Protein AF-A0A178ZDE7-F1 (afdb_monomer)

Foldseek 3Di:
DDDDDDDPDPDADQDFVVCCVLQVHDRVFKHKDFDQADPFWTWIWIDGPQWIKIKTWGQDPCLVQAQVQQQQLQCQLCVQFVQAAWHWRDKAWTPPPTTIMTITFDWAQPLDDDPVLVVVPPDDDDDDVPDAPLRSLLSQLPDFDDPDPPDPAAWWFAPGWYDQVNRTFQRDTDRFQLCCCLPRQLVVLLVLLCVQPNDDPVLVVLSNCCSVPVSCQLRNQPAWQHPVGFGFGKDQLHDELVQWDWTAGINDPCSNDIGTYGHSGRIIRHNSLLNLLNCVVHPPADPVSVVSNCVSPPQIPVNVCSVLVSLSSVLSVLSNCCSVPNADSSVVNVVSSVVSVPPDPPPDDDDDDDDDDDDDDDDDDDDPPVVVVVVVVVVVVVVVQPPDDDDDPPPLVVLSPDHCVPDDLLSLLVNLCLQFAQEALEEAVLVLCCVPVVLCCVDPVNVCCQAVHDRPFFDHPVLCVLLSGQAYAHELDDDQFPPLPDLALVSLVVLLVSSVVSLVSLQVVCVVPVLAADQLLDALVCSSVCCNVSVHHYYHYEYEEPSNQRLDVVSVVVVVNSRHQEYEHHAQGDHPFFAFQWHQAQDPDPDHRDIFGDDGPCQATDLSNLLSLVLCLLSLHAYEHQRGAVSNLCCQLQNDVVSPHRHHPAAHENSEAFDCVQPVFSRHDDLVSLQSNLVRLHAYAYEFAQNRQAFDQDPDPRGGTDRDLPLLALLSSLVRLVVSCVSRHLLRYAHHHHIVVHSAGRHQPRHSSRNSVSLSSNVVVPDGSVSSSSHSCVSVSVRSVRSNVSSVVCVVVVPDRDDDPD

Solvent-accessible surface area (backbone atoms only — not comparable to full-atom values): 42655 Å² total; per-residue (Å²): 136,89,79,86,79,81,78,81,76,77,76,75,70,73,79,46,67,42,57,35,63,67,68,69,52,56,78,90,64,49,44,56,42,85,65,58,65,59,102,69,31,48,26,30,36,38,38,48,98,74,39,38,35,30,32,41,36,26,70,50,90,64,35,61,50,42,32,52,13,34,38,54,24,28,37,58,48,16,75,66,32,64,71,36,29,50,49,46,76,43,62,47,66,42,73,72,88,59,36,23,33,32,33,27,48,21,68,46,65,83,85,69,78,51,79,73,56,68,73,66,70,86,78,74,88,80,77,61,90,85,58,53,58,34,56,47,49,36,47,29,45,68,39,72,40,72,57,51,92,96,51,96,52,59,39,26,24,38,102,54,48,18,26,56,77,93,44,76,41,61,25,71,73,30,90,40,64,26,56,35,48,30,48,43,37,47,47,46,36,47,52,50,21,27,72,66,70,49,82,49,72,67,60,50,53,50,50,54,45,38,43,71,64,42,32,52,68,66,41,19,72,89,43,25,33,43,95,79,32,76,64,32,9,49,40,47,55,44,47,32,53,87,31,46,52,63,28,16,46,45,61,49,99,61,48,81,40,72,32,52,30,40,53,81,36,20,33,34,22,32,61,58,61,49,38,47,5,45,28,62,75,66,33,84,74,56,72,66,46,56,51,54,24,41,74,74,46,63,74,58,35,58,59,94,46,44,71,58,50,33,47,56,38,26,35,46,50,25,36,44,46,20,32,77,70,38,65,73,29,48,57,54,25,51,51,49,50,52,50,60,72,59,65,73,85,76,77,93,69,84,87,78,81,87,83,85,86,85,89,83,88,81,87,85,86,73,75,70,65,63,58,50,53,57,48,48,53,53,48,51,54,50,62,54,70,72,67,69,70,89,90,82,76,82,61,59,69,66,57,71,69,53,55,65,89,80,41,55,59,69,53,44,43,50,52,40,43,69,76,34,44,26,36,33,45,27,28,22,54,58,46,44,40,41,73,77,50,71,66,46,69,84,40,67,70,48,42,47,16,37,58,72,38,76,37,92,64,33,67,26,53,44,35,38,60,66,18,46,55,22,26,36,23,39,31,42,64,64,75,76,49,93,57,59,83,56,66,48,53,78,59,20,50,62,35,34,55,48,43,54,53,44,49,49,50,50,51,51,54,34,61,78,38,50,84,46,32,34,64,33,68,65,50,65,92,48,45,64,52,40,33,72,75,63,65,19,28,44,38,38,30,25,33,47,22,43,56,43,33,39,85,33,56,63,47,51,54,51,43,41,72,68,9,37,45,32,38,19,55,17,35,53,29,49,49,70,31,30,16,12,16,27,31,54,47,83,52,95,55,101,59,54,58,46,68,31,65,41,78,65,81,56,69,7,49,25,82,60,21,58,54,47,52,54,40,33,31,41,71,25,31,34,48,23,51,24,34,27,18,70,48,26,49,41,31,44,57,67,21,34,78,95,74,76,36,80,33,55,91,37,36,39,38,19,34,44,24,30,41,15,88,72,8,71,28,62,60,24,52,46,76,86,51,44,60,42,35,48,76,48,61,15,36,41,9,38,31,42,44,32,62,51,53,12,27,42,82,44,97,51,86,86,50,59,43,41,66,35,75,88,52,29,26,44,69,45,49,48,47,37,53,50,53,52,22,71,74,59,36,42,69,32,27,35,36,0,40,40,43,40,68,52,99,58,53,16,51,75,39,75,33,51,43,28,52,52,58,50,53,34,49,45,46,72,74,65,48,51,72,69,46,50,32,18,27,36,19,46,28,55,53,50,37,53,38,48,15,40,48,42,5,53,51,35,49,73,73,61,60,74,81,70,82,67,94,127

pLDDT: mean 87.46, std 18.22, range [24.2, 98.94]

Sequence (806 aa):
MAFSGDVAVTKMPTIDPAIVRALHLDADTAHISAHGGSGFASTFRITTATTSIFVKQSRSPGADVMFQGEHASLNAIHDAVPSLCPQSYAWGPLESGGGYFLATEFLDFSGRLSSAAAARTRSSSGSGSGMSLAQKLARLHTTPAPVPEGYDSPQFGFPVTTCCGDTPQDNTFTSSWAEFFGEHRLLAILEQAEENNGRDSELRRVVERTVHEVVPKLLGSDHLGGKDGIKPVVVHGDLWSGNKSQGSFVGRRDETTREDVVFDPSSCYAHNEYDFGIMRMFGGFHTSFWKEYHELVPKTEPVGEYEDRVSLYEIYHHLNHYAIFGGGYKSGAIGILKKLAMVRIKDGRKPKARSSPDESYDRYQWPRWRTMLLFLIAALCVEEAFKDGFYYRPHLYLASLIPSSFLSLDQRVSRIMAATPLMDGHDDLAWSIRANFHNHLYDQDFRTKFEDGGMPDHLDLARLKQGRQGGLFWSCWVECPADIFDFSNENYASTIVLALSQMDLIHRVQAAHADIFSPATLDSSTALTAFRRHGKLLSPIGLEGLHMIGRNASMLRLYHQLGAKYVTLTWNCHNAFADAAQLTIEDDSPNPGAARPAAPHWGGLSPLGTRLIREMNRLGMMVDLSHTHPATMHDVLAGNQTKLFSGSRAPVIFSHSSAHALCPHPRNVPDYILPLVKQTDSIVMVTFVPEFISCVNSSTPNTLPTFYPANSTLEWVADHIMYIGTKIGFEHVGIGSDFDGTPTTPRGLEDVSKFPDLLKELLRRGLSDRQVEGITGGNLLRVWKRVEEVGKEMQREGVAPMEDDI

Nearest PDB structures (foldseek):
  5lx4-assembly1_A-2  TM=9.642E-01  e=1.367E-35  Aspergillus fumigatus
  5lwz-assembly1_A  TM=9.540E-01  e=8.214E-36  Aspergillus fumigatus Af293
  5lx7-assembly1_A-2  TM=9.556E-01  e=1.060E-35  Aspergillus fumigatus
  5lx1-assembly1_A-2  TM=9.559E-01  e=5.409E-35  Aspergillus fumigatus
  6vgo-assembly1_A  TM=9.234E-01  e=2.229E-28  Homo sapiens

InterPro domains:
  IPR008257 Peptidase M19 [PF01244] (417-785)
  IPR008257 Peptidase M19 [PS51365] (407-806)
  IPR008257 Peptidase M19 [PTHR10443] (366-806)
  IPR008257 Peptidase M19 [cd01301] (421-783)
  IPR011009 Protein kinase-like domain superfamily [SSF56112] (29-337)
  IPR016477 Fructosamine/Ketosamine-3-kinase [PF03881] (32-340)
  IPR032466 Metal-dependent hydrolase [SSF51556] (411-796)

Radius of gyration: 30.4 Å; Cα contacts (8 Å, |Δi|>4): 1567; chains: 1; bounding box: 85×82×85 Å

Organism: NCBI:txid1367422

Mean predicted aligned error: 17.31 Å

Secondary structure (DSSP, 8-state):
----------PPPPPPHHHHHHTT--TTT-EEEEEEE-SS-EEEEEE-SS-EEEEEEE-STTHHHHHHHHHHHHHHHHHH-TTTSPPEEEEEE-SSSS-EEEEEEPEE-S-PPPTTTTTTTTS----S----HHHHHHHHTTSBPPPPTT-SS--BB-SS--EETTEE-----BS-HHHHHIIIIIIHHHHHHHHHH---HHHHHHHHHHHHHTHHHHH-TTTTTGGG----EEE-SS--GGGEEEEEETTSTTTT--EEEE-S---EEE-GGGHHHHHHHH----HHHHHHHHHHSPPPSSGGGHHHHHHHHHHHHHHHHHHHH-TTHHHHHHHHHHHHHHTT--SS-PPPP-----------PPPHHHHHHHHHHHHHHHHHHTTS-SS--TTHHHHTTS-GGGS-HHHHHHHHHHHS--EEEEE-HHHHHHHHHTT-TTSHHHHHHHHHS--SSS--HHHHHHHT--EEEEEE--PPPSSTT---HHHHHHHHHHHHHHHHHHHHHHHHTTTTBPPTT--HHHHHHHHHHH-PBB--EEEE-GGGGTT-HHHHHHHHHTTEEEEES-SSS--SSB-BSEEE--SSSSSTT-EEEPPPSSSSB-HHHHHHHHHHHHHTPEEE-TTB-HHHHHHHHH-BGGGTB---SS--EESS--BTTTS--TTSBPTTTHHHHHHTT-EEEE---HHHHSEE--SSTTSPPEE-GGG-BHHHHHHHHHHHHHHH-GGGEEE---BTTSS---BT-SSGGGHHHHHHHHHHTT--HHHHHIIIIIHHHHHHHHHHHHHHHHHHTT-PPPPP--

Structure (mmCIF, N/CA/C/O backbone):
data_AF-A0A178ZDE7-F1
#
_entry.id   AF-A0A178ZDE7-F1
#
loop_
_atom_site.group_PDB
_atom_site.id
_atom_site.type_symbol
_atom_site.label_atom_id
_atom_site.label_alt_id
_atom_site.label_comp_id
_atom_site.label_asym_id
_atom_site.label_entity_id
_atom_site.label_seq_id
_atom_site.pdbx_PDB_ins_code
_atom_site.Cartn_x
_atom_site.Cartn_y
_atom_site.Cartn_z
_atom_site.occupancy
_atom_site.B_iso_or_equiv
_atom_site.auth_seq_id
_atom_site.auth_comp_id
_atom_site.auth_asym_id
_atom_site.auth_atom_id
_atom_site.pdbx_PDB_model_num
ATOM 1 N N . MET A 1 1 ? -45.689 27.123 -24.228 1.00 34.84 1 MET A N 1
ATOM 2 C CA . MET A 1 1 ? -46.187 26.394 -23.043 1.00 34.84 1 MET A CA 1
ATOM 3 C C . MET A 1 1 ? -45.009 26.177 -22.120 1.00 34.84 1 MET A C 1
ATOM 5 O O . MET A 1 1 ? -44.084 25.475 -22.501 1.00 34.84 1 MET A O 1
ATOM 9 N N . ALA A 1 2 ? -44.999 26.868 -20.984 1.00 27.67 2 ALA A N 1
ATOM 10 C CA . ALA A 1 2 ? -44.021 26.659 -19.928 1.00 27.67 2 ALA A CA 1
ATOM 11 C C . ALA A 1 2 ? -44.467 25.450 -19.096 1.00 27.67 2 ALA A C 1
ATOM 13 O O . ALA A 1 2 ? -45.609 25.426 -18.646 1.00 27.67 2 ALA A O 1
ATOM 14 N N . PHE A 1 3 ? -43.587 24.469 -18.909 1.00 29.34 3 PHE A N 1
ATOM 15 C CA . PHE A 1 3 ? -43.744 23.443 -17.882 1.00 29.34 3 PHE A CA 1
ATOM 16 C C . PHE A 1 3 ? -42.609 23.613 -16.878 1.00 29.34 3 PHE A C 1
ATOM 18 O O . PHE A 1 3 ? -41.445 23.350 -17.171 1.00 29.34 3 PHE A O 1
ATOM 25 N N . SER A 1 4 ? -42.983 24.123 -15.709 1.00 29.44 4 SER A N 1
ATOM 26 C CA . SER A 1 4 ? -42.231 24.066 -14.465 1.00 29.44 4 SER A CA 1
ATOM 27 C C . SER A 1 4 ? -42.134 22.607 -14.016 1.00 29.44 4 SER A C 1
ATOM 29 O O . SER A 1 4 ? -43.154 21.989 -13.718 1.00 29.44 4 SER A O 1
ATOM 31 N N . GLY A 1 5 ? -40.924 22.052 -13.996 1.00 29.36 5 GLY A N 1
ATOM 32 C CA . GLY A 1 5 ? -40.645 20.797 -13.306 1.00 29.36 5 GLY A CA 1
ATOM 33 C C . GLY A 1 5 ? -40.407 21.083 -11.828 1.00 29.36 5 GLY A C 1
ATOM 34 O O . GLY A 1 5 ? -39.477 21.815 -11.491 1.00 29.36 5 GLY A O 1
ATOM 35 N N . ASP A 1 6 ? -41.268 20.535 -10.975 1.00 30.48 6 ASP A N 1
ATOM 36 C CA . ASP A 1 6 ? -41.149 20.580 -9.523 1.00 30.48 6 ASP A CA 1
ATOM 37 C C . ASP A 1 6 ? -39.790 20.038 -9.063 1.00 30.48 6 ASP A C 1
ATOM 39 O O . ASP A 1 6 ? -39.414 18.895 -9.332 1.00 30.48 6 ASP A O 1
ATOM 43 N N . VAL A 1 7 ? -39.055 20.870 -8.327 1.00 33.59 7 VAL A N 1
ATOM 44 C CA . VAL A 1 7 ? -37.908 20.437 -7.532 1.00 33.59 7 VAL A CA 1
ATOM 45 C C . VAL A 1 7 ? -38.466 19.621 -6.370 1.00 33.59 7 VAL A C 1
ATOM 47 O O . VAL A 1 7 ? -39.171 20.153 -5.514 1.00 33.59 7 VAL A O 1
ATOM 50 N N . ALA A 1 8 ? -38.166 18.323 -6.339 1.00 32.25 8 ALA A N 1
ATOM 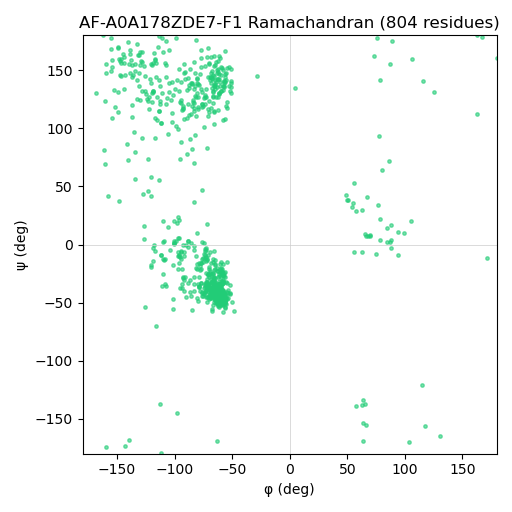51 C CA . ALA A 1 8 ? -38.482 17.466 -5.206 1.00 32.25 8 ALA A CA 1
ATOM 52 C C . ALA A 1 8 ? -37.821 18.033 -3.938 1.00 32.25 8 ALA A C 1
ATOM 54 O O . ALA A 1 8 ? -36.606 17.958 -3.763 1.00 32.25 8 ALA A O 1
ATOM 55 N N . VAL A 1 9 ? -38.630 18.615 -3.052 1.00 34.25 9 VAL A N 1
ATOM 56 C CA . VAL A 1 9 ? -38.209 18.993 -1.703 1.00 34.25 9 VAL A CA 1
ATOM 57 C C . VAL A 1 9 ? -37.903 17.696 -0.956 1.00 34.25 9 VAL A C 1
ATOM 59 O O . VAL A 1 9 ? -38.811 16.970 -0.553 1.00 34.25 9 VAL A O 1
ATOM 62 N N . THR A 1 10 ? -36.621 17.372 -0.787 1.00 34.78 10 THR A N 1
ATOM 63 C CA . THR A 1 10 ? -36.173 16.324 0.136 1.00 34.78 10 THR A CA 1
ATOM 64 C C . THR A 1 10 ? -36.702 16.654 1.526 1.00 34.78 10 THR A C 1
ATOM 66 O O . THR A 1 10 ? -36.259 17.611 2.162 1.00 34.78 10 THR A O 1
ATOM 69 N N . LYS A 1 11 ? -37.695 15.883 1.976 1.00 46.31 11 LYS A N 1
ATOM 70 C CA . LYS A 1 11 ? -38.289 15.979 3.310 1.00 46.31 11 LYS A CA 1
ATOM 71 C C . LYS A 1 11 ? -37.160 15.834 4.336 1.00 46.31 11 LYS A C 1
ATOM 73 O O . LYS A 1 11 ? -36.459 14.823 4.320 1.00 46.31 11 LYS A O 1
ATOM 78 N N . MET A 1 12 ? -36.945 16.848 5.177 1.00 52.97 12 MET A N 1
ATOM 79 C CA . MET A 1 12 ? -35.949 16.760 6.248 1.00 52.97 12 MET A CA 1
ATOM 80 C C . MET A 1 12 ? -36.261 15.546 7.140 1.00 52.97 12 MET A C 1
ATOM 82 O O . MET A 1 12 ? -37.442 15.289 7.400 1.00 52.97 12 MET A O 1
ATOM 86 N N . PRO A 1 13 ? -35.245 14.783 7.584 1.00 65.50 13 PRO A N 1
ATOM 87 C CA . PRO A 1 13 ? -35.470 13.655 8.477 1.00 65.50 13 PRO A CA 1
ATOM 88 C C . PRO A 1 13 ? -36.125 14.149 9.773 1.00 65.50 13 PRO A C 1
ATOM 90 O O . PRO A 1 13 ? -35.697 15.140 10.358 1.00 65.50 13 PRO A O 1
ATOM 93 N N . THR A 1 14 ? -37.185 13.472 10.206 1.00 82.88 14 THR A N 1
ATOM 94 C CA . THR A 1 14 ? -37.859 13.710 11.489 1.00 82.88 14 THR A CA 1
ATOM 95 C C . THR A 1 14 ? -37.367 12.694 12.515 1.00 82.88 14 THR A C 1
ATOM 97 O O . THR A 1 14 ? -37.154 11.533 12.163 1.00 82.88 14 THR A O 1
ATOM 100 N N . ILE A 1 15 ? -37.189 13.108 13.773 1.00 90.00 15 ILE A N 1
ATOM 101 C CA . ILE A 1 15 ? -36.799 12.193 14.858 1.00 90.00 15 ILE A CA 1
ATOM 102 C C . ILE A 1 15 ? -37.951 11.215 15.109 1.00 90.00 15 ILE A C 1
ATOM 104 O O . ILE A 1 15 ? -39.102 11.635 15.225 1.00 90.00 15 ILE A O 1
ATOM 108 N N . ASP A 1 16 ? -37.649 9.918 15.187 1.00 92.88 16 ASP A N 1
ATOM 109 C CA . ASP A 1 16 ? -38.660 8.904 15.489 1.00 92.88 16 ASP A CA 1
ATOM 110 C C . ASP A 1 16 ? -39.215 9.090 16.917 1.00 92.88 16 ASP A C 1
ATOM 112 O O . ASP A 1 16 ? -38.421 9.291 17.846 1.00 92.88 16 ASP A O 1
ATOM 116 N N . PRO A 1 17 ? -40.539 9.001 17.146 1.00 92.75 17 PRO A N 1
ATOM 117 C CA . PRO A 1 17 ? -41.102 9.202 18.479 1.00 92.75 17 PRO A CA 1
ATOM 118 C C . PRO A 1 17 ? -40.600 8.195 19.528 1.00 92.75 17 PRO A C 1
ATOM 120 O O . PRO A 1 17 ? -40.550 8.544 20.711 1.00 92.75 17 PRO A O 1
ATOM 123 N N . ALA A 1 18 ? -40.168 6.988 19.130 1.00 94.06 18 ALA A N 1
ATOM 124 C CA . ALA A 1 18 ? -39.507 6.050 20.040 1.00 94.06 18 ALA A CA 1
ATOM 125 C C . ALA A 1 18 ? -38.233 6.657 20.633 1.00 94.06 18 ALA A C 1
ATOM 127 O O . ALA A 1 18 ? -38.024 6.596 21.844 1.00 94.06 18 ALA A O 1
ATOM 128 N N . ILE A 1 19 ? -37.417 7.296 19.789 1.00 94.19 19 ILE A N 1
ATOM 129 C CA . ILE A 1 19 ? -36.156 7.928 20.186 1.00 94.19 19 ILE A CA 1
ATOM 130 C C . ILE A 1 19 ? -36.434 9.134 21.085 1.00 94.19 19 ILE A C 1
ATOM 132 O O . ILE A 1 19 ? -35.775 9.292 22.110 1.00 94.19 19 ILE A O 1
ATOM 136 N N . VAL A 1 20 ? -37.439 9.953 20.748 1.00 92.75 20 VAL A N 1
ATOM 137 C CA . VAL A 1 20 ? -37.850 11.104 21.573 1.00 92.75 20 VAL A CA 1
ATOM 138 C C . VAL A 1 20 ? -38.226 10.658 22.982 1.00 92.75 20 VAL A C 1
ATOM 140 O O . VAL A 1 20 ? -37.742 11.233 23.955 1.00 92.75 20 VAL A O 1
ATOM 143 N N . ARG A 1 21 ? -39.053 9.613 23.111 1.00 94.12 21 ARG A N 1
ATOM 144 C CA . ARG A 1 21 ? -39.467 9.107 24.426 1.00 94.12 21 ARG A CA 1
ATOM 145 C C . ARG A 1 21 ? -38.324 8.445 25.185 1.00 94.12 21 ARG A C 1
ATOM 147 O O . ARG A 1 21 ? -38.201 8.692 26.378 1.00 94.12 21 ARG A O 1
ATOM 154 N N . ALA A 1 22 ? -37.502 7.640 24.511 1.00 93.88 22 ALA A N 1
ATOM 155 C CA . ALA A 1 22 ? -36.391 6.924 25.137 1.00 93.88 22 ALA A CA 1
ATOM 156 C C . ALA A 1 22 ? -35.291 7.860 25.660 1.00 93.88 22 ALA A C 1
ATOM 158 O O . ALA A 1 22 ? -34.687 7.584 26.690 1.00 93.88 22 ALA A O 1
ATOM 159 N N . LEU A 1 23 ? -35.046 8.973 24.965 1.00 93.38 23 LEU A N 1
ATOM 160 C CA . LEU A 1 23 ? -34.031 9.963 25.335 1.00 93.38 23 LEU A CA 1
ATOM 161 C C . LEU A 1 23 ? -34.613 11.181 26.073 1.00 93.38 23 LEU A C 1
ATOM 163 O O . LEU A 1 23 ? -33.876 12.122 26.359 1.00 93.38 23 LEU A O 1
ATOM 167 N N . HIS A 1 24 ? -35.922 11.186 26.355 1.00 92.62 24 HIS A N 1
ATOM 168 C CA . HIS A 1 24 ? -36.653 12.317 26.941 1.00 92.62 24 HIS A CA 1
ATOM 169 C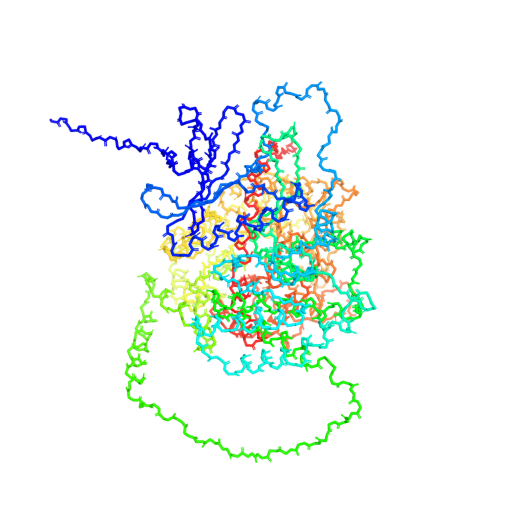 C . HIS A 1 24 ? -36.372 13.657 26.231 1.00 92.62 24 HIS A C 1
ATOM 171 O O . HIS A 1 24 ? -36.163 14.687 26.875 1.00 92.62 24 HIS A O 1
ATOM 177 N N . LEU A 1 25 ? -36.337 13.639 24.895 1.00 89.69 25 LEU A N 1
ATOM 178 C CA . LEU A 1 25 ? -36.044 14.823 24.086 1.00 89.69 25 LEU A CA 1
ATOM 179 C C . LEU A 1 25 ? -37.260 15.742 23.987 1.00 89.69 25 LEU A C 1
ATOM 181 O O . LEU A 1 25 ? -38.399 15.290 23.884 1.00 89.69 25 LEU A O 1
ATOM 185 N N . ASP A 1 26 ? -36.995 17.040 23.926 1.00 87.56 26 ASP A N 1
ATOM 186 C CA . ASP A 1 26 ? -37.978 18.021 23.488 1.00 87.56 26 ASP A CA 1
ATOM 187 C C . ASP A 1 26 ? -38.016 18.042 21.951 1.00 87.56 26 ASP A C 1
ATOM 189 O O . ASP A 1 26 ? -37.058 18.451 21.289 1.00 87.56 26 ASP A O 1
ATOM 193 N N . ALA A 1 27 ? -39.118 17.550 21.383 1.00 80.12 27 ALA A N 1
ATOM 194 C CA . ALA A 1 27 ? -39.293 17.424 19.939 1.00 80.12 27 ALA A CA 1
ATOM 195 C C . ALA A 1 27 ? -39.329 18.780 19.212 1.00 80.12 27 ALA A C 1
ATOM 197 O O . ALA A 1 27 ? -39.048 18.816 18.014 1.00 80.12 27 ALA A O 1
ATOM 198 N N . ASP A 1 28 ? -39.627 19.878 19.918 1.00 81.69 28 ASP A N 1
ATOM 199 C CA . ASP A 1 28 ? -39.694 21.218 19.327 1.00 81.69 28 ASP A CA 1
ATOM 200 C C . ASP A 1 28 ? -38.301 21.850 19.162 1.00 81.69 28 ASP A C 1
ATOM 202 O O . ASP A 1 28 ? -38.117 22.752 18.340 1.00 81.69 28 ASP A O 1
ATOM 206 N N . THR A 1 29 ? -37.303 21.377 19.919 1.00 84.56 29 THR A N 1
ATOM 207 C CA . THR A 1 29 ? -35.948 21.960 19.954 1.00 84.56 29 THR A CA 1
ATOM 208 C C . THR A 1 29 ? -34.837 21.008 19.508 1.00 84.56 29 THR A C 1
ATOM 210 O O . THR A 1 29 ? -33.720 21.454 19.235 1.00 84.56 29 THR A O 1
ATOM 213 N N . ALA A 1 30 ? -35.110 19.705 19.403 1.00 88.75 30 ALA A N 1
ATOM 214 C CA . ALA A 1 30 ? -34.149 18.723 18.917 1.00 88.75 30 ALA A CA 1
ATOM 215 C C . ALA A 1 30 ? -34.121 18.655 17.380 1.00 88.75 30 ALA A C 1
ATOM 217 O O . ALA A 1 30 ? -35.149 18.536 16.715 1.00 88.75 30 ALA A O 1
ATOM 218 N N . HIS A 1 31 ? -32.918 18.654 16.802 1.00 89.69 31 HIS A N 1
ATOM 219 C CA . HIS A 1 31 ? -32.719 18.567 15.354 1.00 89.69 31 HIS A CA 1
ATOM 220 C C . HIS A 1 31 ? -31.926 17.321 14.981 1.00 89.69 31 HIS A C 1
ATOM 222 O O . HIS A 1 31 ? -30.863 17.078 15.547 1.00 89.69 31 HIS A O 1
ATOM 228 N N . ILE A 1 32 ? -32.397 16.563 13.989 1.00 90.88 32 ILE A N 1
ATOM 229 C CA . ILE A 1 32 ? -31.686 15.399 13.451 1.00 90.88 32 ILE A CA 1
ATOM 230 C C . ILE A 1 32 ? -31.069 15.706 12.092 1.00 90.88 32 ILE A C 1
ATOM 232 O O . ILE A 1 32 ? -31.670 16.349 11.235 1.00 90.88 32 ILE A O 1
ATOM 236 N N . SER A 1 33 ? -29.849 15.223 11.895 1.00 90.56 33 SER A N 1
ATOM 237 C CA . SER A 1 33 ? -29.112 15.327 10.639 1.00 90.56 33 SER A CA 1
ATOM 238 C C . SER A 1 33 ? -28.453 13.994 10.313 1.00 90.56 33 SER A C 1
ATOM 240 O O . SER A 1 33 ? -28.052 13.257 11.215 1.00 90.56 33 SER A O 1
ATOM 242 N N . ALA A 1 34 ? -28.356 13.664 9.025 1.00 87.00 34 ALA A N 1
ATOM 243 C CA . ALA A 1 34 ? -27.618 12.485 8.586 1.00 87.00 34 ALA A CA 1
ATOM 244 C C . ALA A 1 34 ? -26.134 12.632 8.957 1.00 87.00 34 ALA A C 1
ATOM 246 O O . ALA A 1 34 ? -25.545 13.699 8.774 1.00 87.00 34 ALA A O 1
ATOM 247 N N . HIS A 1 35 ? -25.541 11.562 9.482 1.00 82.12 35 HIS A N 1
ATOM 248 C CA . HIS A 1 35 ? -24.165 11.545 9.980 1.00 82.12 35 HIS A CA 1
ATOM 249 C C . HIS A 1 35 ? -23.319 10.417 9.364 1.00 82.12 35 HIS A C 1
ATOM 251 O O . HIS A 1 35 ? -22.233 10.110 9.848 1.00 82.12 35 HIS A O 1
ATOM 257 N N . GLY A 1 36 ? -23.807 9.830 8.266 1.00 74.88 36 GLY A N 1
ATOM 258 C CA . GLY A 1 36 ? -23.158 8.751 7.528 1.00 74.88 36 GLY A CA 1
ATOM 259 C C . GLY A 1 36 ? -23.983 7.464 7.527 1.00 74.88 36 GLY A C 1
ATOM 260 O O . GLY A 1 36 ? -25.207 7.478 7.672 1.00 74.88 36 GLY A O 1
ATOM 261 N N . GLY A 1 37 ? -23.300 6.343 7.325 1.00 67.69 37 GLY A N 1
ATOM 262 C CA . GLY A 1 37 ? -23.888 5.012 7.369 1.00 67.69 37 GLY A CA 1
ATOM 263 C C . GLY A 1 37 ? -22.847 3.932 7.096 1.00 67.69 37 GLY A C 1
ATOM 264 O O . GLY A 1 37 ? -21.786 4.208 6.535 1.00 67.69 37 GLY A O 1
ATOM 265 N N . SER A 1 38 ? -23.164 2.706 7.494 1.00 66.81 38 SER A N 1
ATOM 266 C CA . SER A 1 38 ? -22.460 1.482 7.112 1.00 66.81 38 SER A CA 1
ATOM 267 C C . SER A 1 38 ? -23.354 0.640 6.193 1.00 66.81 38 SER A C 1
ATOM 269 O O . SER A 1 38 ? -24.505 0.995 5.934 1.00 66.81 38 SER A O 1
ATOM 271 N N . GLY A 1 39 ? -22.855 -0.502 5.708 1.00 53.06 39 GLY A N 1
ATOM 272 C CA . GLY A 1 39 ? -23.682 -1.462 4.963 1.00 53.06 39 GLY A CA 1
ATOM 273 C C . GLY A 1 39 ? -24.870 -2.021 5.766 1.00 53.06 39 GLY A C 1
ATOM 274 O O . GLY A 1 39 ? -25.805 -2.540 5.164 1.00 53.06 39 GLY A O 1
ATOM 275 N N . PHE A 1 40 ? -24.852 -1.882 7.098 1.00 74.69 40 PHE A N 1
ATOM 276 C CA . PHE A 1 40 ? -25.857 -2.427 8.015 1.00 74.69 40 PHE A CA 1
ATOM 277 C C . PHE A 1 40 ? -26.783 -1.367 8.636 1.00 74.69 40 PHE A C 1
ATOM 279 O O . PHE A 1 40 ? -27.963 -1.644 8.854 1.00 74.69 40 PHE A O 1
ATOM 286 N N . ALA A 1 41 ? -26.281 -0.161 8.933 1.00 83.19 41 ALA A N 1
ATOM 287 C CA . ALA A 1 41 ? -27.034 0.870 9.650 1.00 83.19 41 ALA A CA 1
ATOM 288 C C . ALA A 1 41 ? -26.856 2.268 9.043 1.00 83.19 41 ALA A C 1
ATOM 290 O O . ALA A 1 41 ? -25.770 2.653 8.614 1.00 83.19 41 ALA A O 1
ATOM 291 N N . SER A 1 42 ? -27.924 3.062 9.070 1.00 89.06 42 SER A N 1
ATOM 292 C CA . SER A 1 42 ? -27.865 4.507 8.820 1.00 89.06 42 SER A CA 1
ATOM 293 C C . SER A 1 42 ? -27.538 5.234 10.117 1.00 89.06 42 SER A C 1
ATOM 295 O O . SER A 1 42 ? -28.076 4.878 11.168 1.00 89.06 42 SER A O 1
ATOM 297 N N . THR A 1 43 ? -26.676 6.248 10.061 1.00 91.62 43 THR A N 1
ATOM 298 C CA . THR A 1 43 ? -26.253 6.981 11.257 1.00 91.62 43 THR A CA 1
ATOM 299 C C . THR A 1 43 ? -26.696 8.434 11.209 1.00 91.62 43 THR A C 1
ATOM 301 O O . THR A 1 43 ? -26.733 9.083 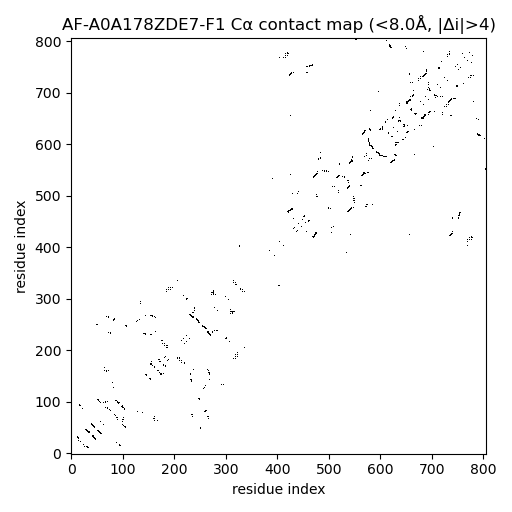10.160 1.00 91.62 43 THR A O 1
ATOM 304 N N . PHE A 1 44 ? -27.053 8.958 12.373 1.00 92.94 44 PHE A N 1
ATOM 305 C CA . PHE A 1 44 ? -27.615 10.286 12.539 1.00 92.94 44 PHE A CA 1
ATOM 306 C C . PHE A 1 44 ? -26.991 10.985 13.740 1.00 92.94 44 PHE A C 1
ATOM 308 O O . PHE A 1 44 ? -26.546 10.352 14.697 1.00 92.94 44 PHE A O 1
ATOM 315 N N . ARG A 1 45 ? -27.000 12.314 13.696 1.00 93.81 45 ARG A N 1
ATOM 316 C CA . ARG A 1 45 ? -26.688 13.179 14.829 1.00 93.81 45 ARG A CA 1
ATOM 317 C C . ARG A 1 45 ? -27.953 13.916 15.224 1.00 93.81 45 ARG A C 1
ATOM 319 O O . ARG A 1 45 ? -28.499 14.661 14.407 1.00 93.81 45 ARG A O 1
ATOM 326 N N . ILE A 1 46 ? -28.381 13.728 16.467 1.00 93.44 46 ILE A N 1
ATOM 327 C CA . ILE A 1 46 ? -29.399 14.557 17.107 1.00 93.44 46 ILE A CA 1
ATOM 328 C C . ILE A 1 46 ? -28.681 15.643 17.904 1.00 93.44 46 ILE A C 1
ATOM 330 O O . ILE A 1 46 ? -27.844 15.339 18.748 1.00 93.44 46 ILE A O 1
ATOM 334 N N . THR A 1 47 ? -28.999 16.903 17.640 1.00 91.31 47 THR A N 1
ATOM 335 C CA . THR A 1 47 ? -28.451 18.063 18.347 1.00 91.31 47 THR A CA 1
ATOM 336 C C . THR A 1 47 ? -29.554 18.703 19.180 1.00 91.31 47 THR A C 1
ATOM 338 O O . THR A 1 47 ? -30.637 18.975 18.660 1.00 91.31 47 THR A O 1
ATOM 341 N N . THR A 1 48 ? -29.272 18.957 20.456 1.00 87.00 48 THR A N 1
ATOM 342 C CA . THR A 1 48 ? -30.125 19.738 21.363 1.00 87.00 48 THR A CA 1
ATOM 343 C C . THR A 1 48 ? -29.414 21.037 21.752 1.00 87.00 48 THR A C 1
ATOM 345 O O . THR A 1 48 ? -28.274 21.278 21.349 1.00 87.00 48 THR A O 1
ATOM 348 N N . ALA A 1 49 ? -30.055 21.880 22.566 1.00 80.50 49 ALA A N 1
ATOM 349 C CA . ALA A 1 49 ? -29.433 23.103 23.078 1.00 80.50 49 ALA A CA 1
ATOM 350 C C . ALA A 1 49 ? -28.162 22.851 23.917 1.00 80.50 49 ALA A C 1
ATOM 352 O O . ALA A 1 49 ? -27.335 23.752 24.059 1.00 80.50 49 ALA A O 1
ATOM 353 N N . THR A 1 50 ? -28.009 21.654 24.492 1.00 77.69 50 THR A N 1
ATOM 354 C CA . THR A 1 50 ? -26.953 21.351 25.469 1.00 77.69 50 THR A CA 1
ATOM 355 C C . THR A 1 50 ? -26.008 20.232 25.051 1.00 77.69 50 THR A C 1
ATOM 357 O O . THR A 1 50 ? -24.921 20.155 25.615 1.00 77.69 50 THR A O 1
ATOM 360 N N . THR A 1 51 ? -26.377 19.366 24.101 1.00 85.69 51 THR A N 1
ATOM 361 C CA . THR A 1 51 ? -25.537 18.221 23.721 1.00 85.69 51 THR A CA 1
ATOM 362 C C . THR A 1 51 ? -25.792 17.728 22.291 1.00 85.69 51 THR A C 1
ATOM 364 O O . THR A 1 51 ? -26.636 18.243 21.553 1.00 85.69 51 THR A O 1
ATOM 367 N N . SER A 1 52 ? -25.024 16.725 21.871 1.00 91.81 52 SER A N 1
ATOM 368 C CA . SER A 1 52 ? -25.260 15.937 20.667 1.00 91.81 52 SER A CA 1
ATOM 369 C C . SER A 1 52 ? -25.307 14.452 21.007 1.00 91.81 52 SER A C 1
ATOM 371 O O . SER A 1 52 ? -24.579 13.979 21.873 1.00 91.81 52 SER A O 1
ATOM 373 N N . ILE A 1 53 ? -26.163 13.722 20.300 1.00 94.69 53 ILE A N 1
ATOM 374 C CA . ILE A 1 53 ? -26.400 12.290 20.472 1.00 94.69 53 ILE A CA 1
ATOM 375 C C . ILE A 1 53 ? -26.180 11.623 19.120 1.00 94.69 53 ILE A C 1
ATOM 377 O O . ILE A 1 53 ? -26.700 12.080 18.096 1.00 94.69 53 ILE A O 1
ATOM 381 N N . PHE A 1 54 ? -25.377 10.567 19.109 1.00 95.44 54 PHE A N 1
ATOM 382 C CA . PHE A 1 54 ? -25.186 9.731 17.936 1.00 95.44 54 PHE A CA 1
ATOM 383 C C . PHE A 1 54 ? -26.259 8.646 17.919 1.00 95.44 54 PHE A C 1
ATOM 385 O O . PHE A 1 54 ? -26.542 8.038 18.947 1.00 95.44 54 PHE A O 1
ATOM 392 N N . VAL A 1 55 ? -26.878 8.417 16.764 1.00 95.62 55 VAL A N 1
ATOM 393 C CA . VAL A 1 55 ? -27.948 7.429 16.617 1.00 95.62 55 VAL A CA 1
ATOM 394 C C . VAL A 1 55 ? -27.662 6.525 15.429 1.00 95.62 55 VAL A C 1
ATOM 396 O O . VAL A 1 55 ? -27.535 7.010 14.306 1.00 95.62 55 VAL A O 1
ATOM 399 N N . LYS A 1 56 ? -27.627 5.211 15.657 1.00 94.88 56 LYS A N 1
ATOM 400 C CA . LYS A 1 56 ? -27.675 4.184 14.609 1.00 94.88 56 LYS A CA 1
ATOM 401 C C . LYS A 1 56 ? -29.120 3.730 14.423 1.00 94.88 56 LYS A C 1
ATOM 403 O O . LYS A 1 56 ? -29.840 3.562 15.403 1.00 94.88 56 LYS A O 1
ATOM 408 N N . GLN A 1 57 ? -29.540 3.512 13.182 1.00 94.12 57 GLN A N 1
ATOM 409 C CA . GLN A 1 57 ? -30.820 2.889 12.847 1.00 94.12 57 GLN A CA 1
ATOM 410 C C . GLN A 1 57 ? -30.605 1.783 11.818 1.00 94.12 57 GLN A C 1
ATOM 412 O O . GLN A 1 57 ? -29.886 1.980 10.837 1.00 94.12 57 GLN A O 1
ATOM 417 N N . SER A 1 58 ? -31.258 0.639 12.006 1.00 92.25 58 SER A N 1
ATOM 418 C CA . SER A 1 58 ? -31.231 -0.459 11.039 1.00 92.25 58 SER A CA 1
ATOM 419 C C . SER A 1 58 ? -32.578 -1.163 10.954 1.00 92.25 58 SER A C 1
ATOM 421 O O . SER A 1 58 ? -33.306 -1.289 11.937 1.00 92.25 58 SER A O 1
ATOM 423 N N . ARG A 1 59 ? -32.900 -1.620 9.743 1.00 91.00 59 ARG A N 1
ATOM 424 C CA . ARG A 1 59 ? -34.066 -2.462 9.437 1.00 91.00 59 ARG A CA 1
ATOM 425 C C . ARG A 1 59 ? -33.669 -3.887 9.069 1.00 91.00 59 ARG A C 1
ATOM 427 O O . ARG A 1 59 ? -34.532 -4.676 8.695 1.00 91.00 59 ARG A O 1
ATOM 434 N N . SER A 1 60 ? -32.377 -4.191 9.117 1.00 87.06 60 SER A N 1
ATOM 435 C CA . SER A 1 60 ? -31.862 -5.513 8.797 1.00 87.06 60 SER A CA 1
ATOM 436 C C . SER A 1 60 ? -32.334 -6.532 9.840 1.00 87.06 60 SER A C 1
ATOM 438 O O . SER A 1 60 ? -32.457 -6.186 11.020 1.00 87.06 60 SER A O 1
ATOM 440 N N . PRO A 1 61 ? -32.595 -7.788 9.441 1.00 86.75 61 PRO A N 1
ATOM 441 C CA . PRO A 1 61 ? -32.801 -8.876 10.393 1.00 86.75 61 PRO A CA 1
ATOM 442 C C . PRO A 1 61 ? -31.638 -8.953 11.399 1.00 86.75 61 PRO A C 1
ATOM 444 O O . PRO A 1 61 ? -30.484 -8.814 11.000 1.00 86.75 61 PRO A O 1
ATOM 447 N N . GLY A 1 62 ? -31.939 -9.141 12.688 1.00 89.31 62 GLY A N 1
ATOM 448 C CA . GLY A 1 62 ? -30.940 -9.212 13.768 1.00 89.31 62 GLY A CA 1
ATOM 449 C C . GLY A 1 62 ? -30.479 -7.864 14.344 1.00 89.31 62 GLY A C 1
ATOM 450 O O . GLY A 1 62 ? -29.630 -7.840 15.234 1.00 89.31 62 GLY A O 1
ATOM 451 N N . ALA A 1 63 ? -31.026 -6.733 13.876 1.00 92.38 63 ALA A N 1
ATOM 452 C CA . ALA A 1 63 ? -30.699 -5.406 14.412 1.00 92.38 63 ALA A CA 1
ATOM 453 C C . ALA A 1 63 ? -31.075 -5.215 15.889 1.00 92.38 63 ALA A C 1
ATOM 455 O O . ALA A 1 63 ? -30.428 -4.438 16.586 1.00 92.38 63 ALA A O 1
ATOM 456 N N . ASP A 1 64 ? -32.089 -5.927 16.372 1.00 95.12 64 ASP A N 1
ATOM 457 C CA . ASP A 1 64 ? -32.457 -5.981 17.784 1.00 95.12 64 ASP A CA 1
ATOM 458 C C . ASP A 1 64 ? -31.342 -6.579 18.639 1.00 95.12 64 ASP A C 1
ATOM 460 O O . ASP A 1 64 ? -30.890 -5.939 19.586 1.00 95.12 64 ASP A O 1
ATOM 464 N N . VAL A 1 65 ? -30.848 -7.759 18.254 1.00 95.81 65 VAL A N 1
ATOM 465 C CA . VAL A 1 65 ? -29.769 -8.457 18.962 1.00 95.81 65 VAL A CA 1
ATOM 466 C C . VAL A 1 65 ? -28.487 -7.628 18.932 1.00 95.81 65 VAL A C 1
ATOM 468 O O . VAL A 1 65 ? -27.855 -7.427 19.968 1.00 95.81 65 VAL A O 1
ATOM 471 N N . MET A 1 66 ? -28.130 -7.083 17.765 1.00 95.06 66 MET A N 1
ATOM 472 C CA . MET A 1 66 ? -26.916 -6.283 17.612 1.00 95.06 66 MET A CA 1
ATOM 473 C C . MET A 1 66 ? -26.953 -5.008 18.464 1.00 95.06 66 MET A C 1
ATOM 475 O O . MET A 1 66 ? -26.006 -4.743 19.202 1.00 95.06 66 MET A O 1
ATOM 479 N N . PHE A 1 67 ? -28.040 -4.228 18.414 1.00 96.94 67 PHE A N 1
ATOM 480 C CA . PHE A 1 67 ? -28.126 -2.987 19.190 1.00 96.94 67 PHE A CA 1
ATOM 481 C C . PHE A 1 67 ? -28.302 -3.229 20.690 1.00 96.94 67 PHE A C 1
ATOM 483 O O . PHE A 1 67 ? -27.756 -2.456 21.477 1.00 96.94 67 PHE A O 1
ATOM 490 N N . GLN A 1 68 ? -28.979 -4.304 21.104 1.00 97.94 68 GLN A N 1
ATOM 491 C CA . GLN A 1 68 ? -29.014 -4.713 22.510 1.00 97.94 68 GLN A CA 1
ATOM 492 C C . GLN A 1 68 ? -27.616 -5.070 23.026 1.00 97.94 68 GLN A C 1
ATOM 494 O O . GLN A 1 68 ? -27.212 -4.610 24.098 1.00 97.94 68 GLN A O 1
ATOM 499 N N . GLY A 1 69 ? -26.878 -5.871 22.255 1.00 97.94 69 GLY A N 1
ATOM 500 C CA . GLY A 1 69 ? -25.527 -6.301 22.586 1.00 97.94 69 GLY A CA 1
ATOM 501 C C . GLY A 1 69 ? -24.542 -5.136 22.646 1.00 97.94 69 GLY A C 1
ATOM 502 O O . GLY A 1 69 ? -23.794 -5.014 23.618 1.00 97.94 69 GLY A O 1
ATOM 503 N N . GLU A 1 70 ? -24.575 -4.243 21.654 1.00 97.62 70 GLU A N 1
ATOM 504 C CA . GLU A 1 70 ? -23.726 -3.049 21.617 1.00 97.62 70 GLU A CA 1
ATOM 505 C C . GLU A 1 70 ? -24.066 -2.088 22.771 1.00 97.62 70 GLU A C 1
ATOM 507 O O . GLU A 1 70 ? -23.162 -1.585 23.437 1.00 97.62 70 GLU A O 1
ATOM 512 N N . HIS A 1 71 ? -25.355 -1.889 23.081 1.00 98.44 71 HIS A N 1
ATOM 513 C CA . HIS A 1 71 ? -25.793 -1.084 24.225 1.00 98.44 71 HIS A CA 1
ATOM 514 C C . HIS A 1 71 ? -25.233 -1.609 25.553 1.00 98.44 71 HIS A C 1
ATOM 516 O O . HIS A 1 71 ? -24.640 -0.849 26.322 1.00 98.44 71 HIS A O 1
ATOM 522 N N . ALA A 1 72 ? -25.393 -2.909 25.813 1.00 98.44 72 ALA A N 1
ATOM 523 C CA . ALA A 1 72 ? -24.898 -3.535 27.035 1.00 98.44 72 ALA A CA 1
ATOM 524 C C . ALA A 1 72 ? -23.362 -3.516 27.114 1.00 98.44 72 ALA A C 1
ATOM 526 O O . ALA A 1 72 ? -22.801 -3.262 28.179 1.00 98.44 72 ALA A O 1
ATOM 527 N N . SER A 1 73 ? -22.681 -3.736 25.986 1.00 98.56 73 SER A N 1
ATOM 528 C CA . SER A 1 73 ? -21.217 -3.731 25.895 1.00 98.56 73 SER A CA 1
ATOM 529 C C . SER A 1 73 ? -20.626 -2.349 26.172 1.00 98.56 73 SER A C 1
ATOM 531 O O . SER A 1 73 ? -19.739 -2.213 27.014 1.00 98.56 73 SER A O 1
ATOM 533 N N . LEU A 1 74 ? -21.154 -1.306 25.520 1.00 98.50 74 LEU A N 1
ATOM 534 C CA . LEU A 1 74 ? -20.720 0.075 25.737 1.00 98.50 74 LEU A CA 1
ATOM 535 C C . LEU A 1 74 ? -20.912 0.499 27.194 1.00 98.50 74 LEU A C 1
ATOM 537 O O . LEU A 1 74 ? -20.003 1.076 27.781 1.00 98.50 74 LEU A O 1
ATOM 541 N N . ASN A 1 75 ? -22.048 0.167 27.808 1.00 98.50 75 ASN A N 1
ATOM 542 C CA . ASN A 1 75 ? -22.281 0.520 29.207 1.00 98.50 75 ASN A CA 1
ATOM 543 C C . ASN A 1 75 ? -21.380 -0.270 30.168 1.00 98.50 75 ASN A C 1
ATOM 545 O O . ASN A 1 75 ? -20.830 0.327 31.084 1.00 98.50 75 ASN A O 1
ATOM 549 N N . ALA A 1 76 ? -21.104 -1.553 29.912 1.00 98.19 76 ALA A N 1
ATOM 550 C CA . ALA A 1 76 ? -20.149 -2.315 30.722 1.00 98.19 76 ALA A CA 1
ATOM 551 C C . ALA A 1 76 ? -18.717 -1.742 30.653 1.00 98.19 76 ALA A C 1
ATOM 553 O O . ALA A 1 76 ? -18.024 -1.671 31.671 1.00 98.19 76 ALA A O 1
ATOM 554 N N . ILE A 1 77 ? -18.268 -1.309 29.468 1.00 98.50 77 ILE A N 1
ATOM 555 C CA . ILE A 1 77 ? -16.961 -0.654 29.302 1.00 98.50 77 ILE A CA 1
ATOM 556 C C . ILE A 1 77 ? -16.969 0.737 29.951 1.00 98.50 77 ILE A C 1
ATOM 558 O O . ILE A 1 77 ? -16.005 1.098 30.628 1.00 98.50 77 ILE A O 1
ATOM 562 N N . HIS A 1 78 ? -18.038 1.517 29.762 1.00 97.56 78 HIS A N 1
ATOM 563 C CA . HIS A 1 78 ? -18.186 2.861 30.326 1.00 97.56 78 HIS A CA 1
ATOM 564 C C . HIS A 1 78 ? -18.213 2.839 31.856 1.00 97.56 78 HIS A C 1
ATOM 566 O O . HIS A 1 78 ? -17.498 3.623 32.473 1.00 97.56 78 HIS A O 1
ATOM 572 N N . ASP A 1 79 ? -18.927 1.898 32.470 1.00 97.25 79 ASP A N 1
ATOM 573 C CA . ASP A 1 79 ? -18.993 1.751 33.927 1.00 97.25 79 ASP A CA 1
ATOM 574 C C . ASP A 1 79 ? -17.609 1.460 34.537 1.00 97.25 79 ASP A C 1
ATOM 576 O O . ASP A 1 79 ? -17.260 1.990 35.596 1.00 97.25 79 ASP A O 1
ATOM 580 N N . ALA A 1 80 ? -16.778 0.666 33.850 1.00 96.50 80 ALA A N 1
ATOM 581 C CA . ALA A 1 80 ? -15.409 0.380 34.278 1.00 96.50 80 ALA A CA 1
ATOM 582 C C . ALA A 1 80 ? -14.447 1.555 34.008 1.00 96.50 80 ALA A C 1
ATOM 584 O O . ALA A 1 80 ? -13.616 1.918 34.856 1.00 96.50 80 ALA A O 1
ATOM 585 N N . VAL A 1 81 ? -14.540 2.151 32.814 1.00 97.06 81 VAL A N 1
ATOM 586 C CA . VAL A 1 81 ? -13.664 3.227 32.336 1.00 97.06 81 VAL A CA 1
ATOM 587 C C . VAL A 1 81 ? -14.476 4.268 31.544 1.00 97.06 81 VAL A C 1
ATOM 589 O O . VAL A 1 81 ? -14.504 4.235 30.310 1.00 97.06 81 VAL A O 1
ATOM 592 N N . PRO A 1 82 ? -15.069 5.276 32.217 1.00 94.62 82 PRO A N 1
ATOM 593 C CA . PRO A 1 82 ? -15.984 6.228 31.571 1.00 94.62 82 PRO A CA 1
ATOM 594 C C . PRO A 1 82 ? -15.376 7.046 30.424 1.00 94.62 82 PRO A C 1
ATOM 596 O O . PRO A 1 82 ? -16.094 7.608 29.598 1.00 94.62 82 PRO A O 1
ATOM 599 N N . SER A 1 83 ? -14.047 7.177 30.376 1.00 93.56 83 SER A N 1
ATOM 600 C CA . SER A 1 83 ? -13.316 7.905 29.329 1.00 93.56 83 SER A CA 1
ATOM 601 C C . SER A 1 83 ? -12.865 7.034 28.152 1.00 93.56 83 SER A C 1
ATOM 603 O O . SER A 1 83 ? -12.203 7.558 27.256 1.00 93.56 83 SER A O 1
ATOM 605 N N . LEU A 1 84 ? -13.151 5.727 28.157 1.00 96.19 84 LEU A N 1
ATOM 606 C CA . LEU A 1 84 ? -12.681 4.790 27.133 1.00 96.19 84 LEU A CA 1
ATOM 607 C C . LEU A 1 84 ? -13.675 4.622 25.980 1.00 96.19 84 LEU A C 1
ATOM 609 O O . LEU A 1 84 ? -13.240 4.409 24.860 1.00 96.19 84 LEU A O 1
ATOM 613 N N . CYS A 1 85 ? -14.982 4.744 26.203 1.00 96.62 85 CYS A N 1
ATOM 614 C CA . CYS A 1 85 ? -15.992 4.555 25.157 1.00 96.62 85 CYS A CA 1
ATOM 615 C C . CYS A 1 85 ? -17.183 5.517 25.350 1.00 96.62 85 CYS A C 1
ATOM 617 O O . CYS A 1 85 ? -17.308 6.111 26.430 1.00 96.62 85 CYS A O 1
ATOM 619 N N . PRO A 1 86 ? -18.036 5.729 24.326 1.00 95.31 86 PRO A N 1
ATOM 620 C CA . PRO A 1 86 ? -19.255 6.517 24.483 1.00 95.31 86 PRO A CA 1
ATOM 621 C C . PRO A 1 86 ? -20.255 5.793 25.380 1.00 95.31 86 PRO A C 1
ATOM 623 O O . PRO A 1 86 ? -20.461 4.588 25.249 1.00 95.31 86 PRO A O 1
ATOM 626 N N . GLN A 1 87 ? -20.920 6.539 26.263 1.00 96.25 87 GLN A N 1
ATOM 627 C CA . GLN A 1 87 ? -22.031 5.981 27.028 1.00 96.25 87 GLN A CA 1
ATOM 628 C C . GLN A 1 87 ? -23.192 5.643 26.087 1.00 96.25 87 GLN A C 1
ATOM 630 O O . GLN A 1 87 ? -23.547 6.454 25.227 1.00 96.25 87 GLN A O 1
ATOM 635 N N . SER A 1 88 ? -23.817 4.479 26.257 1.00 97.75 88 SER A N 1
ATOM 636 C CA . SER A 1 88 ? -25.027 4.138 25.516 1.00 97.75 88 SER A CA 1
ATOM 637 C C . SER A 1 88 ? -26.266 4.528 26.314 1.00 97.75 88 SER A C 1
ATOM 639 O O . SER A 1 88 ? -26.494 4.036 27.418 1.00 97.75 88 SER A O 1
ATOM 641 N N . TYR A 1 89 ? -27.087 5.420 25.763 1.00 97.06 89 TYR A N 1
ATOM 642 C CA . TYR A 1 89 ? -28.252 5.960 26.463 1.00 97.06 89 TYR A CA 1
ATOM 643 C C . TYR A 1 89 ? -29.483 5.077 26.309 1.00 97.06 89 TYR A C 1
ATOM 645 O O . TYR A 1 89 ? -30.195 4.842 27.280 1.00 97.06 89 TYR A O 1
ATOM 653 N N . ALA A 1 90 ? -29.751 4.605 25.092 1.00 97.50 90 ALA A N 1
ATOM 654 C CA . ALA A 1 90 ? -30.955 3.840 24.804 1.00 97.50 90 ALA A CA 1
ATOM 655 C C . ALA A 1 90 ? -30.812 3.011 23.531 1.00 97.50 90 ALA A C 1
ATOM 657 O O . ALA A 1 90 ? -30.080 3.375 22.612 1.00 97.50 90 ALA A O 1
ATOM 658 N N . TRP A 1 91 ? -31.591 1.941 23.447 1.00 97.62 91 TRP A N 1
ATOM 659 C CA . TRP A 1 91 ? -31.841 1.197 22.220 1.00 97.62 91 TRP A CA 1
ATOM 660 C C . TRP A 1 91 ? -33.299 0.717 22.222 1.00 97.62 91 TRP A C 1
ATOM 662 O O . TRP A 1 91 ? -33.945 0.697 23.273 1.00 97.62 91 TRP A O 1
ATOM 672 N N . GLY A 1 92 ? -33.841 0.349 21.064 1.00 97.12 92 GLY A N 1
ATOM 673 C CA . GLY A 1 92 ? -35.191 -0.212 20.994 1.00 97.12 92 GLY A CA 1
ATOM 674 C C . GLY A 1 92 ? -35.807 -0.193 19.598 1.00 97.12 92 GLY A C 1
ATOM 675 O O . GLY A 1 92 ? -35.164 0.253 18.645 1.00 97.12 92 GLY A O 1
ATOM 676 N N . PRO A 1 93 ? -37.046 -0.694 19.450 1.00 97.00 93 PRO A N 1
ATOM 677 C CA . PRO A 1 93 ? -37.760 -0.663 18.180 1.00 97.00 93 PRO A CA 1
ATOM 678 C C . PRO A 1 93 ? -38.144 0.772 17.792 1.00 97.00 93 PRO A C 1
ATOM 680 O O . PRO A 1 93 ? -38.496 1.589 18.644 1.00 97.00 93 PRO A O 1
ATOM 683 N N . LEU A 1 94 ? -38.104 1.064 16.493 1.00 94.44 94 LEU A N 1
ATOM 684 C CA . LEU A 1 94 ? -38.609 2.312 15.914 1.00 94.44 94 LEU A CA 1
ATOM 685 C C . LEU A 1 94 ? -40.132 2.245 15.744 1.00 94.44 94 LEU A C 1
ATOM 687 O O . LEU A 1 94 ? -40.662 1.211 15.332 1.00 94.44 94 LEU A O 1
ATOM 691 N N . GLU A 1 95 ? -40.843 3.352 15.985 1.00 92.31 95 GLU A N 1
ATOM 692 C CA . GLU A 1 95 ? -42.291 3.413 15.719 1.00 92.31 95 GLU A CA 1
ATOM 693 C C . GLU A 1 95 ? -42.603 3.639 14.239 1.00 92.31 95 GLU A C 1
ATOM 695 O O . GLU A 1 95 ? -43.592 3.124 13.713 1.00 92.31 95 GLU A O 1
ATOM 700 N N . SER A 1 96 ? -41.758 4.397 13.544 1.00 82.56 96 SER A N 1
ATOM 701 C CA . SER A 1 96 ? -42.003 4.835 12.173 1.00 82.56 96 SER A CA 1
ATOM 702 C C . SER A 1 96 ? -41.199 3.992 11.185 1.00 82.56 96 SER A C 1
ATOM 704 O O . SER A 1 96 ? -39.997 4.169 10.987 1.00 82.56 96 SER A O 1
ATOM 706 N N . GLY A 1 97 ? -41.885 3.091 10.482 1.00 69.56 97 GLY A N 1
ATOM 707 C CA . GLY A 1 97 ? -41.319 2.383 9.328 1.00 69.56 97 GLY A CA 1
ATOM 708 C C . GLY A 1 97 ? -40.497 1.130 9.646 1.00 69.56 97 GLY A C 1
ATOM 709 O O . GLY A 1 97 ? -39.818 0.638 8.746 1.00 69.56 97 GLY A O 1
ATOM 710 N N . GLY A 1 98 ? -40.587 0.601 10.870 1.00 84.19 98 GLY A N 1
ATOM 711 C CA . GLY A 1 98 ? -39.942 -0.649 11.285 1.00 84.19 98 GLY A CA 1
ATOM 712 C C . GLY A 1 98 ? -38.423 -0.539 11.463 1.00 84.19 98 GLY A C 1
ATOM 713 O O . GLY A 1 98 ? -37.788 0.392 10.959 1.00 84.19 98 GLY A O 1
ATOM 714 N N . GLY A 1 99 ? -37.848 -1.507 12.182 1.00 93.12 99 GLY A N 1
ATOM 715 C CA . GLY A 1 99 ? -36.427 -1.559 12.545 1.00 93.12 99 GLY A CA 1
ATOM 716 C C . GLY A 1 99 ? -36.155 -1.179 14.001 1.00 93.12 99 GLY A C 1
ATOM 717 O O . GLY A 1 99 ? -37.078 -1.044 14.803 1.00 93.12 99 GLY A O 1
ATOM 718 N N . TYR A 1 100 ? -34.876 -1.004 14.321 1.00 96.69 100 TYR A N 1
ATOM 719 C CA . TYR A 1 100 ? -34.375 -0.703 15.662 1.00 96.69 100 TYR A CA 1
ATOM 720 C C . TYR A 1 100 ? -33.407 0.480 15.627 1.00 96.69 100 TYR A C 1
ATOM 722 O O . TYR A 1 100 ? -32.888 0.845 14.565 1.00 96.69 100 TYR A O 1
ATOM 730 N N . PHE A 1 101 ? -33.160 1.077 16.790 1.00 96.50 101 PHE A N 1
ATOM 731 C CA . PHE A 1 101 ? -32.154 2.115 16.976 1.00 96.50 101 PHE A CA 1
ATOM 732 C C . PHE A 1 101 ? -31.229 1.820 18.154 1.00 96.50 101 PHE A C 1
ATOM 734 O O . PHE A 1 101 ? -31.609 1.119 19.090 1.00 96.50 101 PHE A O 1
ATOM 741 N N . LEU A 1 102 ? -30.051 2.439 18.114 1.00 97.56 102 LEU A N 1
ATOM 742 C CA . LEU A 1 102 ? -29.118 2.598 19.226 1.00 97.56 102 LEU A CA 1
ATOM 743 C C . LEU A 1 102 ? -28.749 4.078 19.324 1.00 97.56 102 LEU A C 1
ATOM 745 O O . LEU A 1 102 ? -28.414 4.687 18.311 1.00 97.56 102 LEU A O 1
ATOM 749 N N . ALA A 1 103 ? -28.798 4.652 20.519 1.00 97.19 103 ALA A N 1
ATOM 750 C CA . ALA A 1 103 ? -28.457 6.040 20.788 1.00 97.19 103 ALA A CA 1
ATOM 751 C C . ALA A 1 103 ? -27.349 6.128 21.841 1.00 97.19 103 ALA A C 1
ATOM 753 O O . ALA A 1 103 ? -27.503 5.633 22.959 1.00 97.19 103 ALA A O 1
ATOM 754 N N . THR A 1 104 ? -26.249 6.788 21.492 1.00 97.06 104 THR A N 1
ATOM 755 C CA . THR A 1 104 ? -25.054 6.912 22.331 1.00 97.06 104 THR A CA 1
ATOM 756 C C . THR A 1 104 ? -24.620 8.364 22.465 1.00 97.06 104 THR A C 1
ATOM 758 O O . THR A 1 104 ? -25.008 9.242 21.690 1.00 97.06 104 THR A O 1
ATOM 761 N N . GLU A 1 105 ? -23.746 8.613 23.430 1.00 94.12 105 GLU A N 1
ATOM 762 C CA . GLU A 1 105 ? -22.973 9.843 23.500 1.00 94.12 105 GLU A CA 1
ATOM 763 C C . GLU A 1 105 ? -22.278 10.115 22.159 1.00 94.12 105 GLU A C 1
ATOM 765 O O . GLU A 1 105 ? -21.783 9.197 21.493 1.00 94.12 105 GLU A O 1
ATOM 770 N N . PHE A 1 106 ? -22.281 11.378 21.734 1.00 92.81 106 PHE A N 1
ATOM 771 C CA . PHE A 1 106 ? -21.661 11.768 20.477 1.00 92.81 106 PHE A CA 1
ATOM 772 C C . PHE A 1 106 ? -20.162 12.012 20.669 1.00 92.81 106 PHE A C 1
ATOM 774 O O . PHE A 1 106 ? -19.747 12.877 21.447 1.00 92.81 106 PHE A O 1
ATOM 781 N N . LEU A 1 107 ? -19.359 11.276 19.904 1.00 89.81 107 LEU A N 1
ATOM 782 C CA . LEU A 1 107 ? -17.917 11.465 19.797 1.00 89.81 107 LEU A CA 1
ATOM 783 C C . LEU A 1 107 ? -17.585 12.355 18.599 1.00 89.81 107 LEU A C 1
ATOM 785 O O . LEU A 1 107 ? -17.907 12.024 17.459 1.00 89.81 107 LEU A O 1
ATOM 789 N N . ASP A 1 108 ? -16.906 13.473 18.849 1.00 86.75 108 ASP A N 1
ATOM 790 C CA . ASP A 1 108 ? -16.383 14.334 17.792 1.00 86.75 108 ASP A CA 1
ATOM 791 C C . ASP A 1 108 ? -14.929 13.974 17.461 1.00 86.75 108 ASP A C 1
ATOM 793 O O . ASP A 1 108 ? -14.018 14.137 18.277 1.00 86.75 108 ASP A O 1
ATOM 797 N N . PHE A 1 109 ? -14.708 13.502 16.233 1.00 84.94 109 PHE A N 1
ATOM 798 C CA . PHE A 1 109 ? -13.384 13.164 15.703 1.00 84.94 109 PHE A CA 1
ATOM 799 C C . PHE A 1 109 ? -12.748 14.300 14.877 1.00 84.94 109 PHE A C 1
ATOM 801 O O . PHE A 1 109 ? -11.573 14.217 14.511 1.00 84.94 109 PHE A O 1
ATOM 808 N N . SER A 1 110 ? -13.493 15.370 14.572 1.00 71.19 110 SER A N 1
ATOM 809 C CA . SER A 1 110 ? -13.132 16.390 13.572 1.00 71.19 110 SER A CA 1
ATOM 810 C C . SER A 1 110 ? -12.055 17.385 14.021 1.00 71.19 110 SER A C 1
ATOM 812 O O . SER A 1 110 ? -11.527 18.134 13.197 1.00 71.19 110 SER A O 1
ATOM 814 N N . GLY A 1 111 ? -11.730 17.420 15.318 1.00 56.41 111 GLY A N 1
ATOM 815 C CA . GLY A 1 111 ? -10.759 18.357 15.895 1.00 56.41 111 GLY A CA 1
ATOM 816 C C . GLY A 1 111 ? -11.184 19.833 15.849 1.00 56.41 111 GLY A C 1
ATOM 817 O O . GLY A 1 111 ? -10.374 20.701 16.171 1.00 56.41 111 GLY A O 1
ATOM 818 N N . ARG A 1 112 ? -12.426 20.148 15.449 1.00 49.81 112 ARG A N 1
ATOM 819 C CA . ARG A 1 112 ? -12.980 21.510 15.447 1.00 49.81 112 ARG A CA 1
ATOM 820 C C . ARG A 1 112 ? -13.777 21.740 16.731 1.00 49.81 112 ARG A C 1
ATOM 822 O O . ARG A 1 112 ? -14.732 21.026 16.997 1.00 49.81 112 ARG A O 1
ATOM 829 N N . LEU A 1 113 ? -13.409 22.757 17.512 1.00 51.62 113 LEU A N 1
ATOM 830 C CA . LEU A 1 113 ? -14.180 23.164 18.693 1.00 51.62 113 LEU A CA 1
ATOM 831 C C . LEU A 1 113 ? -15.596 23.592 18.280 1.00 51.62 113 LEU A C 1
ATOM 833 O O . LEU A 1 113 ? -15.761 24.356 17.324 1.00 51.62 113 LEU A O 1
ATOM 837 N N . SER A 1 114 ? -16.614 23.165 19.030 1.00 53.44 114 SER A N 1
ATOM 838 C CA . SER A 1 114 ? -17.946 23.761 18.910 1.00 53.44 114 SER A CA 1
ATOM 839 C C . SER A 1 114 ? -17.874 25.253 19.283 1.00 53.44 114 SER A C 1
ATOM 841 O O . SER A 1 114 ? -17.092 25.662 20.148 1.00 53.44 114 SER A O 1
ATOM 843 N N . SER A 1 115 ? -18.693 26.096 18.650 1.00 49.78 115 SER A N 1
ATOM 844 C CA . SER A 1 115 ? -18.750 27.539 18.944 1.00 49.78 115 SER A CA 1
ATOM 845 C C . SER A 1 115 ? -19.097 27.837 20.412 1.00 49.78 115 SER A C 1
ATOM 847 O O . SER A 1 115 ? -18.666 28.855 20.951 1.00 49.78 115 SER A O 1
ATOM 849 N N . ALA A 1 116 ? -19.808 26.925 21.085 1.00 49.41 116 ALA A N 1
ATOM 850 C CA . ALA A 1 116 ? -20.109 26.991 22.515 1.00 49.41 116 ALA A CA 1
ATOM 851 C C . ALA A 1 116 ? -18.916 26.588 23.410 1.00 49.41 116 ALA A C 1
ATOM 853 O O . ALA A 1 116 ? -18.742 27.144 24.497 1.00 49.41 116 ALA A O 1
ATOM 854 N N . ALA A 1 117 ? -18.066 25.655 22.968 1.00 48.34 117 ALA A N 1
ATOM 855 C CA . ALA A 1 117 ? -16.845 25.268 23.678 1.00 48.34 117 ALA A CA 1
ATOM 856 C C . ALA A 1 117 ? -15.773 26.371 23.615 1.00 48.34 117 ALA A C 1
ATOM 858 O O . ALA A 1 117 ? -15.136 26.669 24.623 1.00 48.34 117 ALA A O 1
ATOM 859 N N . ALA A 1 118 ? -15.649 27.065 22.477 1.00 48.72 118 ALA A N 1
ATOM 860 C CA . ALA A 1 118 ? -14.692 28.161 22.286 1.00 48.72 118 ALA A CA 1
ATOM 861 C C . ALA A 1 118 ? -14.924 29.379 23.208 1.00 48.72 118 ALA A C 1
ATOM 863 O O . ALA A 1 118 ? -13.997 30.143 23.469 1.00 48.72 118 ALA A O 1
ATOM 864 N N . ALA A 1 119 ? -16.143 29.571 23.723 1.00 49.50 119 ALA A N 1
ATOM 865 C CA . ALA A 1 119 ? -16.462 30.661 24.647 1.00 49.50 119 ALA A CA 1
ATOM 866 C C . ALA A 1 119 ? -16.065 30.367 26.110 1.00 49.50 119 ALA A C 1
ATOM 868 O O . ALA A 1 119 ? -15.909 31.298 26.900 1.00 49.50 119 ALA A O 1
ATOM 869 N N . ARG A 1 120 ? -15.887 29.088 26.478 1.00 51.34 120 ARG A N 1
ATOM 870 C CA . ARG A 1 120 ? -15.650 28.627 27.862 1.00 51.34 120 ARG A CA 1
ATOM 871 C C . ARG A 1 120 ? -14.163 28.462 28.222 1.00 51.34 120 ARG A C 1
ATOM 873 O O . ARG A 1 120 ? -13.833 28.274 29.386 1.00 51.34 120 ARG A O 1
ATOM 880 N N . THR A 1 121 ? -13.252 28.604 27.260 1.00 47.31 121 THR A N 1
ATOM 881 C CA . THR A 1 121 ? -11.814 28.271 27.368 1.00 47.31 121 THR A CA 1
ATOM 882 C C . THR A 1 121 ? -10.922 29.311 28.065 1.00 47.31 121 THR A C 1
ATOM 884 O O . THR A 1 121 ? -9.702 29.169 28.048 1.00 47.31 121 THR A O 1
ATOM 887 N N . ARG A 1 122 ? -11.464 30.356 28.711 1.00 41.38 122 ARG A N 1
ATOM 888 C CA . ARG A 1 122 ? -10.628 31.402 29.347 1.00 41.38 122 ARG A CA 1
ATOM 889 C C . ARG A 1 122 ? -10.209 31.146 30.801 1.00 41.38 122 ARG A C 1
ATOM 891 O O . ARG A 1 122 ? -9.557 32.023 31.362 1.00 41.38 122 ARG A O 1
ATOM 898 N N . SER A 1 123 ? -10.526 30.008 31.435 1.00 41.31 123 SER A N 1
ATOM 899 C CA . SER A 1 123 ? -10.154 29.842 32.856 1.00 41.31 123 SER A CA 1
ATOM 900 C C . SER A 1 123 ? -10.042 28.419 33.437 1.00 41.31 123 SER A C 1
ATOM 902 O O . SER A 1 123 ? -10.442 28.223 34.585 1.00 41.31 123 SER A O 1
ATOM 904 N N . SER A 1 124 ? -9.472 27.424 32.751 1.00 37.53 124 SER A N 1
ATOM 905 C CA . SER A 1 124 ? -9.086 26.186 33.461 1.00 37.53 124 SER A CA 1
ATOM 906 C C . SER A 1 124 ? -7.912 25.444 32.828 1.00 37.53 124 SER A C 1
ATOM 908 O O . SER A 1 124 ? -7.987 24.962 31.703 1.00 37.53 124 SER A O 1
ATOM 910 N N . SER A 1 125 ? -6.833 25.329 33.597 1.00 41.12 125 SER A N 1
ATOM 911 C CA . SER A 1 125 ? -5.721 24.402 33.399 1.00 41.12 125 SER A CA 1
ATOM 912 C C . SER A 1 125 ? -6.098 22.997 33.906 1.00 41.12 125 SER A C 1
ATOM 914 O O . SER A 1 125 ? -6.320 22.849 35.107 1.00 41.12 125 SER A O 1
ATOM 916 N N . GLY A 1 126 ? -6.116 21.990 33.018 1.00 42.00 126 GLY A N 1
ATOM 917 C CA . GLY A 1 126 ? -6.358 20.558 33.313 1.00 42.00 126 GLY A CA 1
ATOM 918 C C . GLY A 1 126 ? -7.844 20.214 33.532 1.00 42.00 126 GLY A C 1
ATOM 919 O O . GLY A 1 126 ? -8.562 20.999 34.133 1.00 42.00 126 GLY A O 1
ATOM 920 N N . SER A 1 127 ? -8.401 19.083 33.097 1.00 47.78 127 SER A N 1
ATOM 921 C CA . SER A 1 127 ? -7.809 17.792 32.742 1.00 47.78 127 SER A CA 1
ATOM 922 C C . SER A 1 127 ? -8.852 16.917 32.017 1.00 47.78 127 SER A C 1
ATOM 924 O O . SER A 1 127 ? -9.925 16.676 32.578 1.00 47.78 127 SER A O 1
ATOM 926 N N . GLY A 1 128 ? -8.512 16.326 30.866 1.00 61.81 128 GLY A N 1
ATOM 927 C CA . GLY A 1 128 ? -9.125 15.045 30.487 1.00 61.81 128 GLY A CA 1
ATOM 928 C C . GLY A 1 128 ? -8.761 13.949 31.486 1.00 61.81 128 GLY A C 1
ATOM 929 O O . GLY A 1 128 ? -8.160 14.213 32.529 1.00 61.81 128 GLY A O 1
ATOM 930 N N . SER A 1 129 ? -9.056 12.694 31.166 1.00 77.00 129 SER A N 1
ATOM 931 C CA . SER A 1 129 ? -8.708 11.564 32.032 1.00 77.00 129 SER A CA 1
ATOM 932 C C . SER A 1 129 ? -7.209 11.491 32.341 1.00 77.00 129 SER A C 1
ATOM 934 O O . SER A 1 129 ? -6.825 10.940 33.369 1.00 77.00 129 SER A O 1
ATOM 936 N N . GLY A 1 130 ? -6.367 12.054 31.463 1.00 82.12 130 GLY A N 1
ATOM 937 C CA . GLY A 1 130 ? -4.910 12.019 31.586 1.00 82.12 130 GLY A CA 1
ATOM 938 C C . GLY A 1 130 ? -4.331 10.615 31.405 1.00 82.12 130 GLY A C 1
ATOM 939 O O . GLY A 1 130 ? -3.141 10.424 31.635 1.00 82.12 130 GLY A O 1
ATOM 940 N N . MET A 1 131 ? -5.168 9.649 31.011 1.00 90.81 131 MET A N 1
ATOM 941 C CA . MET A 1 131 ? -4.799 8.253 30.833 1.00 90.81 131 MET A CA 1
ATOM 942 C C . MET A 1 131 ? -4.544 7.947 29.357 1.00 90.81 131 MET A C 1
ATOM 944 O O . MET A 1 131 ? -5.367 8.283 28.503 1.00 90.81 131 MET A O 1
ATOM 948 N N . SER A 1 132 ? -3.448 7.252 29.066 1.00 94.38 132 SER A N 1
ATOM 949 C CA . SER A 1 132 ? -3.194 6.655 27.751 1.00 94.38 132 SER A CA 1
ATOM 950 C C . SER A 1 132 ? -4.197 5.536 27.443 1.00 94.38 132 SER A C 1
ATOM 952 O O . SER A 1 132 ? -4.808 4.960 28.353 1.00 94.38 132 SER A O 1
ATOM 954 N N . LEU A 1 133 ? -4.330 5.145 26.171 1.00 95.31 133 LEU A N 1
ATOM 955 C CA . LEU A 1 133 ? -5.094 3.945 25.810 1.00 95.31 133 LEU A CA 1
ATOM 956 C C . LEU A 1 133 ? -4.630 2.689 26.572 1.00 95.31 133 LEU A C 1
ATOM 958 O O . LEU A 1 133 ? -5.468 1.895 26.995 1.00 95.31 133 LEU A O 1
ATOM 962 N N . ALA A 1 134 ? -3.319 2.514 26.778 1.00 96.81 134 ALA A N 1
ATOM 963 C CA . ALA A 1 134 ? -2.773 1.371 27.512 1.00 96.81 134 ALA A CA 1
ATOM 964 C C . ALA A 1 134 ? -3.230 1.372 28.976 1.00 96.81 134 ALA A C 1
ATOM 966 O O . ALA A 1 134 ? -3.668 0.340 29.478 1.00 96.81 134 ALA A O 1
ATOM 967 N N . GLN A 1 135 ?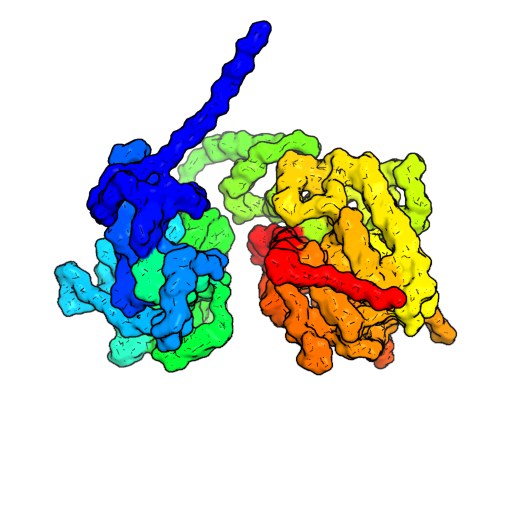 -3.213 2.533 29.637 1.00 97.75 135 GLN A N 1
ATOM 968 C CA . GLN A 1 135 ? -3.703 2.695 31.009 1.00 97.75 135 GLN A CA 1
ATOM 969 C C . GLN A 1 135 ? -5.209 2.461 31.123 1.00 97.75 135 GLN A C 1
ATOM 971 O O . GLN A 1 135 ? -5.669 1.828 32.076 1.00 97.75 135 GLN A O 1
ATOM 976 N N . LYS A 1 136 ? -5.993 2.956 30.159 1.00 97.81 136 LYS A N 1
ATOM 977 C CA . LYS A 1 136 ? -7.443 2.734 30.127 1.00 97.81 136 LYS A CA 1
ATOM 978 C C . LYS A 1 136 ? -7.773 1.259 29.929 1.00 97.81 136 LYS A C 1
ATOM 980 O O . LYS A 1 136 ? -8.591 0.725 30.672 1.00 97.81 136 LYS A O 1
ATOM 985 N N . LEU A 1 137 ? -7.108 0.593 28.984 1.00 98.06 137 LEU A N 1
ATOM 986 C CA . LEU A 1 137 ? -7.326 -0.830 28.742 1.00 98.06 137 LEU A CA 1
ATOM 987 C C . LEU A 1 137 ? -6.834 -1.680 29.920 1.00 98.06 137 LEU A C 1
ATOM 989 O O . LEU A 1 137 ? -7.532 -2.595 30.331 1.00 98.06 137 LEU A O 1
ATOM 993 N N . ALA A 1 138 ? -5.694 -1.340 30.528 1.00 98.31 138 ALA A N 1
ATOM 994 C CA . ALA A 1 138 ? -5.212 -1.981 31.751 1.00 98.31 138 ALA A CA 1
ATOM 995 C C . ALA A 1 138 ? -6.241 -1.885 32.887 1.00 98.31 138 ALA A C 1
ATOM 997 O O . ALA A 1 138 ? -6.510 -2.873 33.567 1.00 98.31 138 ALA A O 1
ATOM 998 N N . ARG A 1 139 ? -6.864 -0.713 33.067 1.00 98.12 139 ARG A N 1
ATOM 999 C CA . ARG A 1 139 ? -7.938 -0.520 34.048 1.00 98.12 139 ARG A CA 1
ATOM 1000 C C . ARG A 1 139 ? -9.171 -1.363 33.724 1.00 98.12 139 ARG A C 1
ATOM 1002 O O . ARG A 1 139 ? -9.704 -1.997 34.629 1.00 98.12 139 ARG A O 1
ATOM 1009 N N . LEU A 1 140 ? -9.600 -1.408 32.462 1.00 98.25 140 LEU A N 1
ATOM 1010 C CA . LEU A 1 140 ? -10.698 -2.278 32.026 1.00 98.25 140 LEU A CA 1
ATOM 1011 C C . LEU A 1 140 ? -10.386 -3.749 32.363 1.00 98.25 140 LEU A C 1
ATOM 1013 O O . LEU A 1 140 ? -11.149 -4.408 33.060 1.00 98.25 140 LEU A O 1
ATOM 1017 N N . HIS A 1 141 ? -9.194 -4.207 31.982 1.00 98.06 141 HIS A N 1
ATOM 1018 C CA . HIS A 1 141 ? -8.703 -5.577 32.143 1.00 98.06 141 HIS A CA 1
ATOM 1019 C C . HIS A 1 141 ? -8.332 -5.981 33.575 1.00 98.06 141 HIS A C 1
ATOM 1021 O O . HIS A 1 141 ? -7.981 -7.135 33.814 1.00 98.06 141 HIS A O 1
ATOM 1027 N N . THR A 1 142 ? -8.392 -5.056 34.531 1.00 96.81 142 THR A N 1
ATOM 1028 C CA . THR A 1 142 ? -8.161 -5.331 35.959 1.00 96.81 142 THR A CA 1
ATOM 1029 C C . THR A 1 142 ? -9.390 -5.058 36.817 1.00 96.81 142 THR A C 1
ATOM 1031 O O . THR A 1 142 ? -9.377 -5.371 38.007 1.00 96.81 142 THR A O 1
ATOM 1034 N N . THR A 1 143 ? -10.462 -4.519 36.230 1.00 96.50 143 THR A N 1
ATOM 1035 C CA . THR A 1 143 ? -11.737 -4.303 36.914 1.00 96.50 143 THR A CA 1
ATOM 1036 C C . THR A 1 143 ? -12.539 -5.608 36.895 1.00 96.50 143 THR A C 1
ATOM 1038 O O . THR A 1 143 ? -12.919 -6.061 35.813 1.00 96.50 143 THR A O 1
ATOM 1041 N N . PRO A 1 144 ? -12.801 -6.242 38.056 1.00 94.81 144 PRO A N 1
ATOM 1042 C CA . PRO A 1 144 ? -13.560 -7.488 38.104 1.00 94.81 144 PRO A CA 1
ATOM 1043 C C . PRO A 1 144 ? -14.974 -7.313 37.546 1.00 94.81 144 PRO A C 1
ATOM 1045 O O . PRO A 1 144 ? -15.634 -6.312 37.828 1.00 94.81 144 PRO A O 1
ATOM 1048 N N . ALA A 1 145 ? -15.447 -8.308 36.798 1.00 95.44 145 ALA A N 1
ATOM 1049 C CA . ALA A 1 145 ? -16.822 -8.349 36.326 1.00 95.44 145 ALA A CA 1
ATOM 1050 C C . ALA A 1 145 ? -17.817 -8.414 37.504 1.00 95.44 145 ALA A C 1
ATOM 1052 O O . ALA A 1 145 ? -17.503 -9.000 38.550 1.00 95.44 145 ALA A O 1
ATOM 1053 N N . PRO A 1 146 ? -19.024 -7.840 37.351 1.00 95.38 146 PRO A N 1
ATOM 1054 C CA . PRO A 1 146 ? -20.075 -7.972 38.350 1.00 95.38 146 PRO A CA 1
ATOM 1055 C C . PRO A 1 146 ? -20.524 -9.433 38.496 1.00 95.38 146 PRO A C 1
ATOM 1057 O O . PRO A 1 146 ? -20.371 -10.250 37.587 1.00 95.38 146 PRO A O 1
ATOM 1060 N N . VAL A 1 147 ? -21.109 -9.753 39.651 1.00 96.44 147 VAL A N 1
ATOM 1061 C CA . VAL A 1 147 ? -21.760 -11.048 39.887 1.00 96.44 147 VAL A CA 1
ATOM 1062 C C . VAL A 1 147 ? -23.109 -11.048 39.157 1.00 96.44 147 VAL A C 1
ATOM 1064 O O . VAL A 1 147 ? -23.938 -10.189 39.471 1.00 96.44 147 VAL A O 1
ATOM 1067 N N . PRO A 1 148 ? -23.346 -11.952 38.187 1.00 94.00 148 PRO A N 1
ATOM 1068 C CA . PRO A 1 148 ? -24.632 -12.025 37.502 1.00 94.00 148 PRO A CA 1
ATOM 1069 C C . PRO A 1 148 ? -25.760 -12.443 38.452 1.00 94.00 148 PRO A C 1
ATOM 1071 O O . PRO A 1 148 ? -25.533 -13.136 39.444 1.00 94.00 148 PRO A O 1
ATOM 1074 N N . GLU A 1 149 ? -26.993 -12.052 38.131 1.00 91.62 149 GLU A N 1
ATOM 1075 C CA . GLU A 1 149 ? -28.168 -12.458 38.905 1.00 91.62 149 GLU A CA 1
ATOM 1076 C C . GLU A 1 149 ? -28.290 -13.991 38.952 1.00 91.62 149 GLU A C 1
ATOM 1078 O O . GLU A 1 149 ? -28.160 -14.668 37.934 1.00 91.62 149 GLU A O 1
ATOM 1083 N N . GLY A 1 150 ? -28.526 -14.540 40.146 1.00 92.56 150 GLY A N 1
ATOM 1084 C CA . GLY A 1 150 ? -28.631 -15.987 40.362 1.00 92.56 150 GLY A CA 1
ATOM 1085 C C . GLY A 1 150 ? -27.308 -16.710 40.640 1.00 92.56 150 GLY A C 1
ATOM 1086 O O . GLY A 1 150 ? -27.331 -17.925 40.826 1.00 92.56 150 GLY A O 1
ATOM 1087 N N . TYR A 1 151 ? -26.182 -15.992 40.717 1.00 94.38 151 TYR A N 1
ATOM 1088 C CA . TYR A 1 151 ? -24.869 -16.548 41.055 1.00 94.38 151 TYR A CA 1
ATOM 1089 C C . TYR A 1 151 ? -24.292 -15.906 42.323 1.00 94.38 151 TYR A C 1
ATOM 1091 O O . TYR A 1 151 ? -24.593 -14.761 42.649 1.00 94.38 151 TYR A O 1
ATOM 1099 N N . ASP A 1 152 ? -23.414 -16.637 43.015 1.00 94.25 152 ASP A N 1
ATOM 1100 C CA . ASP A 1 152 ? -22.739 -16.167 44.238 1.00 94.25 152 ASP A CA 1
ATOM 1101 C C . ASP A 1 152 ? -21.329 -15.599 43.972 1.00 94.25 152 ASP A C 1
ATOM 1103 O O . ASP A 1 152 ? -20.669 -15.078 44.874 1.00 94.25 152 ASP A O 1
ATOM 1107 N N . SER A 1 153 ? -20.837 -15.706 42.734 1.00 93.69 153 SER A N 1
ATOM 1108 C CA . SER A 1 153 ? -19.508 -15.248 42.317 1.00 93.69 153 SER A CA 1
ATOM 1109 C C . SER A 1 153 ? -19.493 -14.779 40.854 1.00 93.69 153 SER A C 1
ATOM 1111 O O . SER A 1 153 ? -20.376 -15.170 40.083 1.00 93.69 153 SER A O 1
ATOM 1113 N N . PRO A 1 154 ? -18.507 -13.954 40.438 1.00 95.62 154 PRO A N 1
ATOM 1114 C CA . PRO A 1 154 ? -18.368 -13.546 39.041 1.00 95.62 154 PRO A CA 1
ATOM 1115 C C . PRO A 1 154 ? -18.227 -14.755 38.111 1.00 95.62 154 PRO A C 1
ATOM 1117 O O . PRO A 1 154 ? -17.503 -15.698 38.431 1.00 95.62 154 PRO A O 1
ATOM 1120 N N . GLN A 1 155 ? -18.894 -14.700 36.960 1.00 97.75 155 GLN A N 1
ATOM 1121 C CA . GLN A 1 155 ? -18.899 -15.760 35.946 1.00 97.75 155 GLN A CA 1
ATOM 1122 C C . GLN A 1 155 ? -18.271 -15.263 34.639 1.00 97.75 155 GLN A C 1
ATOM 1124 O O . GLN A 1 155 ? -18.279 -14.061 34.360 1.00 97.75 155 GLN A O 1
ATOM 1129 N N . PHE A 1 156 ? -17.762 -16.185 33.822 1.00 98.44 156 PHE A N 1
ATOM 1130 C CA . PHE A 1 156 ? -17.422 -15.919 32.424 1.00 98.44 156 PHE A CA 1
ATOM 1131 C C . PHE A 1 156 ? -18.693 -15.986 31.579 1.00 98.44 156 PHE A C 1
ATOM 1133 O O . PHE A 1 156 ? -19.531 -16.841 31.832 1.00 98.44 156 PHE A O 1
ATOM 1140 N N . GLY A 1 157 ? -18.862 -15.080 30.617 1.00 97.94 157 GLY A N 1
ATOM 1141 C CA . GLY A 1 157 ? -20.116 -14.922 29.866 1.00 97.94 157 GLY A CA 1
ATOM 1142 C C . GLY A 1 157 ? -20.586 -13.484 29.801 1.00 97.94 157 GLY A C 1
ATOM 1143 O O . GLY A 1 157 ? -19.812 -12.564 30.045 1.00 97.94 157 GLY A O 1
ATOM 1144 N N . PHE A 1 158 ? -21.835 -13.250 29.422 1.00 98.31 158 PHE A N 1
ATOM 1145 C CA . PHE A 1 158 ? -22.384 -11.898 29.376 1.00 98.31 158 PHE A CA 1
ATOM 1146 C C . PHE A 1 158 ? -23.911 -11.918 29.525 1.00 98.31 158 PHE A C 1
ATOM 1148 O O . PHE A 1 158 ? -24.543 -12.870 29.075 1.00 98.31 158 PHE A O 1
ATOM 1155 N N . PRO A 1 159 ? -24.535 -10.875 30.106 1.00 96.88 159 PRO A N 1
ATOM 1156 C CA . PRO A 1 159 ? -25.981 -10.874 30.360 1.00 96.88 159 PRO A CA 1
ATOM 1157 C C . PRO A 1 159 ? -26.863 -10.943 29.105 1.00 96.88 159 PRO A C 1
ATOM 1159 O O . PRO A 1 159 ? -28.044 -11.265 29.203 1.00 96.88 159 PRO A O 1
ATOM 1162 N N . VAL A 1 160 ? -26.316 -10.594 27.938 1.00 97.31 160 VAL A N 1
ATOM 1163 C CA . VAL A 1 160 ? -27.018 -10.587 26.649 1.00 97.31 160 VAL A CA 1
ATOM 1164 C C . VAL A 1 160 ? -26.124 -11.156 25.551 1.00 97.31 160 VAL A C 1
ATOM 1166 O O . VAL A 1 160 ? -24.895 -11.141 25.663 1.00 97.31 160 VAL A O 1
ATOM 1169 N N . THR A 1 161 ? -26.727 -11.611 24.456 1.00 97.81 161 THR A N 1
ATOM 1170 C CA . THR A 1 161 ? -26.003 -11.904 23.215 1.00 97.81 161 THR A CA 1
ATOM 1171 C C . THR A 1 161 ? -25.356 -10.625 22.683 1.00 97.81 161 THR A C 1
ATOM 1173 O O . THR A 1 161 ? -26.007 -9.588 22.566 1.00 97.81 161 THR A O 1
ATOM 1176 N N . THR A 1 162 ? -24.066 -10.702 22.370 1.00 97.75 162 THR A N 1
ATOM 1177 C CA . THR A 1 162 ? -23.312 -9.650 21.673 1.00 97.75 162 THR A CA 1
ATOM 1178 C C . THR A 1 162 ? -22.973 -10.118 20.261 1.00 97.75 162 THR A C 1
ATOM 1180 O O . THR A 1 162 ? -23.129 -11.301 19.966 1.00 97.75 162 THR A O 1
ATOM 1183 N N . CYS A 1 163 ? -22.556 -9.217 19.369 1.00 95.50 163 CYS A N 1
ATOM 1184 C CA . CYS A 1 163 ? -22.194 -9.576 17.997 1.00 95.50 163 CYS A CA 1
ATOM 1185 C C . CYS A 1 163 ? -20.763 -9.131 17.680 1.00 95.50 163 CYS A C 1
ATOM 1187 O O . CYS A 1 163 ? -20.453 -7.950 17.812 1.00 95.50 163 CYS A O 1
ATOM 1189 N N . CYS A 1 164 ? -19.915 -10.059 17.226 1.00 94.12 164 CYS A N 1
ATOM 1190 C CA . CYS A 1 164 ? -18.579 -9.754 16.702 1.00 94.12 164 CYS A CA 1
ATOM 1191 C C . CYS A 1 164 ? -18.675 -9.731 15.175 1.00 94.12 164 CYS A C 1
ATOM 1193 O O . CYS A 1 164 ? -18.770 -10.785 14.536 1.00 94.12 164 CYS A O 1
ATOM 1195 N N . GLY A 1 165 ? -18.726 -8.529 14.595 1.00 88.25 165 GLY A N 1
ATOM 1196 C CA . GLY A 1 165 ? -19.256 -8.339 13.245 1.00 88.25 165 GLY A CA 1
ATOM 1197 C C . GLY A 1 165 ? -20.741 -8.716 13.190 1.00 88.25 165 GLY A C 1
ATOM 1198 O O . GLY A 1 165 ? -21.505 -8.368 14.087 1.00 88.25 165 GLY A O 1
ATOM 1199 N N . ASP A 1 166 ? -21.139 -9.476 12.170 1.00 85.50 166 ASP A N 1
ATOM 1200 C CA . ASP A 1 166 ? -22.525 -9.939 12.009 1.00 85.50 166 ASP A CA 1
ATOM 1201 C C . ASP A 1 166 ? -22.825 -11.246 12.770 1.00 85.50 166 ASP A C 1
ATOM 1203 O O . ASP A 1 166 ? -23.945 -11.748 12.700 1.00 85.50 166 ASP A O 1
ATOM 1207 N N . THR A 1 167 ? -21.853 -11.813 13.498 1.00 93.00 167 THR A N 1
ATOM 1208 C CA . THR A 1 167 ? -22.022 -13.100 14.189 1.00 93.00 167 THR A CA 1
ATOM 1209 C C . THR A 1 167 ? -22.493 -12.917 15.631 1.00 93.00 167 THR A C 1
ATOM 1211 O O . THR A 1 167 ? -21.723 -12.387 16.445 1.00 93.00 167 THR A O 1
ATOM 1214 N N . PRO A 1 168 ? -23.685 -13.419 15.999 1.00 95.06 168 PRO A N 1
ATOM 1215 C CA . PRO A 1 168 ? -24.125 -13.483 17.387 1.00 95.06 168 PRO A CA 1
ATOM 1216 C C . PRO A 1 168 ? -23.224 -14.401 18.221 1.00 95.06 168 PRO A C 1
ATOM 1218 O O . PRO A 1 168 ? -22.769 -15.442 17.751 1.00 95.06 168 PRO A O 1
ATOM 1221 N N . GLN A 1 169 ? -22.966 -14.012 19.465 1.00 96.94 169 GLN A N 1
ATOM 1222 C CA . GLN A 1 169 ? -22.100 -14.728 20.397 1.00 96.94 169 GLN A CA 1
ATOM 1223 C C . GLN A 1 169 ? -22.918 -15.459 21.455 1.00 96.94 169 GLN A C 1
ATOM 1225 O O . GLN A 1 169 ? -23.770 -14.859 22.117 1.00 96.94 169 GLN A O 1
ATOM 1230 N N . ASP A 1 170 ? -22.617 -16.739 21.667 1.00 96.50 170 ASP A N 1
ATOM 1231 C CA . ASP A 1 170 ? -23.135 -17.472 22.818 1.00 96.50 170 ASP A CA 1
ATOM 1232 C C . ASP A 1 170 ? -22.445 -16.959 24.087 1.00 96.50 170 ASP A C 1
ATOM 1234 O O . ASP A 1 170 ? -21.245 -17.121 24.279 1.00 96.50 170 ASP A O 1
ATOM 1238 N N . ASN A 1 171 ? -23.190 -16.270 24.941 1.00 97.62 171 ASN A N 1
ATOM 1239 C CA . ASN A 1 171 ? -22.665 -15.639 26.149 1.00 97.62 171 ASN A CA 1
ATOM 1240 C C . ASN A 1 171 ? -23.138 -16.336 27.428 1.00 97.62 171 ASN A C 1
ATOM 1242 O O . ASN A 1 171 ? -23.084 -15.737 28.504 1.00 97.62 171 ASN A O 1
ATOM 1246 N N . THR A 1 172 ? -23.581 -17.590 27.312 1.00 97.19 172 THR A N 1
ATOM 1247 C CA . THR A 1 172 ? -24.026 -18.405 28.444 1.00 97.19 172 THR A CA 1
ATOM 1248 C C . THR A 1 172 ? -22.978 -18.418 29.557 1.00 97.19 172 THR A C 1
ATOM 1250 O O . THR A 1 172 ? -21.785 -18.596 29.309 1.00 97.19 172 THR A O 1
ATOM 1253 N N . PHE A 1 173 ? -23.425 -18.178 30.793 1.00 98.19 173 PHE A N 1
ATOM 1254 C CA . PHE A 1 173 ? -22.519 -18.053 31.928 1.00 98.19 173 PHE A CA 1
ATOM 1255 C C . PHE A 1 173 ? -21.921 -19.395 32.343 1.00 98.19 173 PHE A C 1
ATOM 1257 O O . PHE A 1 173 ? -22.652 -20.360 32.571 1.00 98.19 173 PHE A O 1
ATOM 1264 N N . THR A 1 174 ? -20.606 -19.413 32.559 1.00 97.19 174 THR A N 1
ATOM 1265 C CA . THR A 1 174 ? -19.891 -20.545 33.152 1.00 97.19 174 THR A CA 1
ATOM 1266 C C . THR A 1 174 ? -18.908 -20.081 34.226 1.00 97.19 174 THR A C 1
ATOM 1268 O O . THR A 1 174 ? -18.401 -18.954 34.225 1.00 97.19 174 THR A O 1
ATOM 1271 N N . SER A 1 175 ? -18.599 -20.987 35.151 1.00 95.19 175 SER A N 1
ATOM 1272 C CA . SER A 1 175 ? -17.606 -20.742 36.203 1.00 95.19 175 SER A CA 1
ATOM 1273 C C . SER A 1 175 ? -16.159 -20.941 35.732 1.00 95.19 175 SER A C 1
ATOM 1275 O O . SER A 1 175 ? -15.226 -20.481 36.391 1.00 95.19 175 SER A O 1
ATOM 1277 N N . SER A 1 176 ? -15.955 -21.615 34.594 1.00 96.62 176 SER A N 1
ATOM 1278 C CA . SER A 1 176 ? -14.638 -21.952 34.053 1.00 96.62 176 SER A CA 1
ATOM 1279 C C . SER A 1 176 ? -14.381 -21.247 32.728 1.00 96.62 176 SER A C 1
ATOM 1281 O O . SER A 1 176 ? -15.127 -21.402 31.764 1.00 96.62 176 SER A O 1
ATOM 1283 N N . TRP A 1 177 ? -13.257 -20.534 32.638 1.00 98.19 177 TRP A N 1
ATOM 1284 C CA . TRP A 1 177 ? -12.847 -19.900 31.386 1.00 98.19 177 TRP A CA 1
ATOM 1285 C C . TRP A 1 177 ? -12.545 -20.916 30.281 1.00 98.19 177 TRP A C 1
ATOM 1287 O O . TRP A 1 177 ? -12.853 -20.670 29.118 1.00 98.19 177 TRP A O 1
ATOM 1297 N N . ALA A 1 178 ? -11.967 -22.067 30.635 1.00 98.00 178 ALA A N 1
ATOM 1298 C CA . ALA A 1 178 ? -11.707 -23.142 29.682 1.00 98.00 178 ALA A CA 1
ATOM 1299 C C . ALA A 1 178 ? -13.010 -23.686 29.079 1.00 98.00 178 ALA A C 1
ATOM 1301 O O . ALA A 1 178 ? -13.084 -23.876 27.869 1.00 98.00 178 ALA A O 1
ATOM 1302 N N . GLU A 1 179 ? -14.032 -23.893 29.912 1.00 97.94 179 GLU A N 1
ATOM 1303 C CA . GLU A 1 179 ? -15.373 -24.301 29.477 1.00 97.94 179 GLU A CA 1
ATOM 1304 C C . GLU A 1 179 ? -16.002 -23.221 28.595 1.00 97.94 179 GLU A C 1
ATOM 1306 O O . GLU A 1 179 ? -16.373 -23.502 27.460 1.00 97.94 179 GLU A O 1
ATOM 1311 N N . PHE A 1 180 ? -16.001 -21.963 29.053 1.00 98.50 180 PHE A N 1
ATOM 1312 C CA . PHE A 1 180 ? -16.564 -20.848 28.292 1.00 98.50 180 PHE A CA 1
ATOM 1313 C C . PHE A 1 180 ? -15.938 -20.714 26.902 1.00 98.50 180 PHE A C 1
ATOM 1315 O O . PHE A 1 180 ? -16.626 -20.630 25.888 1.00 98.50 180 PHE A O 1
ATOM 1322 N N . PHE A 1 181 ? -14.607 -20.697 26.846 1.00 98.56 181 PHE A N 1
ATOM 1323 C CA . PHE A 1 181 ? -13.885 -20.526 25.595 1.00 98.56 181 PHE A CA 1
ATOM 1324 C C . PHE A 1 181 ? -13.970 -21.776 24.702 1.00 98.56 181 PHE A C 1
ATOM 1326 O O . PHE A 1 181 ? -14.011 -21.674 23.475 1.00 98.56 181 PHE A O 1
ATOM 1333 N N . GLY A 1 182 ? -14.008 -22.971 25.291 1.00 98.00 182 GLY A N 1
ATOM 1334 C CA . GLY A 1 182 ? -14.170 -24.216 24.550 1.00 98.00 182 GLY A CA 1
ATOM 1335 C C . GLY A 1 182 ? -15.551 -24.332 23.906 1.00 98.00 182 GLY A C 1
ATOM 1336 O O . GLY A 1 182 ? -15.650 -24.497 22.690 1.00 98.00 182 GLY A O 1
ATOM 1337 N N . GLU A 1 183 ? -16.603 -24.214 24.711 1.00 97.81 183 GLU A N 1
ATOM 1338 C CA . GLU A 1 183 ? -17.985 -24.485 24.309 1.00 97.81 183 GLU A CA 1
ATOM 1339 C C . GLU A 1 183 ? -18.630 -23.266 23.641 1.00 97.81 183 GLU A C 1
ATOM 1341 O O . GLU A 1 183 ? -19.007 -23.322 22.471 1.00 97.81 183 GLU A O 1
ATOM 1346 N N . HIS A 1 184 ? -18.651 -22.128 24.334 1.00 97.88 184 HIS A N 1
ATOM 1347 C CA . HIS A 1 184 ? -19.386 -20.928 23.915 1.00 97.88 184 HIS A CA 1
ATOM 1348 C C . HIS A 1 184 ? -18.582 -19.989 23.000 1.00 97.88 184 HIS A C 1
ATOM 1350 O O . HIS A 1 184 ? -19.081 -18.958 22.541 1.00 97.88 184 HIS A O 1
ATOM 1356 N N . ARG A 1 185 ? -17.317 -20.317 22.708 1.00 97.69 185 ARG A N 1
ATOM 1357 C CA . ARG A 1 185 ? -16.530 -19.640 21.664 1.00 97.69 185 ARG A CA 1
ATOM 1358 C C . ARG A 1 185 ? -16.166 -20.589 20.543 1.00 97.69 185 ARG A C 1
ATOM 1360 O O . ARG A 1 185 ? -16.693 -20.419 19.453 1.00 97.69 185 ARG A O 1
ATOM 1367 N N . LEU A 1 186 ? -15.279 -21.559 20.771 1.00 97.94 186 LEU A N 1
ATOM 1368 C CA . LEU A 1 186 ? -14.736 -22.384 19.684 1.00 97.94 186 LEU A CA 1
ATOM 1369 C C . LEU A 1 186 ? -15.760 -23.344 19.064 1.00 97.94 186 LEU A C 1
ATOM 1371 O O . LEU A 1 186 ? -15.820 -23.426 17.837 1.00 97.94 186 LEU A O 1
ATOM 1375 N N . LEU A 1 187 ? -16.547 -24.067 19.868 1.00 97.94 187 LEU A N 1
ATOM 1376 C CA . LEU A 1 187 ? -17.575 -24.967 19.331 1.00 97.94 187 LEU A CA 1
ATOM 1377 C C . LEU A 1 187 ? -18.767 -24.188 18.768 1.00 97.94 187 LEU A C 1
ATOM 1379 O O . LEU A 1 187 ? -19.160 -24.455 17.636 1.00 97.94 187 LEU A O 1
ATOM 1383 N N . ALA A 1 188 ? -19.261 -23.174 19.483 1.00 97.50 188 ALA A N 1
ATOM 1384 C CA . ALA A 1 188 ? -20.341 -22.315 18.996 1.00 97.50 188 ALA A CA 1
ATOM 1385 C C . ALA A 1 188 ? -20.001 -21.651 17.646 1.00 97.50 188 ALA A C 1
ATOM 1387 O O . ALA A 1 188 ? -20.790 -21.710 16.702 1.00 97.50 188 ALA A O 1
ATOM 1388 N N . ILE A 1 189 ? -18.797 -21.078 17.496 1.00 97.12 189 ILE A N 1
ATOM 1389 C CA . ILE A 1 189 ? -18.417 -20.451 16.222 1.00 97.12 189 ILE A CA 1
ATOM 1390 C C . ILE A 1 189 ? -18.159 -21.474 15.116 1.00 97.12 189 ILE A C 1
ATOM 1392 O O . ILE A 1 189 ? -18.370 -21.176 13.943 1.00 97.12 189 ILE A O 1
ATOM 1396 N N . LEU A 1 190 ? -17.709 -22.683 15.469 1.00 96.25 190 LEU A N 1
ATOM 1397 C CA . LEU A 1 190 ? -17.593 -23.779 14.517 1.00 96.25 190 LEU A CA 1
ATOM 1398 C C . LEU A 1 190 ? -18.974 -24.170 13.989 1.00 96.25 190 LEU A C 1
ATOM 1400 O O . LEU A 1 190 ? -19.116 -24.329 12.783 1.00 96.25 190 LEU A O 1
ATOM 1404 N N . GLU A 1 191 ? -19.975 -24.308 14.856 1.00 96.44 191 GLU A N 1
ATOM 1405 C CA . GLU A 1 191 ? -21.349 -24.620 14.450 1.00 96.44 191 GLU A CA 1
ATOM 1406 C C . GLU A 1 191 ? -21.901 -23.544 13.521 1.00 96.44 191 GLU A C 1
ATOM 1408 O O . GLU A 1 191 ? -22.326 -23.871 12.413 1.00 96.44 191 GLU A O 1
ATOM 1413 N N . GLN A 1 192 ? -21.759 -22.264 13.878 1.00 93.50 192 GLN A N 1
ATOM 1414 C CA . GLN A 1 192 ? -22.177 -21.172 12.998 1.00 93.50 192 GLN A CA 1
ATOM 1415 C C . GLN A 1 192 ? -21.421 -21.179 11.662 1.00 93.50 192 GLN A C 1
ATOM 1417 O O . GLN A 1 192 ? -21.997 -20.945 10.598 1.00 93.50 192 GLN A O 1
ATOM 1422 N N . ALA A 1 193 ? -20.119 -21.471 11.689 1.00 91.69 193 ALA A N 1
ATOM 1423 C CA . ALA A 1 193 ? -19.324 -21.582 10.477 1.00 91.69 193 ALA A CA 1
ATOM 1424 C C . ALA A 1 193 ? -19.773 -22.755 9.596 1.00 91.69 193 ALA A C 1
ATOM 1426 O O . ALA A 1 193 ? -19.740 -22.627 8.373 1.00 91.69 193 ALA A O 1
ATOM 1427 N N . GLU A 1 194 ? -20.187 -23.878 10.185 1.00 93.56 194 GLU A N 1
ATOM 1428 C CA . GLU A 1 194 ? -20.715 -25.038 9.465 1.00 93.56 194 GLU A CA 1
ATOM 1429 C C . GLU A 1 194 ? -22.125 -24.799 8.920 1.00 93.56 194 GLU A C 1
ATOM 1431 O O . GLU A 1 194 ? -22.431 -25.275 7.827 1.00 93.56 194 GLU A O 1
ATOM 1436 N N . GLU A 1 195 ? -22.962 -24.044 9.630 1.00 92.06 195 GLU A N 1
ATOM 1437 C CA . GLU A 1 195 ? -24.257 -23.583 9.124 1.00 92.06 195 GLU A CA 1
ATOM 1438 C C . GLU A 1 195 ? -24.078 -22.684 7.897 1.00 92.06 195 GLU A C 1
ATOM 1440 O O . GLU A 1 195 ? -24.736 -22.887 6.875 1.00 92.06 195 GLU A O 1
ATOM 1445 N N . ASN A 1 196 ? -23.137 -21.738 7.967 1.00 87.12 196 ASN A N 1
ATOM 1446 C CA . ASN A 1 196 ? -22.927 -20.746 6.913 1.00 87.12 196 ASN A CA 1
ATOM 1447 C C . ASN A 1 196 ? -22.151 -21.303 5.708 1.00 87.12 196 ASN A C 1
ATOM 1449 O O . ASN A 1 196 ? -22.419 -20.923 4.569 1.00 87.12 196 ASN A O 1
ATOM 1453 N N . ASN A 1 197 ? -21.179 -22.193 5.939 1.00 88.06 197 ASN A N 1
ATOM 1454 C CA . ASN A 1 197 ? -20.228 -22.643 4.913 1.00 88.06 197 ASN A CA 1
ATOM 1455 C C . ASN A 1 197 ? -20.285 -24.152 4.612 1.00 88.06 197 ASN A C 1
ATOM 1457 O O . ASN A 1 197 ? -19.573 -24.629 3.725 1.00 88.06 197 ASN A O 1
ATOM 1461 N N . GLY A 1 198 ? -21.112 -24.913 5.329 1.00 89.00 198 GLY A N 1
ATOM 1462 C CA . GLY A 1 198 ? -21.162 -26.370 5.263 1.00 89.00 198 GLY A CA 1
ATOM 1463 C C . GLY A 1 198 ? -20.171 -27.060 6.208 1.00 89.00 198 GLY A C 1
ATOM 1464 O O . GLY A 1 198 ? -19.127 -26.521 6.583 1.00 89.00 198 GLY A O 1
ATOM 1465 N N . ARG A 1 199 ? -20.503 -28.302 6.585 1.00 90.38 199 ARG A N 1
ATOM 1466 C CA . ARG A 1 199 ? -19.719 -29.109 7.529 1.00 90.38 199 ARG A CA 1
ATOM 1467 C C . ARG A 1 199 ? -18.351 -29.494 6.960 1.00 90.38 199 ARG A C 1
ATOM 1469 O O . ARG A 1 199 ? -18.271 -30.116 5.902 1.00 90.38 199 ARG A O 1
ATOM 1476 N N . ASP A 1 200 ? -17.286 -29.209 7.709 1.00 90.31 200 ASP A N 1
ATOM 1477 C CA . ASP A 1 200 ? -15.910 -29.585 7.368 1.00 90.31 200 ASP A CA 1
ATOM 1478 C C . ASP A 1 200 ? -15.354 -30.544 8.427 1.00 90.31 200 ASP A C 1
ATOM 1480 O O . ASP A 1 200 ? -15.070 -30.168 9.564 1.00 90.31 200 ASP A O 1
ATOM 1484 N N . SER A 1 201 ? -15.193 -31.813 8.048 1.00 90.94 201 SER A N 1
ATOM 1485 C CA . SER A 1 201 ? -14.749 -32.863 8.967 1.00 90.94 201 SER A CA 1
ATOM 1486 C C . SER A 1 201 ? -13.318 -32.674 9.471 1.00 90.94 201 SER A C 1
ATOM 1488 O O . SER A 1 201 ? -13.011 -33.115 10.578 1.00 90.94 201 SER A O 1
ATOM 1490 N N . GLU A 1 202 ? -12.422 -32.068 8.679 1.00 89.75 202 GLU A N 1
ATOM 1491 C CA . GLU A 1 202 ? -11.057 -31.813 9.147 1.00 89.75 202 GLU A CA 1
ATOM 1492 C C . GLU A 1 202 ? -11.075 -30.700 10.185 1.00 89.75 202 GLU A C 1
ATOM 1494 O O . GLU A 1 202 ? -10.518 -30.898 11.267 1.00 89.75 202 GLU A O 1
ATOM 1499 N N . LEU A 1 203 ? -11.736 -29.581 9.866 1.00 90.50 203 LEU A N 1
ATOM 1500 C CA . LEU A 1 203 ? -11.866 -28.422 10.743 1.00 90.50 203 LEU A CA 1
ATOM 1501 C C . LEU A 1 203 ? -12.521 -28.813 12.063 1.00 90.50 203 LEU A C 1
ATOM 1503 O O . LEU A 1 203 ? -11.939 -28.574 13.118 1.00 90.50 203 LEU A O 1
ATOM 1507 N N . ARG A 1 204 ? -13.675 -29.484 12.008 1.00 95.12 204 ARG A N 1
ATOM 1508 C CA . ARG A 1 204 ? -14.376 -29.947 13.204 1.00 95.12 204 ARG A CA 1
ATOM 1509 C C . ARG A 1 204 ? -13.492 -30.834 14.062 1.00 95.12 204 ARG A C 1
ATOM 1511 O O . ARG A 1 204 ? -13.329 -30.559 15.242 1.00 95.12 204 ARG A O 1
ATOM 1518 N N . ARG A 1 205 ? -12.833 -31.828 13.461 1.00 93.56 205 ARG A N 1
ATOM 1519 C CA . ARG A 1 205 ? -11.925 -32.718 14.192 1.00 93.56 205 ARG A CA 1
ATOM 1520 C C . ARG A 1 205 ? -10.795 -31.950 14.879 1.00 93.56 205 ARG A C 1
ATOM 1522 O O . ARG A 1 205 ? -10.450 -32.289 16.006 1.00 93.56 205 ARG A O 1
ATOM 1529 N N . VAL A 1 206 ? -10.168 -30.971 14.216 1.00 92.50 206 VAL A N 1
ATOM 1530 C CA . VAL A 1 206 ? -9.070 -30.215 14.847 1.00 92.50 206 VAL A CA 1
ATOM 1531 C C . VAL A 1 206 ? -9.572 -29.242 15.910 1.00 92.50 206 VAL A C 1
ATOM 1533 O O . VAL A 1 206 ? -8.910 -29.118 16.932 1.00 92.50 206 VAL A O 1
ATOM 1536 N N . VAL A 1 207 ? -10.733 -28.613 15.718 1.00 95.81 207 VAL A N 1
ATOM 1537 C CA . VAL A 1 207 ? -11.351 -27.738 16.725 1.00 95.81 207 VAL A CA 1
ATOM 1538 C C . VAL A 1 207 ? -11.777 -28.548 17.947 1.00 95.81 207 VAL A C 1
ATOM 1540 O O . VAL A 1 207 ? -11.333 -28.229 19.043 1.00 95.81 207 VAL A O 1
ATOM 1543 N N . GLU A 1 208 ? -12.532 -29.638 17.774 1.00 95.75 208 GLU A N 1
ATOM 1544 C CA . GLU A 1 208 ? -12.933 -30.544 18.863 1.00 95.75 208 GLU A CA 1
ATOM 1545 C C . GLU A 1 208 ? -11.703 -31.067 19.612 1.00 95.75 208 GLU A C 1
ATOM 1547 O O . GLU A 1 208 ? -11.641 -31.033 20.839 1.00 95.75 208 GLU A O 1
ATOM 1552 N N . ARG A 1 209 ? -10.655 -31.469 18.883 1.00 93.31 209 ARG A N 1
ATOM 1553 C CA . ARG A 1 209 ? -9.396 -31.886 19.502 1.00 93.31 209 ARG A CA 1
ATOM 1554 C C . ARG A 1 209 ? -8.740 -30.764 20.304 1.00 93.31 209 ARG A C 1
ATOM 1556 O O . ARG A 1 209 ? -8.264 -31.015 21.405 1.00 93.31 209 ARG A O 1
ATOM 1563 N N . THR A 1 210 ? -8.689 -29.542 19.783 1.00 95.19 210 THR A N 1
ATOM 1564 C CA . THR A 1 210 ? -8.145 -28.390 20.514 1.00 95.19 210 THR A CA 1
ATOM 1565 C C . THR A 1 210 ? -8.968 -28.092 21.764 1.00 95.19 210 THR A C 1
ATOM 1567 O O . THR A 1 210 ? -8.380 -27.880 22.824 1.00 95.19 210 THR A O 1
ATOM 1570 N N . VAL A 1 211 ? -10.296 -28.148 21.679 1.00 96.62 211 VAL A N 1
ATOM 1571 C CA . VAL A 1 211 ? -11.205 -27.953 22.817 1.00 96.62 211 VAL A CA 1
ATOM 1572 C C . VAL A 1 211 ? -11.002 -29.028 23.887 1.00 96.62 211 VAL A C 1
ATOM 1574 O O . VAL A 1 211 ? -10.985 -28.707 25.067 1.00 96.62 211 VAL A O 1
ATOM 1577 N N . HIS A 1 212 ? -10.766 -30.286 23.510 1.00 94.56 212 HIS A N 1
ATOM 1578 C CA . HIS A 1 212 ? -10.586 -31.370 24.482 1.00 94.56 212 HIS A CA 1
ATOM 1579 C C . HIS A 1 212 ? -9.147 -31.537 24.999 1.00 94.56 212 HIS A C 1
ATOM 1581 O O . HIS A 1 212 ? -8.953 -31.975 26.131 1.00 94.56 212 HIS A O 1
ATOM 1587 N N . GLU A 1 213 ? -8.122 -31.221 24.200 1.00 93.62 213 GLU A N 1
ATOM 1588 C CA . GLU A 1 213 ? -6.719 -31.489 24.555 1.00 93.62 213 GLU A CA 1
ATOM 1589 C C . GLU A 1 213 ? -5.903 -30.240 24.896 1.00 93.62 213 GLU A C 1
ATOM 1591 O O . GLU A 1 213 ? -4.976 -30.337 25.700 1.00 93.62 213 GLU A O 1
ATOM 1596 N N . VAL A 1 214 ? -6.171 -29.101 24.250 1.00 94.81 214 VAL A N 1
ATOM 1597 C CA . VAL A 1 214 ? -5.329 -27.893 24.337 1.00 94.81 214 VAL A CA 1
ATOM 1598 C C . VAL A 1 214 ? -5.945 -26.870 25.283 1.00 94.81 214 VAL A C 1
ATOM 1600 O O . VAL A 1 214 ? -5.245 -26.361 26.156 1.00 94.81 214 VAL A O 1
ATOM 1603 N N . VAL A 1 215 ? -7.247 -26.605 25.154 1.00 96.88 215 VAL A N 1
ATOM 1604 C CA . VAL A 1 215 ? -7.968 -25.641 25.997 1.00 96.88 215 VAL A CA 1
ATOM 1605 C C . VAL A 1 215 ? -7.826 -25.972 27.491 1.00 96.88 215 VAL A C 1
ATOM 1607 O O . VAL A 1 215 ? -7.389 -25.087 28.222 1.00 96.88 215 VAL A O 1
ATOM 1610 N N . PRO A 1 216 ? -8.037 -27.215 27.975 1.00 95.44 216 PRO A N 1
ATOM 1611 C CA . PRO A 1 216 ? -7.888 -27.518 29.400 1.00 95.44 216 PRO A CA 1
ATOM 1612 C C . PRO A 1 216 ? -6.446 -27.371 29.896 1.00 95.44 216 PRO A C 1
ATOM 1614 O O . PRO A 1 216 ? -6.227 -27.068 31.063 1.00 95.44 216 PRO A O 1
ATOM 1617 N N . LYS A 1 217 ? -5.452 -27.563 29.017 1.00 93.75 217 LYS A N 1
ATOM 1618 C CA . LYS A 1 217 ? -4.032 -27.435 29.373 1.00 93.75 217 LYS A CA 1
ATOM 1619 C C . LYS A 1 217 ? -3.579 -25.986 29.462 1.00 93.75 217 LYS A C 1
ATOM 1621 O O . LYS A 1 217 ? -2.794 -25.674 30.341 1.00 93.75 217 LYS A O 1
ATOM 1626 N N . LEU A 1 218 ? -4.031 -25.128 28.548 1.00 95.31 218 LEU A N 1
ATOM 1627 C CA . LEU A 1 218 ? -3.618 -23.723 28.512 1.00 95.31 218 LEU A CA 1
ATOM 1628 C C . LEU A 1 218 ? -4.501 -22.825 29.380 1.00 95.31 218 LEU A C 1
ATOM 1630 O O . LEU A 1 218 ? -4.017 -21.827 29.909 1.00 95.31 218 LEU A O 1
ATOM 1634 N N . LEU A 1 219 ? -5.792 -23.151 29.487 1.00 97.38 219 LEU A N 1
ATOM 1635 C CA . LEU A 1 219 ? -6.819 -22.292 30.083 1.00 97.38 219 LEU A CA 1
ATOM 1636 C C . LEU A 1 219 ? -7.480 -22.895 31.331 1.00 97.38 219 LEU A C 1
ATOM 1638 O O . LEU A 1 219 ? -8.374 -22.269 31.896 1.00 97.38 219 LEU A O 1
ATOM 1642 N N . GLY A 1 220 ? -7.086 -24.103 31.746 1.00 95.94 220 GLY A N 1
ATOM 1643 C CA . GLY A 1 220 ? -7.680 -24.789 32.893 1.00 95.94 220 GLY A CA 1
ATOM 1644 C C . GLY A 1 220 ? -7.508 -24.012 34.198 1.00 95.94 220 GLY A C 1
ATOM 1645 O O . GLY A 1 220 ? -6.454 -23.421 34.441 1.00 95.94 220 GLY A O 1
ATOM 1646 N N . SER A 1 221 ? -8.533 -24.047 35.052 1.00 92.12 221 SER A N 1
ATOM 1647 C CA . SER A 1 221 ? -8.591 -23.270 36.299 1.00 92.12 221 SER A CA 1
ATOM 1648 C C . SER A 1 221 ? -7.474 -23.603 37.296 1.00 92.12 221 SER A C 1
ATOM 1650 O O . SER A 1 221 ? -7.069 -22.735 38.059 1.00 92.12 221 SER A O 1
ATOM 1652 N N . ASP A 1 222 ? -6.944 -24.829 37.262 1.00 89.75 222 ASP A N 1
ATOM 1653 C CA . ASP A 1 222 ? -5.837 -25.268 38.127 1.00 89.75 222 ASP A CA 1
ATOM 1654 C C . ASP A 1 222 ? -4.447 -24.866 37.589 1.00 89.75 222 ASP A C 1
ATOM 1656 O O . ASP A 1 222 ? -3.423 -25.183 38.198 1.00 89.75 222 ASP A O 1
ATOM 1660 N N . HIS A 1 223 ? -4.394 -24.210 36.424 1.00 93.62 223 HIS A N 1
ATOM 1661 C CA . HIS A 1 223 ? -3.160 -23.900 35.697 1.00 93.62 223 HIS A CA 1
ATOM 1662 C C . HIS A 1 223 ? -3.022 -22.409 35.373 1.00 93.62 223 HIS A C 1
ATOM 1664 O O . HIS A 1 223 ? -2.013 -21.787 35.716 1.00 93.62 223 HIS A O 1
ATOM 1670 N N . LEU A 1 224 ? -4.030 -21.822 34.722 1.00 96.25 224 LEU A N 1
ATOM 1671 C CA . LEU A 1 224 ? -3.994 -20.434 34.269 1.00 96.25 224 LEU A CA 1
ATOM 1672 C C . LEU A 1 224 ? -4.172 -19.459 35.444 1.00 96.25 224 LEU A C 1
ATOM 1674 O O . LEU A 1 224 ? -5.156 -19.522 36.175 1.00 96.25 224 LEU A O 1
ATOM 1678 N N . GLY A 1 225 ? -3.239 -18.517 35.587 1.00 93.69 225 GLY A N 1
ATOM 1679 C CA . GLY A 1 225 ? -3.198 -17.556 36.695 1.00 93.69 225 GLY A CA 1
ATOM 1680 C C . GLY A 1 225 ? -2.437 -18.058 37.927 1.00 93.69 225 GLY A C 1
ATOM 1681 O O . GLY A 1 225 ? -2.363 -17.362 38.939 1.00 93.69 225 GLY A O 1
ATOM 1682 N N . GLY A 1 226 ? -1.825 -19.246 37.858 1.00 89.81 226 GLY A N 1
ATOM 1683 C CA . GLY A 1 226 ? -1.076 -19.819 38.973 1.00 89.81 226 GLY A CA 1
ATOM 1684 C C . GLY A 1 226 ? -1.970 -20.096 40.185 1.00 89.81 226 GLY A C 1
ATOM 1685 O O . GLY A 1 226 ? -3.083 -20.589 40.048 1.00 89.81 226 GLY A O 1
ATOM 1686 N N . LYS A 1 227 ? -1.486 -19.792 41.396 1.00 85.56 227 LYS A N 1
ATOM 1687 C CA . LYS A 1 227 ? -2.228 -20.079 42.641 1.00 85.56 227 LYS A CA 1
ATOM 1688 C C . LYS A 1 227 ? -3.477 -19.219 42.830 1.00 85.56 227 LYS A C 1
ATOM 1690 O O . LYS A 1 227 ? -4.382 -19.639 43.543 1.00 85.56 227 LYS A O 1
ATOM 1695 N N . ASP A 1 228 ? -3.490 -18.032 42.235 1.00 86.19 228 ASP A N 1
ATOM 1696 C CA . ASP A 1 228 ? -4.557 -17.047 42.422 1.00 86.19 228 ASP A CA 1
ATOM 1697 C C . ASP A 1 228 ? -5.670 -17.189 41.369 1.00 86.19 228 ASP A C 1
ATOM 1699 O O . ASP A 1 228 ? -6.736 -16.586 41.513 1.00 86.19 228 ASP A O 1
ATOM 1703 N N . GLY A 1 229 ? -5.435 -18.006 40.333 1.00 91.88 229 GLY A N 1
ATOM 1704 C CA . GLY A 1 229 ? -6.329 -18.172 39.193 1.00 91.88 229 GLY A CA 1
ATOM 1705 C C . GLY A 1 229 ? -6.503 -16.884 38.382 1.00 91.88 229 GLY A C 1
ATOM 1706 O O . GLY A 1 229 ? -5.794 -15.892 38.563 1.00 91.88 229 GLY A O 1
ATOM 1707 N N . ILE A 1 230 ? -7.474 -16.892 37.471 1.00 95.88 230 ILE A N 1
ATOM 1708 C CA . ILE A 1 230 ? -7.923 -15.692 36.753 1.00 95.88 230 ILE A CA 1
ATOM 1709 C C . ILE A 1 230 ? -9.305 -15.265 37.234 1.00 95.88 230 ILE A C 1
ATOM 1711 O O . ILE A 1 230 ? -10.090 -16.075 37.727 1.00 95.88 230 ILE A O 1
ATOM 1715 N N . LYS A 1 231 ? -9.618 -13.982 37.061 1.00 93.94 231 LYS A N 1
ATOM 1716 C CA . LYS A 1 231 ? -10.943 -13.426 37.348 1.00 93.94 231 LYS A CA 1
ATOM 1717 C C . LYS A 1 231 ? -11.597 -12.973 36.044 1.00 93.94 231 LYS A C 1
ATOM 1719 O O . LYS A 1 231 ? -10.884 -12.420 35.205 1.00 93.94 231 LYS A O 1
ATOM 1724 N N . PRO A 1 232 ? -12.915 -13.165 35.871 1.00 97.81 232 PRO A N 1
ATOM 1725 C CA . PRO A 1 232 ? -13.627 -12.577 34.747 1.00 97.81 232 PRO A CA 1
ATOM 1726 C C . PRO A 1 232 ? -13.528 -11.051 34.815 1.00 97.81 232 PRO A C 1
ATOM 1728 O O . PRO A 1 232 ? -13.794 -10.449 35.859 1.00 97.81 232 PRO A O 1
ATOM 1731 N N . VAL A 1 233 ? -13.145 -10.434 33.703 1.00 98.38 233 VAL A N 1
ATOM 1732 C CA . VAL A 1 233 ? -13.117 -8.979 33.515 1.00 98.38 233 VAL A CA 1
ATOM 1733 C C . VAL A 1 233 ? -13.861 -8.626 32.240 1.00 98.38 233 VAL A C 1
ATOM 1735 O O . VAL A 1 233 ? -13.995 -9.458 31.344 1.00 98.38 233 VAL A O 1
ATOM 1738 N N . VAL A 1 234 ? -14.349 -7.394 32.144 1.00 98.12 234 VAL A N 1
ATOM 1739 C CA . VAL A 1 234 ? -14.935 -6.910 30.891 1.00 98.12 234 VAL A CA 1
ATOM 1740 C C . VAL A 1 234 ? -13.828 -6.810 29.843 1.00 98.12 234 VAL A C 1
ATOM 1742 O O . VAL A 1 234 ? -12.778 -6.227 30.105 1.00 98.12 234 VAL A O 1
ATOM 1745 N N . VAL A 1 235 ? -14.071 -7.362 28.658 1.00 98.38 235 VAL A N 1
ATOM 1746 C CA . VAL A 1 235 ? -13.224 -7.165 27.472 1.00 98.38 235 VAL A CA 1
ATOM 1747 C C . VAL A 1 235 ? -14.016 -6.454 26.379 1.00 98.38 235 VAL A C 1
ATOM 1749 O O . VAL A 1 235 ? -15.252 -6.465 26.384 1.00 98.38 235 VAL A O 1
ATOM 1752 N N . HIS A 1 236 ? -13.328 -5.836 25.424 1.00 98.44 236 HIS A N 1
ATOM 1753 C CA . HIS A 1 236 ? -13.991 -5.249 24.260 1.00 98.44 236 HIS A CA 1
ATOM 1754 C C . HIS A 1 236 ? -14.558 -6.329 23.331 1.00 98.44 236 HIS A C 1
ATOM 1756 O O . HIS A 1 236 ? -15.612 -6.145 22.731 1.00 98.44 236 HIS A O 1
ATOM 1762 N N . GLY A 1 237 ? -13.843 -7.445 23.184 1.00 96.25 237 GLY A N 1
ATOM 1763 C CA . GLY A 1 237 ? -14.213 -8.619 22.393 1.00 96.25 237 GLY A CA 1
ATOM 1764 C C . GLY A 1 237 ? -14.087 -8.466 20.873 1.00 96.25 237 GLY A C 1
ATOM 1765 O O . GLY A 1 237 ? -14.190 -9.456 20.157 1.00 96.25 237 GLY A O 1
ATOM 1766 N N . ASP A 1 238 ? -13.823 -7.250 20.389 1.00 96.31 238 ASP A N 1
ATOM 1767 C CA . ASP A 1 238 ? -13.619 -6.913 18.967 1.00 96.31 238 ASP A CA 1
ATOM 1768 C C . ASP A 1 238 ? -12.623 -5.742 18.797 1.00 96.31 238 ASP A C 1
ATOM 1770 O O . ASP A 1 238 ? -12.822 -4.824 18.007 1.00 96.31 238 ASP A O 1
ATOM 1774 N N . LEU A 1 239 ? -11.574 -5.682 19.624 1.00 95.56 239 LEU A N 1
ATOM 1775 C CA . LEU A 1 239 ? -10.656 -4.536 19.657 1.00 95.56 239 LEU A CA 1
ATOM 1776 C C . LEU A 1 239 ? -9.552 -4.646 18.600 1.00 95.56 239 LEU A C 1
ATOM 1778 O O . LEU A 1 239 ? -8.422 -5.035 18.887 1.00 95.56 239 LEU A O 1
ATOM 1782 N N . TRP A 1 240 ? -9.854 -4.263 17.367 1.00 90.44 240 TRP A N 1
ATOM 1783 C CA . TRP A 1 240 ? -8.853 -4.110 16.308 1.00 90.44 240 TRP A CA 1
ATOM 1784 C C . TRP A 1 240 ? -8.603 -2.635 15.980 1.00 90.44 240 TRP A C 1
ATOM 1786 O O . TRP A 1 240 ? -9.238 -1.731 16.524 1.00 90.44 240 TRP A O 1
ATOM 1796 N N . SER A 1 241 ? -7.642 -2.365 15.096 1.00 83.94 241 SER A N 1
ATOM 1797 C CA . SER A 1 241 ? -7.222 -0.999 14.761 1.00 83.94 241 SER A CA 1
ATOM 1798 C C . SER A 1 241 ? -8.338 -0.106 14.205 1.00 83.94 241 SER A C 1
ATOM 1800 O O . SER A 1 241 ? -8.237 1.110 14.353 1.00 83.94 241 SER A O 1
ATOM 1802 N N . GLY A 1 242 ? -9.392 -0.690 13.622 1.00 82.12 242 GLY A N 1
ATOM 1803 C CA . GLY A 1 242 ? -10.579 0.020 13.141 1.00 82.12 242 GLY A CA 1
ATOM 1804 C C . GLY A 1 242 ? -11.566 0.453 14.231 1.00 82.12 242 GLY A C 1
ATOM 1805 O O . GLY A 1 242 ? -12.302 1.408 14.010 1.00 82.12 242 GLY A O 1
ATOM 1806 N N . ASN A 1 243 ? -11.529 -0.171 15.414 1.00 93.56 243 ASN A N 1
ATOM 1807 C CA . ASN A 1 243 ? -12.464 0.071 16.525 1.00 93.56 243 ASN A CA 1
ATOM 1808 C C . ASN A 1 243 ? -11.871 0.983 17.618 1.00 93.56 243 ASN A C 1
ATOM 1810 O O . ASN A 1 243 ? -12.318 0.990 18.765 1.00 93.56 243 ASN A O 1
ATOM 1814 N N . LYS A 1 244 ? -10.833 1.761 17.277 1.00 93.19 244 LYS A N 1
ATOM 1815 C CA . LYS A 1 244 ? -10.223 2.766 18.160 1.00 93.19 244 LYS A CA 1
ATOM 1816 C C . LYS A 1 244 ? -9.882 4.054 17.420 1.00 93.19 244 LYS A C 1
ATOM 1818 O O . LYS A 1 244 ? -9.497 4.028 16.254 1.00 93.19 244 LYS A O 1
ATOM 1823 N N . SER A 1 245 ? -9.969 5.190 18.108 1.00 91.31 245 SER A N 1
ATOM 1824 C CA . SER A 1 245 ? -9.611 6.508 17.562 1.00 91.31 245 SER A CA 1
ATOM 1825 C C . SER A 1 245 ? -9.332 7.527 18.678 1.00 91.31 245 SER A C 1
ATOM 1827 O O . SER A 1 245 ? -9.318 7.180 19.856 1.00 91.31 245 SER A O 1
ATOM 1829 N N . GLN A 1 246 ? -9.121 8.793 18.304 1.00 89.38 246 GLN A N 1
ATOM 1830 C CA . GLN A 1 246 ? -9.042 9.935 19.216 1.00 89.38 246 GLN A CA 1
ATOM 1831 C C . GLN A 1 246 ? -10.210 10.897 19.003 1.00 89.38 246 GLN A C 1
ATOM 1833 O O . GLN A 1 246 ? -10.314 11.558 17.961 1.00 89.38 246 GLN A O 1
ATOM 1838 N N . GLY A 1 247 ? -11.061 11.029 20.017 1.00 88.31 247 GLY A N 1
ATOM 1839 C CA . GLY A 1 247 ? -12.281 11.833 19.956 1.00 88.31 247 GLY A CA 1
ATOM 1840 C C . GLY A 1 247 ? -12.536 12.628 21.231 1.00 88.31 247 GLY A C 1
ATOM 1841 O O . GLY A 1 247 ? -11.940 12.361 22.271 1.00 88.31 247 GLY A O 1
ATOM 1842 N N . SER A 1 248 ? -13.422 13.614 21.140 1.00 88.69 248 SER A N 1
ATOM 1843 C CA . SER A 1 248 ? -13.911 14.380 22.289 1.00 88.69 248 SER A CA 1
ATOM 1844 C C . SER A 1 248 ? -15.389 14.089 22.519 1.00 88.69 248 SER A C 1
ATOM 1846 O O . SER A 1 248 ? -16.174 14.044 21.572 1.00 88.69 248 SER A O 1
ATOM 1848 N N . PHE A 1 249 ? -15.775 13.898 23.778 1.00 88.62 249 PHE A N 1
ATOM 1849 C CA . PHE A 1 249 ? -17.167 13.664 24.155 1.00 88.62 249 PHE A CA 1
ATOM 1850 C C . PHE A 1 249 ? -17.936 14.987 24.196 1.00 88.62 249 PHE A C 1
ATOM 1852 O O . PHE A 1 249 ? -17.639 15.866 25.010 1.00 88.62 249 PHE A O 1
ATOM 1859 N N . VAL A 1 250 ? -18.935 15.135 23.329 1.00 85.31 250 VAL A N 1
ATOM 1860 C CA . VAL A 1 250 ? -19.788 16.331 23.302 1.00 85.31 250 VAL A CA 1
ATOM 1861 C C . VAL A 1 250 ? -20.805 16.258 24.444 1.00 85.31 250 VAL A C 1
ATOM 1863 O O . VAL A 1 250 ? -21.433 15.225 24.646 1.00 85.31 250 VAL A O 1
ATOM 1866 N N . GLY A 1 251 ? -20.982 17.348 25.193 1.00 78.00 251 GLY A N 1
ATOM 1867 C CA . GLY A 1 251 ? -21.875 17.418 26.353 1.00 78.00 251 GLY A CA 1
ATOM 1868 C C . GLY A 1 251 ? -21.206 17.135 27.704 1.00 78.00 251 GLY A C 1
ATOM 1869 O O . GLY A 1 251 ? -21.824 17.374 28.745 1.00 78.00 251 GLY A O 1
ATOM 1870 N N . ARG A 1 252 ? -19.945 16.674 27.737 1.00 82.81 252 ARG A N 1
ATOM 1871 C CA . ARG A 1 252 ? -19.180 16.550 28.993 1.00 82.81 252 ARG A CA 1
ATOM 1872 C C . ARG A 1 252 ? -18.661 17.914 29.456 1.00 82.81 252 ARG A C 1
ATOM 1874 O O . ARG A 1 252 ? -18.550 18.852 28.680 1.00 82.81 252 ARG A O 1
ATOM 1881 N N . ARG A 1 253 ? -18.306 18.047 30.742 1.00 67.69 253 ARG A N 1
ATOM 1882 C CA . ARG A 1 253 ? -17.776 19.319 31.292 1.00 67.69 253 ARG A CA 1
ATOM 1883 C C . ARG A 1 253 ? -16.527 19.829 30.559 1.00 67.69 253 ARG A C 1
ATOM 1885 O O . ARG A 1 253 ? -16.313 21.036 30.537 1.00 67.69 253 ARG A O 1
ATOM 1892 N N . ASP A 1 254 ? -15.749 18.926 29.967 1.00 67.19 254 ASP A N 1
ATOM 1893 C CA . ASP A 1 254 ? -14.570 19.231 29.158 1.00 67.19 254 ASP A CA 1
ATOM 1894 C C . ASP A 1 254 ? -14.709 18.625 27.752 1.00 67.19 254 ASP A C 1
ATOM 1896 O O . ASP A 1 254 ? -14.081 17.627 27.408 1.00 67.19 254 ASP A O 1
ATOM 1900 N N . GLU A 1 255 ? -15.561 19.239 26.930 1.00 66.38 255 GLU A N 1
ATOM 1901 C CA . GLU A 1 255 ? -15.744 18.876 25.512 1.00 66.38 255 GLU A CA 1
ATOM 1902 C C . GLU A 1 255 ? -14.493 19.152 24.655 1.00 66.38 255 GLU A C 1
ATOM 1904 O O . GLU A 1 255 ? -14.490 18.861 23.460 1.00 66.38 255 GLU A O 1
ATOM 1909 N N . THR A 1 256 ? -13.453 19.775 25.226 1.00 64.44 256 THR A N 1
ATOM 1910 C CA . THR A 1 256 ? -12.259 20.223 24.495 1.00 64.44 256 THR A CA 1
ATOM 1911 C C . THR A 1 256 ? -11.104 19.240 24.573 1.00 64.44 256 THR A C 1
ATOM 1913 O O . THR A 1 256 ? -10.230 19.255 23.703 1.00 64.44 256 THR A O 1
ATOM 1916 N N . THR A 1 257 ? -11.104 18.359 25.574 1.00 75.19 257 THR A N 1
ATOM 1917 C CA . THR A 1 257 ? -10.066 17.344 25.699 1.00 75.19 257 THR A CA 1
ATOM 1918 C C . THR A 1 257 ? -10.348 16.162 24.777 1.00 75.19 257 THR A C 1
ATOM 1920 O O . THR A 1 257 ? -11.457 15.624 24.725 1.00 75.19 257 THR A O 1
ATOM 1923 N N . ARG A 1 258 ? -9.329 15.770 24.006 1.00 84.38 258 ARG A N 1
ATOM 1924 C CA . ARG A 1 258 ? -9.347 14.545 23.202 1.00 84.38 258 ARG A CA 1
ATOM 1925 C C . ARG A 1 258 ? -8.912 13.368 24.056 1.00 84.38 258 ARG A C 1
ATOM 1927 O O . ARG A 1 258 ? -7.953 13.459 24.817 1.00 84.38 258 ARG A O 1
ATOM 1934 N N . GLU A 1 259 ? -9.605 12.262 23.879 1.00 89.69 259 GLU A N 1
ATOM 1935 C CA . GLU A 1 259 ? -9.395 11.011 24.585 1.00 89.69 259 GLU A CA 1
ATOM 1936 C C . GLU A 1 259 ? -9.101 9.913 23.561 1.00 89.69 259 GLU A C 1
ATOM 1938 O O . GLU A 1 259 ? -9.725 9.875 22.497 1.00 89.69 259 GLU A O 1
ATOM 1943 N N . ASP A 1 260 ? -8.188 8.994 23.886 1.00 92.19 260 ASP A N 1
ATOM 1944 C CA . ASP A 1 260 ? -8.149 7.704 23.194 1.00 92.19 260 ASP A CA 1
ATOM 1945 C C . ASP A 1 260 ? -9.429 6.941 23.547 1.00 92.19 260 ASP A C 1
ATOM 1947 O O . ASP A 1 260 ? -9.702 6.712 24.732 1.00 92.19 260 ASP A O 1
ATOM 1951 N N . VAL A 1 261 ? -10.211 6.583 22.533 1.00 95.00 261 VAL A N 1
ATOM 1952 C CA . VAL A 1 261 ? -11.525 5.955 22.685 1.00 95.00 261 VAL A CA 1
ATOM 1953 C C . VAL A 1 261 ? -11.651 4.707 21.820 1.00 95.00 261 VAL A C 1
ATOM 1955 O O . VAL A 1 261 ? -10.998 4.587 20.781 1.00 95.00 261 VAL A O 1
ATOM 1958 N N . VAL A 1 262 ? -12.521 3.801 22.249 1.00 96.50 262 VAL A N 1
ATOM 1959 C CA . VAL A 1 262 ? -12.932 2.585 21.544 1.00 96.50 262 VAL A CA 1
ATOM 1960 C C . VAL A 1 262 ? -14.441 2.606 21.309 1.00 96.50 262 VAL A C 1
ATOM 1962 O O . VAL A 1 262 ? -15.183 3.296 22.018 1.00 96.50 262 VAL A O 1
ATOM 1965 N N . PHE A 1 263 ? -14.889 1.890 20.287 1.00 94.69 263 PHE A N 1
ATOM 1966 C CA . PHE A 1 263 ? -16.286 1.830 19.858 1.00 94.69 263 PHE A CA 1
ATOM 1967 C C . PHE A 1 263 ? -16.553 0.517 19.117 1.00 94.69 263 PHE A C 1
ATOM 1969 O O . PHE A 1 263 ? -15.621 -0.203 18.777 1.00 94.69 263 PHE A O 1
ATOM 1976 N N . ASP A 1 264 ? -17.830 0.217 18.884 1.00 93.56 264 ASP A N 1
ATOM 1977 C CA . ASP A 1 264 ? -18.302 -1.033 18.276 1.00 93.56 264 ASP A CA 1
ATOM 1978 C C . ASP A 1 264 ? -17.835 -2.318 19.017 1.00 93.56 264 ASP A C 1
ATOM 1980 O O . ASP A 1 264 ? -17.249 -3.215 18.411 1.00 93.56 264 ASP A O 1
ATOM 1984 N N . PRO A 1 265 ? -18.059 -2.434 20.346 1.00 97.62 265 PRO A N 1
ATOM 1985 C CA . PRO A 1 265 ? -17.653 -3.610 21.117 1.00 97.62 265 PRO A CA 1
ATOM 1986 C C . PRO A 1 265 ? -18.568 -4.831 20.941 1.00 97.62 265 PRO A C 1
ATOM 1988 O O . PRO A 1 265 ? -19.781 -4.716 20.770 1.00 97.62 265 PRO A O 1
ATOM 1991 N N . SER A 1 266 ? -17.971 -6.010 21.131 1.00 97.12 266 SER A N 1
ATOM 1992 C CA . SER A 1 266 ? -18.631 -7.315 21.260 1.00 97.12 266 SER A CA 1
ATOM 1993 C C . SER A 1 266 ? -18.287 -7.931 22.620 1.00 97.12 266 SER A C 1
ATOM 1995 O O . SER A 1 266 ? -17.680 -9.004 22.705 1.00 97.12 266 SER A O 1
ATOM 1997 N N . SER A 1 267 ? -18.616 -7.226 23.702 1.00 98.25 267 SER A N 1
ATOM 1998 C CA . SER A 1 267 ? -18.093 -7.547 25.029 1.00 98.25 267 SER A CA 1
ATOM 1999 C C . SER A 1 267 ? -18.564 -8.896 25.566 1.00 98.25 267 SER A C 1
ATOM 2001 O O . SER A 1 267 ? -19.637 -9.407 25.243 1.00 98.25 267 SER A O 1
ATOM 2003 N N . CYS A 1 268 ? -17.732 -9.452 26.441 1.00 98.19 268 CYS A N 1
ATOM 2004 C CA . CYS A 1 268 ? -18.083 -10.505 27.383 1.00 98.19 268 CYS A CA 1
ATOM 2005 C C . CYS A 1 268 ? -17.223 -10.353 28.647 1.00 98.19 268 CYS A C 1
ATOM 2007 O O . CYS A 1 268 ? -16.282 -9.555 28.680 1.00 98.19 268 CYS A O 1
ATOM 2009 N N . TYR A 1 269 ? -17.555 -11.090 29.700 1.00 98.50 269 TYR A N 1
ATOM 2010 C CA . TYR A 1 269 ? -16.702 -11.283 30.863 1.00 98.50 269 TYR A CA 1
ATOM 2011 C C . TYR A 1 269 ? -15.757 -12.442 30.567 1.00 98.50 269 TYR A C 1
ATOM 2013 O O . TYR A 1 269 ? -16.185 -13.585 30.399 1.00 98.50 269 TYR A O 1
ATOM 2021 N N . ALA A 1 270 ? -14.474 -12.127 30.449 1.00 98.25 270 ALA A N 1
ATOM 2022 C CA . ALA A 1 270 ? -13.461 -13.008 29.893 1.00 98.25 270 ALA A CA 1
ATOM 2023 C C . ALA A 1 270 ? -12.150 -12.922 30.675 1.00 98.25 270 ALA A C 1
ATOM 2025 O O . ALA A 1 270 ? -11.980 -12.095 31.571 1.00 98.25 270 ALA A O 1
ATOM 2026 N N . HIS A 1 271 ? -11.197 -13.774 30.309 1.00 98.31 271 HIS A N 1
ATOM 2027 C CA . HIS A 1 271 ? -9.796 -13.522 30.617 1.00 98.31 271 HIS A CA 1
ATOM 2028 C C . HIS A 1 271 ? -9.302 -12.289 29.848 1.00 98.31 271 HIS A C 1
ATOM 2030 O O . HIS A 1 271 ? -9.554 -12.163 28.651 1.00 98.31 271 HIS A O 1
ATOM 2036 N N . ASN A 1 272 ? -8.539 -11.412 30.502 1.00 97.56 272 ASN A N 1
ATOM 2037 C CA . ASN A 1 272 ? -8.070 -10.156 29.912 1.00 97.56 272 ASN A CA 1
ATOM 2038 C C . ASN A 1 272 ? -7.247 -10.325 28.622 1.00 97.56 272 ASN A C 1
ATOM 2040 O O . ASN A 1 272 ? -7.273 -9.452 27.762 1.00 97.56 272 ASN A O 1
ATOM 2044 N N . GLU A 1 273 ? -6.500 -11.425 28.469 1.00 98.00 273 GLU A N 1
ATOM 2045 C CA . GLU A 1 273 ? -5.692 -11.655 27.261 1.00 98.00 273 GLU A CA 1
ATOM 2046 C C . GLU A 1 273 ? -6.542 -12.041 26.032 1.00 98.00 273 GLU A C 1
ATOM 2048 O O . GLU A 1 273 ? -5.996 -12.139 24.934 1.00 98.00 273 GLU A O 1
ATOM 2053 N N . TYR A 1 274 ? -7.859 -12.247 26.181 1.00 98.31 274 TYR A N 1
ATOM 2054 C CA . TYR A 1 274 ? -8.766 -12.575 25.074 1.00 98.31 274 TYR A CA 1
ATOM 2055 C C . TYR A 1 274 ? -8.750 -11.504 23.972 1.00 98.31 274 TYR A C 1
ATOM 2057 O O . TYR A 1 274 ? -8.599 -11.843 22.798 1.00 98.31 274 TYR A O 1
ATOM 2065 N N . ASP A 1 275 ? -8.780 -10.218 24.346 1.00 97.56 275 ASP A N 1
ATOM 2066 C CA . ASP A 1 275 ? -8.702 -9.099 23.391 1.00 97.56 275 ASP A CA 1
ATOM 2067 C C . ASP A 1 275 ? -7.412 -9.134 22.557 1.00 97.56 275 ASP A C 1
ATOM 2069 O O . ASP A 1 275 ? -7.384 -8.685 21.409 1.00 97.56 275 ASP A O 1
ATOM 2073 N N . PHE A 1 276 ? -6.334 -9.730 23.078 1.00 98.00 276 PHE A N 1
ATOM 2074 C CA . PHE A 1 276 ? -5.057 -9.773 22.368 1.00 98.00 276 PHE A CA 1
ATOM 2075 C C . PHE A 1 276 ? -5.108 -10.669 21.133 1.00 98.00 276 PHE A C 1
ATOM 2077 O O . PHE A 1 276 ? -4.310 -10.463 20.221 1.00 98.00 276 PHE A O 1
ATOM 2084 N N . GLY A 1 277 ? -6.044 -11.625 21.074 1.00 96.38 277 GLY A N 1
ATOM 2085 C CA . GLY A 1 277 ? -6.252 -12.468 19.900 1.00 96.38 277 GLY A CA 1
ATOM 2086 C C . GLY A 1 277 ? -6.552 -11.624 18.662 1.00 96.38 277 GLY A C 1
ATOM 2087 O O . GLY A 1 277 ? -5.800 -11.658 17.686 1.00 96.38 277 GLY A O 1
ATOM 2088 N N . ILE A 1 278 ? -7.603 -10.801 18.717 1.00 94.75 278 ILE A N 1
ATOM 2089 C CA . ILE A 1 278 ? -7.976 -9.938 17.590 1.00 94.75 278 ILE A CA 1
ATOM 2090 C C . ILE A 1 278 ? -6.996 -8.780 17.372 1.00 94.75 278 ILE A C 1
ATOM 2092 O O . ILE A 1 278 ? -6.667 -8.463 16.225 1.00 94.75 278 ILE A O 1
ATOM 2096 N N . MET A 1 279 ? -6.448 -8.202 18.449 1.00 94.81 279 MET A N 1
ATOM 2097 C CA . MET A 1 279 ? -5.413 -7.166 18.344 1.00 94.81 279 MET A CA 1
ATOM 2098 C C . MET A 1 279 ? -4.170 -7.684 17.609 1.00 94.81 279 MET A C 1
ATOM 2100 O O . MET A 1 279 ? -3.540 -6.935 16.863 1.00 94.81 279 MET A O 1
ATOM 2104 N N . ARG A 1 280 ? -3.810 -8.962 17.792 1.00 91.50 280 ARG A N 1
ATOM 2105 C CA . ARG A 1 280 ? -2.693 -9.597 17.084 1.00 91.50 280 ARG A CA 1
ATOM 2106 C C . ARG A 1 280 ? -3.047 -9.944 15.643 1.00 91.50 280 ARG A C 1
ATOM 2108 O O . ARG A 1 280 ? -2.223 -9.703 14.765 1.00 91.50 280 ARG A O 1
ATOM 2115 N N . MET A 1 281 ? -4.258 -10.450 15.400 1.00 86.44 281 MET A N 1
ATOM 2116 C CA . MET A 1 281 ? -4.743 -10.798 14.058 1.00 86.44 281 MET A CA 1
ATOM 2117 C C . MET A 1 281 ? -4.690 -9.605 13.089 1.00 86.44 281 MET A C 1
ATOM 2119 O O . MET A 1 281 ? -4.316 -9.778 11.930 1.00 86.44 281 MET A O 1
ATOM 2123 N N . PHE A 1 282 ? -5.045 -8.401 13.556 1.00 81.25 282 PHE A N 1
ATOM 2124 C CA . PHE A 1 282 ? -5.124 -7.194 12.717 1.00 81.25 282 PHE A CA 1
ATOM 2125 C C . PHE A 1 282 ? -4.035 -6.144 12.977 1.00 81.25 282 PHE A C 1
ATOM 2127 O O . PHE A 1 282 ? -3.865 -5.228 12.171 1.00 81.25 282 PHE A O 1
ATOM 2134 N N . GLY A 1 283 ? -3.286 -6.251 14.074 1.00 80.81 283 GLY A N 1
ATOM 2135 C CA . GLY A 1 283 ? -2.239 -5.297 14.433 1.00 80.81 283 GLY A CA 1
ATOM 2136 C C . GLY A 1 283 ? -2.762 -3.894 14.780 1.00 80.81 283 GLY A C 1
ATOM 2137 O O . GLY A 1 283 ? -3.896 -3.702 15.214 1.00 80.81 283 GLY A O 1
ATOM 2138 N N . GLY A 1 284 ? -1.900 -2.882 14.614 1.00 72.94 284 GLY A N 1
ATOM 2139 C CA . GLY A 1 284 ? -2.230 -1.467 14.868 1.00 72.94 284 GLY A CA 1
ATOM 2140 C C . GLY A 1 284 ? -2.019 -0.973 16.307 1.00 72.94 284 GLY A C 1
ATOM 2141 O O . GLY A 1 284 ? -2.528 0.093 16.675 1.00 72.94 284 GLY A O 1
ATOM 2142 N N . PHE A 1 285 ? -1.246 -1.722 17.102 1.00 87.88 285 PHE A N 1
ATOM 2143 C CA . PHE A 1 285 ? -0.811 -1.367 18.456 1.00 87.88 285 PHE A CA 1
ATOM 2144 C C . PHE A 1 285 ? 0.722 -1.362 18.522 1.00 87.88 285 PHE A C 1
ATOM 2146 O O . PHE A 1 285 ? 1.364 -2.386 18.289 1.00 87.88 285 PHE A O 1
ATOM 2153 N N . HIS A 1 286 ? 1.311 -0.197 18.799 1.00 80.75 286 HIS A N 1
ATOM 2154 C CA . HIS A 1 286 ? 2.764 -0.002 18.797 1.00 80.75 286 HIS A CA 1
ATOM 2155 C C . HIS A 1 286 ? 3.450 -0.678 19.994 1.00 80.75 286 HIS A C 1
ATOM 2157 O O . HIS A 1 286 ? 2.837 -0.928 21.029 1.00 80.75 286 HIS A O 1
ATOM 2163 N N . THR A 1 287 ? 4.763 -0.901 19.896 1.00 81.69 287 THR A N 1
ATOM 2164 C CA . THR A 1 287 ? 5.575 -1.470 20.987 1.00 81.69 287 THR A CA 1
ATOM 2165 C C . THR A 1 287 ? 5.468 -0.671 22.291 1.00 81.69 287 THR A C 1
ATOM 2167 O O . THR A 1 287 ? 5.511 -1.259 23.368 1.00 81.69 287 THR A O 1
ATOM 2170 N N . SER A 1 288 ? 5.294 0.655 22.213 1.00 83.50 288 SER A N 1
ATOM 2171 C CA . SER A 1 288 ? 5.088 1.518 23.385 1.00 83.50 288 SER A CA 1
ATOM 2172 C C . SER A 1 288 ? 3.815 1.167 24.154 1.00 83.50 288 SER A C 1
ATOM 2174 O O . SER A 1 288 ? 3.873 1.058 25.374 1.00 83.50 288 SER A O 1
ATOM 2176 N N . PHE A 1 289 ? 2.708 0.909 23.449 1.00 93.25 289 PHE A N 1
ATOM 2177 C CA . PHE A 1 289 ? 1.449 0.474 24.053 1.00 93.25 289 PHE A CA 1
ATOM 2178 C C . PHE A 1 289 ? 1.631 -0.844 24.812 1.00 93.25 289 PHE A C 1
ATOM 2180 O O . PHE A 1 289 ? 1.247 -0.936 25.971 1.00 93.25 289 PHE A O 1
ATOM 2187 N N . TRP A 1 290 ? 2.255 -1.850 24.189 1.00 94.00 290 TRP A N 1
ATOM 2188 C CA . TRP A 1 290 ? 2.443 -3.162 24.822 1.00 94.00 290 TRP A CA 1
ATOM 2189 C C . TRP A 1 290 ? 3.383 -3.107 26.019 1.00 94.00 290 TRP A C 1
ATOM 2191 O O . TRP A 1 290 ? 3.155 -3.798 27.011 1.00 94.00 290 TRP A O 1
ATOM 2201 N N . LYS A 1 291 ? 4.431 -2.283 25.933 1.00 93.00 291 LYS A N 1
ATOM 2202 C CA . LYS A 1 291 ? 5.347 -2.049 27.046 1.00 93.00 291 LYS A CA 1
ATOM 2203 C C . LYS A 1 291 ? 4.602 -1.435 28.231 1.00 93.00 291 LYS A C 1
ATOM 2205 O O . LYS A 1 291 ? 4.644 -1.999 29.315 1.00 93.00 291 LYS A O 1
ATOM 2210 N N . GLU A 1 292 ? 3.891 -0.333 28.003 1.00 97.31 292 GLU A N 1
ATOM 2211 C CA . GLU A 1 292 ? 3.131 0.362 29.045 1.00 97.31 292 GLU A CA 1
ATOM 2212 C C . GLU A 1 292 ? 2.018 -0.523 29.625 1.00 97.31 292 GLU A C 1
ATOM 2214 O O . GLU A 1 292 ? 1.873 -0.624 30.840 1.00 97.31 292 GLU A O 1
ATOM 2219 N N . TYR A 1 293 ? 1.269 -1.231 28.775 1.00 98.12 293 TYR A N 1
ATOM 2220 C CA . TYR A 1 293 ? 0.222 -2.145 29.221 1.00 98.12 293 TYR A CA 1
ATOM 2221 C C . TYR A 1 293 ? 0.794 -3.247 30.119 1.00 98.12 293 TYR A C 1
ATOM 2223 O O . TYR A 1 293 ? 0.252 -3.486 31.192 1.00 98.12 293 TYR A O 1
ATOM 2231 N N . HIS A 1 294 ? 1.897 -3.901 29.732 1.00 97.88 294 HIS A N 1
ATOM 2232 C CA . HIS A 1 294 ? 2.470 -4.993 30.527 1.00 97.88 294 HIS A CA 1
ATOM 2233 C C . HIS A 1 294 ? 3.253 -4.542 31.765 1.00 97.88 294 HIS A C 1
ATOM 2235 O O . HIS A 1 294 ? 3.482 -5.358 32.658 1.00 97.88 294 HIS A O 1
ATOM 2241 N N . GLU A 1 295 ? 3.631 -3.265 31.852 1.00 97.50 295 GLU A N 1
ATOM 2242 C CA . GLU A 1 295 ? 4.089 -2.655 33.107 1.00 97.50 295 GLU A CA 1
ATOM 2243 C C . GLU A 1 295 ? 2.941 -2.546 34.129 1.00 97.50 295 GLU A C 1
ATOM 2245 O O . GLU A 1 295 ? 3.181 -2.663 35.330 1.00 97.50 295 GLU A O 1
ATOM 2250 N N . LEU A 1 296 ? 1.699 -2.368 33.662 1.00 97.88 296 LEU A N 1
ATOM 2251 C CA . LEU A 1 296 ? 0.500 -2.240 34.501 1.00 97.88 296 LEU A CA 1
ATOM 2252 C C . LEU A 1 296 ? -0.203 -3.581 34.754 1.00 97.88 296 LEU A C 1
ATOM 2254 O O . LEU A 1 296 ? -0.681 -3.834 35.858 1.00 97.88 296 LEU A O 1
ATOM 2258 N N . VAL A 1 297 ? -0.270 -4.433 33.732 1.00 97.31 297 VAL A N 1
ATOM 2259 C CA . VAL A 1 297 ? -0.904 -5.755 33.750 1.00 97.31 297 VAL A CA 1
ATOM 2260 C C . VAL A 1 297 ? 0.102 -6.782 33.227 1.00 97.31 297 VAL A C 1
ATOM 2262 O O . VAL A 1 297 ? 0.194 -7.017 32.011 1.00 97.31 297 VAL A O 1
ATOM 2265 N N . PRO A 1 298 ? 0.886 -7.396 34.130 1.00 96.44 298 PRO A N 1
ATOM 2266 C CA . PRO A 1 298 ? 1.821 -8.448 33.764 1.00 96.44 298 PRO A CA 1
ATOM 2267 C C . PRO A 1 298 ? 1.125 -9.585 33.012 1.00 96.44 298 PRO A C 1
ATOM 2269 O O . PRO A 1 298 ? -0.061 -9.851 33.204 1.00 96.44 298 PRO A O 1
ATOM 2272 N N . LYS A 1 299 ? 1.880 -10.270 32.152 1.00 97.31 299 LYS A N 1
ATOM 2273 C CA . LYS A 1 299 ? 1.395 -11.458 31.436 1.00 97.31 299 LYS A CA 1
ATOM 2274 C C . LYS A 1 299 ? 0.927 -12.511 32.439 1.00 97.31 299 LYS A C 1
ATOM 2276 O O . LYS A 1 299 ? 1.627 -12.764 33.419 1.00 97.31 299 LYS A O 1
ATOM 2281 N N . THR A 1 300 ? -0.212 -13.143 32.174 1.00 96.94 300 THR A N 1
ATOM 2282 C CA . THR A 1 300 ? -0.789 -14.134 33.086 1.00 96.94 300 THR A CA 1
ATOM 2283 C C . THR A 1 300 ? 0.144 -15.344 33.207 1.00 96.94 300 THR A C 1
ATOM 2285 O O . THR A 1 300 ? 0.731 -15.796 32.217 1.00 96.94 300 THR A O 1
ATOM 2288 N N . GLU A 1 301 ? 0.305 -15.894 34.408 1.00 95.88 301 GLU A N 1
ATOM 2289 C CA . GLU A 1 301 ? 1.103 -17.108 34.597 1.00 95.88 301 GLU A CA 1
ATOM 2290 C C . GLU A 1 301 ? 0.388 -18.352 34.021 1.00 95.88 301 GLU A C 1
ATOM 2292 O O . GLU A 1 301 ? -0.836 -18.439 34.122 1.00 95.88 301 GLU A O 1
ATOM 2297 N N . PRO A 1 302 ? 1.111 -19.330 33.438 1.00 96.06 302 PRO A N 1
ATOM 2298 C CA . PRO A 1 302 ? 2.555 -19.322 33.197 1.00 96.06 302 PRO A CA 1
ATOM 2299 C C . PRO A 1 302 ? 2.964 -18.362 32.070 1.00 96.06 302 PRO A C 1
ATOM 2301 O O . PRO A 1 302 ? 2.474 -18.475 30.942 1.00 96.06 302 PRO A O 1
ATOM 2304 N N . VAL A 1 303 ? 3.912 -17.454 32.323 1.00 94.69 303 VAL A N 1
ATOM 2305 C CA . VAL A 1 303 ? 4.342 -16.456 31.315 1.00 94.69 303 VAL A CA 1
ATOM 2306 C C . VAL A 1 303 ? 4.930 -17.118 30.062 1.00 94.69 303 VAL A C 1
ATOM 2308 O O . VAL A 1 303 ? 4.771 -16.610 28.952 1.00 94.69 303 VAL A O 1
ATOM 2311 N N . GLY A 1 304 ? 5.567 -18.285 30.213 1.00 91.88 304 GLY A N 1
ATOM 2312 C CA . GLY A 1 304 ? 6.149 -19.048 29.102 1.00 91.88 304 GLY A CA 1
ATOM 2313 C C . GLY A 1 304 ? 5.136 -19.580 28.080 1.00 91.88 304 GLY A C 1
ATOM 2314 O O . GLY A 1 304 ? 5.547 -20.000 27.003 1.00 91.88 304 GLY A O 1
ATOM 2315 N N . GLU A 1 305 ? 3.841 -19.551 28.399 1.00 95.12 305 GLU A N 1
ATOM 2316 C CA . GLU A 1 305 ? 2.747 -20.022 27.535 1.00 95.12 305 GLU A CA 1
ATOM 2317 C C . GLU A 1 305 ? 1.895 -18.871 26.987 1.00 95.12 305 GLU A C 1
ATOM 2319 O O . GLU A 1 305 ? 0.926 -19.096 26.265 1.00 95.12 305 GLU A O 1
ATOM 2324 N N . TYR A 1 306 ? 2.274 -17.626 27.290 1.00 95.19 306 TYR A N 1
ATOM 2325 C CA . TYR A 1 306 ? 1.584 -16.417 26.844 1.00 95.19 306 TYR A CA 1
ATOM 2326 C C . TYR A 1 306 ? 1.309 -16.411 25.333 1.00 95.19 306 TYR A C 1
ATOM 2328 O O . TYR A 1 306 ? 0.178 -16.206 24.902 1.00 95.19 306 TYR A O 1
ATOM 2336 N N . GLU A 1 307 ? 2.323 -16.706 24.516 1.00 95.44 307 GLU A N 1
ATOM 2337 C CA . GLU A 1 307 ? 2.179 -16.696 23.054 1.00 95.44 307 GLU A CA 1
ATOM 2338 C C . GLU A 1 307 ? 1.234 -17.787 22.536 1.00 95.44 307 GLU A C 1
ATOM 2340 O O . GLU A 1 307 ? 0.538 -17.586 21.534 1.00 95.44 307 GLU A O 1
ATOM 2345 N N . ASP A 1 308 ? 1.180 -18.932 23.217 1.00 95.00 308 ASP A N 1
ATOM 2346 C CA . ASP A 1 308 ? 0.279 -20.027 22.869 1.00 95.00 308 ASP A CA 1
ATOM 2347 C C . ASP A 1 308 ? -1.166 -19.672 23.244 1.00 95.00 308 ASP A C 1
ATOM 2349 O O . ASP A 1 308 ? -2.073 -19.914 22.448 1.00 95.00 308 ASP A O 1
ATOM 2353 N N . ARG A 1 309 ? -1.388 -19.004 24.387 1.00 96.94 309 ARG A N 1
ATOM 2354 C CA . ARG A 1 309 ? -2.716 -18.502 24.787 1.00 96.94 309 ARG A CA 1
ATOM 2355 C C . ARG A 1 309 ? -3.243 -17.425 23.852 1.00 96.94 309 ARG A C 1
ATOM 2357 O O . ARG A 1 309 ? -4.373 -17.533 23.391 1.00 96.94 309 ARG A O 1
ATOM 2364 N N . VAL A 1 310 ? -2.426 -16.427 23.513 1.00 97.44 310 VAL A N 1
ATOM 2365 C CA . VAL A 1 310 ? -2.832 -15.389 22.550 1.00 97.44 310 VAL A CA 1
ATOM 2366 C C . VAL A 1 310 ? -3.127 -16.015 21.182 1.00 97.44 310 VAL A C 1
ATOM 2368 O O . VAL A 1 310 ? -4.084 -15.625 20.519 1.00 97.44 310 VAL A O 1
ATOM 2371 N N . SER A 1 311 ? -2.382 -17.056 20.788 1.00 96.06 311 SER A N 1
ATOM 2372 C CA . SER A 1 311 ? -2.701 -17.843 19.586 1.00 96.06 311 SER A CA 1
ATOM 2373 C C . SER A 1 311 ? -4.008 -18.602 19.685 1.00 96.06 311 SER A C 1
ATOM 2375 O O . SER A 1 311 ? -4.743 -18.672 18.704 1.00 96.06 311 SER A O 1
ATOM 2377 N N . LEU A 1 312 ? -4.310 -19.149 20.855 1.00 97.12 312 LEU A N 1
ATOM 2378 C CA . LEU A 1 312 ? -5.569 -19.822 21.100 1.00 97.12 312 LEU A CA 1
ATOM 2379 C C . LEU A 1 312 ? -6.753 -18.852 20.970 1.00 97.12 312 LEU A C 1
ATOM 2381 O O . LEU A 1 312 ? -7.706 -19.177 20.268 1.00 97.12 312 LEU A O 1
ATOM 2385 N N . TYR A 1 313 ? -6.659 -17.645 21.537 1.00 98.25 313 TYR A N 1
ATOM 2386 C CA . TYR A 1 313 ? -7.686 -16.605 21.378 1.00 98.25 313 TYR A CA 1
ATOM 2387 C C . TYR A 1 313 ? -7.815 -16.115 19.932 1.00 98.25 313 TYR A C 1
ATOM 2389 O O . TYR A 1 313 ? -8.926 -15.920 19.445 1.00 98.25 313 TYR A O 1
ATOM 2397 N N . GLU A 1 314 ? -6.703 -15.999 19.201 1.00 96.19 314 GLU A N 1
ATOM 2398 C CA . GLU A 1 314 ? -6.720 -15.632 17.780 1.00 96.19 314 GLU A CA 1
ATOM 2399 C C . GLU A 1 314 ? -7.538 -16.617 16.922 1.00 96.19 314 GLU A C 1
ATOM 2401 O O . GLU A 1 314 ? -8.200 -16.195 15.973 1.00 96.19 314 GLU A O 1
ATOM 2406 N N . ILE A 1 315 ? -7.554 -17.919 17.260 1.00 95.75 315 ILE A N 1
ATOM 2407 C CA . ILE A 1 315 ? -8.322 -18.931 16.509 1.00 95.75 315 ILE A CA 1
ATOM 2408 C C . ILE A 1 315 ? -9.801 -18.569 16.442 1.00 95.75 315 ILE A C 1
ATOM 2410 O O . ILE A 1 315 ? -10.386 -18.675 15.365 1.00 95.75 315 ILE A O 1
ATOM 2414 N N . TYR A 1 316 ? -10.402 -18.148 17.558 1.00 96.56 316 TYR A N 1
ATOM 2415 C CA . TYR A 1 316 ? -11.816 -17.782 17.580 1.00 96.56 316 TYR A CA 1
ATOM 2416 C C . TYR A 1 316 ? -12.107 -16.680 16.550 1.00 96.56 316 TYR A C 1
ATOM 2418 O O . TYR A 1 316 ? -13.054 -16.805 15.778 1.00 96.56 316 TYR A O 1
ATOM 2426 N N . HIS A 1 317 ? -11.249 -15.661 16.441 1.00 95.31 317 HIS A N 1
ATOM 2427 C CA . HIS A 1 317 ? -11.454 -14.574 15.484 1.00 95.31 317 HIS A CA 1
ATOM 2428 C C . HIS A 1 317 ? -11.242 -15.015 14.029 1.00 95.31 317 HIS A C 1
ATOM 2430 O O . HIS A 1 317 ? -11.989 -14.567 13.157 1.00 95.31 317 HIS A O 1
ATOM 2436 N N . HIS A 1 318 ? -10.312 -15.939 13.750 1.00 93.38 318 HIS A N 1
ATOM 2437 C CA . HIS A 1 318 ? -10.211 -16.566 12.420 1.00 93.38 318 HIS A CA 1
ATOM 2438 C C . HIS A 1 318 ? -11.450 -17.395 12.082 1.00 93.38 318 HIS A C 1
ATOM 2440 O O . HIS A 1 318 ? -11.946 -17.312 10.960 1.00 93.38 318 HIS A O 1
ATOM 2446 N N . LEU A 1 319 ? -11.971 -18.180 13.028 1.00 95.31 319 LEU A N 1
ATOM 2447 C CA . LEU A 1 319 ? -13.200 -18.947 12.819 1.00 95.31 319 LEU A CA 1
ATOM 2448 C C . LEU A 1 319 ? -14.412 -18.026 12.647 1.00 95.31 319 LEU A C 1
ATOM 2450 O O . LEU A 1 319 ? -15.239 -18.295 11.784 1.00 95.31 319 LEU A O 1
ATOM 2454 N N . ASN A 1 320 ? -14.478 -16.915 13.383 1.00 94.56 320 ASN A N 1
ATOM 2455 C CA . ASN A 1 320 ? -15.531 -15.917 13.225 1.00 94.56 320 ASN A CA 1
ATOM 2456 C C . ASN A 1 320 ? -15.492 -15.270 11.838 1.00 94.56 320 ASN A C 1
ATOM 2458 O O . ASN A 1 320 ? -16.496 -15.221 11.135 1.00 94.56 320 ASN A O 1
ATOM 2462 N N . HIS A 1 321 ? -14.309 -14.863 11.377 1.00 90.62 321 HIS A N 1
ATOM 2463 C CA . HIS A 1 321 ? -14.153 -14.332 10.024 1.00 90.62 321 HIS A CA 1
ATOM 2464 C C . HIS A 1 321 ? -14.440 -15.386 8.951 1.00 90.62 321 HIS A C 1
ATOM 2466 O O . HIS A 1 321 ? -14.973 -15.053 7.896 1.00 90.62 321 HIS A O 1
ATOM 2472 N N . TYR A 1 322 ? -14.142 -16.660 9.211 1.00 90.31 322 TYR A N 1
ATOM 2473 C CA . TYR A 1 322 ? -14.569 -17.755 8.344 1.00 90.31 322 TYR A CA 1
ATOM 2474 C C . TYR A 1 322 ? -16.097 -17.930 8.348 1.00 90.31 322 TYR A C 1
ATOM 2476 O O . TYR A 1 322 ? -16.677 -18.142 7.288 1.00 90.31 322 TYR A O 1
ATOM 2484 N N . ALA A 1 323 ? -16.770 -17.787 9.490 1.00 89.31 323 ALA A N 1
ATOM 2485 C CA . ALA A 1 323 ? -18.227 -17.858 9.574 1.00 89.31 323 ALA A CA 1
ATOM 2486 C C . ALA A 1 323 ? -18.915 -16.731 8.784 1.00 89.31 323 ALA A C 1
ATOM 2488 O O . ALA A 1 323 ? -19.892 -17.003 8.089 1.00 89.31 323 ALA A O 1
ATOM 2489 N N . ILE A 1 324 ? -18.393 -15.499 8.849 1.00 82.50 324 ILE A N 1
ATOM 2490 C CA . ILE A 1 324 ? -18.975 -14.320 8.177 1.00 82.50 324 ILE A CA 1
ATOM 2491 C C . ILE A 1 324 ? -18.601 -14.269 6.688 1.00 82.50 324 ILE A C 1
ATOM 2493 O O . ILE A 1 324 ? -19.447 -14.017 5.835 1.00 82.50 324 ILE A O 1
ATOM 2497 N N . PHE A 1 325 ? -17.323 -14.485 6.362 1.00 80.12 325 PHE A N 1
ATOM 2498 C CA . PHE A 1 325 ? -16.770 -14.204 5.030 1.00 80.12 325 PHE A CA 1
ATOM 2499 C C . PHE A 1 325 ? -16.369 -15.460 4.240 1.00 80.12 325 PHE A C 1
ATOM 2501 O O . PHE A 1 325 ? -16.025 -15.359 3.060 1.00 80.12 325 PHE A O 1
ATOM 2508 N N . GLY A 1 326 ? -16.371 -16.640 4.866 1.00 75.00 326 GLY A N 1
ATOM 2509 C CA . GLY A 1 326 ? -15.882 -17.883 4.272 1.00 75.00 326 GLY A CA 1
ATOM 2510 C C . GLY A 1 326 ? -14.377 -17.860 3.957 1.00 75.00 326 GLY A C 1
ATOM 2511 O O . GLY A 1 326 ? -13.573 -17.159 4.576 1.00 75.00 326 GLY A O 1
ATOM 2512 N N . GLY A 1 327 ? -13.963 -18.660 2.971 1.00 65.69 327 GLY A N 1
ATOM 2513 C CA . GLY A 1 327 ? -12.656 -18.516 2.313 1.00 65.69 327 GLY A CA 1
ATOM 2514 C C . GLY A 1 327 ? -11.402 -18.775 3.175 1.00 65.69 327 GLY A C 1
ATOM 2515 O O . GLY A 1 327 ? -11.307 -19.766 3.900 1.00 65.69 327 GLY A O 1
ATOM 2516 N N . GLY A 1 328 ? -10.382 -17.915 3.013 1.00 60.25 328 GLY A N 1
ATOM 2517 C CA . GLY A 1 328 ? -8.997 -18.104 3.490 1.00 60.25 328 GLY A CA 1
ATOM 2518 C C . GLY A 1 328 ? -8.770 -18.003 5.007 1.00 60.25 328 GLY A C 1
ATOM 2519 O O . GLY A 1 328 ? -7.694 -18.361 5.492 1.00 60.25 328 GLY A O 1
ATOM 2520 N N . TYR A 1 329 ? -9.775 -17.584 5.777 1.00 73.12 329 TYR A N 1
ATOM 2521 C CA . TYR A 1 329 ? -9.693 -17.534 7.242 1.00 73.12 329 TYR A CA 1
ATOM 2522 C C . TYR A 1 329 ? -9.689 -18.936 7.876 1.00 73.12 329 TYR A C 1
ATOM 2524 O O . TYR A 1 329 ? -9.034 -19.155 8.896 1.00 73.12 329 TYR A O 1
ATOM 2532 N N . LYS A 1 330 ? -10.277 -19.937 7.197 1.00 83.81 330 LYS A N 1
ATOM 2533 C CA . LYS A 1 330 ? -10.177 -21.350 7.600 1.00 83.81 330 LYS A CA 1
ATOM 2534 C C . LYS A 1 330 ? -8.728 -21.838 7.642 1.00 83.81 330 LYS A C 1
ATOM 2536 O O . LYS A 1 330 ? -8.340 -22.529 8.580 1.00 83.81 330 LYS A O 1
ATOM 2541 N N . SER A 1 331 ? -7.911 -21.492 6.642 1.00 78.69 331 SER A N 1
ATOM 2542 C CA . SER A 1 331 ? -6.496 -21.897 6.613 1.00 78.69 331 SER A CA 1
ATOM 2543 C C . SER A 1 331 ? -5.680 -21.255 7.733 1.00 78.69 331 SER A C 1
ATOM 2545 O O . SER A 1 331 ? -4.818 -21.931 8.295 1.00 78.69 331 SER A O 1
ATOM 2547 N N . GLY A 1 332 ? -5.983 -20.002 8.095 1.00 77.81 332 GLY A N 1
ATOM 2548 C CA . GLY A 1 332 ? -5.390 -19.333 9.256 1.00 77.81 332 GLY A CA 1
ATOM 2549 C C . GLY A 1 332 ? -5.710 -20.076 10.554 1.00 77.81 332 GLY A C 1
ATOM 2550 O O . GLY A 1 332 ? -4.792 -20.503 11.257 1.00 77.81 332 GLY A O 1
ATOM 2551 N N . ALA A 1 333 ? -6.999 -20.353 10.798 1.00 86.69 333 ALA A N 1
ATOM 2552 C CA . ALA A 1 333 ? -7.450 -21.138 11.948 1.00 86.69 333 ALA A CA 1
ATOM 2553 C C . ALA A 1 333 ? -6.778 -22.522 12.001 1.00 86.69 333 ALA A C 1
ATOM 2555 O O . ALA A 1 333 ? -6.186 -22.885 13.016 1.00 86.69 333 ALA A O 1
ATOM 2556 N N . ILE A 1 334 ? -6.792 -23.279 10.897 1.00 86.81 334 ILE A N 1
ATOM 2557 C CA . ILE A 1 334 ? -6.175 -24.614 10.818 1.00 86.81 334 ILE A CA 1
ATOM 2558 C C . ILE A 1 334 ? -4.663 -24.556 11.069 1.00 86.81 334 ILE A C 1
ATOM 2560 O O . ILE A 1 334 ? -4.127 -25.445 11.732 1.00 86.81 334 ILE A O 1
ATOM 2564 N N . GLY A 1 335 ? -3.963 -23.542 10.556 1.00 86.12 335 GLY A N 1
ATOM 2565 C CA . GLY A 1 335 ? -2.526 -23.370 10.767 1.00 86.12 335 GLY A CA 1
ATOM 2566 C C . GLY A 1 335 ? -2.178 -23.208 12.246 1.00 86.12 335 GLY A C 1
ATOM 2567 O O . GLY A 1 335 ? -1.301 -23.911 12.758 1.00 86.12 335 GLY A O 1
ATOM 2568 N N . ILE A 1 336 ? -2.915 -22.346 12.950 1.00 87.75 336 ILE A N 1
ATOM 2569 C CA . ILE A 1 336 ? -2.726 -22.124 14.387 1.00 87.75 336 ILE A CA 1
ATOM 2570 C C . ILE A 1 336 ? -3.137 -23.368 15.187 1.00 87.75 336 ILE A C 1
ATOM 2572 O O . ILE A 1 336 ? -2.363 -23.829 16.026 1.00 87.75 336 ILE A O 1
ATOM 2576 N N . LEU A 1 337 ? -4.292 -23.972 14.878 1.00 89.38 337 LEU A N 1
ATOM 2577 C CA . LEU A 1 337 ? -4.781 -25.205 15.513 1.00 89.38 337 LEU A CA 1
ATOM 2578 C C . LEU A 1 337 ? -3.756 -26.343 15.402 1.00 89.38 337 LEU A C 1
ATOM 2580 O O . LEU A 1 337 ? -3.436 -26.997 16.394 1.00 89.38 337 LEU A O 1
ATOM 2584 N N . LYS A 1 338 ? -3.176 -26.550 14.212 1.00 84.94 338 LYS A N 1
ATOM 2585 C CA . LYS A 1 338 ? -2.129 -27.559 13.986 1.00 84.94 338 LYS A CA 1
ATOM 2586 C C . LYS A 1 338 ? -0.856 -27.237 14.764 1.00 84.94 338 LYS A C 1
ATOM 2588 O O . LYS A 1 338 ? -0.276 -28.148 15.350 1.00 84.94 338 LYS A O 1
ATOM 2593 N N . LYS A 1 339 ? -0.431 -25.970 14.806 1.00 86.62 339 LYS A N 1
ATOM 2594 C CA . LYS A 1 339 ? 0.745 -25.546 15.579 1.00 86.62 339 LYS A CA 1
ATOM 2595 C C . LYS A 1 339 ? 0.550 -25.822 17.071 1.00 86.62 339 LYS A C 1
ATOM 2597 O O . LYS A 1 339 ? 1.403 -26.469 17.671 1.00 86.62 339 LYS A O 1
ATOM 2602 N N . LEU A 1 340 ? -0.581 -25.413 17.644 1.00 86.06 340 LEU A N 1
ATOM 2603 C CA . LEU A 1 340 ? -0.896 -25.649 19.056 1.00 86.06 340 LEU A CA 1
ATOM 2604 C C . LEU A 1 340 ? -1.026 -27.144 19.377 1.00 86.06 340 LEU A C 1
ATOM 2606 O O . LEU A 1 340 ? -0.564 -27.588 20.421 1.00 86.06 340 LEU A O 1
ATOM 2610 N N . ALA A 1 341 ? -1.554 -27.948 18.451 1.00 75.12 341 ALA A N 1
ATOM 2611 C CA . ALA A 1 341 ? -1.600 -29.403 18.602 1.00 75.12 341 ALA A CA 1
ATOM 2612 C C . ALA A 1 341 ? -0.215 -30.086 18.499 1.00 75.12 341 ALA A C 1
ATOM 2614 O O . ALA A 1 341 ? -0.062 -31.228 18.940 1.00 75.12 341 ALA A O 1
ATOM 2615 N N . MET A 1 342 ? 0.793 -29.426 17.909 1.00 66.00 342 MET A N 1
ATOM 2616 C CA . MET A 1 342 ? 2.175 -29.923 17.803 1.00 66.00 342 MET A CA 1
ATOM 2617 C C . MET A 1 342 ? 3.077 -29.458 18.957 1.00 66.00 342 MET A C 1
ATOM 2619 O O . MET A 1 342 ? 4.037 -30.152 19.310 1.00 66.00 342 MET A O 1
ATOM 2623 N N . VAL A 1 343 ? 2.797 -28.298 19.555 1.00 50.03 343 VAL A N 1
ATOM 2624 C CA . VAL A 1 343 ? 3.574 -27.754 20.674 1.00 50.03 343 VAL A CA 1
ATOM 2625 C C . VAL A 1 343 ? 3.234 -28.543 21.949 1.00 50.03 343 VAL A C 1
ATOM 2627 O O . VAL A 1 343 ? 2.216 -28.339 22.591 1.00 50.03 343 VAL A O 1
ATOM 2630 N N . ARG A 1 344 ? 4.144 -29.466 22.301 1.00 46.22 344 ARG A N 1
ATOM 2631 C CA . ARG A 1 344 ? 4.213 -30.284 23.536 1.00 46.22 344 ARG A CA 1
ATOM 2632 C C . ARG A 1 344 ? 3.313 -31.531 23.618 1.00 46.22 344 ARG A C 1
ATOM 2634 O O . ARG A 1 344 ? 2.608 -31.756 24.594 1.00 46.22 344 ARG A O 1
ATOM 2641 N N . ILE A 1 345 ? 3.578 -32.486 22.721 1.00 40.72 345 ILE A N 1
ATOM 2642 C CA . ILE A 1 345 ? 3.848 -33.874 23.153 1.00 40.72 345 ILE A CA 1
ATOM 2643 C C . ILE A 1 345 ? 5.363 -33.977 23.385 1.00 40.72 345 ILE A C 1
ATOM 2645 O O . ILE A 1 345 ? 6.128 -34.430 22.538 1.00 40.72 345 ILE A O 1
ATOM 2649 N N . LYS A 1 346 ? 5.821 -33.462 24.527 1.00 33.66 346 LYS A N 1
ATOM 2650 C CA . LYS A 1 346 ? 7.171 -33.696 25.058 1.00 33.66 346 LYS A CA 1
ATOM 2651 C C . LYS A 1 346 ? 7.075 -34.290 26.464 1.00 33.66 346 LYS A C 1
ATOM 2653 O O . LYS A 1 346 ? 7.827 -33.910 27.343 1.00 33.66 346 LYS A O 1
ATOM 2658 N N . ASP A 1 347 ? 6.202 -35.281 26.626 1.00 36.34 347 ASP A N 1
ATOM 2659 C CA . ASP A 1 347 ? 6.367 -36.301 27.658 1.00 36.34 347 ASP A CA 1
ATOM 2660 C C . ASP A 1 347 ? 6.824 -37.610 27.001 1.00 36.34 347 ASP A C 1
ATOM 2662 O O . ASP A 1 347 ? 6.061 -38.402 26.453 1.00 36.34 347 ASP A O 1
ATOM 2666 N N . GLY A 1 348 ? 8.142 -37.805 27.010 1.00 35.56 348 GLY A N 1
ATOM 2667 C CA . GLY A 1 348 ? 8.739 -39.089 27.369 1.00 35.56 348 GLY A CA 1
ATOM 2668 C C . GLY A 1 348 ? 8.612 -40.324 26.468 1.00 35.56 348 GLY A C 1
ATOM 2669 O O . GLY A 1 348 ? 9.075 -41.372 26.917 1.00 35.56 348 GLY A O 1
ATOM 2670 N N . ARG A 1 349 ? 8.075 -40.302 25.237 1.00 29.73 349 ARG A N 1
ATOM 2671 C CA . ARG A 1 349 ? 8.139 -41.496 24.353 1.00 29.73 349 ARG A CA 1
ATOM 2672 C C . ARG A 1 349 ? 8.488 -41.184 22.894 1.00 29.73 349 ARG A C 1
ATOM 2674 O O . ARG A 1 349 ? 7.781 -40.465 22.200 1.00 29.73 349 ARG A O 1
ATOM 2681 N N . LYS A 1 350 ? 9.602 -41.775 22.434 1.00 25.44 350 LYS A N 1
ATOM 2682 C CA . LYS A 1 350 ? 10.083 -41.762 21.038 1.00 25.44 350 LYS A CA 1
ATOM 2683 C C . LYS A 1 350 ? 9.019 -42.335 20.083 1.00 25.44 350 LYS A C 1
ATOM 2685 O O . LYS A 1 350 ? 8.440 -43.372 20.415 1.00 25.44 350 LYS A O 1
ATOM 2690 N N . PRO A 1 351 ? 8.827 -41.772 18.876 1.00 27.78 351 PRO A N 1
ATOM 2691 C CA . PRO A 1 351 ? 7.975 -42.389 17.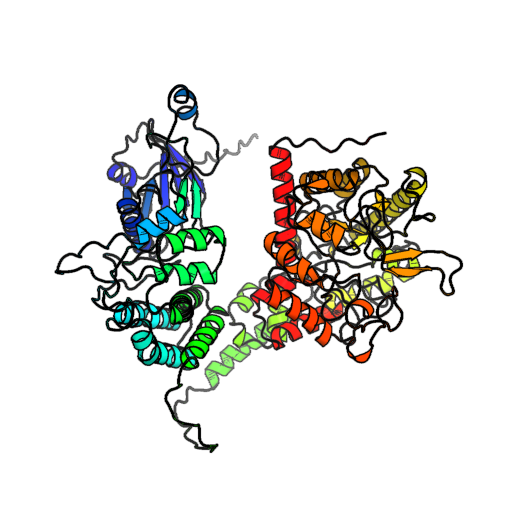870 1.00 27.78 351 PRO A CA 1
ATOM 2692 C C . PRO A 1 351 ? 8.685 -43.609 17.263 1.00 27.78 351 PRO A C 1
ATOM 2694 O O . PRO A 1 351 ? 9.828 -43.523 16.809 1.00 27.78 351 PRO A O 1
ATOM 2697 N N . LYS A 1 352 ? 8.009 -44.763 17.278 1.00 28.61 352 LYS A N 1
ATOM 2698 C CA . LYS A 1 352 ? 8.403 -45.949 16.505 1.00 28.61 352 LYS A CA 1
ATOM 2699 C C . LYS A 1 352 ? 7.891 -45.826 15.068 1.00 28.61 352 LYS A C 1
ATOM 2701 O O . LYS A 1 352 ? 6.853 -45.226 14.811 1.00 28.61 352 LYS A O 1
ATOM 2706 N N . ALA A 1 353 ? 8.674 -46.394 14.157 1.00 28.66 353 ALA A N 1
ATOM 2707 C CA . ALA A 1 353 ? 8.528 -46.322 12.712 1.00 28.66 353 ALA A CA 1
ATOM 2708 C C . ALA A 1 353 ? 7.221 -46.926 12.154 1.00 28.66 353 ALA A C 1
ATOM 2710 O O . ALA A 1 353 ? 6.680 -47.877 12.710 1.00 28.66 353 ALA A O 1
ATOM 2711 N N . ARG A 1 354 ? 6.805 -46.342 11.017 1.00 33.34 354 ARG A N 1
ATOM 2712 C CA . ARG A 1 354 ? 5.877 -46.778 9.949 1.00 33.34 354 ARG A CA 1
ATOM 2713 C C . ARG A 1 354 ? 5.122 -48.108 10.108 1.00 33.34 354 ARG A C 1
ATOM 2715 O O . ARG A 1 354 ? 5.734 -49.165 10.197 1.00 33.34 354 ARG A O 1
ATOM 2722 N N . SER A 1 355 ? 3.822 -48.052 9.812 1.00 24.48 355 SER A N 1
ATOM 2723 C CA . SER A 1 355 ? 3.175 -48.977 8.864 1.00 24.48 355 SER A CA 1
ATOM 2724 C C . SER A 1 355 ? 1.954 -48.304 8.212 1.00 24.48 355 SER A C 1
ATOM 2726 O O . SER A 1 355 ? 1.174 -47.638 8.884 1.00 24.48 355 SER A O 1
ATOM 2728 N N . SER A 1 356 ? 1.843 -48.417 6.890 1.00 25.66 356 SER A N 1
ATOM 2729 C CA . SER A 1 356 ? 0.566 -48.416 6.161 1.00 25.66 356 SER A CA 1
ATOM 2730 C C . SER A 1 356 ? 0.206 -49.883 5.878 1.00 25.66 356 SER A C 1
ATOM 2732 O O . SER A 1 356 ? 1.082 -50.734 6.067 1.00 25.66 356 SER A O 1
ATOM 2734 N N . PRO A 1 357 ? -0.941 -50.203 5.260 1.00 40.31 357 PRO A N 1
ATOM 2735 C CA . PRO A 1 357 ? -2.188 -49.451 5.079 1.00 40.31 357 PRO A CA 1
ATOM 2736 C C . PRO A 1 357 ? -3.362 -50.187 5.765 1.00 40.31 357 PRO A C 1
ATOM 2738 O O . PRO A 1 357 ? -3.239 -51.373 6.051 1.00 40.31 357 PRO A O 1
ATOM 2741 N N . ASP A 1 358 ? -4.510 -49.539 5.986 1.00 25.36 358 ASP A N 1
ATOM 2742 C CA . ASP A 1 358 ? -5.745 -50.326 6.088 1.00 25.36 358 ASP A CA 1
ATOM 2743 C C . ASP A 1 358 ? -6.955 -49.614 5.486 1.00 25.36 358 ASP A C 1
ATOM 2745 O O . ASP A 1 358 ? -7.186 -48.414 5.664 1.00 25.36 358 ASP A O 1
ATOM 2749 N N . GLU A 1 359 ? -7.665 -50.416 4.711 1.00 33.00 359 GLU A N 1
ATOM 2750 C CA . GLU A 1 359 ? -8.846 -50.145 3.925 1.00 33.00 359 GLU A CA 1
ATOM 2751 C C . GLU A 1 359 ? -10.073 -50.151 4.842 1.00 33.00 359 GLU A C 1
ATOM 2753 O O . GLU A 1 359 ? -10.355 -51.127 5.527 1.00 33.00 359 GLU A O 1
ATOM 2758 N N . SER A 1 360 ? -10.873 -49.087 4.818 1.00 24.20 360 SER A N 1
ATOM 2759 C CA . SER A 1 360 ? -12.320 -49.201 5.060 1.00 24.20 360 SER A CA 1
ATOM 2760 C C . SER A 1 360 ? -13.043 -47.972 4.514 1.00 24.20 360 SER A C 1
ATOM 2762 O O . SER A 1 360 ? -13.567 -47.127 5.233 1.00 24.20 360 SER A O 1
ATOM 2764 N N . TYR A 1 361 ? -13.061 -47.866 3.188 1.00 25.72 361 TYR A N 1
ATOM 2765 C CA . TYR A 1 361 ? -14.061 -47.067 2.490 1.00 25.72 361 TYR A CA 1
ATOM 2766 C C . TYR A 1 361 ? -15.256 -47.969 2.198 1.00 25.72 361 TYR A C 1
ATOM 2768 O O . TYR A 1 361 ? -15.161 -48.811 1.311 1.00 25.72 361 TYR A O 1
ATOM 2776 N N . ASP A 1 362 ? -16.383 -47.774 2.890 1.00 27.11 362 ASP A N 1
ATOM 2777 C CA . ASP A 1 362 ? -17.667 -47.934 2.209 1.00 27.11 362 ASP A CA 1
ATOM 2778 C C . ASP A 1 362 ? -18.859 -47.236 2.882 1.00 27.11 362 ASP A C 1
ATOM 2780 O O . ASP A 1 362 ? -18.996 -47.214 4.103 1.00 27.11 362 ASP A O 1
ATOM 2784 N N . ARG A 1 363 ? -19.773 -46.799 2.003 1.00 29.12 363 ARG A N 1
ATOM 2785 C CA . ARG A 1 363 ? -21.154 -46.310 2.200 1.00 29.12 363 ARG A CA 1
ATOM 2786 C C . ARG A 1 363 ? -21.387 -44.887 2.726 1.00 29.12 363 ARG A C 1
ATOM 2788 O O . ARG A 1 363 ? -21.652 -44.679 3.900 1.00 29.12 363 ARG A O 1
ATOM 2795 N N . TYR A 1 364 ? -21.554 -43.957 1.779 1.00 29.45 364 TYR A N 1
ATOM 2796 C CA . TYR A 1 364 ? -22.857 -43.307 1.531 1.00 29.45 364 TYR A CA 1
ATOM 2797 C C . TYR A 1 364 ? -22.917 -42.818 0.068 1.00 29.45 364 TYR A C 1
ATOM 2799 O O . TYR A 1 364 ? -22.204 -41.899 -0.326 1.00 29.45 364 TYR A O 1
ATOM 2807 N N . GLN A 1 365 ? -23.730 -43.471 -0.770 1.00 29.34 365 GLN A N 1
ATOM 2808 C CA . GLN A 1 365 ? -23.931 -43.092 -2.174 1.00 29.34 365 GLN A CA 1
ATOM 2809 C C . GLN A 1 365 ? -25.130 -42.144 -2.298 1.00 29.34 365 GLN A C 1
ATOM 2811 O O . GLN A 1 365 ? -26.264 -42.541 -2.044 1.00 29.34 365 GLN A O 1
ATOM 2816 N N . TRP A 1 366 ? -24.887 -40.910 -2.742 1.00 30.20 366 TRP A N 1
ATOM 2817 C CA . TRP A 1 366 ? -25.911 -40.057 -3.356 1.00 30.20 366 TRP A CA 1
ATOM 2818 C C . TRP A 1 366 ? -25.911 -40.256 -4.887 1.00 30.20 366 TRP A C 1
ATOM 2820 O O . TRP A 1 366 ? -24.849 -40.517 -5.464 1.00 30.20 366 TRP A O 1
ATOM 2830 N N . PRO A 1 367 ? -27.059 -40.151 -5.590 1.00 36.78 367 PRO A N 1
ATOM 2831 C CA . PRO A 1 367 ? -27.146 -40.517 -7.004 1.00 36.78 367 PRO A CA 1
ATOM 2832 C C . PRO A 1 367 ? -26.400 -39.520 -7.904 1.00 36.78 367 PRO A C 1
ATOM 2834 O O . PRO A 1 367 ? -26.789 -38.359 -8.034 1.00 36.78 367 PRO A O 1
ATOM 2837 N N . ARG A 1 368 ? -25.360 -40.014 -8.585 1.00 42.38 368 ARG A N 1
ATOM 2838 C CA . ARG A 1 368 ? -24.401 -39.273 -9.432 1.00 42.38 368 ARG A CA 1
ATOM 2839 C C . ARG A 1 368 ? -24.999 -38.402 -10.553 1.00 42.38 368 ARG A C 1
ATOM 2841 O O . ARG A 1 368 ? -24.300 -37.545 -11.082 1.00 42.38 368 ARG A O 1
ATOM 2848 N N . TRP A 1 369 ? -26.268 -38.572 -10.919 1.00 42.53 369 TRP A N 1
ATOM 2849 C CA . TRP A 1 369 ? -26.844 -37.911 -12.096 1.00 42.53 369 TRP A CA 1
ATOM 2850 C C . TRP A 1 369 ? -27.328 -36.470 -11.848 1.00 42.53 369 TRP A C 1
ATOM 2852 O O . TRP A 1 369 ? -27.279 -35.657 -12.767 1.00 42.53 369 TRP A O 1
ATOM 2862 N N . ARG A 1 370 ? -27.738 -36.106 -10.621 1.00 39.97 370 ARG A N 1
ATOM 2863 C CA . ARG A 1 370 ? -28.194 -34.731 -10.307 1.00 39.97 370 ARG A CA 1
ATOM 2864 C C . ARG A 1 370 ? -27.038 -33.753 -10.112 1.00 39.97 370 ARG A C 1
ATOM 2866 O O . ARG A 1 370 ? -27.118 -32.613 -10.559 1.00 39.97 370 ARG A O 1
ATOM 2873 N N . THR A 1 371 ? -25.950 -34.229 -9.514 1.00 48.59 371 THR A N 1
ATOM 2874 C CA . THR A 1 371 ? -24.693 -33.491 -9.381 1.00 48.59 371 THR A CA 1
ATOM 2875 C C . THR A 1 371 ? -24.075 -33.281 -10.761 1.00 48.59 371 THR A C 1
ATOM 2877 O O . THR A 1 371 ? -23.772 -32.156 -11.115 1.00 48.59 371 THR A O 1
ATOM 2880 N N . MET A 1 372 ? -24.016 -34.302 -11.623 1.00 42.81 372 MET A N 1
ATOM 2881 C CA . MET A 1 372 ? -23.496 -34.113 -12.984 1.00 42.81 372 MET A CA 1
ATOM 2882 C C . MET A 1 372 ? -24.299 -33.112 -13.825 1.00 42.81 372 MET A C 1
ATOM 2884 O O . MET A 1 372 ? -23.690 -32.395 -14.606 1.00 42.81 372 MET A O 1
ATOM 2888 N N . LEU A 1 373 ? -25.624 -33.006 -13.659 1.00 40.00 373 LEU A N 1
ATOM 2889 C CA . LEU A 1 373 ? -26.450 -32.087 -14.454 1.00 40.00 373 LEU A CA 1
ATOM 2890 C C . LEU A 1 373 ? -26.275 -30.614 -14.040 1.00 40.00 373 LEU A C 1
ATOM 2892 O O . LEU A 1 373 ? -26.126 -29.752 -14.901 1.00 40.00 373 LEU A O 1
ATOM 2896 N N . LEU A 1 374 ? -26.229 -30.325 -12.735 1.00 46.91 374 LEU A N 1
ATOM 2897 C CA . LEU A 1 374 ? -25.929 -28.979 -12.222 1.00 46.91 374 LEU A CA 1
ATOM 2898 C C . LEU A 1 374 ? -24.473 -28.576 -12.496 1.00 46.91 374 LEU A C 1
ATOM 2900 O O . LEU A 1 374 ? -24.205 -27.416 -12.800 1.00 46.91 374 LEU A O 1
ATOM 2904 N N . PHE A 1 375 ? -23.547 -29.538 -12.460 1.00 48.91 375 PHE A N 1
ATOM 2905 C CA . PHE A 1 375 ? -22.145 -29.321 -12.817 1.00 48.91 375 PHE A CA 1
ATOM 2906 C C . PHE A 1 375 ? -21.946 -29.117 -14.321 1.00 48.91 375 PHE A C 1
ATOM 2908 O O . PHE A 1 375 ? -21.128 -28.286 -14.688 1.00 48.91 375 PHE A O 1
ATOM 2915 N N . LEU A 1 376 ? -22.698 -29.803 -15.190 1.00 44.66 376 LEU A N 1
ATOM 2916 C CA . LEU A 1 376 ? -22.663 -29.550 -16.634 1.00 44.66 376 LEU A CA 1
ATOM 2917 C C . LEU A 1 376 ? -23.174 -28.147 -16.958 1.00 44.66 376 LEU A C 1
ATOM 2919 O O . LEU A 1 376 ? -22.563 -27.465 -17.767 1.00 44.66 376 LEU A O 1
ATOM 2923 N N . ILE A 1 377 ? -24.240 -27.689 -16.297 1.00 48.41 377 ILE A N 1
ATOM 2924 C CA . ILE A 1 377 ? -24.790 -26.344 -16.513 1.00 48.41 377 ILE A CA 1
ATOM 2925 C C . ILE A 1 377 ? -23.827 -25.269 -15.985 1.00 48.41 377 ILE A C 1
ATOM 2927 O O . ILE A 1 377 ? -23.540 -24.315 -16.698 1.00 48.41 377 ILE A O 1
ATOM 2931 N N . ALA A 1 378 ? -23.253 -25.442 -14.788 1.00 47.03 378 ALA A N 1
ATOM 2932 C CA . ALA A 1 378 ? -22.269 -24.503 -14.244 1.00 47.03 378 ALA A CA 1
ATOM 2933 C C . ALA A 1 378 ? -20.950 -24.498 -15.040 1.00 47.03 378 ALA A C 1
ATOM 2935 O O . ALA A 1 378 ? -20.395 -23.431 -15.286 1.00 47.03 378 ALA A O 1
ATOM 2936 N N . ALA A 1 379 ? -20.469 -25.661 -15.491 1.00 45.41 379 ALA A N 1
ATOM 2937 C CA . ALA A 1 379 ? -19.273 -25.770 -16.324 1.00 45.41 379 ALA A CA 1
ATOM 2938 C C . ALA A 1 379 ? -19.493 -25.186 -17.728 1.00 45.41 379 ALA A C 1
ATOM 2940 O O . ALA A 1 379 ? -18.618 -24.481 -18.215 1.00 45.41 379 ALA A O 1
ATOM 2941 N N . LEU A 1 380 ? -20.669 -25.391 -18.338 1.00 42.44 380 LEU A N 1
ATOM 2942 C CA . LEU A 1 380 ? -21.034 -24.778 -19.622 1.00 42.44 380 LEU A CA 1
ATOM 2943 C C . LEU A 1 380 ? -21.180 -23.254 -19.506 1.00 42.44 380 LEU A C 1
ATOM 2945 O O . LEU A 1 380 ? -20.715 -22.536 -20.385 1.00 42.44 380 LEU A O 1
ATOM 2949 N N . CYS A 1 381 ? -21.743 -22.740 -18.405 1.00 46.38 381 CYS A N 1
ATOM 2950 C CA . CYS A 1 381 ? -21.802 -21.297 -18.146 1.00 46.38 381 CYS A CA 1
ATOM 2951 C C . CYS A 1 381 ? -20.417 -20.683 -17.888 1.00 46.38 381 CYS A C 1
ATOM 2953 O O . CYS A 1 381 ? -20.183 -19.533 -18.248 1.00 46.38 381 CYS A O 1
ATOM 2955 N N . VAL A 1 382 ? -19.495 -21.436 -17.283 1.00 46.62 382 VAL A N 1
ATOM 2956 C CA . VAL A 1 382 ? -18.101 -21.023 -17.071 1.00 46.62 382 VAL A CA 1
ATOM 2957 C C . VAL A 1 382 ? -17.328 -21.023 -18.392 1.00 46.62 382 VAL A C 1
ATOM 2959 O O . VAL A 1 382 ? -16.639 -20.056 -18.691 1.00 46.62 382 VAL A O 1
ATOM 2962 N N . GLU A 1 383 ? -17.472 -22.059 -19.215 1.00 43.88 383 GLU A N 1
ATOM 2963 C CA . GLU A 1 383 ? -16.746 -22.188 -20.482 1.00 43.88 383 GLU A CA 1
ATOM 2964 C C . GLU A 1 383 ? -17.219 -21.185 -21.552 1.00 43.88 383 GLU A C 1
ATOM 2966 O O . GLU A 1 383 ? -16.422 -20.770 -22.387 1.00 43.88 383 GLU A O 1
ATOM 2971 N N . GLU A 1 384 ? -18.484 -20.751 -21.509 1.00 44.12 384 GLU A N 1
ATOM 2972 C CA . GLU A 1 384 ? -19.012 -19.625 -22.302 1.00 44.12 384 GLU A CA 1
ATOM 2973 C C . GLU A 1 384 ? -18.557 -18.258 -21.761 1.00 44.12 384 GLU A C 1
ATOM 2975 O O . GLU A 1 384 ? -18.124 -17.406 -22.532 1.00 44.12 384 GLU A O 1
ATOM 2980 N N . ALA A 1 385 ? -18.556 -18.052 -20.436 1.00 45.44 385 ALA A N 1
ATOM 2981 C CA . ALA A 1 385 ? -18.172 -16.772 -19.826 1.00 45.44 385 ALA A CA 1
ATOM 2982 C C . ALA A 1 385 ? -16.694 -16.384 -20.037 1.00 45.44 385 ALA A C 1
ATOM 2984 O O . ALA A 1 385 ? -16.337 -15.223 -19.849 1.00 45.44 385 ALA A O 1
ATOM 2985 N N . PHE A 1 386 ? -15.839 -17.337 -20.420 1.00 47.94 386 PHE A N 1
ATOM 2986 C CA . PHE A 1 386 ? -14.416 -17.117 -20.696 1.00 47.94 386 PHE A CA 1
ATOM 2987 C C . PHE A 1 386 ? -14.072 -17.002 -22.195 1.00 47.94 386 PHE A C 1
ATOM 2989 O O . PHE A 1 386 ? -12.893 -16.848 -22.517 1.00 47.94 386 PHE A O 1
ATOM 2996 N N . LYS A 1 387 ? -15.057 -17.077 -23.106 1.00 42.38 387 LYS A N 1
ATOM 2997 C CA . LYS A 1 387 ? -14.819 -17.076 -24.564 1.00 42.38 387 LYS A CA 1
ATOM 2998 C C . LYS A 1 387 ? -14.877 -15.704 -25.227 1.00 42.38 387 LYS A C 1
ATOM 3000 O O . LYS A 1 387 ? -14.166 -15.509 -26.211 1.00 42.38 387 LYS A O 1
ATOM 3005 N N . ASP A 1 388 ? -15.636 -14.753 -24.689 1.00 37.12 388 ASP A N 1
ATOM 3006 C CA . ASP A 1 388 ? -15.823 -13.472 -25.368 1.00 37.12 388 ASP A CA 1
ATOM 3007 C C . ASP A 1 388 ? -14.875 -12.380 -24.879 1.00 37.12 388 ASP A C 1
ATOM 3009 O O . ASP A 1 388 ? -14.646 -12.159 -23.687 1.00 37.12 388 ASP A O 1
ATOM 3013 N N . GLY A 1 389 ? -14.285 -11.724 -25.879 1.00 43.16 389 GLY A N 1
ATOM 3014 C CA . GLY A 1 389 ? -13.376 -10.609 -25.736 1.00 43.16 389 GLY A CA 1
ATOM 3015 C C . GLY A 1 389 ? -13.988 -9.458 -24.951 1.00 43.16 389 GLY A C 1
ATOM 3016 O O . GLY A 1 389 ? -15.180 -9.398 -24.675 1.00 43.16 389 GLY A O 1
ATOM 3017 N N . PHE A 1 390 ? -13.090 -8.560 -24.569 1.00 47.03 390 PHE A N 1
ATOM 3018 C CA . PHE A 1 390 ? -13.327 -7.331 -23.833 1.00 47.03 390 PHE A CA 1
ATOM 3019 C C . PHE A 1 390 ? -14.715 -6.700 -24.053 1.00 47.03 390 PHE A C 1
ATOM 3021 O O . PHE A 1 390 ? -15.222 -6.685 -25.168 1.00 47.03 390 PHE A O 1
ATOM 3028 N N . TYR A 1 391 ? -15.248 -6.102 -22.980 1.00 43.28 391 TYR A N 1
ATOM 3029 C CA . TYR A 1 391 ? -16.542 -5.408 -22.880 1.00 43.28 391 TYR A CA 1
ATOM 3030 C C . TYR A 1 391 ? -17.749 -6.304 -22.557 1.00 43.28 391 TYR A C 1
ATOM 3032 O O . TYR A 1 391 ? -18.599 -6.525 -23.401 1.00 43.28 391 TYR A O 1
ATOM 3040 N N . TYR A 1 392 ? -17.830 -6.782 -21.307 1.00 33.97 392 TYR A N 1
ATOM 3041 C CA . TYR A 1 392 ? -19.025 -6.865 -20.431 1.00 33.97 392 TYR A CA 1
ATOM 3042 C C . TYR A 1 392 ? -18.715 -7.870 -19.307 1.00 33.97 392 TYR A C 1
ATOM 3044 O O . TYR A 1 392 ? -18.590 -9.053 -19.585 1.00 33.97 392 TYR A O 1
ATOM 3052 N N . ARG A 1 393 ? -18.590 -7.442 -18.035 1.00 56.84 393 ARG A N 1
ATOM 3053 C CA . ARG A 1 393 ? -18.230 -8.333 -16.899 1.00 56.84 393 ARG A CA 1
ATOM 3054 C C . ARG A 1 393 ? -19.336 -8.547 -15.840 1.00 56.84 393 ARG A C 1
ATOM 3056 O O . ARG A 1 393 ? -19.079 -8.332 -14.655 1.00 56.84 393 ARG A O 1
ATOM 3063 N N . PRO A 1 394 ? -20.560 -8.997 -16.188 1.00 37.56 394 PRO A N 1
ATOM 3064 C CA . PRO A 1 394 ? -21.561 -9.387 -15.186 1.00 37.56 394 PRO A CA 1
ATOM 3065 C C . PRO A 1 394 ? -21.227 -10.716 -14.466 1.00 37.56 394 PRO A C 1
ATOM 3067 O O . PRO A 1 394 ? -21.804 -11.019 -13.427 1.00 37.56 394 PRO A O 1
ATOM 3070 N N . HIS A 1 395 ? -20.263 -11.495 -14.969 1.00 42.62 395 HIS A N 1
ATOM 3071 C CA . HIS A 1 395 ? -19.873 -12.824 -14.464 1.00 42.62 395 HIS A CA 1
ATOM 3072 C C . HIS A 1 395 ? -18.930 -12.818 -13.240 1.00 42.62 395 HIS A C 1
ATOM 3074 O O . HIS A 1 395 ? -18.735 -13.860 -12.612 1.00 42.62 395 HIS A O 1
ATOM 3080 N N . LEU A 1 396 ? -18.385 -11.657 -12.848 1.00 45.28 396 LEU A N 1
ATOM 3081 C CA . LEU A 1 396 ? -17.490 -11.520 -11.685 1.00 45.28 396 LEU A CA 1
ATOM 3082 C C . LEU A 1 396 ? -18.152 -11.930 -10.356 1.00 45.28 396 LEU A C 1
ATOM 3084 O O . LEU A 1 396 ? -17.490 -12.518 -9.504 1.00 45.28 396 LEU A O 1
ATOM 3088 N N . TYR A 1 397 ? -19.458 -11.688 -10.212 1.00 43.72 397 TYR A N 1
ATOM 3089 C CA . TYR A 1 397 ? -20.218 -12.003 -8.996 1.00 43.72 397 TYR A CA 1
ATOM 3090 C C . TYR A 1 397 ? -20.479 -13.502 -8.803 1.00 43.72 397 TYR A C 1
ATOM 3092 O O . TYR A 1 397 ? -20.515 -13.976 -7.674 1.00 43.72 397 TYR A O 1
ATOM 3100 N N . LEU A 1 398 ? -20.645 -14.268 -9.886 1.00 40.88 398 LEU A N 1
ATOM 3101 C CA . LEU A 1 398 ? -20.872 -15.716 -9.798 1.00 40.88 398 LEU A CA 1
ATOM 3102 C C . LEU A 1 398 ? -19.564 -16.467 -9.536 1.00 40.88 398 LEU A C 1
ATOM 3104 O O . LEU A 1 398 ? -19.539 -17.420 -8.761 1.00 40.88 398 LEU A O 1
ATOM 3108 N N . ALA A 1 399 ? -18.461 -15.998 -10.127 1.00 44.72 399 ALA A N 1
ATOM 3109 C CA . ALA A 1 399 ? -17.147 -16.563 -9.866 1.00 44.72 399 ALA A CA 1
ATOM 3110 C C . ALA A 1 399 ? -16.703 -16.309 -8.420 1.00 44.72 399 ALA A C 1
ATOM 3112 O O . ALA A 1 399 ? -16.136 -17.220 -7.834 1.00 44.72 399 ALA A O 1
ATOM 3113 N N . SER A 1 400 ? -16.975 -15.147 -7.811 1.00 47.62 400 SER A N 1
ATOM 3114 C CA . SER A 1 400 ? -16.591 -14.863 -6.414 1.00 47.62 400 SER A CA 1
ATOM 3115 C C . SER A 1 400 ? -17.280 -15.750 -5.367 1.00 47.62 400 SER A C 1
ATOM 3117 O O . SER A 1 400 ? -16.777 -15.856 -4.255 1.00 47.62 400 SER A O 1
ATOM 3119 N N . LEU A 1 401 ? -18.389 -16.414 -5.714 1.00 49.62 401 LEU A N 1
ATOM 3120 C CA . LEU A 1 401 ? -19.121 -17.321 -4.816 1.00 49.62 401 LEU A CA 1
ATOM 3121 C C . LEU A 1 401 ? -18.474 -18.709 -4.688 1.00 49.62 401 LEU A C 1
ATOM 3123 O O . LEU A 1 401 ? -18.806 -19.456 -3.773 1.00 49.62 401 LEU A O 1
ATOM 3127 N N . ILE A 1 402 ? -17.564 -19.080 -5.595 1.00 53.50 402 ILE A N 1
ATOM 3128 C CA . ILE A 1 402 ? -16.881 -20.379 -5.550 1.00 53.50 402 ILE A CA 1
ATOM 3129 C C . ILE A 1 402 ? -15.667 -20.252 -4.615 1.00 53.50 402 ILE A C 1
ATOM 3131 O O . ILE A 1 402 ? -14.766 -19.466 -4.914 1.00 53.50 402 ILE A O 1
ATOM 3135 N N . PRO A 1 403 ? -15.551 -21.005 -3.511 1.00 65.75 403 PRO A N 1
ATOM 3136 C CA . PRO A 1 403 ? -14.376 -20.906 -2.647 1.00 65.75 403 PRO A CA 1
ATOM 3137 C C . PRO A 1 403 ? -13.088 -21.214 -3.422 1.00 65.75 403 PRO A C 1
ATOM 3139 O O . PRO A 1 403 ? -13.040 -22.166 -4.201 1.00 65.75 403 PRO A O 1
ATOM 3142 N N . SER A 1 404 ? -12.029 -20.425 -3.210 1.00 65.81 404 SER A N 1
ATOM 3143 C CA . SER A 1 404 ? -10.766 -20.552 -3.960 1.00 65.81 404 SER A CA 1
ATOM 3144 C C . SER A 1 404 ? -10.109 -21.931 -3.841 1.00 65.81 404 SER A C 1
ATOM 3146 O O . SER A 1 404 ? -9.348 -22.318 -4.718 1.00 65.81 404 SER A O 1
ATOM 3148 N N . SER A 1 405 ? -10.434 -22.709 -2.802 1.00 68.38 405 SER A N 1
ATOM 3149 C CA . SER A 1 405 ? -9.985 -24.099 -2.637 1.00 68.38 405 SER A CA 1
ATOM 3150 C C . SER A 1 405 ? -10.533 -25.064 -3.693 1.00 68.38 405 SER A C 1
ATOM 3152 O O . SER A 1 405 ? -9.951 -26.125 -3.894 1.00 68.38 405 SER A O 1
ATOM 3154 N N . PHE A 1 406 ? -11.649 -24.726 -4.345 1.00 67.81 406 PHE A N 1
ATOM 3155 C CA . PHE A 1 406 ? -12.240 -25.521 -5.429 1.00 67.81 406 PHE A CA 1
ATOM 3156 C C . PHE A 1 406 ? -11.789 -25.065 -6.814 1.00 67.81 406 PHE A C 1
ATOM 3158 O O . PHE A 1 406 ? -12.137 -25.692 -7.812 1.00 67.81 406 PHE A O 1
ATOM 3165 N N . LEU A 1 407 ? -11.032 -23.973 -6.876 1.00 76.69 407 LEU A N 1
ATOM 3166 C CA . LEU A 1 407 ? -10.488 -23.460 -8.112 1.00 76.69 407 LEU A CA 1
ATOM 3167 C C . LEU A 1 407 ? -9.101 -24.043 -8.378 1.00 76.69 407 LEU A C 1
ATOM 3169 O O . LEU A 1 407 ? -8.270 -24.159 -7.475 1.00 76.69 407 LEU A O 1
ATOM 3173 N N . SER A 1 408 ? -8.816 -24.324 -9.648 1.00 86.00 408 SER A N 1
ATOM 3174 C CA . SER A 1 408 ? -7.432 -24.501 -10.087 1.00 86.00 408 SER A CA 1
ATOM 3175 C C . SER A 1 408 ? -6.630 -23.213 -9.859 1.00 86.00 408 SER A C 1
ATOM 3177 O O . SER A 1 408 ? -7.194 -22.123 -9.719 1.00 86.00 408 SER A O 1
ATOM 3179 N N . LEU A 1 409 ? -5.297 -23.307 -9.858 1.00 89.19 409 LEU A N 1
ATOM 3180 C CA . LEU A 1 409 ? -4.456 -22.111 -9.750 1.00 89.19 409 LEU A CA 1
ATOM 3181 C C . LEU A 1 409 ? -4.753 -21.113 -10.880 1.00 89.19 409 LEU A C 1
ATOM 3183 O O . LEU A 1 409 ? -4.875 -19.925 -10.609 1.00 89.19 409 LEU A O 1
ATOM 3187 N N . ASP A 1 410 ? -4.967 -21.587 -12.111 1.00 87.88 410 ASP A N 1
ATOM 3188 C CA . ASP A 1 410 ? -5.345 -20.733 -13.245 1.00 87.88 410 ASP A CA 1
ATOM 3189 C C . ASP A 1 410 ? -6.660 -19.988 -13.005 1.00 87.88 410 ASP A C 1
ATOM 3191 O O . ASP A 1 410 ? -6.771 -18.800 -13.304 1.00 87.88 410 ASP A O 1
ATOM 3195 N N . GLN A 1 411 ? -7.663 -20.655 -12.432 1.00 86.06 411 GLN A N 1
ATOM 3196 C CA . GLN A 1 411 ? -8.939 -20.023 -12.105 1.00 86.06 411 GLN A CA 1
ATOM 3197 C C . GLN A 1 411 ? -8.792 -18.995 -10.975 1.00 86.06 411 GLN A C 1
ATOM 3199 O O . GLN A 1 411 ? -9.415 -17.935 -11.040 1.00 86.06 411 GLN A O 1
ATOM 3204 N N . ARG A 1 412 ? -7.950 -19.267 -9.966 1.00 90.31 412 ARG A N 1
ATOM 3205 C CA . ARG A 1 412 ? -7.640 -18.308 -8.888 1.00 90.31 412 ARG A CA 1
ATOM 3206 C C . ARG A 1 412 ? -6.954 -17.068 -9.450 1.00 90.31 412 ARG A C 1
ATOM 3208 O O . ARG A 1 412 ? -7.445 -15.967 -9.233 1.00 90.31 412 ARG A O 1
ATOM 3215 N N . VAL A 1 413 ? -5.901 -17.241 -10.252 1.00 92.75 413 VAL A N 1
ATOM 3216 C CA . VAL A 1 413 ? -5.221 -16.135 -10.951 1.00 92.75 413 VAL A CA 1
ATOM 3217 C C . VAL A 1 413 ? -6.211 -15.346 -11.807 1.00 92.75 413 VAL A C 1
ATOM 3219 O O . VAL A 1 413 ? -6.277 -14.124 -11.712 1.00 92.75 413 VAL A O 1
ATOM 3222 N N . SER A 1 414 ? -7.053 -16.038 -12.580 1.00 89.25 414 SER A N 1
ATOM 3223 C CA . SER A 1 414 ? -8.089 -15.405 -13.404 1.00 89.25 414 SER A CA 1
ATOM 3224 C C . SER A 1 414 ? -9.031 -14.530 -12.582 1.00 89.25 414 SER A C 1
ATOM 3226 O O . SER A 1 414 ? -9.328 -13.409 -12.985 1.00 89.25 414 SER A O 1
ATOM 3228 N N . ARG A 1 415 ? -9.490 -15.026 -11.428 1.00 87.56 415 ARG A N 1
ATOM 3229 C CA . ARG A 1 415 ? -10.362 -14.279 -10.518 1.00 87.56 415 ARG A CA 1
ATOM 3230 C C . ARG A 1 415 ? -9.660 -13.046 -9.956 1.00 87.56 415 ARG A C 1
ATOM 3232 O O . ARG A 1 415 ? -10.233 -11.960 -10.011 1.00 87.56 415 ARG A O 1
ATOM 3239 N N . ILE A 1 416 ? -8.439 -13.219 -9.453 1.00 92.19 416 ILE A N 1
ATOM 3240 C CA . ILE A 1 416 ? -7.628 -12.150 -8.859 1.00 92.19 416 ILE A CA 1
ATOM 3241 C C . ILE A 1 416 ? -7.447 -11.014 -9.866 1.00 92.19 416 ILE A C 1
ATOM 3243 O O . ILE A 1 416 ? -7.836 -9.883 -9.589 1.00 92.19 416 ILE A O 1
ATOM 3247 N N . MET A 1 417 ? -6.959 -11.326 -11.068 1.00 93.62 417 MET A N 1
ATOM 3248 C CA . MET A 1 417 ? -6.678 -10.328 -12.107 1.00 93.62 417 MET A CA 1
ATOM 3249 C C . MET A 1 417 ? -7.948 -9.702 -12.697 1.00 93.62 417 MET A C 1
ATOM 3251 O O . MET A 1 417 ? -7.910 -8.616 -13.268 1.00 93.62 417 MET A O 1
ATOM 3255 N N . ALA A 1 418 ? -9.101 -10.363 -12.571 1.00 87.19 418 ALA A N 1
ATOM 3256 C CA . ALA A 1 418 ? -10.369 -9.792 -13.008 1.00 87.19 418 ALA A CA 1
ATOM 3257 C C . ALA A 1 418 ? -10.937 -8.778 -11.995 1.00 87.19 418 ALA A C 1
ATOM 3259 O O . ALA A 1 418 ? -11.645 -7.849 -12.401 1.00 87.19 418 ALA A O 1
ATOM 3260 N N . ALA A 1 419 ? -10.624 -8.936 -10.703 1.00 84.94 419 ALA A N 1
ATOM 3261 C CA . ALA A 1 419 ? -11.075 -8.062 -9.621 1.00 84.94 419 ALA A CA 1
ATOM 3262 C C . ALA A 1 419 ? -10.073 -6.945 -9.286 1.00 84.94 419 ALA A C 1
ATOM 3264 O O . ALA A 1 419 ? -10.485 -5.814 -9.000 1.00 84.94 419 ALA A O 1
ATOM 3265 N N . THR A 1 420 ? -8.780 -7.242 -9.338 1.00 92.06 420 THR A N 1
ATOM 3266 C CA . THR A 1 420 ? -7.687 -6.332 -8.994 1.00 92.06 420 THR A CA 1
ATOM 3267 C C . THR A 1 420 ? -6.807 -6.141 -10.222 1.00 92.06 420 THR A C 1
ATOM 3269 O O . THR A 1 420 ? -6.315 -7.135 -10.758 1.00 92.06 420 THR A O 1
ATOM 3272 N N . PRO A 1 421 ? -6.616 -4.897 -10.699 1.00 95.00 421 PRO A N 1
ATOM 3273 C CA . PRO A 1 421 ? -5.750 -4.664 -11.842 1.00 95.00 421 PRO A CA 1
ATOM 3274 C C . PRO A 1 421 ? -4.332 -5.105 -11.494 1.00 95.00 421 PRO A C 1
ATOM 3276 O O . PRO A 1 421 ? -3.812 -4.703 -10.451 1.00 95.00 421 PRO A O 1
ATOM 3279 N N . LEU A 1 422 ? -3.711 -5.902 -12.370 1.00 97.25 422 LEU A N 1
ATOM 3280 C CA . LEU A 1 422 ? -2.267 -6.067 -12.305 1.00 97.25 422 LEU A CA 1
ATOM 3281 C C . LEU A 1 422 ? -1.623 -4.733 -12.650 1.00 97.25 422 LEU A C 1
ATOM 3283 O O . LEU A 1 422 ? -1.797 -4.269 -13.775 1.00 97.25 422 LEU A O 1
ATOM 3287 N N . MET A 1 423 ? -0.955 -4.129 -11.675 1.00 96.88 423 MET A N 1
ATOM 3288 C CA . MET A 1 423 ? -0.296 -2.839 -11.794 1.00 96.88 423 MET A CA 1
ATOM 3289 C C . MET A 1 423 ? 1.206 -3.035 -11.718 1.00 96.88 423 MET A C 1
ATOM 3291 O O . MET A 1 423 ? 1.747 -3.234 -10.631 1.00 96.88 423 MET A O 1
ATOM 3295 N N . ASP A 1 424 ? 1.849 -2.941 -12.875 1.00 98.44 424 ASP A N 1
ATOM 3296 C CA . ASP A 1 424 ? 3.300 -2.874 -12.951 1.00 98.44 424 ASP A CA 1
ATOM 3297 C C . ASP A 1 424 ? 3.793 -1.475 -12.552 1.00 98.44 424 ASP A C 1
ATOM 3299 O O . ASP A 1 424 ? 3.251 -0.461 -13.004 1.00 98.44 424 ASP A O 1
ATOM 3303 N N . GLY A 1 425 ? 4.777 -1.413 -11.661 1.00 98.19 425 GLY A N 1
ATOM 3304 C CA . GLY A 1 425 ? 5.342 -0.165 -11.148 1.00 98.19 425 GLY A CA 1
ATOM 3305 C C . GLY A 1 425 ? 6.303 0.539 -12.078 1.00 98.19 425 GLY A C 1
ATOM 3306 O O . GLY A 1 425 ? 6.554 1.719 -11.843 1.00 98.19 425 GLY A O 1
ATOM 3307 N N . HIS A 1 426 ? 6.846 -0.162 -13.074 1.00 98.69 426 HIS A N 1
ATOM 3308 C CA . HIS A 1 426 ? 7.863 0.397 -13.953 1.00 98.69 426 HIS A CA 1
ATOM 3309 C C . HIS A 1 426 ? 7.977 -0.389 -15.260 1.00 98.69 426 HIS A C 1
ATOM 3311 O O . HIS A 1 426 ? 8.216 -1.596 -15.228 1.00 98.69 426 HIS A O 1
ATOM 3317 N N . ASP A 1 427 ? 7.819 0.308 -16.382 1.00 98.31 427 ASP A N 1
ATOM 3318 C CA . ASP A 1 427 ? 7.982 -0.234 -17.730 1.00 98.31 427 ASP A CA 1
ATOM 3319 C C . ASP A 1 427 ? 8.487 0.869 -18.680 1.00 98.31 427 ASP A C 1
ATOM 3321 O O . ASP A 1 427 ? 7.943 1.983 -18.707 1.00 98.31 427 ASP A O 1
ATOM 3325 N N . ASP A 1 428 ? 9.533 0.558 -19.441 1.00 98.19 428 ASP A N 1
ATOM 3326 C CA . ASP A 1 428 ? 10.293 1.480 -20.291 1.00 98.19 428 ASP A CA 1
ATOM 3327 C C . ASP A 1 428 ? 9.854 1.483 -21.760 1.00 98.19 428 ASP A C 1
ATOM 3329 O O . ASP A 1 428 ? 10.583 1.945 -22.645 1.00 98.19 428 ASP A O 1
ATOM 3333 N N . LEU A 1 429 ? 8.629 1.046 -22.064 1.00 96.31 429 LEU A N 1
ATOM 3334 C CA . LEU A 1 429 ? 8.113 1.053 -23.432 1.00 96.31 429 LEU A CA 1
ATOM 3335 C C . LEU A 1 429 ? 8.254 2.423 -24.118 1.00 96.31 429 LEU A C 1
ATOM 3337 O O . LEU A 1 429 ? 8.513 2.503 -25.319 1.00 96.31 429 LEU A O 1
ATOM 3341 N N . ALA A 1 430 ? 8.120 3.529 -23.380 1.00 97.12 430 ALA A N 1
ATOM 3342 C CA . ALA A 1 430 ? 8.312 4.867 -23.941 1.00 97.12 430 ALA A CA 1
ATOM 3343 C C . ALA A 1 430 ? 9.741 5.085 -24.474 1.00 97.12 430 ALA A C 1
ATOM 3345 O O . ALA A 1 430 ? 9.914 5.710 -25.529 1.00 97.12 430 ALA A O 1
ATOM 3346 N N . TRP A 1 431 ? 10.749 4.551 -23.780 1.00 96.50 431 TRP A N 1
ATOM 3347 C CA . TRP A 1 431 ? 12.127 4.541 -24.254 1.00 96.50 431 TRP A CA 1
ATOM 3348 C C . TRP A 1 431 ? 12.295 3.593 -25.443 1.00 96.50 431 TRP A C 1
ATOM 3350 O O . TRP A 1 431 ? 12.855 4.011 -26.457 1.00 96.50 431 TRP A O 1
ATOM 3360 N N . SER A 1 432 ? 11.746 2.373 -25.384 1.00 95.81 432 SER A N 1
ATOM 3361 C CA . SER A 1 432 ? 11.810 1.425 -26.510 1.00 95.81 432 SER A CA 1
ATOM 3362 C C . SER A 1 432 ? 11.232 2.037 -27.793 1.00 95.81 432 SER A C 1
ATOM 3364 O O . SER A 1 432 ? 11.838 1.958 -28.867 1.00 95.81 432 SER A O 1
ATOM 3366 N N . ILE A 1 433 ? 10.105 2.749 -27.693 1.00 97.12 433 ILE A N 1
ATOM 3367 C CA . ILE A 1 433 ? 9.499 3.455 -28.828 1.00 97.12 433 ILE A CA 1
ATOM 3368 C C . ILE A 1 433 ? 10.417 4.569 -29.347 1.00 97.12 433 ILE A C 1
ATOM 3370 O O . ILE A 1 433 ? 10.567 4.741 -30.562 1.00 97.12 433 ILE A O 1
ATOM 3374 N N . ARG A 1 434 ? 11.058 5.323 -28.448 1.00 96.69 434 ARG A N 1
ATOM 3375 C CA . ARG A 1 434 ? 12.025 6.368 -28.810 1.00 96.69 434 ARG A CA 1
ATOM 3376 C C . ARG A 1 434 ? 13.239 5.790 -29.534 1.00 96.69 434 ARG A C 1
ATOM 3378 O O . ARG A 1 434 ? 13.645 6.334 -30.560 1.00 96.69 434 ARG A O 1
ATOM 3385 N N . ALA A 1 435 ? 13.797 4.700 -29.020 1.00 95.19 435 ALA A N 1
ATOM 3386 C CA . ALA A 1 435 ? 15.000 4.067 -29.541 1.00 95.19 435 ALA A CA 1
ATOM 3387 C C . ALA A 1 435 ? 14.756 3.389 -30.897 1.00 95.19 435 ALA A C 1
ATOM 3389 O O . ALA A 1 435 ? 15.516 3.609 -31.839 1.00 95.19 435 ALA A O 1
ATOM 3390 N N . ASN A 1 436 ? 13.675 2.613 -31.012 1.00 95.62 436 ASN A N 1
ATOM 3391 C CA . ASN A 1 436 ? 13.422 1.752 -32.169 1.00 95.62 436 ASN A CA 1
ATOM 3392 C C . ASN A 1 436 ? 12.600 2.424 -33.277 1.00 95.62 436 ASN A C 1
ATOM 3394 O O . ASN A 1 436 ? 12.734 2.063 -34.445 1.00 95.62 436 ASN A O 1
ATOM 3398 N N . PHE A 1 437 ? 11.748 3.394 -32.930 1.00 96.88 437 PHE A N 1
ATOM 3399 C CA . PHE A 1 437 ? 10.805 4.017 -33.868 1.00 96.88 437 PHE A CA 1
ATOM 3400 C C . PHE A 1 437 ? 10.917 5.544 -33.908 1.00 96.88 437 PHE A C 1
ATOM 3402 O O . PHE A 1 437 ? 10.115 6.202 -34.569 1.00 96.88 437 PHE A O 1
ATOM 3409 N N . HIS A 1 438 ? 11.883 6.132 -33.195 1.00 96.06 438 HIS A N 1
ATOM 3410 C CA . HIS A 1 438 ? 12.140 7.576 -33.174 1.00 96.06 438 HIS A CA 1
ATOM 3411 C C . HIS A 1 438 ? 10.876 8.417 -32.904 1.00 96.06 438 HIS A C 1
ATOM 3413 O O . HIS A 1 438 ? 10.678 9.477 -33.492 1.00 96.06 438 HIS A O 1
ATOM 3419 N N . ASN A 1 439 ? 10.001 7.934 -32.011 1.00 95.44 439 ASN A N 1
ATOM 3420 C CA . ASN A 1 439 ? 8.709 8.541 -31.650 1.00 95.44 439 ASN A CA 1
ATOM 3421 C C . ASN A 1 439 ? 7.640 8.588 -32.770 1.00 95.44 439 ASN A C 1
ATOM 3423 O O . ASN A 1 439 ? 6.577 9.199 -32.567 1.00 95.44 439 ASN A O 1
ATOM 3427 N N . HIS A 1 440 ? 7.868 7.934 -33.917 1.00 96.06 440 HIS A N 1
ATOM 3428 C CA . HIS A 1 440 ? 6.944 7.873 -35.057 1.00 96.06 440 HIS A CA 1
ATOM 3429 C C . HIS A 1 440 ? 5.866 6.788 -34.888 1.00 96.06 440 HIS A C 1
ATOM 3431 O O . HIS A 1 440 ? 5.821 5.791 -35.601 1.00 96.06 440 HIS A O 1
ATOM 3437 N N . LEU A 1 441 ? 4.931 7.009 -33.961 1.00 94.94 441 LEU A N 1
ATOM 3438 C CA . LEU A 1 441 ? 3.870 6.037 -33.644 1.00 94.94 441 LEU A CA 1
ATOM 3439 C C . LEU A 1 441 ? 2.747 5.905 -34.693 1.00 94.94 441 LEU A C 1
ATOM 3441 O O . LEU A 1 441 ? 1.843 5.090 -34.539 1.00 94.94 441 LEU A O 1
ATOM 3445 N N . TYR A 1 442 ? 2.759 6.718 -35.749 1.00 94.56 442 TYR A N 1
ATOM 3446 C CA . TYR A 1 442 ? 1.758 6.637 -36.823 1.00 94.56 442 TYR A CA 1
ATOM 3447 C C . TYR A 1 442 ? 2.241 5.830 -38.026 1.00 94.56 442 TYR A C 1
ATOM 3449 O O . TYR A 1 442 ? 1.437 5.513 -38.905 1.00 94.56 442 TYR A O 1
ATOM 3457 N N . ASP A 1 443 ? 3.529 5.491 -38.056 1.00 96.00 443 ASP A N 1
ATOM 3458 C CA . ASP A 1 443 ? 4.108 4.698 -39.125 1.00 96.00 443 ASP A CA 1
ATOM 3459 C C . ASP A 1 443 ? 3.589 3.264 -39.050 1.00 96.00 443 ASP A C 1
ATOM 3461 O O . ASP A 1 443 ? 3.386 2.697 -37.971 1.00 96.00 443 ASP A O 1
ATOM 3465 N N . GLN A 1 444 ? 3.387 2.658 -40.221 1.00 95.81 444 GLN A N 1
ATOM 3466 C CA . GLN A 1 444 ? 2.804 1.321 -40.318 1.00 95.81 444 GLN A CA 1
ATOM 3467 C C . GLN A 1 444 ? 3.625 0.274 -39.552 1.00 95.81 444 GLN A C 1
ATOM 3469 O O . GLN A 1 444 ? 3.045 -0.661 -39.004 1.00 95.81 444 GLN A O 1
ATOM 3474 N N . ASP A 1 445 ? 4.951 0.434 -39.500 1.00 95.38 445 ASP A N 1
ATOM 3475 C CA . ASP A 1 445 ? 5.847 -0.494 -38.807 1.00 95.38 445 ASP A CA 1
ATOM 3476 C C . ASP A 1 445 ? 5.579 -0.531 -37.295 1.00 95.38 445 ASP A C 1
ATOM 3478 O O . ASP A 1 445 ? 5.336 -1.609 -36.754 1.00 95.38 445 ASP A O 1
ATOM 3482 N N . PHE A 1 446 ? 5.522 0.633 -36.630 1.00 96.50 446 PHE A N 1
ATOM 3483 C CA . PHE A 1 446 ? 5.163 0.704 -35.209 1.00 96.50 446 PHE A CA 1
ATOM 3484 C C . PHE A 1 446 ? 3.744 0.194 -34.978 1.00 96.50 446 PHE A C 1
ATOM 3486 O O . PHE A 1 446 ? 3.538 -0.678 -34.142 1.00 96.50 446 PHE A O 1
ATOM 3493 N N . ARG A 1 447 ? 2.765 0.701 -35.740 1.00 95.38 447 ARG A N 1
ATOM 3494 C CA . ARG A 1 447 ? 1.352 0.360 -35.530 1.00 95.38 447 ARG A CA 1
ATOM 3495 C C . ARG A 1 447 ? 1.103 -1.138 -35.605 1.00 95.38 447 ARG A C 1
ATOM 3497 O O . ARG A 1 447 ? 0.480 -1.690 -34.711 1.00 95.38 447 ARG A O 1
ATOM 3504 N N . THR A 1 448 ? 1.633 -1.789 -36.638 1.00 95.81 448 THR A N 1
ATOM 3505 C CA . THR A 1 448 ? 1.456 -3.235 -36.825 1.00 95.81 448 THR A CA 1
ATOM 3506 C C . THR A 1 448 ? 2.111 -4.006 -35.678 1.00 95.81 448 THR A C 1
ATOM 3508 O O . THR A 1 448 ? 1.481 -4.872 -35.085 1.00 95.81 448 THR A O 1
ATOM 3511 N N . LYS A 1 449 ? 3.350 -3.663 -35.299 1.00 97.31 449 LYS A N 1
ATOM 3512 C CA . LYS A 1 449 ? 4.066 -4.356 -34.214 1.00 97.31 449 LYS A CA 1
ATOM 3513 C C . LYS A 1 449 ? 3.438 -4.132 -32.840 1.00 97.31 449 LYS A C 1
ATOM 3515 O O . LYS A 1 449 ? 3.400 -5.055 -32.031 1.00 97.31 449 LYS A O 1
ATOM 3520 N N . PHE A 1 450 ? 2.952 -2.925 -32.567 1.00 97.25 450 PHE A N 1
ATOM 3521 C CA . PHE A 1 450 ? 2.339 -2.583 -31.290 1.00 97.25 450 PHE A CA 1
ATOM 3522 C C . PHE A 1 450 ? 0.920 -3.151 -31.159 1.00 97.25 450 PHE A C 1
ATOM 3524 O O . PHE A 1 450 ? 0.572 -3.662 -30.096 1.00 97.25 450 PHE A O 1
ATOM 3531 N N . GLU A 1 451 ? 0.108 -3.092 -32.220 1.00 94.56 451 GLU A N 1
ATOM 3532 C CA . GLU A 1 451 ? -1.283 -3.568 -32.208 1.00 94.56 451 GLU A CA 1
ATOM 3533 C C . GLU A 1 451 ? -1.379 -5.097 -32.351 1.00 94.56 451 GLU A C 1
ATOM 3535 O O . GLU A 1 451 ? -2.056 -5.745 -31.547 1.00 94.56 451 GLU A O 1
ATOM 3540 N N . ASP A 1 452 ? -0.672 -5.682 -33.323 1.00 93.44 452 ASP A N 1
ATOM 3541 C CA . ASP A 1 452 ? -0.787 -7.108 -33.670 1.00 93.44 452 ASP A CA 1
ATOM 3542 C C . ASP A 1 452 ? 0.281 -7.987 -32.997 1.00 93.44 452 ASP A C 1
ATOM 3544 O O . ASP A 1 452 ? 0.135 -9.211 -32.923 1.00 93.44 452 ASP A O 1
ATOM 3548 N N . GLY A 1 453 ? 1.338 -7.363 -32.478 1.00 94.88 453 GLY A N 1
ATOM 3549 C CA . GLY A 1 453 ? 2.472 -8.012 -31.833 1.00 94.88 453 GLY A CA 1
ATOM 3550 C C . GLY A 1 453 ? 3.747 -8.009 -32.677 1.00 94.88 453 GLY A C 1
ATOM 3551 O O . GLY A 1 453 ? 3.724 -7.867 -33.901 1.00 94.88 453 GLY A O 1
ATOM 3552 N N . GLY A 1 454 ? 4.887 -8.186 -32.003 1.00 94.56 454 GLY A N 1
ATOM 3553 C CA . GLY A 1 454 ? 6.212 -8.162 -32.638 1.00 94.56 454 GLY A CA 1
ATOM 3554 C C . GLY A 1 454 ? 7.009 -6.885 -32.375 1.00 94.56 454 GLY A C 1
ATOM 3555 O O . GLY A 1 454 ? 7.943 -6.579 -33.123 1.00 94.56 454 GLY A O 1
ATOM 3556 N N . MET A 1 455 ? 6.656 -6.145 -31.320 1.00 96.50 455 MET A N 1
ATOM 3557 C CA . MET A 1 455 ? 7.573 -5.168 -30.734 1.00 96.50 455 MET A CA 1
ATOM 3558 C C . MET A 1 455 ? 8.897 -5.857 -30.360 1.00 96.50 455 MET A C 1
ATOM 3560 O O . MET A 1 455 ? 8.865 -7.010 -29.924 1.00 96.50 455 MET A O 1
ATOM 3564 N N . PRO A 1 456 ? 10.047 -5.187 -30.565 1.00 92.88 456 PRO A N 1
ATOM 3565 C CA . PRO A 1 456 ? 11.366 -5.798 -30.389 1.00 92.88 456 PRO A CA 1
ATOM 3566 C C . PRO A 1 456 ? 11.628 -6.247 -28.950 1.00 92.88 456 PRO A C 1
ATOM 3568 O O . PRO A 1 456 ? 12.279 -7.270 -28.749 1.00 92.88 456 PRO A O 1
ATOM 3571 N N . ASP A 1 457 ? 11.087 -5.504 -27.988 1.00 94.44 457 ASP A N 1
ATOM 3572 C CA . ASP A 1 457 ? 11.265 -5.751 -26.565 1.00 94.44 457 ASP A CA 1
ATOM 3573 C C . ASP A 1 457 ? 10.057 -6.528 -25.996 1.00 94.44 457 ASP A C 1
ATOM 3575 O O . ASP A 1 457 ? 9.486 -7.408 -26.649 1.00 94.44 457 ASP A O 1
ATOM 3579 N N . HIS A 1 458 ? 9.659 -6.256 -24.764 1.00 97.62 458 HIS A N 1
ATOM 3580 C CA . HIS A 1 458 ? 8.806 -7.073 -23.909 1.00 97.62 458 HIS A CA 1
ATOM 3581 C C . HIS A 1 458 ? 7.311 -6.718 -23.951 1.00 97.62 458 HIS A C 1
ATOM 3583 O O . HIS A 1 458 ? 6.500 -7.517 -23.475 1.00 97.62 458 HIS A O 1
ATOM 3589 N N . LEU A 1 459 ? 6.906 -5.581 -24.526 1.00 96.81 459 LEU A N 1
ATOM 3590 C CA . LEU A 1 459 ? 5.504 -5.148 -24.503 1.00 96.81 459 LEU A CA 1
ATOM 3591 C C . LEU A 1 459 ? 4.916 -4.861 -25.895 1.00 96.81 459 LEU A C 1
ATOM 3593 O O . LEU A 1 459 ? 5.458 -4.111 -26.700 1.00 96.81 459 LEU A O 1
ATOM 3597 N N . ASP A 1 460 ? 3.728 -5.417 -26.149 1.00 97.50 460 ASP A N 1
ATOM 3598 C CA . ASP A 1 460 ? 2.776 -4.984 -27.182 1.00 97.50 460 ASP A CA 1
ATOM 3599 C C . ASP A 1 460 ? 1.329 -5.279 -26.736 1.00 97.50 460 ASP A C 1
ATOM 3601 O O . ASP A 1 460 ? 1.100 -5.954 -25.724 1.00 97.50 460 ASP A O 1
ATOM 3605 N N . LEU A 1 461 ? 0.325 -4.772 -27.461 1.00 95.81 461 LEU A N 1
ATOM 3606 C CA . LEU A 1 461 ? -1.086 -4.931 -27.085 1.00 95.81 461 LEU A CA 1
ATOM 3607 C C . LEU A 1 461 ? -1.527 -6.405 -27.063 1.00 95.81 461 LEU A C 1
ATOM 3609 O O . LEU A 1 461 ? -2.341 -6.799 -26.216 1.00 95.81 461 LEU A O 1
ATOM 3613 N N . ALA A 1 462 ? -0.975 -7.238 -27.949 1.00 94.81 462 ALA A N 1
ATOM 3614 C CA . ALA A 1 462 ? -1.272 -8.664 -27.992 1.00 94.81 462 ALA A CA 1
ATOM 3615 C C . ALA A 1 462 ? -0.771 -9.379 -26.725 1.00 94.81 462 ALA A C 1
ATOM 3617 O O . ALA A 1 462 ? -1.525 -10.148 -26.113 1.00 94.81 462 ALA A O 1
ATOM 3618 N N . ARG A 1 463 ? 0.460 -9.096 -26.287 1.00 97.38 463 ARG A N 1
ATOM 3619 C CA . ARG A 1 463 ? 1.038 -9.648 -25.054 1.00 97.38 463 ARG A CA 1
ATOM 3620 C C . ARG A 1 463 ? 0.381 -9.085 -23.797 1.00 97.38 463 ARG A C 1
ATOM 3622 O O . ARG A 1 463 ? 0.091 -9.871 -22.897 1.00 97.38 463 ARG A O 1
ATOM 3629 N N . LEU A 1 464 ? 0.020 -7.798 -23.755 1.00 95.38 464 LEU A N 1
ATOM 3630 C CA . LEU A 1 464 ? -0.755 -7.213 -22.645 1.00 95.38 464 LEU A CA 1
ATOM 3631 C C . LEU A 1 464 ? -2.087 -7.943 -22.432 1.00 95.38 464 LEU A C 1
ATOM 3633 O O . LEU A 1 464 ? -2.483 -8.239 -21.299 1.00 95.38 464 LEU A O 1
ATOM 3637 N N . LYS A 1 465 ? -2.773 -8.284 -23.531 1.00 91.62 465 LYS A N 1
ATOM 3638 C CA . LYS A 1 465 ? -4.021 -9.055 -23.488 1.00 91.62 465 LYS A CA 1
ATOM 3639 C C . LYS A 1 465 ? -3.797 -10.472 -22.956 1.00 91.62 465 LYS A C 1
ATOM 3641 O O . LYS A 1 465 ? -4.588 -10.939 -22.137 1.00 91.62 465 LYS A O 1
ATOM 3646 N N . GLN A 1 466 ? -2.735 -11.147 -23.397 1.00 93.75 466 GLN A N 1
ATOM 3647 C CA . GLN A 1 466 ? -2.379 -12.490 -22.920 1.00 93.75 466 GLN A CA 1
ATOM 3648 C C . GLN A 1 466 ? -2.002 -12.486 -21.432 1.00 93.75 466 GLN A C 1
ATOM 3650 O O . GLN A 1 466 ? -2.470 -13.340 -20.680 1.00 93.75 466 GLN A O 1
ATOM 3655 N N . GLY A 1 467 ? -1.242 -11.475 -21.006 1.00 94.62 467 GLY A N 1
ATOM 3656 C CA . GLY A 1 467 ? -0.825 -11.250 -19.623 1.00 94.62 467 GLY A CA 1
ATOM 3657 C C . GLY A 1 467 ? -1.936 -10.755 -18.707 1.00 94.62 467 GLY A C 1
ATOM 3658 O O . GLY A 1 467 ? -1.766 -10.755 -17.494 1.00 94.62 467 GLY A O 1
ATOM 3659 N N . ARG A 1 468 ? -3.093 -10.369 -19.267 1.00 93.94 468 ARG A N 1
ATOM 3660 C CA . ARG A 1 468 ? -4.268 -9.860 -18.537 1.00 93.94 468 ARG A CA 1
ATOM 3661 C C . ARG A 1 468 ? -3.936 -8.668 -17.642 1.00 93.94 468 ARG A C 1
ATOM 3663 O O . ARG A 1 468 ? -4.488 -8.532 -16.548 1.00 93.94 468 ARG A O 1
ATOM 3670 N N . GLN A 1 469 ? -3.024 -7.827 -18.109 1.00 93.44 469 GLN A N 1
ATOM 3671 C CA . GLN A 1 469 ? -2.551 -6.679 -17.356 1.00 93.44 469 GLN A CA 1
ATOM 3672 C C . GLN A 1 469 ? -3.718 -5.740 -17.026 1.00 93.44 469 GLN A C 1
ATOM 3674 O O . GLN A 1 469 ? -4.685 -5.642 -17.782 1.00 93.44 469 GLN A O 1
ATOM 3679 N N . GLY A 1 470 ? -3.663 -5.094 -15.863 1.00 94.94 470 GLY A N 1
ATOM 3680 C CA . GLY A 1 470 ? -4.644 -4.084 -15.461 1.00 94.94 470 GLY A CA 1
ATOM 3681 C C . GLY A 1 470 ? -4.139 -2.656 -15.634 1.00 94.94 470 GLY A C 1
ATOM 3682 O O . GLY A 1 470 ? -4.942 -1.726 -15.669 1.00 94.94 470 GLY A O 1
ATOM 3683 N N . GLY A 1 471 ? -2.827 -2.490 -15.767 1.00 96.00 471 GLY A N 1
ATOM 3684 C CA . GLY A 1 471 ? -2.153 -1.232 -16.016 1.00 96.00 471 GLY A CA 1
ATOM 3685 C C . GLY A 1 471 ? -0.646 -1.324 -15.792 1.00 96.00 471 GLY A C 1
ATOM 3686 O O . GLY A 1 471 ? -0.113 -2.368 -15.408 1.00 96.00 471 GLY A O 1
ATOM 3687 N N . LEU A 1 472 ? 0.028 -0.210 -16.039 1.00 97.00 472 LEU A N 1
ATOM 3688 C CA . LEU A 1 472 ? 1.446 -0.008 -15.768 1.00 97.00 472 LEU A CA 1
ATOM 3689 C C . LEU A 1 472 ? 1.739 1.477 -15.563 1.00 97.00 472 LEU A C 1
ATOM 3691 O O . LEU A 1 472 ? 1.048 2.337 -16.118 1.00 97.00 472 LEU A O 1
ATOM 3695 N N . PHE A 1 473 ? 2.775 1.770 -14.788 1.00 98.12 473 PHE A N 1
ATOM 3696 C CA . PHE A 1 473 ? 3.404 3.081 -14.799 1.00 98.12 473 PHE A CA 1
ATOM 3697 C C . PHE A 1 473 ? 4.397 3.155 -15.951 1.00 98.12 473 PHE A C 1
ATOM 3699 O O . PHE A 1 473 ? 5.338 2.374 -16.022 1.00 98.12 473 PHE A O 1
ATOM 3706 N N . TRP A 1 474 ? 4.173 4.119 -16.836 1.00 98.19 474 TRP A N 1
ATOM 3707 C CA . TRP A 1 474 ? 5.060 4.398 -17.956 1.00 98.19 474 TRP A CA 1
ATOM 3708 C C . TRP A 1 474 ? 6.280 5.136 -17.431 1.00 98.19 474 TRP A C 1
ATOM 3710 O O . TRP A 1 474 ? 6.131 6.247 -16.905 1.00 98.19 474 TRP A O 1
ATOM 3720 N N . SER A 1 475 ? 7.458 4.541 -17.583 1.00 98.31 475 SER A N 1
ATOM 3721 C CA . SER A 1 475 ? 8.708 5.224 -17.300 1.00 98.31 475 SER A CA 1
ATOM 3722 C C . SER A 1 475 ? 8.921 6.326 -18.332 1.00 98.31 475 SER A C 1
ATOM 3724 O O . SER A 1 475 ? 8.994 6.113 -19.543 1.00 98.31 475 SER A O 1
ATOM 3726 N N . CYS A 1 476 ? 8.961 7.558 -17.846 1.00 98.31 476 CYS A N 1
ATOM 3727 C CA . CYS A 1 476 ? 9.479 8.690 -18.581 1.00 98.31 476 CYS A CA 1
ATOM 3728 C C . CYS A 1 476 ? 10.939 8.843 -18.170 1.00 98.31 476 CYS A C 1
ATOM 3730 O O . CYS A 1 476 ? 11.249 9.572 -17.224 1.00 98.31 476 CYS A O 1
ATOM 3732 N N . TRP A 1 477 ? 11.810 8.141 -18.885 1.00 97.56 477 TRP A N 1
ATOM 3733 C CA . TRP A 1 477 ? 13.246 8.159 -18.663 1.00 97.56 477 TRP A CA 1
ATOM 3734 C C . TRP A 1 477 ? 13.998 8.915 -19.764 1.00 97.56 477 TRP A C 1
ATOM 3736 O O . TRP A 1 477 ? 13.664 8.866 -20.956 1.00 97.56 477 TRP A O 1
ATOM 3746 N N . VAL A 1 478 ? 15.056 9.617 -19.363 1.00 96.44 478 VAL A N 1
ATOM 3747 C CA . VAL A 1 478 ? 16.045 10.223 -20.261 1.00 96.44 478 VAL A CA 1
ATOM 3748 C C . VAL A 1 478 ? 17.434 10.046 -19.667 1.00 96.44 478 VAL A C 1
ATOM 3750 O O . VAL A 1 478 ? 17.599 9.952 -18.448 1.00 96.44 478 VAL A O 1
ATOM 3753 N N . GLU A 1 479 ? 18.435 10.059 -20.535 1.00 93.50 479 GLU A N 1
ATOM 3754 C CA . GLU A 1 479 ? 19.833 9.890 -20.178 1.00 93.50 479 GLU A CA 1
ATOM 3755 C C . GLU A 1 479 ? 20.271 10.924 -19.122 1.00 93.50 479 GLU A C 1
ATOM 3757 O O . GLU A 1 479 ? 19.801 12.069 -19.095 1.00 93.50 479 GLU A O 1
ATOM 3762 N N . CYS A 1 480 ? 21.200 10.532 -18.244 1.00 94.06 480 CYS A N 1
ATOM 3763 C CA . CYS A 1 480 ? 21.883 11.492 -17.377 1.00 94.06 480 CYS A CA 1
ATOM 3764 C C . CYS A 1 480 ? 22.616 12.549 -18.218 1.00 94.06 480 CYS A C 1
ATOM 3766 O O . CYS A 1 480 ? 23.024 12.264 -19.348 1.00 94.06 480 CYS A O 1
ATOM 3768 N N . PRO A 1 481 ? 22.798 13.772 -17.690 1.00 92.25 481 PRO A N 1
ATOM 3769 C CA . PRO A 1 481 ? 23.523 14.806 -18.416 1.00 92.25 481 PRO A CA 1
ATOM 3770 C C . PRO A 1 481 ? 24.975 14.387 -18.679 1.00 92.25 481 PRO A C 1
ATOM 3772 O O . PRO A 1 481 ? 25.531 13.551 -17.968 1.00 92.25 481 PRO A O 1
ATOM 3775 N N . ALA A 1 482 ? 25.593 15.002 -19.691 1.00 85.56 482 ALA A N 1
ATOM 3776 C CA . ALA A 1 482 ? 26.943 14.652 -20.132 1.00 85.56 482 ALA A CA 1
ATOM 3777 C C . ALA A 1 482 ? 27.989 14.802 -19.014 1.00 85.56 482 ALA A C 1
ATOM 3779 O O . ALA A 1 482 ? 28.824 13.919 -18.833 1.00 85.56 482 ALA A O 1
ATOM 3780 N N . ASP A 1 483 ? 27.923 15.893 -18.244 1.00 90.44 483 ASP A N 1
ATOM 3781 C CA . ASP A 1 483 ? 28.691 16.030 -17.008 1.00 90.44 483 ASP A CA 1
ATOM 3782 C C . ASP A 1 483 ? 27.811 15.644 -15.814 1.00 90.44 483 ASP A C 1
ATOM 3784 O O . ASP A 1 483 ? 26.996 16.432 -15.338 1.00 90.44 483 ASP A O 1
ATOM 3788 N N . ILE A 1 484 ? 27.968 14.418 -15.317 1.00 91.38 484 ILE A N 1
ATOM 3789 C CA . ILE A 1 484 ? 27.188 13.899 -14.182 1.00 91.38 484 ILE A CA 1
ATOM 3790 C C . ILE A 1 484 ? 27.580 14.514 -12.826 1.00 91.38 484 ILE A C 1
ATOM 3792 O O . ILE A 1 484 ? 26.978 14.166 -11.807 1.00 91.38 484 ILE A O 1
ATOM 3796 N N . PHE A 1 485 ? 28.596 15.382 -12.786 1.00 92.69 485 PHE A N 1
ATOM 3797 C CA . PHE A 1 485 ? 29.050 16.079 -11.581 1.00 92.69 485 PHE A CA 1
ATOM 3798 C C . PHE A 1 485 ? 28.704 17.574 -11.594 1.00 92.69 485 PHE A C 1
ATOM 3800 O O . PHE A 1 485 ? 28.772 18.216 -10.542 1.00 92.69 485 PHE A O 1
ATOM 3807 N N . ASP A 1 486 ? 28.288 18.126 -12.739 1.00 94.94 486 ASP A N 1
ATOM 3808 C CA . ASP A 1 486 ? 27.726 19.472 -12.822 1.00 94.94 486 ASP A CA 1
ATOM 3809 C C . ASP A 1 486 ? 26.208 19.458 -12.582 1.00 94.94 486 ASP A C 1
ATOM 3811 O O . ASP A 1 486 ? 25.412 18.990 -13.393 1.00 94.94 486 ASP A O 1
ATOM 3815 N N . PHE A 1 487 ? 25.780 20.025 -11.456 1.00 95.44 487 PHE A N 1
ATOM 3816 C CA . PHE A 1 487 ? 24.367 20.129 -11.092 1.00 95.44 487 PHE A CA 1
ATOM 3817 C C . PHE A 1 487 ? 23.741 21.485 -11.452 1.00 95.44 487 PHE A C 1
ATOM 3819 O O . PHE A 1 487 ? 22.785 21.899 -10.786 1.00 95.44 487 PHE A O 1
ATOM 3826 N N . SER A 1 488 ? 24.304 22.212 -12.420 1.00 94.12 488 SER A N 1
ATOM 3827 C CA . SER A 1 488 ? 23.782 23.479 -12.942 1.00 94.12 488 SER A CA 1
ATOM 3828 C C . SER A 1 488 ? 22.492 23.298 -13.756 1.00 94.12 488 SER A C 1
ATOM 3830 O O . SER A 1 488 ? 22.212 22.230 -14.303 1.00 94.12 488 SER A O 1
ATOM 3832 N N . ASN A 1 489 ? 21.677 24.354 -13.844 1.00 92.56 489 ASN A N 1
ATOM 3833 C CA . ASN A 1 489 ? 20.482 24.325 -14.695 1.00 92.56 489 ASN A CA 1
ATOM 3834 C C . ASN A 1 489 ? 20.856 24.290 -16.183 1.00 92.56 489 ASN A C 1
ATOM 3836 O O . ASN A 1 489 ? 20.117 23.720 -16.980 1.00 92.56 489 ASN A O 1
ATOM 3840 N N . GLU A 1 490 ? 22.000 24.865 -16.550 1.00 94.12 490 GLU A N 1
ATOM 3841 C CA . GLU A 1 490 ? 22.552 24.855 -17.901 1.00 94.12 490 GLU A CA 1
ATOM 3842 C C . GLU A 1 490 ? 22.836 23.424 -18.370 1.00 94.12 490 GLU A C 1
ATOM 3844 O O . GLU A 1 490 ? 22.439 23.054 -19.475 1.00 94.12 490 GLU A O 1
ATOM 3849 N N . ASN A 1 491 ? 23.444 22.598 -17.512 1.00 95.12 491 ASN A N 1
ATOM 3850 C CA . ASN A 1 491 ? 23.727 21.195 -17.814 1.00 95.12 491 ASN A CA 1
ATOM 3851 C C . ASN A 1 491 ? 22.449 20.333 -17.873 1.00 95.12 491 ASN A C 1
ATOM 3853 O O . ASN A 1 491 ? 22.343 19.430 -18.700 1.00 95.12 491 ASN A O 1
ATOM 3857 N N . TYR A 1 492 ? 21.435 20.649 -17.059 1.00 95.06 492 TYR A N 1
ATOM 3858 C CA . TYR A 1 492 ? 20.132 19.966 -17.085 1.00 95.06 492 TYR A CA 1
ATOM 3859 C C . TYR A 1 492 ? 19.152 20.493 -18.150 1.00 95.06 492 TYR A C 1
ATOM 3861 O O . TYR A 1 492 ? 18.058 19.956 -18.307 1.00 95.06 492 TYR A O 1
ATOM 3869 N N . ALA A 1 493 ? 19.474 21.549 -18.898 1.00 93.94 493 ALA A N 1
ATOM 3870 C CA . ALA A 1 493 ? 18.499 22.168 -19.799 1.00 93.94 493 ALA A CA 1
ATOM 3871 C C . ALA A 1 493 ? 17.992 21.200 -20.888 1.00 93.94 493 ALA A C 1
ATOM 3873 O O . ALA A 1 493 ? 16.806 21.202 -21.227 1.00 93.94 493 ALA A O 1
ATOM 3874 N N . SER A 1 494 ? 18.870 20.343 -21.417 1.00 95.06 494 SER A N 1
ATOM 3875 C CA . SER A 1 494 ? 18.511 19.356 -22.442 1.00 95.06 494 SER A CA 1
ATOM 3876 C C . SER A 1 494 ? 17.633 18.227 -21.894 1.00 95.06 494 SER A C 1
ATOM 3878 O O . SER A 1 494 ? 16.706 17.798 -22.583 1.00 95.06 494 SER A O 1
ATOM 3880 N N . THR A 1 495 ? 17.859 17.781 -20.654 1.00 95.75 495 THR A N 1
ATOM 3881 C CA . THR A 1 495 ? 17.091 16.687 -20.031 1.00 95.75 495 THR A CA 1
ATOM 3882 C C . THR A 1 495 ? 15.630 17.089 -19.829 1.00 95.75 495 THR A C 1
ATOM 3884 O O . THR A 1 495 ? 14.742 16.264 -20.024 1.00 95.75 495 THR A O 1
ATOM 3887 N N . ILE A 1 496 ? 15.355 18.368 -19.538 1.00 95.75 496 ILE A N 1
ATOM 3888 C CA . ILE A 1 496 ? 13.993 18.922 -19.444 1.00 95.75 496 ILE A CA 1
ATOM 3889 C C . ILE A 1 496 ? 13.254 18.813 -20.788 1.00 95.75 496 ILE A C 1
ATOM 3891 O O . ILE A 1 496 ? 12.100 18.382 -20.842 1.00 95.75 496 ILE A O 1
ATOM 3895 N N . VAL A 1 497 ? 13.913 19.183 -21.892 1.00 96.44 497 VAL A N 1
ATOM 3896 C CA . VAL A 1 497 ? 13.320 19.112 -23.241 1.00 96.44 497 VAL A CA 1
ATOM 3897 C C . VAL A 1 497 ? 13.045 17.662 -23.642 1.00 96.44 497 VAL A C 1
ATOM 3899 O O . VAL A 1 497 ? 11.982 17.358 -24.193 1.00 96.44 497 VAL A O 1
ATOM 3902 N N . LEU A 1 498 ? 13.982 16.760 -23.345 1.00 96.69 498 LEU A N 1
ATOM 3903 C CA . LEU A 1 498 ? 13.826 15.331 -23.610 1.00 96.69 498 LEU A CA 1
ATOM 3904 C C . LEU A 1 498 ? 12.687 14.730 -22.778 1.00 96.69 498 LEU A C 1
ATOM 3906 O O . LEU A 1 498 ? 11.861 14.009 -23.333 1.00 96.69 498 LEU A O 1
ATOM 3910 N N . ALA A 1 499 ? 12.580 15.085 -21.495 1.00 97.25 499 ALA A N 1
ATOM 3911 C CA . ALA A 1 499 ? 11.518 14.607 -20.614 1.00 97.25 499 ALA A CA 1
ATOM 3912 C C . ALA A 1 499 ? 10.136 15.038 -21.120 1.00 97.25 499 ALA A C 1
ATOM 3914 O O . ALA A 1 499 ? 9.246 14.207 -21.268 1.00 97.25 499 ALA A O 1
ATOM 3915 N N . LEU A 1 500 ? 9.967 16.312 -21.494 1.00 97.88 500 LEU A N 1
ATOM 3916 C CA . LEU A 1 500 ? 8.723 16.799 -22.103 1.00 97.88 500 LEU A CA 1
ATOM 3917 C C . LEU A 1 500 ? 8.387 16.064 -23.406 1.00 97.88 500 LEU A C 1
ATOM 3919 O O . LEU A 1 500 ? 7.229 15.717 -23.631 1.00 97.88 500 LEU A O 1
ATOM 3923 N N . SER A 1 501 ? 9.390 15.795 -24.244 1.00 97.44 501 SER A N 1
ATOM 3924 C CA . SER A 1 501 ? 9.207 15.038 -25.489 1.00 97.44 501 SER A CA 1
ATOM 3925 C C . SER A 1 501 ? 8.794 13.586 -25.221 1.00 97.44 501 SER A C 1
ATOM 3927 O O . SER A 1 501 ? 7.986 13.021 -25.959 1.00 97.44 501 SER A O 1
ATOM 3929 N N . GLN A 1 502 ? 9.318 12.980 -24.153 1.00 97.62 502 GLN A N 1
ATOM 3930 C CA . GLN A 1 502 ? 8.975 11.621 -23.754 1.00 97.62 502 GLN A CA 1
ATOM 3931 C C . GLN A 1 502 ? 7.574 11.546 -23.127 1.00 97.62 502 GLN A C 1
ATOM 3933 O O . GLN A 1 502 ? 6.807 10.649 -23.470 1.00 97.62 502 GLN A O 1
ATOM 3938 N N . MET A 1 503 ? 7.193 12.521 -22.294 1.00 97.81 503 MET A N 1
ATOM 3939 C CA . MET A 1 503 ? 5.823 12.648 -21.784 1.00 97.81 503 MET A CA 1
ATOM 3940 C C . MET A 1 503 ? 4.816 12.866 -22.921 1.00 97.81 503 MET A C 1
ATOM 3942 O O . MET A 1 503 ? 3.766 12.227 -22.937 1.00 97.81 503 MET A O 1
ATOM 3946 N N . ASP A 1 504 ? 5.140 13.717 -23.902 1.00 98.19 504 ASP A N 1
ATOM 3947 C CA . ASP A 1 504 ? 4.319 13.906 -25.105 1.00 98.19 504 ASP A CA 1
ATOM 3948 C C . ASP A 1 504 ? 4.129 12.594 -25.878 1.00 98.19 504 ASP A C 1
ATOM 3950 O O . ASP A 1 504 ? 3.007 12.273 -26.273 1.00 98.19 504 ASP A O 1
ATOM 3954 N N . LEU A 1 505 ? 5.193 11.801 -26.052 1.00 98.06 505 LEU A N 1
ATOM 3955 C CA . LEU A 1 505 ? 5.076 10.478 -26.663 1.00 98.06 505 LEU A CA 1
ATOM 3956 C C . LEU A 1 505 ? 4.057 9.609 -25.923 1.00 98.06 505 LEU A C 1
ATOM 3958 O O . LEU A 1 505 ? 3.149 9.077 -26.562 1.00 98.06 505 LEU A O 1
ATOM 3962 N N . ILE A 1 506 ? 4.185 9.492 -24.598 1.00 98.19 506 ILE A N 1
ATOM 3963 C CA . ILE A 1 506 ? 3.276 8.681 -23.779 1.00 98.19 506 ILE A CA 1
ATOM 3964 C C . ILE A 1 506 ? 1.833 9.173 -23.950 1.00 98.19 506 ILE A C 1
ATOM 3966 O O . ILE A 1 506 ? 0.931 8.377 -24.213 1.00 98.19 506 ILE A O 1
ATOM 3970 N N . HIS A 1 507 ? 1.606 10.487 -23.898 1.00 98.31 507 HIS A N 1
ATOM 3971 C CA . HIS A 1 507 ? 0.281 11.062 -24.117 1.00 98.31 507 HIS A CA 1
ATOM 3972 C C . HIS A 1 507 ? -0.281 10.775 -25.509 1.00 98.31 507 HIS A C 1
ATOM 3974 O O . HIS A 1 507 ? -1.471 10.480 -25.631 1.00 98.31 507 HIS A O 1
ATOM 3980 N N . ARG A 1 508 ? 0.537 10.836 -26.566 1.00 97.88 508 ARG A N 1
ATOM 3981 C CA . ARG A 1 508 ? 0.082 10.505 -27.921 1.00 97.88 508 ARG A CA 1
ATOM 3982 C C . ARG A 1 508 ? -0.253 9.025 -28.067 1.00 97.88 508 ARG A C 1
ATOM 3984 O O . ARG A 1 508 ? -1.263 8.723 -28.696 1.00 97.88 508 ARG A O 1
ATOM 3991 N N . VAL A 1 509 ? 0.524 8.122 -27.464 1.00 97.06 509 VAL A N 1
ATOM 3992 C CA . VAL A 1 509 ? 0.196 6.684 -27.426 1.00 97.06 509 VAL A CA 1
ATOM 3993 C C . VAL A 1 509 ? -1.137 6.468 -26.701 1.00 97.06 509 VAL A C 1
ATOM 3995 O O . VAL A 1 509 ? -2.043 5.840 -27.246 1.00 97.06 509 VAL A O 1
ATOM 3998 N N . GLN A 1 510 ? -1.313 7.063 -25.518 1.00 96.81 510 GLN A N 1
ATOM 3999 C CA . GLN A 1 510 ? -2.572 6.995 -24.766 1.00 96.81 510 GLN A CA 1
ATOM 4000 C C . GLN A 1 510 ? -3.760 7.552 -25.559 1.00 96.81 510 GLN A C 1
ATOM 4002 O O . GLN A 1 510 ? -4.843 6.978 -25.521 1.00 96.81 510 GLN A O 1
ATOM 4007 N N . ALA A 1 511 ? -3.574 8.660 -26.280 1.00 96.62 511 ALA A N 1
ATOM 4008 C CA . ALA A 1 511 ? -4.621 9.278 -27.087 1.00 96.62 511 ALA A CA 1
ATOM 4009 C C . ALA A 1 511 ? -4.972 8.446 -28.331 1.00 96.62 511 ALA A C 1
ATOM 4011 O O . ALA A 1 511 ? -6.150 8.317 -28.663 1.00 96.62 511 ALA A O 1
ATOM 4012 N N . ALA A 1 512 ? -3.971 7.863 -28.999 1.00 96.06 512 ALA A N 1
ATOM 4013 C CA . ALA A 1 512 ? -4.164 6.990 -30.156 1.00 96.06 512 ALA A CA 1
ATOM 4014 C C . ALA A 1 512 ? -4.896 5.687 -29.790 1.00 96.06 512 ALA A C 1
ATOM 4016 O O . ALA A 1 512 ? -5.634 5.152 -30.614 1.00 96.06 512 ALA A O 1
ATOM 4017 N N . HIS A 1 513 ? -4.744 5.231 -28.544 1.00 96.25 513 HIS A N 1
ATOM 4018 C CA . HIS A 1 513 ? -5.364 4.020 -28.001 1.00 96.25 513 HIS A CA 1
ATOM 4019 C C . HIS A 1 513 ? -6.255 4.339 -26.790 1.00 96.25 513 HIS A C 1
ATOM 4021 O O . HIS A 1 513 ? -6.253 3.634 -25.775 1.00 96.25 513 HIS A O 1
ATOM 4027 N N . ALA A 1 514 ? -7.018 5.435 -26.878 1.00 95.81 514 ALA A N 1
ATOM 4028 C CA . ALA A 1 514 ? -7.849 5.935 -25.782 1.00 95.81 514 ALA A CA 1
ATOM 4029 C C . ALA A 1 514 ? -9.010 4.998 -25.424 1.00 95.81 514 ALA A C 1
ATOM 4031 O O . ALA A 1 514 ? -9.628 5.154 -24.371 1.00 95.81 514 ALA A O 1
ATOM 4032 N N . ASP A 1 515 ? -9.341 4.029 -26.278 1.00 93.94 515 ASP A N 1
ATOM 4033 C CA . ASP A 1 515 ? -10.262 2.924 -26.015 1.00 93.94 515 ASP A CA 1
ATOM 4034 C C . ASP A 1 515 ? -9.660 1.870 -25.062 1.00 93.94 515 ASP A C 1
ATOM 4036 O O . ASP A 1 515 ? -10.418 1.265 -24.292 1.00 93.94 515 ASP A O 1
ATOM 4040 N N . ILE A 1 516 ? -8.328 1.776 -25.001 1.00 95.31 516 ILE A N 1
ATOM 4041 C CA . ILE A 1 516 ? -7.556 0.818 -24.199 1.00 95.31 516 ILE A CA 1
ATOM 4042 C C . ILE A 1 516 ? -7.007 1.460 -22.919 1.00 95.31 516 ILE A C 1
ATOM 4044 O O . ILE A 1 516 ? -7.295 0.976 -21.823 1.00 95.31 516 ILE A O 1
ATOM 4048 N N . PHE A 1 517 ? -6.249 2.554 -23.025 1.00 97.38 517 PHE A N 1
ATOM 4049 C CA . PHE A 1 517 ? -5.558 3.163 -21.883 1.00 97.38 517 PHE A CA 1
ATOM 4050 C C . PHE A 1 517 ? -6.402 4.229 -21.176 1.00 97.38 517 PHE A C 1
ATOM 4052 O O . PHE A 1 517 ? -7.220 4.926 -21.780 1.00 97.38 517 PHE A O 1
ATOM 4059 N N . SER A 1 518 ? -6.208 4.373 -19.865 1.00 96.69 518 SER A N 1
ATOM 4060 C CA . SER A 1 518 ? -6.692 5.537 -19.124 1.00 96.69 518 SER A CA 1
ATOM 4061 C C . SER A 1 518 ? -5.835 6.772 -19.432 1.00 96.69 518 SER A C 1
ATOM 4063 O O . SER A 1 518 ? -4.642 6.624 -19.684 1.00 96.69 518 SER A O 1
ATOM 4065 N N . PRO A 1 519 ? -6.367 7.998 -19.312 1.00 94.75 519 PRO A N 1
ATOM 4066 C CA . PRO A 1 519 ? -5.527 9.195 -19.361 1.00 94.75 519 PRO A CA 1
ATOM 4067 C C . PRO A 1 519 ? -4.520 9.214 -18.196 1.00 94.75 519 PRO A C 1
ATOM 4069 O O . PRO A 1 519 ? -4.888 8.872 -17.070 1.00 94.75 519 PRO A O 1
ATOM 4072 N N . ALA A 1 520 ? -3.287 9.681 -18.431 1.00 92.94 520 ALA A N 1
ATOM 4073 C CA . ALA A 1 520 ? -2.256 9.806 -17.386 1.00 92.94 520 ALA A CA 1
ATOM 4074 C C . ALA A 1 520 ? -2.665 10.694 -16.195 1.00 92.94 520 ALA A C 1
ATOM 4076 O O . ALA A 1 520 ? -2.185 10.520 -15.076 1.00 92.94 520 ALA A O 1
ATOM 4077 N N . THR A 1 521 ? -3.574 11.649 -16.409 1.00 92.31 521 THR A N 1
ATOM 4078 C CA . THR A 1 521 ? -4.053 12.564 -15.362 1.00 92.31 521 THR A CA 1
ATOM 4079 C C . THR A 1 521 ? -4.997 11.908 -14.353 1.00 92.31 521 THR A C 1
ATOM 4081 O O . THR A 1 521 ? -5.274 12.516 -13.317 1.00 92.31 521 THR A O 1
ATOM 4084 N N . LEU A 1 522 ? -5.444 10.671 -14.606 1.00 92.94 522 LEU A N 1
ATOM 4085 C CA . LEU A 1 522 ? -6.299 9.890 -13.712 1.00 92.94 522 LEU A CA 1
ATOM 4086 C C . LEU A 1 522 ? -5.739 9.841 -12.278 1.00 92.94 522 LEU A C 1
ATOM 4088 O O . LEU A 1 522 ? -4.532 9.739 -12.073 1.00 92.94 522 LEU A O 1
ATOM 4092 N N . ASP A 1 523 ? -6.619 9.927 -11.282 1.00 90.00 523 ASP A N 1
ATOM 4093 C CA . ASP A 1 523 ? -6.263 9.870 -9.862 1.00 90.00 523 ASP A CA 1
ATOM 4094 C C . ASP A 1 523 ? -6.627 8.523 -9.219 1.00 90.00 523 ASP A C 1
ATOM 4096 O O . ASP A 1 523 ? -7.384 7.714 -9.773 1.00 90.00 523 ASP A O 1
ATOM 4100 N N . SER A 1 524 ? -6.109 8.282 -8.012 1.00 88.81 524 SER A N 1
ATOM 4101 C CA . SER A 1 524 ? -6.362 7.026 -7.292 1.00 88.81 524 SER A CA 1
ATOM 4102 C C . SER A 1 524 ? -7.854 6.783 -7.013 1.00 88.81 524 SER A C 1
ATOM 4104 O O . SER A 1 524 ? -8.301 5.635 -6.939 1.00 88.81 524 SER A O 1
ATOM 4106 N N . SER A 1 525 ? -8.653 7.853 -6.898 1.00 87.81 525 SER A N 1
ATOM 4107 C CA . SER A 1 525 ? -10.081 7.781 -6.567 1.00 87.81 525 SER A CA 1
ATOM 4108 C C . SER A 1 525 ? -10.934 7.208 -7.702 1.00 87.81 525 SER A C 1
ATOM 4110 O O . SER A 1 525 ? -11.985 6.609 -7.458 1.00 87.81 525 SER A O 1
ATOM 4112 N N . THR A 1 526 ? -10.461 7.340 -8.942 1.00 91.06 526 THR A N 1
ATOM 4113 C CA . THR A 1 526 ? -11.162 6.898 -10.153 1.00 91.06 526 THR A CA 1
ATOM 4114 C C . THR A 1 526 ? -10.515 5.686 -10.829 1.00 91.06 526 THR A C 1
ATOM 4116 O O . THR A 1 526 ? -11.177 5.030 -11.638 1.00 91.06 526 THR A O 1
ATOM 4119 N N . ALA A 1 527 ? -9.292 5.308 -10.437 1.00 91.62 527 ALA A N 1
ATOM 4120 C CA . ALA A 1 527 ? -8.535 4.167 -10.965 1.00 91.62 527 ALA A CA 1
ATOM 4121 C C . ALA A 1 527 ? -9.344 2.862 -11.042 1.00 91.62 527 ALA A C 1
ATOM 4123 O O . ALA A 1 527 ? -9.542 2.293 -12.117 1.00 91.62 527 ALA A O 1
ATOM 4124 N N . LEU A 1 528 ? -9.894 2.397 -9.917 1.00 90.56 528 LEU A N 1
ATOM 4125 C CA . LEU A 1 528 ? -10.654 1.141 -9.898 1.00 90.56 528 LEU A CA 1
ATOM 4126 C C . LEU A 1 528 ? -11.938 1.210 -10.730 1.00 90.56 528 LEU A C 1
ATOM 4128 O O . LEU A 1 528 ? -12.375 0.190 -11.257 1.00 90.56 528 LEU A O 1
ATOM 4132 N N . THR A 1 529 ? -12.536 2.393 -10.874 1.00 89.94 529 THR A N 1
ATOM 4133 C CA . THR A 1 529 ? -13.710 2.588 -11.733 1.00 89.94 529 THR A CA 1
ATOM 4134 C C . THR A 1 529 ? -13.323 2.485 -13.207 1.00 89.94 529 THR A C 1
ATOM 4136 O O . THR A 1 529 ? -13.990 1.767 -13.953 1.00 89.94 529 THR A O 1
ATOM 4139 N N . ALA A 1 530 ? -12.227 3.132 -13.618 1.00 90.81 530 ALA A N 1
ATOM 4140 C CA . ALA A 1 530 ? -11.686 3.031 -14.973 1.00 90.81 530 ALA A CA 1
ATOM 4141 C C . ALA A 1 530 ? -11.399 1.572 -15.356 1.00 90.81 530 ALA A C 1
ATOM 4143 O O . ALA A 1 530 ? -11.868 1.107 -16.395 1.00 90.81 530 ALA A O 1
ATOM 4144 N N . PHE A 1 531 ? -10.746 0.821 -14.470 1.00 92.62 531 PHE A N 1
ATOM 4145 C CA . PHE A 1 531 ? -10.465 -0.593 -14.696 1.00 92.62 531 PHE A CA 1
ATOM 4146 C C . PHE A 1 531 ? -11.736 -1.461 -14.692 1.00 92.62 531 PHE A C 1
ATOM 4148 O O . PHE A 1 531 ? -12.047 -2.131 -15.675 1.00 92.62 531 PHE A O 1
ATOM 4155 N N . ARG A 1 532 ? -12.520 -1.447 -13.604 1.00 86.75 532 ARG A N 1
ATOM 4156 C CA . ARG A 1 532 ? -13.625 -2.407 -13.413 1.00 86.75 532 ARG A CA 1
ATOM 4157 C C . ARG A 1 532 ? -14.848 -2.115 -14.276 1.00 86.75 532 ARG A C 1
ATOM 4159 O O . ARG A 1 532 ? -15.510 -3.053 -14.708 1.00 86.75 532 ARG A O 1
ATOM 4166 N N . ARG A 1 533 ? -15.189 -0.837 -14.485 1.00 84.81 533 ARG A N 1
ATOM 4167 C CA . ARG A 1 533 ? -16.400 -0.445 -15.231 1.00 84.81 533 ARG A CA 1
ATOM 4168 C C . ARG A 1 533 ? -16.128 -0.153 -16.695 1.00 84.81 533 ARG A C 1
ATOM 4170 O O . ARG A 1 533 ? -16.969 -0.472 -17.527 1.00 84.81 533 ARG A O 1
ATOM 4177 N N . HIS A 1 534 ? -14.988 0.459 -17.000 1.00 86.25 534 HIS A N 1
ATOM 4178 C CA . HIS A 1 534 ? -14.664 0.889 -18.361 1.00 86.25 534 HIS A CA 1
ATOM 4179 C C . HIS A 1 534 ? -13.646 -0.023 -19.055 1.00 86.25 534 HIS A C 1
ATOM 4181 O O . HIS A 1 534 ? -13.375 0.176 -20.236 1.00 86.25 534 HIS A O 1
ATOM 4187 N N . GLY A 1 535 ? -13.103 -1.019 -18.343 1.00 88.19 535 GLY A N 1
ATOM 4188 C CA . GLY A 1 535 ? -12.116 -1.959 -18.869 1.00 88.19 535 GLY A CA 1
ATOM 4189 C C . GLY A 1 535 ? -10.744 -1.337 -19.139 1.00 88.19 535 GLY A C 1
ATOM 4190 O O . GLY A 1 535 ? -9.900 -1.984 -19.736 1.00 88.19 535 GLY A O 1
ATOM 4191 N N . LYS A 1 536 ? -10.486 -0.090 -18.744 1.00 94.38 536 LYS A N 1
ATOM 4192 C CA . LYS A 1 536 ? -9.243 0.589 -19.129 1.00 94.38 536 LYS A CA 1
ATOM 4193 C C . LYS A 1 536 ? -8.021 -0.047 -18.473 1.00 94.38 536 LYS A C 1
ATOM 4195 O O . LYS A 1 536 ? -8.071 -0.380 -17.289 1.00 94.38 536 LYS A O 1
ATOM 4200 N N . LEU A 1 537 ? -6.921 -0.109 -19.219 1.00 96.56 537 LEU A N 1
ATOM 4201 C CA . LEU A 1 537 ? -5.587 -0.291 -18.660 1.00 96.56 537 LEU A CA 1
ATOM 4202 C C . LEU A 1 537 ? -5.154 1.014 -17.996 1.00 96.56 537 LEU A C 1
ATOM 4204 O O . LEU A 1 537 ? -5.116 2.062 -18.643 1.00 96.56 537 LEU A O 1
ATOM 4208 N N . LEU A 1 538 ? -4.855 0.965 -16.702 1.00 97.38 538 LEU A N 1
ATOM 4209 C CA . LEU A 1 538 ? -4.368 2.134 -15.979 1.00 97.38 538 LEU A CA 1
ATOM 4210 C C . LEU A 1 538 ? -2.979 2.508 -16.505 1.00 97.38 538 LEU A C 1
ATOM 4212 O O . LEU A 1 538 ? -2.100 1.661 -16.599 1.00 97.38 538 LEU A O 1
ATOM 4216 N N . SER A 1 539 ? -2.802 3.770 -16.880 1.00 96.88 539 SER A N 1
ATOM 4217 C CA . SER A 1 539 ? -1.617 4.255 -17.601 1.00 96.88 539 SER A CA 1
ATOM 4218 C C . SER A 1 539 ? -1.076 5.566 -16.993 1.00 96.88 539 SER A C 1
ATOM 4220 O O . SER A 1 539 ? -1.024 6.594 -17.665 1.00 96.88 539 SER A O 1
ATOM 4222 N N . PRO A 1 540 ? -0.747 5.610 -15.687 1.00 96.81 540 PRO A N 1
ATOM 4223 C CA . PRO A 1 540 ? -0.054 6.757 -15.094 1.00 96.81 540 PRO A CA 1
ATOM 4224 C C . PRO A 1 540 ? 1.395 6.882 -15.596 1.00 96.81 540 PRO A C 1
ATOM 4226 O O . PRO A 1 540 ? 1.981 5.916 -16.080 1.00 96.81 540 PRO A O 1
ATOM 4229 N N . ILE A 1 541 ? 1.983 8.072 -15.442 1.00 98.50 541 ILE A N 1
ATOM 4230 C CA . ILE A 1 541 ? 3.389 8.342 -15.786 1.00 98.50 541 ILE A CA 1
ATOM 4231 C C . ILE A 1 541 ? 4.239 8.361 -14.513 1.00 98.50 541 ILE A C 1
ATOM 4233 O O . ILE A 1 541 ? 3.829 8.916 -13.487 1.00 98.50 541 ILE A O 1
ATOM 4237 N N . GLY A 1 542 ? 5.437 7.796 -14.592 1.00 98.31 542 GLY A N 1
ATOM 4238 C CA . GLY A 1 542 ? 6.483 7.906 -13.589 1.00 98.31 542 GLY A CA 1
ATOM 4239 C C . GLY A 1 542 ? 7.730 8.562 -14.167 1.00 98.31 542 GLY A C 1
ATOM 4240 O O . GLY A 1 542 ? 8.174 8.187 -15.243 1.00 98.31 542 GLY A O 1
ATOM 4241 N N . LEU A 1 543 ? 8.290 9.557 -13.485 1.00 98.44 543 LEU A N 1
ATOM 4242 C CA . LEU A 1 543 ? 9.538 10.187 -13.923 1.00 98.44 543 LEU A CA 1
ATOM 4243 C C . LEU A 1 543 ? 10.726 9.437 -13.333 1.00 98.44 543 LEU A C 1
ATOM 4245 O O . LEU A 1 543 ? 10.862 9.394 -12.112 1.00 98.44 543 LEU A O 1
ATOM 4249 N N . GLU A 1 544 ? 11.612 8.910 -14.166 1.00 98.50 544 GLU A N 1
ATOM 4250 C CA . GLU A 1 544 ? 12.766 8.149 -13.697 1.00 98.50 544 GLU A CA 1
ATOM 4251 C C . GLU A 1 544 ? 14.032 9.019 -13.584 1.00 98.50 544 GLU A C 1
ATOM 4253 O O . GLU A 1 544 ? 14.951 8.970 -14.401 1.00 98.50 544 GLU A O 1
ATOM 4258 N N . GLY A 1 545 ? 14.062 9.876 -12.560 1.00 98.06 545 GLY A N 1
ATOM 4259 C CA . GLY A 1 545 ? 15.228 10.689 -12.208 1.00 98.06 545 GLY A CA 1
ATOM 4260 C C . GLY A 1 545 ? 14.943 12.189 -12.122 1.00 98.06 545 GLY A C 1
ATOM 4261 O O . GLY A 1 545 ? 14.383 12.813 -13.024 1.00 98.06 545 GLY A O 1
ATOM 4262 N N . LEU A 1 546 ? 15.385 12.820 -11.029 1.00 98.00 546 LEU A N 1
ATOM 4263 C CA . LEU A 1 546 ? 15.194 14.260 -10.814 1.00 98.00 546 LEU A CA 1
ATOM 4264 C C . LEU A 1 546 ? 16.095 15.163 -11.667 1.00 98.00 546 LEU A C 1
ATOM 4266 O O . LEU A 1 546 ? 15.869 16.371 -11.708 1.00 98.00 546 LEU A O 1
ATOM 4270 N N . HIS A 1 547 ? 17.073 14.628 -12.400 1.00 96.69 547 HIS A N 1
ATOM 4271 C CA . HIS A 1 547 ? 17.834 15.423 -13.375 1.00 96.69 547 HIS A CA 1
ATOM 4272 C C . HIS A 1 547 ? 16.929 16.031 -14.459 1.00 96.69 547 HIS A C 1
ATOM 4274 O O . HIS A 1 547 ? 17.294 17.033 -15.064 1.00 96.69 547 HIS A O 1
ATOM 4280 N N . MET A 1 548 ? 15.724 15.489 -14.666 1.00 96.69 548 MET A N 1
ATOM 4281 C CA . MET A 1 548 ? 14.724 15.999 -15.612 1.00 96.69 548 MET A CA 1
ATOM 4282 C C . MET A 1 548 ? 13.981 17.262 -15.161 1.00 96.69 548 MET A C 1
ATOM 4284 O O . MET A 1 548 ? 13.265 17.855 -15.969 1.00 96.69 548 MET A O 1
ATOM 4288 N N . ILE A 1 549 ? 14.096 17.675 -13.892 1.00 95.94 549 ILE A N 1
ATOM 4289 C CA . ILE A 1 549 ? 13.457 18.905 -13.385 1.00 95.94 549 ILE A CA 1
ATOM 4290 C C . ILE A 1 549 ? 14.438 20.086 -13.281 1.00 95.94 549 ILE A C 1
ATOM 4292 O O . ILE A 1 549 ? 14.059 21.175 -12.842 1.00 95.94 549 ILE A O 1
ATOM 4296 N N . GLY A 1 550 ? 15.705 19.886 -13.659 1.00 92.06 550 GLY A N 1
ATOM 4297 C CA . GLY A 1 550 ? 16.781 20.815 -13.319 1.00 92.06 550 GLY A CA 1
ATOM 4298 C C . GLY A 1 550 ? 16.891 20.985 -11.802 1.00 92.06 550 GLY A C 1
ATOM 4299 O O . GLY A 1 550 ? 16.723 20.033 -11.048 1.00 92.06 550 GLY A O 1
ATOM 4300 N N . ARG A 1 551 ? 17.112 22.209 -11.323 1.00 93.19 551 ARG A N 1
ATOM 4301 C CA . ARG A 1 551 ? 17.039 22.565 -9.894 1.00 93.19 551 ARG A CA 1
ATOM 4302 C C . ARG A 1 551 ? 15.694 23.194 -9.507 1.00 93.19 551 ARG A C 1
ATOM 4304 O O . ARG A 1 551 ? 15.620 23.857 -8.477 1.00 93.19 551 ARG A O 1
ATOM 4311 N N . ASN A 1 552 ? 14.653 23.006 -10.326 1.00 90.88 552 ASN A N 1
ATOM 4312 C CA . ASN A 1 552 ? 13.413 23.779 -10.254 1.00 90.88 552 ASN A CA 1
ATOM 4313 C C . ASN A 1 552 ? 12.209 22.914 -9.841 1.00 90.88 552 ASN A C 1
ATOM 4315 O O . ASN A 1 552 ? 11.721 22.077 -10.605 1.00 90.88 552 ASN A O 1
ATOM 4319 N N . ALA A 1 553 ? 11.639 23.188 -8.670 1.00 96.00 553 ALA A N 1
ATOM 4320 C CA . ALA A 1 553 ? 10.364 22.633 -8.224 1.00 96.00 553 ALA A CA 1
ATOM 4321 C C . ALA A 1 553 ? 9.197 23.046 -9.141 1.00 96.00 553 ALA A C 1
ATOM 4323 O O . ALA A 1 553 ? 8.184 22.346 -9.208 1.00 96.00 553 ALA A O 1
ATOM 4324 N N . SER A 1 554 ? 9.322 24.144 -9.896 1.00 95.94 554 SER A N 1
ATOM 4325 C CA . SER A 1 554 ? 8.338 24.509 -10.923 1.00 95.94 554 SER A CA 1
ATOM 4326 C C . SER A 1 554 ? 8.181 23.435 -11.997 1.00 95.94 554 SER A C 1
ATOM 4328 O O . SER A 1 554 ? 7.049 23.128 -12.371 1.00 95.94 554 SER A O 1
ATOM 4330 N N . MET A 1 555 ? 9.275 22.800 -12.431 1.00 96.12 555 MET A N 1
ATOM 4331 C CA . MET A 1 555 ? 9.196 21.709 -13.405 1.00 96.12 555 MET A CA 1
ATOM 4332 C C . MET A 1 555 ? 8.525 20.471 -12.813 1.00 96.12 555 MET A C 1
ATOM 4334 O O . MET A 1 555 ? 7.657 19.887 -13.457 1.00 96.12 555 MET A O 1
ATOM 4338 N N . LEU A 1 556 ? 8.821 20.140 -11.551 1.00 97.38 556 LEU A N 1
ATOM 4339 C CA . LEU A 1 556 ? 8.138 19.064 -10.824 1.00 97.38 556 LEU A CA 1
ATOM 4340 C C . LEU A 1 556 ? 6.610 19.264 -10.816 1.00 97.38 556 LEU A C 1
ATOM 4342 O O . LEU A 1 556 ? 5.850 18.342 -11.115 1.00 97.38 556 LEU A O 1
ATOM 4346 N N . ARG A 1 557 ? 6.149 20.486 -10.513 1.00 98.00 557 ARG A N 1
ATOM 4347 C CA . ARG A 1 557 ? 4.718 20.829 -10.514 1.00 98.00 557 ARG A CA 1
ATOM 4348 C C . ARG A 1 557 ? 4.085 20.720 -11.897 1.00 98.00 557 ARG A C 1
ATOM 4350 O O . ARG A 1 557 ? 2.959 20.237 -11.998 1.00 98.00 557 ARG A O 1
ATOM 4357 N N . LEU A 1 558 ? 4.779 21.173 -12.941 1.00 97.62 558 LEU A N 1
ATOM 4358 C CA . LEU A 1 558 ? 4.291 21.082 -14.318 1.00 97.62 558 LEU A CA 1
ATOM 4359 C C . LEU A 1 558 ? 4.168 19.624 -14.762 1.00 97.62 558 LEU A C 1
ATOM 4361 O O . LEU A 1 558 ? 3.124 19.234 -15.275 1.00 97.62 558 LEU A O 1
ATOM 4365 N N . TYR A 1 559 ? 5.166 18.787 -14.483 1.00 98.12 559 TYR A N 1
ATOM 4366 C CA . TYR A 1 559 ? 5.083 17.365 -14.806 1.00 98.12 559 TYR A CA 1
ATOM 4367 C C . TYR A 1 559 ? 3.978 16.647 -14.025 1.00 98.12 559 TYR A C 1
ATOM 4369 O O . TYR A 1 559 ? 3.269 15.816 -14.589 1.00 98.12 559 TYR A O 1
ATOM 4377 N N . HIS A 1 560 ? 3.751 17.009 -12.757 1.00 97.88 560 HIS A N 1
ATOM 4378 C CA . HIS A 1 560 ? 2.602 16.504 -12.002 1.00 97.88 560 HIS A CA 1
ATOM 4379 C C . HIS A 1 560 ? 1.264 16.872 -12.673 1.00 97.88 560 HIS A C 1
ATOM 4381 O O . HIS A 1 560 ? 0.367 16.035 -12.771 1.00 97.88 560 HIS A O 1
ATOM 4387 N N . GLN A 1 561 ? 1.124 18.102 -13.185 1.00 96.69 561 GLN A N 1
ATOM 4388 C CA . GLN A 1 561 ? -0.067 18.522 -13.943 1.00 96.69 561 GLN A CA 1
ATOM 4389 C C . GLN A 1 561 ? -0.225 17.762 -15.265 1.00 96.69 561 GLN A C 1
ATOM 4391 O O . GLN A 1 561 ? -1.351 17.472 -15.667 1.00 96.69 561 GLN A O 1
ATOM 4396 N N . LEU A 1 562 ? 0.888 17.392 -15.900 1.00 96.75 562 LEU A N 1
ATOM 4397 C CA . LEU A 1 562 ? 0.914 16.515 -17.071 1.00 96.75 562 LEU A CA 1
ATOM 4398 C C . LEU A 1 562 ? 0.655 15.036 -16.715 1.00 96.75 562 LEU A C 1
ATOM 4400 O O . LEU A 1 562 ? 0.601 14.191 -17.594 1.00 96.75 562 LEU A O 1
ATOM 4404 N N . GLY A 1 563 ? 0.416 14.696 -15.447 1.00 96.06 563 GLY A N 1
ATOM 4405 C CA . GLY A 1 563 ? -0.000 13.351 -15.043 1.00 96.06 563 GLY A CA 1
ATOM 4406 C C . GLY A 1 563 ? 1.117 12.461 -14.505 1.00 96.06 563 GLY A C 1
ATOM 4407 O O . GLY A 1 563 ? 0.866 11.281 -14.268 1.00 96.06 563 GLY A O 1
ATOM 4408 N N . ALA A 1 564 ? 2.315 12.998 -14.249 1.00 97.94 564 ALA A N 1
ATOM 4409 C CA . ALA A 1 564 ? 3.325 12.278 -13.479 1.00 97.94 564 ALA A CA 1
ATOM 4410 C C . ALA A 1 564 ? 2.832 12.034 -12.042 1.00 97.94 564 ALA A C 1
ATOM 4412 O O . ALA A 1 564 ? 2.418 12.965 -11.346 1.00 97.94 564 ALA A O 1
ATOM 4413 N N . LYS A 1 565 ? 2.875 10.778 -11.594 1.00 97.94 565 LYS A N 1
ATOM 4414 C CA . LYS A 1 565 ? 2.358 10.331 -10.289 1.00 97.94 565 LYS A CA 1
ATOM 4415 C C . LYS A 1 565 ? 3.453 9.928 -9.310 1.00 97.94 565 LYS A C 1
ATOM 4417 O O . LYS A 1 565 ? 3.235 10.035 -8.104 1.00 97.94 565 LYS A O 1
ATOM 4422 N N . TYR A 1 566 ? 4.621 9.522 -9.802 1.00 98.62 566 TYR A N 1
ATOM 4423 C CA . TYR A 1 566 ? 5.828 9.365 -8.990 1.00 98.62 566 TYR A CA 1
ATOM 4424 C C . TYR A 1 566 ? 7.036 10.023 -9.647 1.00 98.62 566 TYR A C 1
ATOM 4426 O O . TYR A 1 566 ? 7.030 10.277 -10.855 1.00 98.62 566 TYR A O 1
ATOM 4434 N N . VAL A 1 567 ? 8.081 10.245 -8.844 1.00 98.56 567 VAL A N 1
ATOM 4435 C CA . VAL A 1 567 ? 9.429 10.546 -9.343 1.00 98.56 567 VAL A CA 1
ATOM 4436 C C . VAL A 1 567 ? 10.473 9.704 -8.621 1.00 98.56 567 VAL A C 1
ATOM 4438 O O . VAL A 1 567 ? 10.551 9.743 -7.391 1.00 98.56 567 VAL A O 1
ATOM 4441 N N . THR A 1 568 ? 11.281 8.979 -9.389 1.00 98.81 568 THR A N 1
ATOM 4442 C CA . THR A 1 568 ? 12.506 8.316 -8.936 1.00 98.81 568 THR A CA 1
ATOM 4443 C C . THR A 1 568 ? 13.545 9.386 -8.643 1.00 98.81 568 THR A C 1
ATOM 4445 O O . THR A 1 568 ? 13.829 10.237 -9.487 1.00 98.81 568 THR A O 1
ATOM 4448 N N . LEU A 1 569 ? 14.084 9.411 -7.422 1.00 98.81 569 LEU A N 1
ATOM 4449 C CA . LEU A 1 569 ? 14.911 10.547 -6.995 1.00 98.81 569 LEU A CA 1
ATOM 4450 C C . LEU A 1 569 ? 16.212 10.673 -7.791 1.00 98.81 569 LEU A C 1
ATOM 4452 O O . LEU A 1 569 ? 16.695 11.784 -8.005 1.00 98.81 569 LEU A O 1
ATOM 4456 N N . THR A 1 570 ? 16.772 9.557 -8.241 1.00 98.62 570 THR A N 1
ATOM 4457 C CA . THR A 1 570 ? 17.987 9.493 -9.059 1.00 98.62 570 THR A CA 1
ATOM 4458 C C . THR A 1 570 ? 17.818 8.442 -10.150 1.00 98.62 570 THR A C 1
ATOM 4460 O O . THR A 1 570 ? 16.907 7.629 -10.074 1.00 98.62 570 THR A O 1
ATOM 4463 N N . TRP A 1 571 ? 18.718 8.426 -11.129 1.00 97.00 571 TRP A N 1
ATOM 4464 C CA . TRP A 1 571 ? 18.973 7.243 -11.958 1.00 97.00 571 TRP A CA 1
ATOM 4465 C C . TRP A 1 571 ? 20.390 6.739 -11.634 1.00 97.00 571 TRP A C 1
ATOM 4467 O O . TRP A 1 571 ? 20.791 6.760 -10.470 1.00 97.00 571 TRP A O 1
ATOM 4477 N N . ASN A 1 572 ? 21.193 6.348 -12.623 1.00 95.69 572 ASN A N 1
ATOM 4478 C CA . ASN A 1 572 ? 22.615 6.032 -12.465 1.00 95.69 572 ASN A CA 1
ATOM 4479 C C . ASN A 1 572 ? 23.513 7.292 -12.498 1.00 95.69 572 ASN A C 1
ATOM 4481 O O . ASN A 1 572 ? 24.615 7.271 -13.043 1.00 95.69 572 ASN A O 1
ATOM 4485 N N . CYS A 1 573 ? 23.041 8.402 -11.928 1.00 96.12 573 CYS A N 1
ATOM 4486 C CA . CYS A 1 573 ? 23.832 9.597 -11.638 1.00 96.12 573 CYS A CA 1
ATOM 4487 C C . CYS A 1 573 ? 23.309 10.283 -10.372 1.00 96.12 573 CYS A C 1
ATOM 4489 O O . CYS A 1 573 ? 22.103 10.287 -10.101 1.00 96.12 573 CYS A O 1
ATOM 4491 N N . HIS A 1 574 ? 24.222 10.884 -9.602 1.00 97.50 574 HIS A N 1
ATOM 4492 C CA . HIS A 1 574 ? 23.836 11.863 -8.586 1.00 97.50 574 HIS A CA 1
ATOM 4493 C C . HIS A 1 574 ? 23.135 13.051 -9.251 1.00 97.50 574 HIS A C 1
ATOM 4495 O O . HIS A 1 574 ? 23.299 13.308 -10.443 1.00 97.50 574 HIS A O 1
ATOM 4501 N N . ASN A 1 575 ? 22.387 13.814 -8.464 1.00 97.31 575 ASN A N 1
ATOM 4502 C CA . ASN A 1 575 ? 21.878 15.108 -8.901 1.00 97.31 575 ASN A CA 1
ATOM 4503 C C . ASN A 1 575 ? 21.890 16.116 -7.746 1.00 97.31 575 ASN A C 1
ATOM 4505 O O . ASN A 1 575 ? 22.372 15.835 -6.645 1.00 97.31 575 ASN A O 1
ATOM 4509 N N . ALA A 1 576 ? 21.325 17.303 -7.981 1.00 96.62 576 ALA A N 1
ATOM 4510 C CA . ALA A 1 576 ? 21.266 18.377 -6.990 1.00 96.62 576 ALA A CA 1
ATOM 4511 C C . ALA A 1 576 ? 20.508 18.004 -5.697 1.00 96.62 576 ALA A C 1
ATOM 4513 O O . ALA A 1 576 ? 20.602 18.729 -4.704 1.00 96.62 576 ALA A O 1
ATOM 4514 N N . PHE A 1 577 ? 19.734 16.915 -5.700 1.00 98.06 577 PHE A N 1
ATOM 4515 C CA . PHE A 1 577 ? 18.795 16.557 -4.640 1.00 98.06 577 PHE A CA 1
ATOM 4516 C C . PHE A 1 577 ? 19.214 15.317 -3.849 1.00 98.06 577 PHE A C 1
ATOM 4518 O O . PHE A 1 577 ? 18.953 15.267 -2.646 1.00 98.06 577 PHE A O 1
ATOM 4525 N N . ALA A 1 578 ? 19.826 14.319 -4.492 1.00 98.50 578 ALA A N 1
ATOM 4526 C CA . ALA A 1 578 ? 19.994 12.999 -3.894 1.00 98.50 578 ALA A CA 1
ATOM 4527 C C . ALA A 1 578 ? 21.189 12.205 -4.442 1.00 98.50 578 ALA A C 1
ATOM 4529 O O . ALA A 1 578 ? 21.667 12.435 -5.556 1.00 98.50 578 ALA A O 1
ATOM 4530 N N . ASP A 1 579 ? 21.632 11.230 -3.642 1.00 98.62 579 ASP A N 1
ATOM 4531 C CA . ASP A 1 579 ? 22.658 10.264 -4.024 1.00 98.62 579 ASP A CA 1
ATOM 4532 C C . ASP A 1 579 ? 22.088 9.013 -4.701 1.00 98.62 579 ASP A C 1
ATOM 4534 O O . ASP A 1 579 ? 21.153 8.396 -4.176 1.00 98.62 579 ASP A O 1
ATOM 4538 N N . ALA A 1 580 ? 22.704 8.615 -5.819 1.00 98.38 580 ALA A N 1
ATOM 4539 C CA . ALA A 1 580 ? 22.403 7.392 -6.564 1.00 98.38 580 ALA A CA 1
ATOM 4540 C C . ALA A 1 580 ? 23.114 6.160 -5.986 1.00 98.38 580 ALA A C 1
ATOM 4542 O O . ALA A 1 580 ? 24.139 6.277 -5.325 1.00 98.38 580 ALA A O 1
ATOM 4543 N N . ALA A 1 581 ? 22.585 4.967 -6.253 1.00 97.62 581 ALA A N 1
ATOM 4544 C CA . ALA A 1 581 ? 23.164 3.681 -5.863 1.00 97.62 581 ALA A CA 1
ATOM 4545 C C . ALA A 1 581 ? 24.404 3.323 -6.693 1.00 97.62 581 ALA A C 1
ATOM 4547 O O . ALA A 1 581 ? 25.320 2.653 -6.212 1.00 97.62 581 ALA A O 1
ATOM 4548 N N . GLN A 1 582 ? 24.415 3.749 -7.954 1.00 95.75 582 GLN A N 1
ATOM 4549 C CA . GLN A 1 582 ? 25.489 3.504 -8.906 1.00 95.75 582 GLN A CA 1
ATOM 4550 C C . GLN A 1 582 ? 25.629 4.681 -9.873 1.00 95.75 582 GLN A C 1
ATOM 4552 O O . GLN A 1 582 ? 24.685 5.450 -10.048 1.00 95.75 582 GLN A O 1
ATOM 4557 N N . LEU A 1 583 ? 26.806 4.814 -10.480 1.00 93.81 583 LEU A N 1
ATOM 4558 C CA . LEU A 1 583 ? 27.130 5.839 -11.466 1.00 93.81 583 LEU A CA 1
ATOM 4559 C C . LEU A 1 583 ? 27.502 5.202 -12.795 1.00 93.81 583 LEU A C 1
ATOM 4561 O O . LEU A 1 583 ? 28.351 4.312 -12.823 1.00 93.81 583 LEU A O 1
ATOM 4565 N N . THR A 1 584 ? 26.913 5.703 -13.874 1.00 89.81 584 THR A N 1
ATOM 4566 C CA . THR A 1 584 ? 27.365 5.458 -15.244 1.00 89.81 584 THR A CA 1
ATOM 4567 C C . THR A 1 584 ? 28.334 6.572 -15.620 1.00 89.81 584 THR A C 1
ATOM 4569 O O . THR A 1 584 ? 27.921 7.719 -15.768 1.00 89.81 584 THR A O 1
ATOM 4572 N N . ILE A 1 585 ? 29.626 6.250 -15.712 1.00 80.38 585 ILE A N 1
ATOM 4573 C CA . ILE A 1 585 ? 30.687 7.234 -15.961 1.00 80.38 585 ILE A CA 1
ATOM 4574 C C . ILE A 1 585 ? 31.297 6.978 -17.338 1.00 80.38 585 ILE A C 1
ATOM 4576 O O . ILE A 1 585 ? 31.811 5.891 -17.603 1.00 80.38 585 ILE A O 1
ATOM 4580 N N . GLU A 1 586 ? 31.275 7.997 -18.188 1.00 75.44 586 GLU A N 1
ATOM 4581 C CA . GLU A 1 586 ? 32.090 8.067 -19.401 1.00 75.44 586 GLU A CA 1
ATOM 4582 C C . GLU A 1 586 ? 33.493 8.557 -19.003 1.00 75.44 586 GLU A C 1
ATOM 4584 O O . GLU A 1 586 ? 33.719 9.752 -18.816 1.00 75.44 586 GLU A O 1
ATOM 4589 N N . ASP A 1 587 ? 34.421 7.624 -18.768 1.00 71.19 587 ASP A N 1
ATOM 4590 C CA . ASP A 1 587 ? 35.815 7.897 -18.394 1.00 71.19 587 ASP A CA 1
ATOM 4591 C C . ASP A 1 587 ? 36.811 7.064 -19.219 1.00 71.19 587 ASP A C 1
ATOM 4593 O O . ASP A 1 587 ? 36.432 6.144 -19.941 1.00 71.19 587 ASP A O 1
ATOM 4597 N N . ASP A 1 588 ? 38.110 7.344 -19.071 1.00 71.81 588 ASP A N 1
ATOM 4598 C CA . ASP A 1 588 ? 39.202 6.617 -19.745 1.00 71.81 588 ASP A CA 1
ATOM 4599 C C . ASP A 1 588 ? 39.440 5.193 -19.182 1.00 71.81 588 ASP A C 1
ATOM 4601 O O . ASP A 1 588 ? 40.520 4.612 -19.343 1.00 71.81 588 ASP A O 1
ATOM 4605 N N . SER A 1 589 ? 38.480 4.620 -18.451 1.00 68.38 589 SER A N 1
ATOM 4606 C CA . SER A 1 589 ? 38.618 3.269 -17.908 1.00 68.38 589 SER A CA 1
ATOM 4607 C C . SER A 1 589 ? 38.533 2.19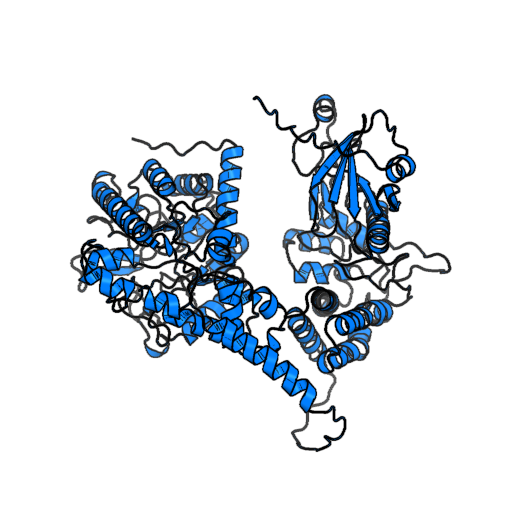7 -19.003 1.00 68.38 589 SER A C 1
ATOM 4609 O O . SER A 1 589 ? 38.125 2.475 -20.129 1.00 68.38 589 SER A O 1
ATOM 4611 N N . PRO A 1 590 ? 38.862 0.928 -18.688 1.00 59.84 590 PRO A N 1
ATOM 4612 C CA . PRO A 1 590 ? 38.763 -0.162 -19.657 1.00 59.84 590 PRO A CA 1
ATOM 4613 C C . PRO A 1 590 ? 37.354 -0.369 -20.236 1.00 59.84 590 PRO A C 1
ATOM 4615 O O . PRO A 1 590 ? 37.248 -0.940 -21.314 1.00 59.84 590 PRO A O 1
ATOM 4618 N N . ASN A 1 591 ? 36.306 0.085 -19.533 1.00 62.00 591 ASN A N 1
ATOM 4619 C CA . ASN A 1 591 ? 34.905 -0.003 -19.950 1.00 62.00 591 ASN A CA 1
ATOM 4620 C C . ASN A 1 591 ? 34.201 1.354 -19.705 1.00 62.00 591 ASN A C 1
ATOM 4622 O O . ASN A 1 591 ? 33.504 1.494 -18.692 1.00 62.00 591 ASN A O 1
ATOM 4626 N N . PRO A 1 592 ? 34.389 2.349 -20.592 1.00 65.88 592 PRO A N 1
ATOM 4627 C CA . PRO A 1 592 ? 33.651 3.612 -20.550 1.00 65.88 592 PRO A CA 1
ATOM 4628 C C . PRO A 1 592 ? 32.143 3.343 -20.626 1.00 65.88 592 PRO A C 1
ATOM 4630 O O . PRO A 1 592 ? 31.717 2.421 -21.325 1.00 65.88 592 PRO A O 1
ATOM 4633 N N . GLY A 1 593 ? 31.341 4.085 -19.861 1.00 72.25 593 GLY A N 1
ATOM 4634 C CA . GLY A 1 593 ? 29.887 3.906 -19.820 1.00 72.25 593 GLY A CA 1
ATOM 4635 C C . GLY A 1 593 ? 29.413 2.715 -18.971 1.00 72.25 593 GLY A C 1
ATOM 4636 O O . GLY A 1 593 ? 28.216 2.444 -18.900 1.00 72.25 593 GLY A O 1
ATOM 4637 N N . ALA A 1 594 ? 30.312 2.002 -18.282 1.00 78.50 594 ALA A N 1
ATOM 4638 C CA . ALA A 1 594 ? 29.919 0.949 -17.345 1.00 78.50 594 ALA A CA 1
ATOM 4639 C C . ALA A 1 594 ? 29.472 1.521 -15.990 1.00 78.50 594 ALA A C 1
ATOM 4641 O O . ALA A 1 594 ? 30.123 2.398 -15.415 1.00 78.50 594 ALA A O 1
ATOM 4642 N N . ALA A 1 595 ? 28.395 0.959 -15.436 1.00 87.44 595 ALA A N 1
ATOM 4643 C CA . ALA A 1 595 ? 27.919 1.315 -14.106 1.00 87.44 595 ALA A CA 1
ATOM 4644 C C . ALA A 1 595 ? 28.876 0.826 -13.001 1.00 87.44 595 ALA A C 1
ATOM 4646 O O . ALA A 1 595 ? 29.432 -0.275 -13.061 1.00 87.44 595 ALA A O 1
ATOM 4647 N N . ARG A 1 596 ? 29.052 1.639 -11.955 1.00 89.44 596 ARG A N 1
ATOM 4648 C CA . ARG A 1 596 ? 29.853 1.314 -10.761 1.00 89.44 596 ARG A CA 1
ATOM 4649 C C . ARG A 1 596 ? 29.103 1.696 -9.489 1.00 89.44 596 ARG A C 1
ATOM 4651 O O . ARG A 1 596 ? 28.389 2.695 -9.525 1.00 89.44 596 ARG A O 1
ATOM 4658 N N . PRO A 1 597 ? 29.286 0.989 -8.356 1.00 92.06 597 PRO A N 1
ATOM 4659 C CA . PRO A 1 597 ? 28.738 1.435 -7.076 1.00 92.06 597 PRO A CA 1
ATOM 4660 C C . PRO A 1 597 ? 29.123 2.891 -6.792 1.00 92.06 597 PRO A C 1
ATOM 4662 O O . PRO A 1 597 ? 30.293 3.261 -6.912 1.00 92.06 597 PRO A O 1
ATOM 4665 N N . ALA A 1 598 ? 28.144 3.717 -6.435 1.00 92.94 598 ALA A N 1
ATOM 4666 C CA . ALA A 1 598 ? 28.369 5.134 -6.196 1.00 92.94 598 ALA A CA 1
ATOM 4667 C C . ALA A 1 598 ? 28.912 5.365 -4.782 1.00 92.94 598 ALA A C 1
ATOM 4669 O O . ALA A 1 598 ? 28.394 4.812 -3.810 1.00 92.94 598 ALA A O 1
ATOM 4670 N N . ALA A 1 599 ? 29.914 6.235 -4.652 1.00 92.12 599 ALA A N 1
ATOM 4671 C CA . ALA A 1 599 ? 30.213 6.849 -3.364 1.00 92.12 599 ALA A CA 1
ATOM 4672 C C . ALA A 1 599 ? 29.198 7.980 -3.116 1.00 92.12 599 ALA A C 1
ATOM 4674 O O . ALA A 1 599 ? 28.917 8.735 -4.043 1.00 92.12 599 ALA A O 1
ATOM 4675 N N . PRO A 1 600 ? 28.643 8.133 -1.902 1.00 93.31 600 PRO A N 1
ATOM 4676 C CA . PRO A 1 600 ? 27.664 9.182 -1.641 1.00 93.31 600 PRO A CA 1
ATOM 4677 C C . PRO A 1 600 ? 28.301 10.574 -1.774 1.00 93.31 600 PRO A C 1
ATOM 4679 O O . PRO A 1 600 ? 29.367 10.823 -1.210 1.00 93.31 600 PRO A O 1
ATOM 4682 N N . HIS A 1 601 ? 27.629 11.485 -2.478 1.00 96.44 601 HIS A N 1
ATOM 4683 C CA . HIS A 1 601 ? 28.046 12.877 -2.637 1.00 96.44 601 HIS A CA 1
ATOM 4684 C C . HIS A 1 601 ? 27.460 13.760 -1.521 1.00 96.44 601 HIS A C 1
ATOM 4686 O O . HIS A 1 601 ? 28.179 14.541 -0.900 1.00 96.44 601 HIS A O 1
ATOM 4692 N N . TRP A 1 602 ? 26.169 13.599 -1.212 1.00 96.88 602 TRP A N 1
ATOM 4693 C CA . TRP A 1 602 ? 25.460 14.337 -0.154 1.00 96.88 602 TRP A CA 1
ATOM 4694 C C . TRP A 1 602 ? 25.373 13.578 1.177 1.00 96.88 602 TRP A C 1
ATOM 4696 O O . TRP A 1 602 ? 24.903 14.121 2.183 1.00 96.88 602 TRP A O 1
ATOM 4706 N N . GLY A 1 603 ? 25.749 12.297 1.185 1.00 97.06 603 GLY A N 1
ATOM 4707 C CA . GLY A 1 603 ? 25.445 11.397 2.293 1.00 97.06 603 GLY A CA 1
ATOM 4708 C C . GLY A 1 603 ? 23.941 11.139 2.401 1.00 97.06 603 GLY A C 1
ATOM 4709 O O . GLY A 1 603 ? 23.404 11.195 3.505 1.00 97.06 603 GLY A O 1
ATOM 4710 N N . GLY A 1 604 ? 23.250 10.955 1.272 1.00 97.94 604 GLY A N 1
ATOM 4711 C CA . GLY A 1 604 ? 21.796 10.789 1.173 1.00 97.94 604 GLY A CA 1
ATOM 4712 C C . GLY A 1 604 ? 21.123 11.935 0.414 1.00 97.94 604 GLY A C 1
ATOM 4713 O O . GLY A 1 604 ? 21.448 12.191 -0.742 1.00 97.94 604 GLY A O 1
ATOM 4714 N N . LEU A 1 605 ? 20.189 12.641 1.057 1.00 98.56 605 LEU A N 1
ATOM 4715 C CA . LEU A 1 605 ? 19.565 13.849 0.499 1.00 98.56 605 LEU A CA 1
ATOM 4716 C C . LEU A 1 605 ? 20.443 15.094 0.679 1.00 98.56 605 LEU A C 1
ATOM 4718 O O . LEU A 1 605 ? 21.050 15.290 1.734 1.00 98.56 605 LEU A O 1
ATOM 4722 N N . SER A 1 606 ? 20.445 15.991 -0.301 1.00 97.69 606 SER A N 1
ATOM 4723 C CA . SER A 1 606 ? 20.976 17.349 -0.139 1.00 97.69 606 SER A CA 1
ATOM 4724 C C . SER A 1 606 ? 19.985 18.240 0.640 1.00 97.69 606 SER A C 1
ATOM 4726 O O . SER A 1 606 ? 18.808 17.884 0.774 1.00 97.69 606 SER A O 1
ATOM 4728 N N . PRO A 1 607 ? 20.387 19.438 1.113 1.00 95.25 607 PRO A N 1
ATOM 4729 C CA . PRO A 1 607 ? 19.445 20.415 1.673 1.00 95.25 607 PRO A CA 1
ATOM 4730 C C . PRO A 1 607 ? 18.335 20.827 0.695 1.00 95.25 607 PRO A C 1
ATOM 4732 O O . PRO A 1 607 ? 17.220 21.140 1.107 1.00 95.25 607 PRO A O 1
ATOM 4735 N N . LEU A 1 608 ? 18.620 20.826 -0.611 1.00 96.12 608 LEU A N 1
ATOM 4736 C CA . LEU A 1 608 ? 17.605 21.073 -1.631 1.00 96.12 608 LEU A CA 1
ATOM 4737 C C . LEU A 1 608 ? 16.659 19.870 -1.758 1.00 96.12 608 LEU A C 1
ATOM 4739 O O . LEU A 1 608 ? 15.447 20.054 -1.857 1.00 96.12 608 LEU A O 1
ATOM 4743 N N . GLY A 1 609 ? 17.198 18.651 -1.682 1.00 97.75 609 GLY A N 1
ATOM 4744 C CA . GLY A 1 609 ? 16.429 17.409 -1.703 1.00 97.75 609 GLY A CA 1
ATOM 4745 C C . GLY A 1 609 ? 15.413 17.309 -0.569 1.00 97.75 609 GLY A C 1
ATOM 4746 O O . GLY A 1 609 ? 14.260 16.976 -0.823 1.00 97.75 609 GLY A O 1
ATOM 4747 N N . THR A 1 610 ? 15.773 17.676 0.665 1.00 97.81 610 THR A N 1
ATOM 4748 C CA . THR A 1 610 ? 14.819 17.639 1.794 1.00 97.81 610 THR A CA 1
ATOM 4749 C C . THR A 1 610 ? 13.632 18.589 1.587 1.00 97.81 610 THR A C 1
ATOM 4751 O O . THR A 1 610 ? 12.493 18.225 1.894 1.00 97.81 610 THR A O 1
ATOM 4754 N N . ARG A 1 611 ? 13.863 19.778 1.004 1.00 96.81 611 ARG A N 1
ATOM 4755 C CA . ARG A 1 611 ? 12.785 20.700 0.595 1.00 96.81 611 ARG A CA 1
ATOM 4756 C C . ARG A 1 611 ? 11.923 20.096 -0.516 1.00 96.81 611 ARG A C 1
ATOM 4758 O O . ARG A 1 611 ? 10.698 20.178 -0.439 1.00 96.81 611 ARG A O 1
ATOM 4765 N N . LEU A 1 612 ? 12.543 19.444 -1.499 1.00 98.19 612 LEU A N 1
ATOM 4766 C CA . LEU A 1 612 ? 11.827 18.850 -2.624 1.00 98.19 612 LEU A CA 1
ATOM 4767 C C . LEU A 1 612 ? 10.925 17.682 -2.197 1.00 98.19 612 LEU A C 1
ATOM 4769 O O . LEU A 1 612 ? 9.782 17.617 -2.639 1.00 98.19 612 LEU A O 1
ATOM 4773 N N . ILE A 1 613 ? 11.369 16.815 -1.280 1.00 98.69 613 ILE A N 1
ATOM 4774 C CA . ILE A 1 613 ? 10.523 15.729 -0.747 1.00 98.69 613 ILE A CA 1
ATOM 4775 C C . ILE A 1 613 ? 9.254 16.295 -0.096 1.00 98.69 613 ILE A C 1
ATOM 4777 O O . ILE A 1 613 ? 8.161 15.753 -0.273 1.00 98.69 613 ILE A O 1
ATOM 4781 N N . ARG A 1 614 ? 9.367 17.430 0.607 1.00 98.19 614 ARG A N 1
ATOM 4782 C CA . ARG A 1 614 ? 8.204 18.124 1.176 1.00 98.19 614 ARG A CA 1
ATOM 4783 C C . ARG A 1 614 ? 7.259 18.649 0.090 1.00 98.19 614 ARG A C 1
ATOM 4785 O O . ARG A 1 614 ? 6.046 18.563 0.279 1.00 98.19 614 ARG A O 1
ATOM 4792 N N . GLU A 1 615 ? 7.780 19.160 -1.026 1.00 98.56 615 GLU A N 1
ATOM 4793 C CA . GLU A 1 615 ? 6.961 19.577 -2.174 1.00 98.56 615 GLU A CA 1
ATOM 4794 C C . GLU A 1 615 ? 6.268 18.381 -2.840 1.00 98.56 615 GLU A C 1
ATOM 4796 O O . GLU A 1 615 ? 5.071 18.455 -3.112 1.00 98.56 615 GLU A O 1
ATOM 4801 N N . MET A 1 616 ? 6.965 17.255 -3.021 1.00 98.75 616 MET A N 1
ATOM 4802 C CA . MET A 1 616 ? 6.373 16.014 -3.541 1.00 98.75 616 MET A CA 1
ATOM 4803 C C . MET A 1 616 ? 5.224 15.529 -2.647 1.00 98.75 616 MET A C 1
ATOM 4805 O O . MET A 1 616 ? 4.124 15.265 -3.135 1.00 98.75 616 MET A O 1
ATOM 4809 N N . ASN A 1 617 ? 5.428 15.506 -1.323 1.00 98.81 617 ASN A N 1
ATOM 4810 C CA . ASN A 1 617 ? 4.364 15.165 -0.378 1.00 98.81 617 ASN A CA 1
ATOM 4811 C C . ASN A 1 617 ? 3.186 16.139 -0.462 1.00 98.81 617 ASN A C 1
ATOM 4813 O O . ASN A 1 617 ? 2.046 15.691 -0.488 1.00 98.81 617 ASN A O 1
ATOM 4817 N N . ARG A 1 618 ? 3.440 17.452 -0.557 1.00 98.69 618 ARG A N 1
ATOM 4818 C CA . ARG A 1 618 ? 2.388 18.473 -0.698 1.00 98.69 618 ARG A CA 1
ATOM 4819 C C . ARG A 1 618 ? 1.595 18.308 -1.997 1.00 98.69 618 ARG A C 1
ATOM 4821 O O . ARG A 1 618 ? 0.395 18.581 -2.013 1.00 98.69 618 ARG A O 1
ATOM 4828 N N . LEU A 1 619 ? 2.241 17.897 -3.087 1.00 98.31 619 LEU A N 1
ATOM 4829 C CA . LEU A 1 619 ? 1.581 17.640 -4.369 1.00 98.31 619 LEU A CA 1
ATOM 4830 C C . LEU A 1 619 ? 0.708 16.382 -4.343 1.00 98.31 619 LEU A C 1
ATOM 4832 O O . LEU A 1 619 ? -0.261 16.317 -5.094 1.00 98.31 619 LEU A O 1
ATOM 4836 N N . GLY A 1 620 ? 1.009 15.427 -3.461 1.00 98.25 620 GLY A N 1
ATOM 4837 C CA . GLY A 1 620 ? 0.460 14.078 -3.557 1.00 98.25 620 GLY A CA 1
ATOM 4838 C C . GLY A 1 620 ? 1.164 13.255 -4.639 1.00 98.25 620 GLY A C 1
ATOM 4839 O O . GLY A 1 620 ? 0.538 12.422 -5.286 1.00 98.25 620 GLY A O 1
ATOM 4840 N N . MET A 1 621 ? 2.463 13.495 -4.825 1.00 98.38 621 MET A N 1
ATOM 4841 C CA . MET A 1 621 ? 3.329 12.778 -5.754 1.00 98.38 621 MET A CA 1
ATOM 4842 C C . MET A 1 621 ? 4.168 11.752 -4.989 1.00 98.38 621 MET A C 1
ATOM 4844 O O . MET A 1 621 ? 4.796 12.081 -3.978 1.00 98.38 621 MET A O 1
ATOM 4848 N N . MET A 1 622 ? 4.165 10.501 -5.450 1.00 98.81 622 MET A N 1
ATOM 4849 C CA . MET A 1 622 ? 4.909 9.417 -4.811 1.00 98.81 622 MET A CA 1
ATOM 4850 C C . MET A 1 622 ? 6.414 9.652 -4.957 1.00 98.81 622 MET A C 1
ATOM 4852 O O . MET A 1 622 ? 6.913 9.989 -6.032 1.00 98.81 622 MET A O 1
ATOM 4856 N N . VAL A 1 623 ? 7.137 9.465 -3.857 1.00 98.94 623 VAL A N 1
ATOM 4857 C CA . VAL A 1 623 ? 8.599 9.422 -3.860 1.00 98.94 623 VAL A CA 1
ATOM 4858 C C . VAL A 1 623 ? 9.015 8.004 -4.215 1.00 98.94 623 VAL A C 1
ATOM 4860 O O . VAL A 1 623 ? 8.588 7.070 -3.537 1.00 98.94 623 VAL A O 1
ATOM 4863 N N . ASP A 1 624 ? 9.830 7.849 -5.253 1.00 98.94 624 ASP A N 1
ATOM 4864 C CA . ASP A 1 624 ? 10.396 6.561 -5.638 1.00 98.94 624 ASP A CA 1
ATOM 4865 C C . ASP A 1 624 ? 11.891 6.482 -5.288 1.00 98.94 624 ASP A C 1
ATOM 4867 O O . ASP A 1 624 ? 12.690 7.357 -5.632 1.00 98.94 624 ASP A O 1
ATOM 4871 N N . LEU A 1 625 ? 12.241 5.430 -4.547 1.00 98.94 625 LEU A N 1
ATOM 4872 C CA . LEU A 1 625 ? 13.573 5.155 -4.016 1.00 98.94 625 LEU A CA 1
ATOM 4873 C C . LEU A 1 625 ? 14.363 4.123 -4.828 1.00 98.94 625 LEU A C 1
ATOM 4875 O O . LEU A 1 625 ? 15.516 3.842 -4.474 1.00 98.94 625 LEU A O 1
ATOM 4879 N N . SER A 1 626 ? 13.805 3.592 -5.921 1.00 98.81 626 SER A N 1
ATOM 4880 C CA . SER A 1 626 ? 14.617 2.923 -6.943 1.00 98.81 626 SER A CA 1
ATOM 4881 C C . SER A 1 626 ? 15.791 3.819 -7.364 1.00 98.81 626 SER A C 1
ATOM 4883 O O . SER A 1 626 ? 15.741 5.039 -7.252 1.00 98.81 626 SER A O 1
ATOM 4885 N N . HIS A 1 627 ? 16.899 3.206 -7.776 1.00 98.62 627 HIS A N 1
ATOM 4886 C CA . HIS A 1 627 ? 18.173 3.849 -8.127 1.00 98.62 627 HIS A CA 1
ATOM 4887 C C . HIS A 1 627 ? 18.899 4.605 -7.012 1.00 98.62 627 HIS A C 1
ATOM 4889 O O . HIS A 1 627 ? 20.037 5.011 -7.235 1.00 98.62 627 HIS A O 1
ATOM 4895 N N . THR A 1 628 ? 18.328 4.775 -5.819 1.00 98.81 628 THR A N 1
ATOM 4896 C CA . THR A 1 628 ? 18.935 5.629 -4.790 1.00 98.81 628 THR A CA 1
ATOM 4897 C C . THR A 1 628 ? 19.952 4.905 -3.910 1.00 98.81 628 THR A C 1
ATOM 4899 O O . THR A 1 628 ? 19.849 3.709 -3.650 1.00 98.81 628 THR A O 1
ATOM 4902 N N . HIS A 1 629 ? 20.942 5.639 -3.403 1.00 98.62 629 HIS A N 1
ATOM 4903 C CA . HIS A 1 629 ? 21.876 5.127 -2.401 1.00 98.62 629 HIS A CA 1
ATOM 4904 C C . HIS A 1 629 ? 21.131 4.780 -1.094 1.00 98.62 629 HIS A C 1
ATOM 4906 O O . HIS A 1 629 ? 20.218 5.516 -0.710 1.00 98.62 629 HIS A O 1
ATOM 4912 N N . PRO A 1 630 ? 21.547 3.764 -0.310 1.00 98.44 630 PRO A N 1
ATOM 4913 C CA . PRO A 1 630 ? 20.879 3.434 0.956 1.00 98.44 630 PRO A CA 1
ATOM 4914 C C . PRO A 1 630 ? 20.792 4.583 1.974 1.00 98.44 630 PRO A C 1
ATOM 4916 O O . PRO A 1 630 ? 19.848 4.650 2.756 1.00 98.44 630 PRO A O 1
ATOM 4919 N N . ALA A 1 631 ? 21.741 5.524 1.944 1.00 98.19 631 ALA A N 1
ATOM 4920 C CA . ALA A 1 631 ? 21.669 6.752 2.745 1.00 98.19 631 ALA A CA 1
ATOM 4921 C C . ALA A 1 631 ? 20.484 7.650 2.333 1.00 98.19 631 ALA A C 1
ATOM 4923 O O . ALA A 1 631 ? 19.809 8.210 3.192 1.00 98.19 631 ALA A O 1
ATOM 4924 N N . THR A 1 632 ? 20.190 7.745 1.032 1.00 98.81 632 THR A N 1
ATOM 4925 C CA . THR A 1 632 ? 19.012 8.452 0.504 1.00 98.81 632 THR A CA 1
ATOM 4926 C C . THR A 1 632 ? 17.735 7.738 0.937 1.00 98.81 632 THR A C 1
ATOM 4928 O O . THR A 1 632 ? 16.814 8.387 1.429 1.00 98.81 632 THR A O 1
ATOM 4931 N N . MET A 1 633 ? 17.706 6.401 0.834 1.00 98.75 633 MET A N 1
ATOM 4932 C CA . MET A 1 633 ? 16.577 5.593 1.313 1.00 98.75 633 MET A CA 1
ATOM 4933 C C . MET A 1 633 ? 16.292 5.860 2.796 1.00 98.75 633 MET A C 1
ATOM 4935 O O . MET A 1 633 ? 15.149 6.104 3.181 1.00 98.75 633 MET A O 1
ATOM 4939 N N . HIS A 1 634 ? 17.339 5.849 3.627 1.00 98.56 634 HIS A N 1
ATOM 4940 C CA . HIS A 1 634 ? 17.233 6.107 5.058 1.00 98.56 634 HIS A CA 1
ATOM 4941 C C . HIS A 1 634 ? 16.737 7.527 5.352 1.00 98.56 634 HIS A C 1
ATOM 4943 O O . HIS A 1 634 ? 15.804 7.686 6.134 1.00 98.56 634 HIS A O 1
ATOM 4949 N N . ASP A 1 635 ? 17.315 8.557 4.729 1.00 98.62 635 ASP A N 1
ATOM 4950 C CA . ASP A 1 635 ? 16.889 9.947 4.937 1.00 98.62 635 ASP A CA 1
ATOM 4951 C C . ASP A 1 635 ? 15.405 10.146 4.608 1.00 98.62 635 ASP A C 1
ATOM 4953 O O . ASP A 1 635 ? 14.692 10.828 5.345 1.00 98.62 635 ASP A O 1
ATOM 4957 N N . VAL A 1 636 ? 14.926 9.546 3.516 1.00 98.88 636 VAL A N 1
ATOM 4958 C CA . VAL A 1 636 ? 13.524 9.648 3.097 1.00 98.88 636 VAL A CA 1
ATOM 4959 C C . VAL A 1 636 ? 12.598 8.883 4.044 1.00 98.88 636 VAL A C 1
ATOM 4961 O O . VAL A 1 636 ? 11.546 9.410 4.395 1.00 98.88 636 VAL A O 1
ATOM 4964 N N . LEU A 1 637 ? 12.964 7.675 4.477 1.00 98.69 637 LEU A N 1
ATOM 4965 C CA . LEU A 1 637 ? 12.089 6.819 5.288 1.00 98.69 637 LEU A CA 1
ATOM 4966 C C . LEU A 1 637 ? 12.116 7.147 6.790 1.00 98.69 637 LEU A C 1
ATOM 4968 O O . LEU A 1 637 ? 11.082 7.093 7.449 1.00 98.69 637 LEU A O 1
ATOM 4972 N N . ALA A 1 638 ? 13.288 7.457 7.342 1.00 96.62 638 ALA A N 1
ATOM 4973 C CA . ALA A 1 638 ? 13.502 7.641 8.781 1.00 96.62 638 ALA A CA 1
ATOM 4974 C C . ALA A 1 638 ? 13.818 9.092 9.175 1.00 96.62 638 ALA A C 1
ATOM 4976 O O . ALA A 1 638 ? 13.862 9.416 10.364 1.00 96.62 638 ALA A O 1
ATOM 4977 N N . GLY A 1 639 ? 14.048 9.968 8.195 1.00 95.75 639 GLY A N 1
ATOM 4978 C CA . GLY A 1 639 ? 14.533 11.315 8.442 1.00 95.75 639 GLY A CA 1
ATOM 4979 C C . GLY A 1 639 ? 16.018 11.363 8.788 1.00 95.75 639 GLY A C 1
ATOM 4980 O O . GLY A 1 639 ? 16.721 10.356 8.889 1.00 95.75 639 GLY A O 1
ATOM 4981 N N . ASN A 1 640 ? 16.503 12.586 8.968 1.00 92.56 640 ASN A N 1
ATOM 4982 C CA . ASN A 1 640 ? 17.872 12.869 9.340 1.00 92.56 640 ASN A CA 1
ATOM 4983 C C . ASN A 1 640 ? 17.949 14.152 10.175 1.00 92.56 640 ASN A C 1
ATOM 4985 O O . ASN A 1 640 ? 17.692 15.258 9.690 1.00 92.56 640 ASN A O 1
ATOM 4989 N N . GLN A 1 641 ? 18.337 14.002 11.442 1.00 87.88 641 GLN A N 1
ATOM 4990 C CA . GLN A 1 641 ? 18.421 15.112 12.391 1.00 87.88 641 GLN A CA 1
ATOM 4991 C C . GLN A 1 641 ? 19.495 16.134 12.010 1.00 87.88 641 GLN A C 1
ATOM 4993 O O . GLN A 1 641 ? 19.275 17.328 12.201 1.00 87.88 641 GLN A O 1
ATOM 4998 N N . THR A 1 642 ? 20.624 15.709 11.427 1.00 88.44 642 THR A N 1
ATOM 4999 C CA . THR A 1 642 ? 21.682 16.649 11.008 1.00 88.44 642 THR A CA 1
ATOM 5000 C C . THR A 1 642 ? 21.235 17.509 9.828 1.00 88.44 642 THR A C 1
ATOM 5002 O O . THR A 1 642 ? 21.707 18.632 9.674 1.00 88.44 642 THR A O 1
ATOM 5005 N N . LYS A 1 643 ? 20.268 17.016 9.044 1.00 89.50 643 LYS A N 1
ATOM 5006 C CA . LYS A 1 643 ? 19.629 17.727 7.927 1.00 89.50 643 LYS A CA 1
ATOM 5007 C C . LYS A 1 643 ? 18.307 18.400 8.321 1.00 89.50 643 LYS A C 1
ATOM 5009 O O . LYS A 1 643 ? 17.623 18.929 7.448 1.00 89.50 643 LYS A O 1
ATOM 5014 N N . LEU A 1 644 ? 17.941 18.373 9.611 1.00 91.88 644 LEU A N 1
ATOM 5015 C CA . LEU A 1 644 ? 16.679 18.897 10.154 1.00 91.88 644 LEU A CA 1
ATOM 5016 C C . LEU A 1 644 ? 15.441 18.404 9.382 1.00 91.88 644 LEU A C 1
ATOM 5018 O O . LEU A 1 644 ? 14.481 19.144 9.168 1.00 91.88 644 LEU A O 1
ATOM 5022 N N . PHE A 1 645 ? 15.472 17.142 8.956 1.00 96.25 645 PHE A N 1
ATOM 5023 C CA . PHE A 1 645 ? 14.436 16.535 8.132 1.00 96.25 645 PHE A CA 1
ATOM 5024 C C . PHE A 1 645 ? 13.811 15.344 8.856 1.00 96.25 645 PHE A C 1
ATOM 5026 O O . PHE A 1 645 ? 14.517 14.476 9.357 1.00 96.25 645 PHE A O 1
ATOM 5033 N N . SER A 1 646 ? 12.482 15.288 8.918 1.00 94.50 646 SER A N 1
ATOM 5034 C CA . SER A 1 646 ? 11.741 14.239 9.635 1.00 94.50 646 SER A CA 1
ATOM 5035 C C . SER A 1 646 ? 11.428 13.000 8.790 1.00 94.50 646 SER A C 1
ATOM 5037 O O . SER A 1 646 ? 10.738 12.113 9.278 1.00 94.50 646 SER A O 1
ATOM 5039 N N . GLY A 1 647 ? 11.884 12.951 7.537 1.00 97.69 647 GLY A N 1
ATOM 5040 C CA . GLY A 1 647 ? 11.458 11.940 6.572 1.00 97.69 647 GLY A CA 1
ATOM 5041 C C . GLY A 1 647 ? 10.212 12.371 5.797 1.00 97.69 647 GLY A C 1
ATOM 5042 O O . GLY A 1 647 ? 9.632 13.437 6.039 1.00 97.69 647 GLY A O 1
ATOM 5043 N N . SER A 1 648 ? 9.819 11.541 4.835 1.00 98.62 648 SER A N 1
ATOM 5044 C CA . SER A 1 648 ? 8.610 11.717 4.038 1.00 98.62 648 SER A CA 1
ATOM 5045 C C . SER A 1 648 ? 7.363 11.605 4.915 1.00 98.62 648 SER A C 1
ATOM 5047 O O . SER A 1 648 ? 7.265 10.728 5.770 1.00 98.62 648 SER A O 1
ATOM 5049 N N . ARG A 1 649 ? 6.381 12.485 4.697 1.00 98.25 649 ARG A N 1
ATOM 5050 C CA . ARG A 1 649 ? 5.074 12.418 5.377 1.00 98.25 649 ARG A CA 1
ATOM 5051 C C . ARG A 1 649 ? 4.142 11.361 4.788 1.00 98.25 649 ARG A C 1
ATOM 5053 O O . ARG A 1 649 ? 3.178 10.977 5.446 1.00 98.25 649 ARG A O 1
ATOM 5060 N N . ALA A 1 650 ? 4.381 10.962 3.543 1.00 98.56 650 ALA A N 1
ATOM 5061 C CA . ALA A 1 650 ? 3.598 9.965 2.827 1.00 98.56 650 ALA A CA 1
ATOM 5062 C C . ALA A 1 650 ? 4.395 8.655 2.704 1.00 98.56 650 ALA A C 1
ATOM 5064 O O . ALA A 1 650 ? 5.627 8.710 2.712 1.00 98.56 650 ALA A O 1
ATOM 5065 N N . PRO A 1 651 ? 3.724 7.495 2.561 1.00 98.88 651 PRO A N 1
ATOM 5066 C CA . PRO A 1 651 ? 4.406 6.269 2.159 1.00 98.88 651 PRO A CA 1
ATOM 5067 C C . PRO A 1 651 ? 5.113 6.469 0.814 1.00 98.88 651 PRO A C 1
ATOM 5069 O O . PRO A 1 651 ? 4.672 7.256 -0.029 1.00 98.88 651 PRO A O 1
ATOM 5072 N N . VAL A 1 652 ? 6.209 5.745 0.619 1.00 98.88 652 VAL A N 1
ATOM 5073 C CA . VAL A 1 652 ? 7.039 5.810 -0.589 1.00 98.88 652 VAL A CA 1
ATOM 5074 C C . VAL A 1 652 ? 6.993 4.487 -1.345 1.00 98.88 652 VAL A C 1
ATOM 5076 O O . VAL A 1 652 ? 6.472 3.480 -0.850 1.00 98.88 652 VAL A O 1
ATOM 5079 N N . ILE A 1 653 ? 7.535 4.488 -2.556 1.00 98.94 653 ILE A N 1
ATOM 5080 C CA . ILE A 1 653 ? 7.664 3.284 -3.372 1.00 98.94 653 ILE A CA 1
ATOM 5081 C C . ILE A 1 653 ? 9.138 2.994 -3.655 1.00 98.94 653 ILE A C 1
ATOM 5083 O O . ILE A 1 653 ? 9.983 3.887 -3.633 1.00 98.94 653 ILE A O 1
ATOM 5087 N N . PHE A 1 654 ? 9.435 1.733 -3.934 1.00 98.94 654 PHE A N 1
ATOM 5088 C CA . PHE A 1 654 ? 10.542 1.351 -4.800 1.00 98.94 654 PHE A CA 1
ATOM 5089 C C . PHE A 1 654 ? 9.896 0.759 -6.043 1.00 98.94 654 PHE A C 1
ATOM 5091 O O . PHE A 1 654 ? 9.345 -0.337 -5.950 1.00 98.94 654 PHE A O 1
ATOM 5098 N N . SER A 1 655 ? 9.876 1.502 -7.148 1.00 98.88 655 SER A N 1
ATOM 5099 C CA . SER A 1 655 ? 9.099 1.145 -8.342 1.00 98.88 655 SER A CA 1
ATOM 5100 C C . SER A 1 655 ? 9.614 -0.110 -9.045 1.00 98.88 655 SER A C 1
ATOM 5102 O O . SER A 1 655 ? 8.816 -0.782 -9.682 1.00 98.88 655 SER A O 1
ATOM 5104 N N . HIS A 1 656 ? 10.903 -0.435 -8.888 1.00 98.75 656 HIS A N 1
ATOM 5105 C CA . HIS A 1 656 ? 11.584 -1.595 -9.479 1.00 98.75 656 HIS A CA 1
ATOM 5106 C C . HIS A 1 656 ? 12.909 -1.894 -8.727 1.00 98.75 656 HIS A C 1
ATOM 5108 O O . HIS A 1 656 ? 14.011 -1.491 -9.109 1.00 98.75 656 HIS A O 1
ATOM 5114 N N . SER A 1 657 ? 12.817 -2.582 -7.586 1.00 98.88 657 SER A N 1
ATOM 5115 C CA . SER A 1 657 ? 13.979 -3.007 -6.785 1.00 98.88 657 SER A CA 1
ATOM 5116 C C . SER A 1 657 ? 13.718 -4.345 -6.099 1.00 98.88 657 SER A C 1
ATOM 5118 O O . SER A 1 657 ? 12.615 -4.618 -5.631 1.00 98.88 657 SER A O 1
ATOM 5120 N N . SER A 1 658 ? 14.761 -5.164 -5.972 1.00 98.81 658 SER A N 1
ATOM 5121 C CA . SER A 1 658 ? 14.667 -6.513 -5.403 1.00 98.81 658 SER A CA 1
ATOM 5122 C C . SER A 1 658 ? 15.390 -6.617 -4.051 1.00 98.81 658 SER A C 1
ATOM 5124 O O . SER A 1 658 ? 15.896 -5.637 -3.509 1.00 98.81 658 SER A O 1
ATOM 5126 N N . ALA A 1 659 ? 15.386 -7.799 -3.432 1.00 98.62 659 ALA A N 1
ATOM 5127 C CA . ALA A 1 659 ? 16.026 -8.041 -2.128 1.00 98.62 659 ALA A CA 1
ATOM 5128 C C . ALA A 1 659 ? 17.564 -8.163 -2.203 1.00 98.62 659 ALA A C 1
ATOM 5130 O O . ALA A 1 659 ? 18.085 -9.090 -2.826 1.00 98.62 659 ALA A O 1
ATOM 5131 N N . HIS A 1 660 ? 18.298 -7.304 -1.482 1.00 98.25 660 HIS A N 1
ATOM 5132 C CA . HIS A 1 660 ? 19.771 -7.298 -1.510 1.00 98.25 660 HIS A CA 1
ATOM 5133 C C . HIS A 1 660 ? 20.382 -8.566 -0.895 1.00 98.25 660 HIS A C 1
ATOM 5135 O O . HIS A 1 660 ? 21.471 -8.995 -1.264 1.00 98.25 660 HIS A O 1
ATOM 5141 N N . ALA A 1 661 ? 19.697 -9.190 0.064 1.00 96.62 661 ALA A N 1
ATOM 5142 C CA . ALA A 1 661 ? 20.194 -10.400 0.714 1.00 96.62 661 ALA A CA 1
ATOM 5143 C C . ALA A 1 661 ? 20.278 -11.617 -0.226 1.00 96.62 661 ALA A C 1
ATOM 5145 O O . ALA A 1 661 ? 21.063 -12.524 0.042 1.00 96.62 661 ALA A O 1
ATOM 5146 N N . LEU A 1 662 ? 19.479 -11.645 -1.301 1.00 96.25 662 LEU A N 1
ATOM 5147 C CA . LEU A 1 662 ? 19.481 -12.732 -2.287 1.00 96.25 662 LEU A CA 1
ATOM 5148 C C . LEU A 1 662 ? 20.399 -12.442 -3.480 1.00 96.25 662 LEU A C 1
ATOM 5150 O O . LEU A 1 662 ? 21.032 -13.356 -4.000 1.00 96.25 662 LEU A O 1
ATOM 5154 N N . CYS A 1 663 ? 20.503 -11.173 -3.876 1.00 97.06 663 CYS A N 1
ATOM 5155 C CA . CYS A 1 663 ? 21.467 -10.689 -4.856 1.00 97.06 663 CYS A CA 1
ATOM 5156 C C . CYS A 1 663 ? 22.046 -9.360 -4.336 1.00 97.06 663 CYS A C 1
ATOM 5158 O O . CYS A 1 663 ? 21.305 -8.371 -4.289 1.00 97.06 663 CYS A O 1
ATOM 5160 N N . PRO A 1 664 ? 23.330 -9.312 -3.915 1.00 95.06 664 PRO A N 1
ATOM 5161 C CA . PRO A 1 664 ? 23.946 -8.162 -3.239 1.00 95.06 664 PRO A CA 1
ATOM 5162 C C . PRO A 1 664 ? 24.286 -6.999 -4.187 1.00 95.06 664 PRO A C 1
ATOM 5164 O O . PRO A 1 664 ? 25.391 -6.459 -4.175 1.00 95.06 664 PRO A O 1
ATOM 5167 N N . HIS A 1 665 ? 23.338 -6.636 -5.048 1.00 97.25 665 HIS A N 1
ATOM 5168 C CA . HIS A 1 665 ? 23.447 -5.545 -6.005 1.00 97.25 665 HIS A CA 1
ATOM 5169 C C . HIS A 1 665 ? 23.064 -4.206 -5.355 1.00 97.25 665 HIS A C 1
ATOM 5171 O O . HIS A 1 665 ? 22.039 -4.157 -4.673 1.00 97.25 665 HIS A O 1
ATOM 5177 N N . PRO A 1 666 ? 23.788 -3.091 -5.601 1.00 96.62 666 PRO A N 1
ATOM 5178 C CA . PRO A 1 666 ? 23.443 -1.772 -5.047 1.00 96.62 666 PRO A CA 1
ATOM 5179 C C . PRO A 1 666 ? 22.024 -1.290 -5.379 1.00 96.62 666 PRO A C 1
ATOM 5181 O O . PRO A 1 666 ? 21.456 -0.480 -4.656 1.00 96.62 666 PRO A O 1
ATOM 5184 N N . ARG A 1 667 ? 21.436 -1.801 -6.468 1.00 97.81 667 ARG A N 1
ATOM 5185 C CA . ARG A 1 667 ? 20.049 -1.510 -6.874 1.00 97.81 667 ARG A CA 1
ATOM 5186 C C . ARG A 1 667 ? 18.987 -2.196 -6.011 1.00 97.81 667 ARG A C 1
ATOM 5188 O O . ARG A 1 667 ? 17.816 -1.831 -6.107 1.00 97.81 667 ARG A O 1
ATOM 5195 N N . ASN A 1 668 ? 19.377 -3.146 -5.169 1.00 98.69 668 ASN A N 1
ATOM 5196 C CA . ASN A 1 668 ? 18.473 -3.902 -4.320 1.00 98.69 668 ASN A CA 1
ATOM 5197 C C . ASN A 1 668 ? 18.384 -3.327 -2.906 1.00 98.69 668 ASN A C 1
ATOM 5199 O O . ASN A 1 668 ? 19.343 -2.770 -2.377 1.00 98.69 668 ASN A O 1
ATOM 5203 N N . VAL A 1 669 ? 17.228 -3.515 -2.269 1.00 98.81 669 VAL A N 1
ATOM 5204 C CA . VAL A 1 669 ? 16.916 -2.964 -0.948 1.00 98.81 669 VAL A CA 1
ATOM 5205 C C . VAL A 1 669 ? 17.635 -3.766 0.147 1.00 98.81 669 VAL A C 1
ATOM 5207 O O . VAL A 1 669 ? 17.397 -4.975 0.267 1.00 98.81 669 VAL A O 1
ATOM 5210 N N . PRO A 1 670 ? 18.504 -3.136 0.965 1.00 98.44 670 PRO A N 1
ATOM 5211 C CA . PRO A 1 670 ? 19.164 -3.800 2.087 1.00 98.44 670 PRO A CA 1
ATOM 5212 C C . PRO A 1 670 ? 18.202 -4.190 3.212 1.00 98.44 670 PRO A C 1
ATOM 5214 O O . PRO A 1 670 ? 17.251 -3.470 3.517 1.00 98.44 670 PRO A O 1
ATOM 5217 N N . ASP A 1 671 ? 18.520 -5.272 3.923 1.00 97.19 671 ASP A N 1
ATOM 5218 C CA . ASP A 1 671 ? 17.719 -5.790 5.043 1.00 97.19 671 ASP A CA 1
ATOM 5219 C C . ASP A 1 671 ? 17.431 -4.754 6.137 1.00 97.19 671 ASP A C 1
ATOM 5221 O O . ASP A 1 671 ? 16.370 -4.797 6.751 1.00 97.19 671 ASP A O 1
ATOM 5225 N N . TYR A 1 672 ? 18.349 -3.815 6.386 1.00 96.19 672 TYR A N 1
ATOM 5226 C CA . TYR A 1 672 ? 18.162 -2.773 7.400 1.00 96.19 672 TYR A CA 1
ATOM 5227 C C . TYR A 1 672 ? 17.231 -1.636 6.945 1.00 96.19 672 TYR A C 1
ATOM 5229 O O . TYR A 1 672 ? 16.734 -0.893 7.787 1.00 96.19 672 TYR A O 1
ATOM 5237 N N . ILE A 1 673 ? 16.964 -1.513 5.640 1.00 98.56 673 ILE A N 1
ATOM 5238 C CA . ILE A 1 673 ? 15.982 -0.569 5.088 1.00 98.56 673 ILE A CA 1
ATOM 5239 C C . ILE A 1 673 ? 14.566 -1.157 5.151 1.00 98.56 673 ILE A C 1
ATOM 5241 O O . ILE A 1 673 ? 13.613 -0.422 5.405 1.00 98.56 673 ILE A O 1
ATOM 5245 N N . LEU A 1 674 ? 14.408 -2.477 4.995 1.00 98.06 674 LEU A N 1
ATOM 5246 C CA . LEU A 1 674 ? 13.091 -3.128 4.960 1.00 98.06 674 LEU A CA 1
ATOM 5247 C C . LEU A 1 674 ? 12.196 -2.796 6.182 1.00 98.06 674 LEU A C 1
ATOM 5249 O O . LEU A 1 674 ? 11.039 -2.431 5.974 1.00 98.06 674 LEU A O 1
ATOM 5253 N N . PRO A 1 675 ? 12.665 -2.823 7.448 1.00 96.12 675 PRO A N 1
ATOM 5254 C CA . PRO A 1 675 ? 11.840 -2.415 8.588 1.00 96.12 675 PRO A CA 1
ATOM 5255 C C . PRO A 1 675 ? 11.304 -0.980 8.494 1.00 96.12 675 PRO A C 1
ATOM 5257 O O . PRO A 1 675 ? 10.197 -0.718 8.962 1.00 96.12 675 PRO A O 1
ATOM 5260 N N . LEU A 1 676 ? 12.051 -0.062 7.871 1.00 98.00 676 LEU A N 1
ATOM 5261 C CA . LEU A 1 676 ? 11.612 1.319 7.658 1.00 98.00 676 LEU A CA 1
ATOM 5262 C C . LEU A 1 676 ? 10.508 1.396 6.596 1.00 98.00 676 LEU A C 1
ATOM 5264 O O . LEU A 1 676 ? 9.559 2.164 6.753 1.00 98.00 676 LEU A O 1
ATOM 5268 N N . VAL A 1 677 ? 10.579 0.551 5.558 1.00 98.62 677 VAL A N 1
ATOM 5269 C CA . VAL A 1 677 ? 9.492 0.384 4.575 1.00 98.62 677 VAL A CA 1
ATOM 5270 C C . VAL A 1 677 ? 8.203 -0.021 5.288 1.00 98.62 677 VAL A C 1
ATOM 5272 O O . VAL A 1 677 ? 7.167 0.608 5.088 1.00 98.62 677 VAL A O 1
ATOM 5275 N N . LYS A 1 678 ? 8.279 -1.009 6.189 1.00 98.06 678 LYS A N 1
ATOM 5276 C CA . LYS A 1 678 ? 7.135 -1.429 7.010 1.00 98.06 678 LYS A CA 1
ATOM 5277 C C . LYS A 1 678 ? 6.598 -0.293 7.878 1.00 98.06 678 LYS A C 1
ATOM 5279 O O . LYS A 1 678 ? 5.398 -0.041 7.903 1.00 98.06 678 LYS A O 1
ATOM 5284 N N . GLN A 1 679 ? 7.487 0.379 8.611 1.00 96.38 679 GLN A N 1
ATOM 5285 C CA . GLN A 1 679 ? 7.124 1.426 9.570 1.00 96.38 679 GLN A CA 1
ATOM 5286 C C . GLN A 1 679 ? 6.382 2.597 8.913 1.00 96.38 679 GLN A C 1
ATOM 5288 O O . GLN A 1 679 ? 5.535 3.219 9.551 1.00 96.38 679 GLN A O 1
ATOM 5293 N N . THR A 1 680 ? 6.702 2.883 7.654 1.00 97.06 680 THR A N 1
ATOM 5294 C CA . THR A 1 680 ? 6.129 3.987 6.873 1.00 97.06 680 THR A CA 1
ATOM 5295 C C . THR A 1 680 ? 4.971 3.557 5.968 1.00 97.06 680 THR A C 1
ATOM 5297 O O . THR A 1 680 ? 4.480 4.374 5.199 1.00 97.06 680 THR A O 1
ATOM 5300 N N . ASP A 1 681 ? 4.530 2.297 6.054 1.00 98.06 681 ASP A N 1
ATOM 5301 C CA . ASP A 1 681 ? 3.518 1.683 5.179 1.00 98.06 681 ASP A CA 1
ATOM 5302 C C . ASP A 1 681 ? 3.834 1.786 3.671 1.00 98.06 681 ASP A C 1
ATOM 5304 O O . ASP A 1 681 ? 2.954 1.870 2.812 1.00 98.06 681 ASP A O 1
ATOM 5308 N N . SER A 1 682 ? 5.128 1.768 3.354 1.00 98.81 682 SER A N 1
ATOM 5309 C CA . SER A 1 682 ? 5.676 1.855 1.999 1.00 98.81 682 SER A CA 1
ATOM 5310 C C . SER A 1 682 ? 5.654 0.494 1.289 1.00 98.81 682 SER A C 1
ATOM 5312 O O . SER A 1 682 ? 5.274 -0.525 1.877 1.00 98.81 682 SER A O 1
ATOM 5314 N N . ILE A 1 683 ? 6.052 0.457 0.015 1.00 98.94 683 ILE A N 1
ATOM 5315 C CA . ILE A 1 683 ? 6.047 -0.761 -0.814 1.00 98.94 683 ILE A CA 1
ATOM 5316 C C . ILE A 1 683 ?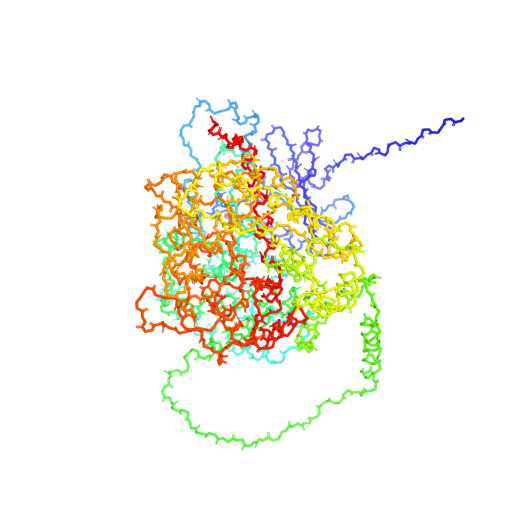 7.367 -0.939 -1.575 1.00 98.94 683 ILE A C 1
ATOM 5318 O O . ILE A 1 683 ? 7.933 0.031 -2.075 1.00 98.94 683 ILE A O 1
ATOM 5322 N N . VAL A 1 684 ? 7.838 -2.185 -1.690 1.00 98.94 684 VAL A N 1
ATOM 5323 C CA . VAL A 1 684 ? 8.922 -2.587 -2.599 1.00 98.94 684 VAL A CA 1
ATOM 5324 C C . VAL A 1 684 ? 8.335 -3.384 -3.756 1.00 98.94 684 VAL A C 1
ATOM 5326 O O . VAL A 1 684 ? 7.707 -4.422 -3.540 1.00 98.94 684 VAL A O 1
ATOM 5329 N N . MET A 1 685 ? 8.526 -2.906 -4.981 1.00 98.94 685 MET A N 1
ATOM 5330 C CA . MET A 1 685 ? 8.016 -3.542 -6.190 1.00 98.94 685 MET A CA 1
ATOM 5331 C C . MET A 1 685 ? 9.158 -4.291 -6.874 1.00 98.94 685 MET A C 1
ATOM 5333 O O . MET A 1 685 ? 10.146 -3.690 -7.290 1.00 98.94 685 MET A O 1
ATOM 5337 N N . VAL A 1 686 ? 9.057 -5.622 -6.895 1.00 98.94 686 VAL A N 1
ATOM 5338 C CA . VAL A 1 686 ? 10.156 -6.507 -7.300 1.00 98.94 686 VAL A CA 1
ATOM 5339 C C . VAL A 1 686 ? 10.345 -6.451 -8.813 1.00 98.94 686 VAL A C 1
ATOM 5341 O O . VAL A 1 686 ? 9.385 -6.649 -9.558 1.00 98.94 686 VAL A O 1
ATOM 5344 N N . THR A 1 687 ? 11.590 -6.208 -9.226 1.00 98.56 687 THR A N 1
ATOM 5345 C CA . THR A 1 687 ? 12.017 -6.093 -10.628 1.00 98.56 687 THR A CA 1
ATOM 5346 C C . THR A 1 687 ? 12.477 -7.404 -11.215 1.00 98.56 687 THR A C 1
ATOM 5348 O O . THR A 1 687 ? 12.884 -8.305 -10.484 1.00 98.56 687 THR A O 1
ATOM 5351 N N . PHE A 1 688 ? 12.403 -7.520 -12.537 1.00 98.44 688 PHE A N 1
ATOM 5352 C CA . PHE A 1 688 ? 12.814 -8.693 -13.284 1.00 98.44 688 PHE A CA 1
ATOM 5353 C C . PHE A 1 688 ? 14.190 -8.522 -13.931 1.00 98.44 688 PHE A C 1
ATOM 5355 O O . PHE A 1 688 ? 14.644 -9.462 -14.567 1.00 98.44 688 PHE A O 1
ATOM 5362 N N . VAL A 1 689 ? 14.913 -7.413 -13.729 1.00 98.06 689 VAL A N 1
ATOM 5363 C CA . VAL A 1 689 ? 16.278 -7.272 -14.271 1.00 98.06 689 VAL A CA 1
ATOM 5364 C C . VAL A 1 689 ? 17.164 -8.449 -13.827 1.00 98.06 689 VAL A C 1
ATOM 5366 O O . VAL A 1 689 ? 17.396 -8.621 -12.621 1.00 98.06 689 VAL A O 1
ATOM 5369 N N . PRO A 1 690 ? 17.680 -9.273 -14.762 1.00 97.50 690 PRO A N 1
ATOM 5370 C CA . PRO A 1 690 ? 18.430 -10.485 -14.439 1.00 97.50 690 PRO A CA 1
ATOM 5371 C C . PRO A 1 690 ? 19.603 -10.254 -13.485 1.00 97.50 690 PRO A C 1
ATOM 5373 O O . PRO A 1 690 ? 19.798 -11.029 -12.547 1.00 97.50 690 PRO A O 1
ATOM 5376 N N . GLU A 1 691 ? 20.350 -9.171 -13.675 1.00 95.69 691 GLU A N 1
ATOM 5377 C CA . GLU A 1 691 ? 21.500 -8.777 -12.862 1.00 95.69 691 GLU A CA 1
ATOM 5378 C C . GLU A 1 691 ? 21.116 -8.390 -11.431 1.00 95.69 691 GLU A C 1
ATOM 5380 O O . GLU A 1 691 ? 21.939 -8.514 -10.523 1.00 95.69 691 GLU A O 1
ATOM 5385 N N . PHE A 1 692 ? 19.875 -7.946 -11.211 1.00 97.44 692 PHE A N 1
ATOM 5386 C CA . PHE A 1 692 ? 19.356 -7.570 -9.891 1.00 97.44 692 PHE A CA 1
ATOM 5387 C C . PHE A 1 692 ? 18.635 -8.741 -9.214 1.00 97.44 692 PHE A C 1
ATOM 5389 O O . PHE A 1 692 ? 18.507 -8.771 -7.991 1.00 97.44 692 PHE A O 1
ATOM 5396 N N . ILE A 1 693 ? 18.190 -9.727 -9.990 1.00 97.94 693 ILE A N 1
ATOM 5397 C CA . ILE A 1 693 ? 17.558 -10.951 -9.494 1.00 97.94 693 ILE A CA 1
ATOM 5398 C C . ILE A 1 693 ? 18.597 -12.016 -9.150 1.00 97.94 693 ILE A C 1
ATOM 5400 O O . ILE A 1 693 ? 18.492 -12.694 -8.133 1.00 97.94 693 ILE A O 1
ATOM 5404 N N . SER A 1 694 ? 19.636 -12.175 -9.961 1.00 97.25 694 SER A N 1
ATOM 5405 C CA . SER A 1 694 ? 20.548 -13.302 -9.818 1.00 97.25 694 SER A CA 1
ATOM 5406 C C . SER A 1 694 ? 22.000 -12.879 -9.930 1.00 97.25 694 SER A C 1
ATOM 5408 O O . SER A 1 694 ? 22.561 -12.795 -11.020 1.00 97.25 694 SER A O 1
ATOM 5410 N N . CYS A 1 695 ? 22.644 -12.662 -8.787 1.00 95.69 695 CYS A N 1
ATOM 5411 C CA . CYS A 1 695 ? 24.040 -12.259 -8.746 1.00 95.69 695 CYS A CA 1
ATOM 5412 C C . CYS A 1 695 ? 24.788 -12.822 -7.536 1.00 95.69 695 CYS A C 1
ATOM 5414 O O . CYS A 1 695 ? 24.201 -13.196 -6.521 1.00 95.69 695 CYS A O 1
ATOM 5416 N N 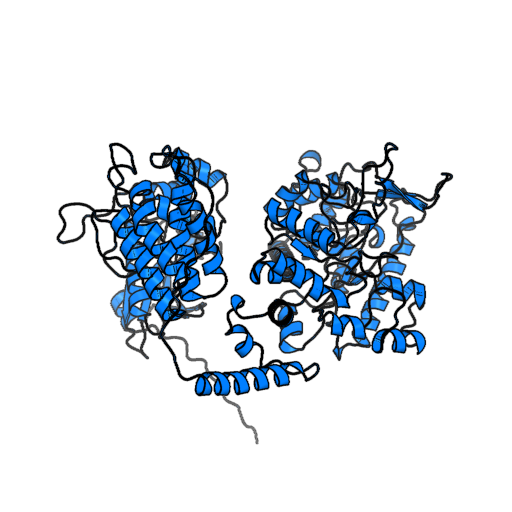. VAL A 1 696 ? 26.114 -12.851 -7.647 1.00 92.38 696 VAL A N 1
ATOM 5417 C CA . VAL A 1 696 ? 27.040 -13.207 -6.568 1.00 92.38 696 VAL A CA 1
ATOM 5418 C C . VAL A 1 696 ? 28.074 -12.103 -6.392 1.00 92.38 696 VAL A C 1
ATOM 5420 O O . VAL A 1 696 ? 28.381 -11.376 -7.336 1.00 92.38 696 VAL A O 1
ATOM 5423 N N . ASN A 1 697 ? 28.623 -11.971 -5.183 1.00 89.12 697 ASN A N 1
ATOM 5424 C CA . ASN A 1 697 ? 29.651 -10.968 -4.906 1.00 89.12 697 ASN A CA 1
ATOM 5425 C C . ASN A 1 697 ? 30.791 -11.038 -5.926 1.00 89.12 697 ASN A C 1
ATOM 5427 O O . ASN A 1 697 ? 31.299 -12.119 -6.231 1.00 89.12 697 ASN A O 1
ATOM 5431 N N . SER A 1 698 ? 31.211 -9.870 -6.406 1.00 84.81 698 SER A N 1
ATOM 5432 C CA . SER A 1 698 ? 32.405 -9.763 -7.233 1.00 84.81 698 SER A CA 1
ATOM 5433 C C . SER A 1 698 ? 33.651 -10.088 -6.412 1.00 84.81 698 SER A C 1
ATOM 5435 O O . SER A 1 698 ? 33.764 -9.722 -5.240 1.00 84.81 698 SER A O 1
ATOM 5437 N N . SER A 1 699 ? 34.618 -10.747 -7.046 1.00 80.50 699 SER A N 1
ATOM 5438 C CA . SER A 1 699 ? 35.958 -10.955 -6.493 1.00 80.50 699 SER A CA 1
ATOM 5439 C C . SER A 1 699 ? 36.803 -9.674 -6.462 1.00 80.50 699 SER A C 1
ATOM 5441 O O . SER A 1 699 ? 37.839 -9.651 -5.799 1.00 80.50 699 SER A O 1
ATOM 5443 N N . THR A 1 700 ? 36.377 -8.615 -7.159 1.00 80.56 700 THR A N 1
ATOM 5444 C CA . THR A 1 700 ? 37.084 -7.329 -7.234 1.00 80.56 700 THR A CA 1
ATOM 5445 C C . THR A 1 700 ? 36.393 -6.289 -6.340 1.00 80.56 700 THR A C 1
ATOM 5447 O O . THR A 1 700 ? 35.202 -6.023 -6.531 1.00 80.56 700 THR A O 1
ATOM 5450 N N . PRO A 1 701 ? 37.102 -5.656 -5.385 1.00 76.94 701 PRO A N 1
ATOM 5451 C CA . PRO A 1 701 ? 36.530 -4.598 -4.551 1.00 76.94 701 PRO A CA 1
ATOM 5452 C C . PRO A 1 701 ? 35.955 -3.440 -5.379 1.00 76.94 701 PRO A C 1
ATOM 5454 O O . PRO A 1 701 ? 36.506 -3.097 -6.421 1.00 76.94 701 PRO A O 1
ATOM 5457 N N . ASN A 1 702 ? 34.881 -2.811 -4.890 1.00 76.19 702 ASN A N 1
ATOM 5458 C CA . ASN A 1 702 ? 34.231 -1.645 -5.511 1.00 76.19 702 ASN A CA 1
ATOM 5459 C C . ASN A 1 702 ? 33.750 -1.858 -6.959 1.00 76.19 702 ASN A C 1
ATOM 5461 O O . ASN A 1 702 ? 33.671 -0.912 -7.739 1.00 76.19 702 ASN A O 1
ATOM 5465 N N . THR A 1 703 ? 33.404 -3.093 -7.320 1.00 85.25 703 THR A N 1
ATOM 5466 C CA . THR A 1 703 ? 32.753 -3.412 -8.599 1.00 85.25 703 THR A CA 1
ATOM 5467 C C . THR A 1 703 ? 31.364 -3.987 -8.356 1.00 85.25 703 THR A C 1
ATOM 5469 O O . THR A 1 703 ? 31.070 -4.464 -7.256 1.00 85.25 703 THR A O 1
ATOM 5472 N N . LEU A 1 704 ? 30.495 -3.912 -9.365 1.00 91.38 704 LEU A N 1
ATOM 5473 C CA . LEU A 1 704 ? 29.169 -4.520 -9.288 1.00 91.38 704 LEU A CA 1
ATOM 5474 C C . LEU A 1 704 ? 29.278 -6.051 -9.139 1.00 91.38 704 LEU A C 1
ATOM 5476 O O . LEU A 1 704 ? 30.242 -6.644 -9.634 1.00 91.38 704 LEU A O 1
ATOM 5480 N N . PRO A 1 705 ? 28.313 -6.704 -8.467 1.00 93.00 705 PRO A N 1
ATOM 5481 C CA . PRO A 1 705 ? 28.230 -8.160 -8.407 1.00 93.00 705 PRO A CA 1
ATOM 5482 C C . PRO A 1 705 ? 28.254 -8.815 -9.788 1.00 93.00 705 PRO A C 1
ATOM 5484 O O . PRO A 1 705 ? 27.808 -8.248 -10.781 1.00 93.00 705 PRO A O 1
ATOM 5487 N N . THR A 1 706 ? 28.739 -10.051 -9.844 1.00 92.81 706 THR A N 1
ATOM 5488 C CA . THR A 1 706 ? 28.739 -10.835 -11.079 1.00 92.81 706 THR A CA 1
ATOM 5489 C C . THR A 1 706 ? 27.372 -11.477 -11.282 1.00 92.81 706 THR A C 1
ATOM 5491 O O . THR A 1 706 ? 26.870 -12.164 -10.388 1.00 92.81 706 THR A O 1
ATOM 5494 N N . PHE A 1 707 ? 26.784 -11.279 -12.463 1.00 94.38 707 PHE A N 1
ATOM 5495 C CA . PHE A 1 707 ? 25.548 -11.946 -12.866 1.00 94.38 707 PHE A CA 1
ATOM 5496 C C . PHE A 1 707 ? 25.705 -13.471 -12.801 1.00 94.38 707 PHE A C 1
ATOM 5498 O O . PHE A 1 707 ? 26.706 -14.033 -13.251 1.00 94.38 707 PHE A O 1
ATOM 5505 N N . TYR A 1 708 ? 24.705 -14.150 -12.244 1.00 94.81 708 TYR A N 1
ATOM 5506 C CA . TYR A 1 708 ? 24.675 -15.598 -12.090 1.00 94.81 708 TYR A CA 1
ATOM 5507 C C . TYR A 1 708 ? 23.502 -16.187 -12.891 1.00 94.81 708 TYR A C 1
ATOM 5509 O O . TYR A 1 708 ? 22.402 -16.320 -12.367 1.00 94.81 708 TYR A O 1
ATOM 5517 N N . PRO A 1 709 ? 23.682 -16.590 -14.160 1.00 93.38 709 PRO A N 1
ATOM 5518 C CA . PRO A 1 709 ? 22.559 -16.941 -15.040 1.00 93.38 709 PRO A CA 1
ATOM 5519 C C . PRO A 1 709 ? 21.675 -18.097 -14.550 1.00 93.38 709 PRO A C 1
ATOM 5521 O O . PRO A 1 709 ? 20.509 -18.207 -14.941 1.00 93.38 709 PRO A O 1
ATOM 5524 N N . ALA A 1 710 ? 22.213 -18.986 -13.709 1.00 92.81 710 ALA A N 1
ATOM 5525 C CA . ALA A 1 710 ? 21.508 -20.189 -13.285 1.00 92.81 710 ALA A CA 1
ATOM 5526 C C . ALA A 1 710 ? 20.232 -19.873 -12.487 1.00 92.81 710 ALA A C 1
ATOM 5528 O O . ALA A 1 710 ? 19.207 -20.488 -12.780 1.00 92.81 710 ALA A O 1
ATOM 5529 N N . ASN A 1 711 ? 20.248 -18.875 -11.591 1.00 93.31 711 ASN A N 1
ATOM 5530 C CA . ASN A 1 711 ? 19.053 -18.503 -10.822 1.00 93.31 711 ASN A CA 1
ATOM 5531 C C . ASN A 1 711 ? 18.193 -17.430 -11.511 1.00 93.31 711 ASN A C 1
ATOM 5533 O O . ASN A 1 711 ? 17.145 -17.092 -10.981 1.00 93.31 711 ASN A O 1
ATOM 5537 N N . SER A 1 712 ? 18.554 -16.921 -12.697 1.00 96.62 712 SER A N 1
ATOM 5538 C CA . SER A 1 712 ? 17.705 -15.961 -13.426 1.00 96.62 712 SER A CA 1
ATOM 5539 C C . SER A 1 712 ? 16.454 -16.654 -13.996 1.00 96.62 712 SER A C 1
ATOM 5541 O O . SER A 1 712 ? 16.437 -17.129 -15.136 1.00 96.62 712 SER A O 1
ATOM 5543 N N . THR A 1 713 ? 15.434 -16.799 -13.147 1.00 98.50 713 THR A N 1
ATOM 5544 C CA . THR A 1 713 ? 14.199 -17.569 -13.366 1.00 98.50 713 THR A CA 1
ATOM 5545 C C . THR A 1 713 ? 13.007 -16.912 -12.671 1.00 98.50 713 THR A C 1
ATOM 5547 O O . THR A 1 713 ? 13.183 -16.215 -11.669 1.00 98.50 713 THR A O 1
ATOM 5550 N N . LEU A 1 714 ? 11.795 -17.194 -13.153 1.00 98.62 714 LEU A N 1
ATOM 5551 C CA . LEU A 1 714 ? 10.532 -16.827 -12.506 1.00 98.62 714 LEU A CA 1
ATOM 5552 C C . LEU A 1 714 ? 10.489 -17.276 -11.040 1.00 98.62 714 LEU A C 1
ATOM 5554 O O . LEU A 1 714 ? 10.073 -16.520 -10.162 1.00 98.62 714 LEU A O 1
ATOM 5558 N N . GLU A 1 715 ? 10.948 -18.492 -10.752 1.00 98.31 715 GLU A N 1
ATOM 5559 C CA . GLU A 1 715 ? 10.972 -19.039 -9.401 1.00 98.31 715 GLU A CA 1
ATOM 5560 C C . GLU A 1 715 ? 11.864 -18.223 -8.462 1.00 98.31 715 GLU A C 1
ATOM 5562 O O . GLU A 1 715 ? 11.524 -18.050 -7.291 1.00 98.31 715 GLU A O 1
ATOM 5567 N N . TRP A 1 716 ? 12.982 -17.701 -8.955 1.00 98.25 716 TRP A N 1
ATOM 5568 C CA . TRP A 1 716 ? 13.875 -16.884 -8.141 1.00 98.25 716 TRP A CA 1
ATOM 5569 C C . TRP A 1 716 ? 13.338 -15.462 -7.951 1.00 98.25 716 TRP A C 1
ATOM 5571 O O . TRP A 1 716 ? 13.456 -14.899 -6.865 1.00 98.25 716 TRP A O 1
ATOM 5581 N N . VAL A 1 717 ? 12.639 -14.905 -8.946 1.00 98.88 717 VAL A N 1
ATOM 5582 C CA . VAL A 1 717 ? 11.847 -13.673 -8.762 1.00 98.88 717 VAL A CA 1
ATOM 5583 C C . VAL A 1 717 ? 10.809 -13.863 -7.653 1.00 98.88 717 VAL A C 1
ATOM 5585 O O . VAL A 1 717 ? 10.694 -13.030 -6.750 1.00 98.88 717 VAL A O 1
ATOM 5588 N N . ALA A 1 718 ? 10.098 -14.995 -7.657 1.00 98.75 718 ALA A N 1
ATOM 5589 C CA . ALA A 1 718 ? 9.191 -15.341 -6.571 1.00 98.75 718 ALA A CA 1
ATOM 5590 C C . ALA A 1 718 ? 9.931 -15.476 -5.225 1.00 98.75 718 ALA A C 1
ATOM 5592 O O . ALA A 1 718 ? 9.379 -15.059 -4.211 1.00 98.75 718 ALA A O 1
ATOM 5593 N N . ASP A 1 719 ? 11.182 -15.954 -5.178 1.00 98.50 719 ASP A N 1
ATOM 5594 C CA . ASP A 1 719 ? 11.975 -15.972 -3.937 1.00 98.50 719 ASP A CA 1
ATOM 5595 C C . ASP A 1 719 ? 12.258 -14.566 -3.396 1.00 98.50 719 ASP A C 1
ATOM 5597 O O . ASP A 1 719 ? 12.144 -14.358 -2.188 1.00 98.50 719 ASP A O 1
ATOM 5601 N N . HIS A 1 720 ? 12.530 -13.575 -4.251 1.00 98.81 720 HIS A N 1
ATOM 5602 C CA . HIS A 1 720 ? 12.648 -12.179 -3.811 1.00 98.81 720 HIS A CA 1
ATOM 5603 C C . HIS A 1 720 ? 11.337 -11.647 -3.213 1.00 98.81 720 HIS A C 1
ATOM 5605 O O . HIS A 1 720 ? 11.363 -11.045 -2.135 1.00 98.81 720 HIS A O 1
ATOM 5611 N N . ILE A 1 721 ? 10.193 -11.919 -3.853 1.00 98.88 721 ILE A N 1
ATOM 5612 C CA . ILE A 1 721 ? 8.861 -11.554 -3.336 1.00 98.88 721 ILE A CA 1
ATOM 5613 C C . ILE A 1 721 ? 8.612 -12.217 -1.973 1.00 98.88 721 ILE A C 1
ATOM 5615 O O . ILE A 1 721 ? 8.229 -11.546 -1.010 1.00 98.88 721 ILE A O 1
ATOM 5619 N N . MET A 1 722 ? 8.870 -13.524 -1.867 1.00 98.50 722 MET A N 1
ATOM 5620 C CA . MET A 1 722 ? 8.706 -14.294 -0.631 1.00 98.50 722 MET A CA 1
ATOM 5621 C C . MET A 1 722 ? 9.621 -13.789 0.483 1.00 98.50 722 MET A C 1
ATOM 5623 O O . MET A 1 722 ? 9.188 -13.690 1.633 1.00 98.50 722 MET A O 1
ATOM 5627 N N . TYR A 1 723 ? 10.870 -13.455 0.157 1.00 98.50 723 TYR A N 1
ATOM 5628 C CA . TYR A 1 723 ? 11.857 -12.967 1.112 1.00 98.50 723 TYR A CA 1
ATOM 5629 C C . TYR A 1 723 ? 11.420 -11.643 1.737 1.00 98.50 723 TYR A C 1
ATOM 5631 O O . TYR A 1 723 ? 11.344 -11.535 2.963 1.00 98.50 723 TYR A O 1
ATOM 5639 N N . ILE A 1 724 ? 11.074 -10.656 0.904 1.00 98.56 724 ILE A N 1
ATOM 5640 C CA . ILE A 1 724 ? 10.621 -9.342 1.374 1.00 98.56 724 ILE A CA 1
ATOM 5641 C C . ILE A 1 724 ? 9.314 -9.505 2.159 1.00 98.56 724 ILE A C 1
ATOM 5643 O O . ILE A 1 724 ? 9.222 -9.065 3.306 1.00 98.56 724 ILE A O 1
ATOM 5647 N N . GLY A 1 725 ? 8.334 -10.218 1.595 1.00 97.75 725 GLY A N 1
ATOM 5648 C CA . GLY A 1 725 ? 7.031 -10.422 2.227 1.00 97.75 725 GLY A CA 1
ATOM 5649 C C . GLY A 1 725 ? 7.112 -11.124 3.584 1.00 97.75 725 GLY A C 1
ATOM 5650 O O . GLY A 1 725 ? 6.426 -10.728 4.522 1.00 97.75 725 GLY A O 1
ATOM 5651 N 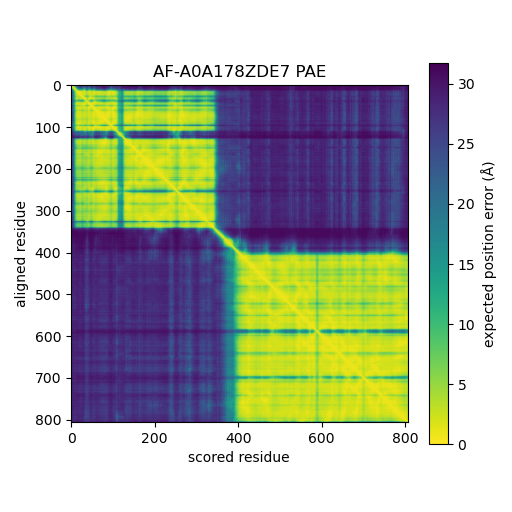N . THR A 1 726 ? 8.011 -12.099 3.745 1.00 94.94 726 THR A N 1
ATOM 5652 C CA . THR A 1 726 ? 8.236 -12.785 5.031 1.00 94.94 726 THR A CA 1
ATOM 5653 C C . THR A 1 726 ? 8.875 -11.867 6.078 1.00 94.94 726 THR A C 1
ATOM 5655 O O . THR A 1 726 ? 8.594 -11.998 7.269 1.00 94.94 726 THR A O 1
ATOM 5658 N N . LYS A 1 727 ? 9.737 -10.934 5.660 1.00 93.38 727 LYS A N 1
ATOM 5659 C CA . LYS A 1 727 ? 10.435 -10.012 6.569 1.00 93.38 727 LYS A CA 1
ATOM 5660 C C . LYS A 1 727 ? 9.527 -8.904 7.082 1.00 93.38 727 LYS A C 1
ATOM 5662 O O . LYS A 1 727 ? 9.587 -8.574 8.266 1.00 93.38 727 LYS A O 1
ATOM 5667 N N . ILE A 1 728 ? 8.729 -8.307 6.197 1.00 96.44 728 ILE A N 1
ATOM 5668 C CA . ILE A 1 728 ? 8.001 -7.076 6.521 1.00 96.44 728 ILE A CA 1
ATOM 5669 C C . ILE A 1 728 ? 6.485 -7.174 6.406 1.00 96.44 728 ILE A C 1
ATOM 5671 O O . ILE A 1 728 ? 5.809 -6.391 7.068 1.00 96.44 728 ILE A O 1
ATOM 5675 N N . GLY A 1 729 ? 5.956 -8.178 5.712 1.00 94.88 729 GLY A N 1
ATOM 5676 C CA . GLY A 1 729 ? 4.537 -8.313 5.384 1.00 94.88 729 GLY A CA 1
ATOM 5677 C C . GLY A 1 729 ? 4.325 -8.238 3.872 1.00 94.88 729 GLY A C 1
ATOM 5678 O O . GLY A 1 729 ? 4.979 -7.456 3.179 1.00 94.88 729 GLY A O 1
ATOM 5679 N N . PHE A 1 730 ? 3.424 -9.065 3.340 1.00 98.19 730 PHE A N 1
ATOM 5680 C CA . PHE A 1 730 ? 3.131 -9.119 1.900 1.00 98.19 730 PHE A CA 1
ATOM 5681 C C . PHE A 1 730 ? 2.331 -7.907 1.406 1.00 98.19 730 PHE A C 1
ATOM 5683 O O . PHE A 1 730 ? 2.283 -7.652 0.209 1.00 98.19 730 PHE A O 1
ATOM 5690 N N . GLU A 1 731 ? 1.746 -7.129 2.314 1.00 98.25 731 GLU A N 1
ATOM 5691 C CA . GLU A 1 731 ? 1.134 -5.825 2.064 1.00 98.25 731 GLU A CA 1
ATOM 5692 C C . GLU A 1 731 ? 2.155 -4.743 1.656 1.00 98.25 731 GLU A C 1
ATOM 5694 O O . GLU A 1 731 ? 1.770 -3.696 1.147 1.00 98.25 731 GLU A O 1
ATOM 5699 N N . HIS A 1 732 ? 3.458 -4.998 1.821 1.00 98.75 732 HIS A N 1
ATOM 5700 C CA . HIS A 1 732 ? 4.549 -4.097 1.424 1.00 98.75 732 HIS A CA 1
ATOM 5701 C C . HIS A 1 732 ? 5.294 -4.568 0.168 1.00 98.75 732 HIS A C 1
ATOM 5703 O O . HIS A 1 732 ? 6.392 -4.086 -0.110 1.00 98.75 732 HIS A O 1
ATOM 5709 N N . VAL A 1 733 ? 4.722 -5.508 -0.592 1.00 98.88 733 VAL A N 1
ATOM 5710 C CA . VAL A 1 733 ? 5.342 -6.063 -1.805 1.00 98.88 733 VAL A CA 1
ATOM 5711 C C . VAL A 1 733 ? 4.460 -5.815 -3.026 1.00 98.88 733 VAL A C 1
ATOM 5713 O O . VAL A 1 733 ? 3.240 -5.959 -2.950 1.00 98.88 733 VAL A O 1
ATOM 5716 N N . GLY A 1 734 ? 5.071 -5.449 -4.149 1.00 98.75 734 GLY A N 1
ATOM 5717 C CA . GLY A 1 734 ? 4.423 -5.308 -5.455 1.00 98.75 734 GLY A CA 1
ATOM 5718 C C . GLY A 1 734 ? 5.298 -5.853 -6.584 1.00 98.75 734 GLY A C 1
ATOM 5719 O O . GLY A 1 734 ? 6.316 -6.499 -6.327 1.00 98.75 734 GLY A O 1
ATOM 5720 N N . ILE A 1 735 ? 4.914 -5.566 -7.826 1.00 98.75 735 ILE A N 1
ATOM 5721 C CA . ILE A 1 735 ? 5.620 -5.996 -9.039 1.00 98.75 735 ILE A CA 1
ATOM 5722 C C . ILE A 1 735 ? 6.007 -4.763 -9.850 1.00 98.75 735 ILE A C 1
ATOM 5724 O O . ILE A 1 735 ? 5.150 -3.929 -10.117 1.00 98.75 735 ILE A O 1
ATOM 5728 N N . GLY A 1 736 ? 7.284 -4.658 -10.198 1.00 98.50 736 GLY A N 1
ATOM 5729 C CA . GLY A 1 736 ? 7.878 -3.517 -10.886 1.00 98.50 736 GLY A CA 1
ATOM 5730 C C . GLY A 1 736 ? 8.880 -4.001 -11.913 1.00 98.50 736 GLY A C 1
ATOM 5731 O O . GLY A 1 736 ? 10.070 -3.975 -11.620 1.00 98.50 736 GLY A O 1
ATOM 5732 N N . SER A 1 737 ? 8.394 -4.573 -13.013 1.00 98.12 737 SER A N 1
ATOM 5733 C CA . SER A 1 737 ? 9.131 -5.525 -13.849 1.00 98.12 737 SER A CA 1
ATOM 5734 C C . SER A 1 737 ? 10.422 -4.966 -14.426 1.00 98.12 737 SER A C 1
ATOM 5736 O O . SER A 1 737 ? 11.397 -5.717 -14.497 1.00 98.12 737 SER A O 1
ATOM 5738 N N . ASP A 1 738 ? 10.439 -3.675 -14.767 1.00 98.12 738 ASP A N 1
ATOM 5739 C CA . ASP A 1 738 ? 11.498 -3.069 -15.577 1.00 98.12 738 ASP A CA 1
ATOM 5740 C C . ASP A 1 738 ? 11.551 -3.680 -16.994 1.00 98.12 738 ASP A C 1
ATOM 5742 O O . ASP A 1 738 ? 12.605 -3.813 -17.622 1.00 98.12 738 ASP A O 1
ATOM 5746 N N . PHE A 1 739 ? 10.392 -4.135 -17.493 1.00 98.38 739 PHE A N 1
ATOM 5747 C CA . PHE A 1 739 ? 10.231 -4.521 -18.890 1.00 98.38 739 PHE A CA 1
ATOM 5748 C C . PHE A 1 739 ? 10.539 -3.334 -19.809 1.00 98.38 739 PHE A C 1
ATOM 5750 O O . PHE A 1 739 ? 10.454 -2.176 -19.414 1.00 98.38 739 PHE A O 1
ATOM 5757 N N . ASP A 1 740 ? 10.973 -3.646 -21.030 1.00 97.38 740 ASP A N 1
ATOM 5758 C CA . ASP A 1 740 ? 11.572 -2.720 -22.003 1.00 97.38 740 ASP A CA 1
ATOM 5759 C C . ASP A 1 740 ? 12.818 -1.916 -21.550 1.00 97.38 740 ASP A C 1
ATOM 5761 O O . ASP A 1 740 ? 13.451 -1.283 -22.393 1.00 97.38 740 ASP A O 1
ATOM 5765 N N . GLY A 1 741 ? 13.227 -1.992 -20.275 1.00 92.44 741 GLY A N 1
ATOM 5766 C CA . GLY A 1 741 ? 14.388 -1.276 -19.712 1.00 92.44 741 GLY A CA 1
ATOM 5767 C C . GLY A 1 741 ? 15.680 -2.098 -19.679 1.00 92.44 741 GLY A C 1
ATOM 5768 O O . GLY A 1 741 ? 16.779 -1.586 -19.456 1.00 92.44 741 GLY A O 1
ATOM 5769 N N . THR A 1 742 ? 15.573 -3.401 -19.943 1.00 91.38 742 THR A N 1
ATOM 5770 C CA . THR A 1 742 ? 16.688 -4.354 -19.981 1.00 91.38 742 THR A CA 1
ATOM 5771 C C . THR A 1 742 ? 16.642 -5.189 -21.263 1.00 91.38 742 THR A C 1
ATOM 5773 O O . THR A 1 742 ? 15.556 -5.491 -21.745 1.00 91.38 742 THR A O 1
ATOM 5776 N N . PRO A 1 743 ? 17.781 -5.614 -21.840 1.00 86.56 743 PRO A N 1
ATOM 5777 C CA . PRO A 1 743 ? 17.783 -6.429 -23.059 1.00 86.56 743 PRO A CA 1
ATOM 5778 C C . PRO A 1 743 ? 17.387 -7.896 -22.835 1.00 86.56 743 PRO A C 1
ATOM 5780 O O . PRO A 1 743 ? 17.169 -8.625 -23.801 1.00 86.56 743 PRO A O 1
ATOM 5783 N N . THR A 1 744 ? 17.386 -8.381 -21.588 1.00 92.06 744 THR A N 1
ATOM 5784 C CA . THR A 1 744 ? 17.053 -9.779 -21.274 1.00 92.06 744 THR A CA 1
ATOM 5785 C C . THR A 1 744 ? 16.286 -9.882 -19.968 1.00 92.06 744 THR A C 1
ATOM 5787 O O . THR A 1 744 ? 16.425 -9.037 -19.090 1.00 92.06 744 THR A O 1
ATOM 5790 N N . THR A 1 745 ? 15.517 -10.957 -19.816 1.00 96.88 745 THR A N 1
ATOM 5791 C CA . THR A 1 745 ? 14.652 -11.197 -18.657 1.00 96.88 745 THR A CA 1
ATOM 5792 C C . THR A 1 745 ? 14.866 -12.602 -18.072 1.00 96.88 745 THR A C 1
ATOM 5794 O O . THR A 1 745 ? 15.530 -13.453 -18.681 1.00 96.88 745 THR A O 1
ATOM 5797 N N . PRO A 1 746 ? 14.370 -12.877 -16.852 1.00 98.31 746 PRO A N 1
ATOM 5798 C CA . PRO A 1 746 ? 14.488 -14.177 -16.214 1.00 98.31 746 PRO A CA 1
ATOM 5799 C C . PRO A 1 746 ? 13.692 -15.224 -16.992 1.00 98.31 746 PRO A C 1
ATOM 5801 O O . PRO A 1 746 ? 12.608 -14.949 -17.503 1.00 98.31 746 PRO A O 1
ATOM 5804 N N . ARG A 1 747 ? 14.193 -16.463 -17.047 1.00 98.31 747 ARG A N 1
ATOM 5805 C CA . ARG A 1 747 ? 13.487 -17.551 -17.746 1.00 98.31 747 ARG A CA 1
ATOM 5806 C C . ARG A 1 747 ? 12.101 -17.773 -17.134 1.00 98.31 747 ARG A C 1
ATOM 5808 O O . ARG A 1 747 ? 11.992 -17.908 -15.915 1.00 98.31 747 ARG A O 1
ATOM 5815 N N . GLY A 1 748 ? 11.073 -17.853 -17.973 1.00 97.69 748 GLY A N 1
ATOM 5816 C CA . GLY A 1 748 ? 9.667 -17.914 -17.572 1.00 97.69 748 GLY A CA 1
ATOM 5817 C C . GLY A 1 748 ? 9.000 -16.547 -17.388 1.00 97.69 748 GLY A C 1
ATOM 5818 O O . GLY A 1 748 ? 7.806 -16.510 -17.109 1.00 97.69 748 GLY A O 1
ATOM 5819 N N . LEU A 1 749 ? 9.741 -15.443 -17.532 1.00 98.25 749 LEU A N 1
ATOM 5820 C CA . LEU A 1 749 ? 9.258 -14.059 -17.493 1.00 98.25 749 LEU A CA 1
ATOM 5821 C C . LEU A 1 749 ? 9.715 -13.295 -18.741 1.00 98.25 749 LEU A C 1
ATOM 5823 O O . LEU A 1 749 ? 10.179 -12.166 -18.648 1.00 98.25 749 LEU A O 1
ATOM 5827 N N . GLU A 1 750 ? 9.607 -13.927 -19.910 1.00 97.88 750 GLU A N 1
ATOM 5828 C CA . GLU A 1 750 ? 10.123 -13.379 -21.168 1.00 97.88 750 GLU A CA 1
ATOM 5829 C C . GLU A 1 750 ? 9.507 -12.022 -21.532 1.00 97.88 750 GLU A C 1
ATOM 5831 O O . GLU A 1 750 ? 10.175 -11.198 -22.145 1.00 97.88 750 GLU A O 1
ATOM 5836 N N . ASP A 1 751 ? 8.242 -11.799 -21.171 1.00 98.19 751 ASP A N 1
ATOM 5837 C CA . ASP A 1 751 ? 7.486 -10.599 -21.511 1.00 98.19 751 ASP A CA 1
ATOM 5838 C C . ASP A 1 751 ? 6.248 -10.424 -20.609 1.00 98.19 751 ASP A C 1
ATOM 5840 O O . ASP A 1 751 ? 5.943 -11.266 -19.751 1.00 98.19 751 ASP A O 1
ATOM 5844 N N . VAL A 1 752 ? 5.483 -9.350 -20.835 1.00 97.75 752 VAL A N 1
ATOM 5845 C CA . VAL A 1 752 ? 4.264 -9.033 -20.070 1.00 97.75 752 VAL A CA 1
ATOM 5846 C C . VAL A 1 752 ? 3.191 -10.133 -20.116 1.00 97.75 752 VAL A C 1
ATOM 5848 O O . VAL A 1 752 ? 2.311 -10.172 -19.255 1.00 97.75 752 VAL A O 1
ATOM 5851 N N . SER A 1 753 ? 3.247 -11.085 -21.060 1.00 97.75 753 SER A N 1
ATOM 5852 C CA . SER A 1 753 ? 2.301 -12.210 -21.096 1.00 97.75 753 SER A CA 1
ATOM 5853 C C . SER A 1 753 ? 2.478 -13.188 -19.929 1.00 97.75 753 SER A C 1
ATOM 5855 O O . SER A 1 753 ? 1.576 -13.985 -19.658 1.00 97.75 753 SER A O 1
ATOM 5857 N N . LYS A 1 754 ? 3.616 -13.131 -19.222 1.00 98.44 754 LYS A N 1
ATOM 5858 C CA . LYS A 1 754 ? 4.017 -14.109 -18.198 1.00 98.44 754 LYS A CA 1
ATOM 5859 C C . LYS A 1 754 ? 3.591 -13.777 -16.774 1.00 98.44 754 LYS A C 1
ATOM 5861 O O . LYS A 1 754 ? 3.714 -14.627 -15.891 1.00 98.44 754 LYS A O 1
ATOM 5866 N N . PHE A 1 755 ? 3.023 -12.598 -16.523 1.00 98.31 755 PHE A N 1
ATOM 5867 C CA . PHE A 1 755 ? 2.543 -12.250 -15.182 1.00 98.31 755 PHE A CA 1
ATOM 5868 C C . PHE A 1 755 ? 1.600 -13.293 -14.544 1.00 98.31 755 PHE A C 1
ATOM 5870 O O . PHE A 1 755 ? 1.785 -13.595 -13.361 1.00 98.31 755 PHE A O 1
ATOM 5877 N N . PRO A 1 756 ? 0.630 -13.902 -15.264 1.00 98.31 756 PRO A N 1
ATOM 5878 C CA . PRO A 1 756 ? -0.223 -14.942 -14.691 1.00 98.31 756 PRO A CA 1
ATOM 5879 C C . PRO A 1 756 ? 0.559 -16.142 -14.139 1.00 98.31 756 PRO A C 1
ATOM 5881 O O . PRO A 1 756 ? 0.141 -16.737 -13.143 1.00 98.31 756 PRO A O 1
ATOM 5884 N N . ASP A 1 757 ? 1.693 -16.491 -14.750 1.00 98.44 757 ASP A N 1
ATOM 5885 C CA . ASP A 1 757 ? 2.529 -17.605 -14.306 1.00 98.44 757 ASP A CA 1
ATOM 5886 C C . ASP A 1 757 ? 3.298 -17.263 -13.025 1.00 98.44 757 ASP A C 1
ATOM 5888 O O . ASP A 1 757 ? 3.414 -18.117 -12.141 1.00 98.44 757 ASP A O 1
ATOM 5892 N N . LEU A 1 758 ? 3.713 -16.004 -12.846 1.00 98.69 758 LEU A N 1
ATOM 5893 C CA . LEU A 1 758 ? 4.283 -15.536 -11.579 1.00 98.69 758 LEU A CA 1
ATOM 5894 C C . LEU A 1 758 ? 3.247 -15.587 -10.455 1.00 98.69 758 LEU A C 1
ATOM 5896 O O . LEU A 1 758 ? 3.516 -16.139 -9.389 1.00 98.69 758 LEU A O 1
ATOM 5900 N N . LEU A 1 759 ? 2.034 -15.075 -10.691 1.00 98.44 759 LEU A N 1
ATOM 5901 C CA . LEU A 1 759 ? 0.963 -15.128 -9.689 1.00 98.44 759 LEU A CA 1
ATOM 5902 C C . LEU A 1 759 ? 0.610 -16.577 -9.328 1.00 98.44 759 LEU A C 1
ATOM 5904 O O . LEU A 1 759 ? 0.398 -16.904 -8.160 1.00 98.44 759 LEU A O 1
ATOM 5908 N N . LYS A 1 760 ? 0.599 -17.471 -10.321 1.00 98.06 760 LYS A N 1
ATOM 5909 C CA . LYS A 1 760 ? 0.405 -18.912 -10.128 1.00 98.06 760 LYS A CA 1
ATOM 5910 C C . LYS A 1 760 ? 1.500 -19.523 -9.260 1.00 98.06 760 LYS A C 1
ATOM 5912 O O . LYS A 1 760 ? 1.183 -20.335 -8.390 1.00 98.06 760 LYS A O 1
ATOM 5917 N N . GLU A 1 761 ? 2.755 -19.136 -9.465 1.00 98.44 761 GLU A N 1
ATOM 5918 C CA . GLU A 1 761 ? 3.873 -19.585 -8.635 1.00 98.44 761 GLU A CA 1
ATOM 5919 C C . GLU A 1 761 ? 3.750 -19.091 -7.190 1.00 98.44 761 GLU A C 1
ATOM 5921 O O . GLU A 1 761 ? 3.912 -19.877 -6.258 1.00 98.44 761 GLU A O 1
ATOM 5926 N N . LEU A 1 762 ? 3.352 -17.836 -6.973 1.00 98.19 762 LEU A N 1
ATOM 5927 C CA . LEU A 1 762 ? 3.096 -17.307 -5.629 1.00 98.19 762 LEU A CA 1
ATOM 5928 C C . LEU A 1 762 ? 1.987 -18.086 -4.902 1.00 98.19 762 LEU A C 1
ATOM 5930 O O . LEU A 1 762 ? 2.153 -18.482 -3.745 1.00 98.19 762 LEU A O 1
ATOM 5934 N N . LEU A 1 763 ? 0.880 -18.383 -5.590 1.00 95.25 763 LEU A N 1
ATOM 5935 C CA . LEU A 1 763 ? -0.190 -19.225 -5.041 1.00 95.25 763 LEU A CA 1
ATOM 5936 C C . LEU A 1 763 ? 0.298 -20.658 -4.765 1.00 95.25 763 LEU A C 1
ATOM 5938 O O . LEU A 1 763 ? -0.085 -21.249 -3.753 1.00 95.25 763 LEU A O 1
ATOM 5942 N N . ARG A 1 764 ? 1.150 -21.221 -5.635 1.00 93.56 764 ARG A N 1
ATOM 5943 C CA . ARG A 1 764 ? 1.765 -22.548 -5.451 1.00 93.56 764 ARG A CA 1
ATOM 5944 C C . ARG A 1 764 ? 2.658 -22.586 -4.208 1.00 93.56 764 ARG A C 1
ATOM 5946 O O . ARG A 1 764 ? 2.669 -23.598 -3.511 1.00 93.56 764 ARG A O 1
ATOM 5953 N N . ARG A 1 765 ? 3.335 -21.480 -3.888 1.00 92.56 765 ARG A N 1
ATOM 5954 C CA . ARG A 1 765 ? 4.153 -21.304 -2.672 1.00 92.56 765 ARG A CA 1
ATOM 5955 C C . ARG A 1 765 ? 3.349 -21.057 -1.397 1.00 92.56 765 ARG A C 1
ATOM 5957 O O . ARG A 1 765 ? 3.933 -20.904 -0.327 1.00 92.56 765 ARG A O 1
ATOM 5964 N N . GLY A 1 766 ? 2.020 -21.072 -1.487 1.00 87.50 766 GLY A N 1
ATOM 5965 C CA . GLY A 1 766 ? 1.127 -21.021 -0.335 1.00 87.50 766 GLY A CA 1
ATOM 5966 C C . GLY A 1 766 ? 0.642 -19.625 0.037 1.00 87.50 766 GLY A C 1
ATOM 5967 O O . GLY A 1 766 ? 0.029 -19.483 1.095 1.00 87.50 766 GLY A O 1
ATOM 5968 N N . LEU A 1 767 ? 0.858 -18.607 -0.807 1.00 91.00 767 LEU A N 1
ATOM 5969 C CA . LEU A 1 767 ? 0.199 -17.317 -0.601 1.00 91.00 767 LEU A CA 1
ATOM 5970 C C . LEU A 1 767 ? -1.316 -17.462 -0.763 1.00 91.00 767 LEU A C 1
ATOM 5972 O O . LEU A 1 767 ? -1.829 -18.181 -1.629 1.00 91.00 767 LEU A O 1
ATOM 5976 N N . SER A 1 768 ? -2.037 -16.746 0.092 1.00 92.50 768 SER A N 1
ATOM 5977 C CA . SER A 1 768 ? -3.484 -16.587 -0.028 1.00 92.50 768 SER A CA 1
ATOM 5978 C C . SER A 1 768 ? -3.845 -15.715 -1.231 1.00 92.50 768 SER A C 1
ATOM 5980 O O . SER A 1 768 ? -3.061 -14.860 -1.646 1.00 92.50 768 SER A O 1
ATOM 5982 N N . ASP A 1 769 ? -5.068 -15.869 -1.747 1.00 90.38 769 ASP A N 1
ATOM 5983 C CA . ASP A 1 769 ? -5.576 -15.026 -2.839 1.00 90.38 769 ASP A CA 1
ATOM 5984 C C . ASP A 1 769 ? -5.478 -13.542 -2.482 1.00 90.38 769 ASP A C 1
ATOM 5986 O O . ASP A 1 769 ? -5.022 -12.763 -3.302 1.00 90.38 769 ASP A O 1
ATOM 5990 N N . ARG A 1 770 ? -5.785 -13.165 -1.232 1.00 91.31 770 ARG A N 1
ATOM 5991 C CA . ARG A 1 770 ? -5.695 -11.778 -0.753 1.00 91.31 770 ARG A CA 1
ATOM 5992 C C . ARG A 1 770 ? -4.268 -11.224 -0.788 1.00 91.31 770 ARG A C 1
ATOM 5994 O O . ARG A 1 770 ? -4.069 -10.062 -1.127 1.00 91.31 770 ARG A O 1
ATOM 6001 N N . GLN A 1 771 ? -3.270 -12.033 -0.427 1.00 97.06 771 GLN A N 1
ATOM 6002 C CA . GLN A 1 771 ? -1.866 -11.614 -0.517 1.00 97.06 771 GLN A CA 1
ATOM 6003 C C . GLN A 1 771 ? -1.451 -11.428 -1.976 1.00 97.06 771 GLN A C 1
ATOM 6005 O O . GLN A 1 771 ? -0.821 -10.428 -2.308 1.00 97.06 771 GLN A O 1
ATOM 6010 N N . VAL A 1 772 ? -1.851 -12.352 -2.854 1.00 97.88 772 VAL A N 1
ATOM 6011 C CA . VAL A 1 772 ? -1.569 -12.243 -4.288 1.00 97.88 772 VAL A CA 1
ATOM 6012 C C . VAL A 1 772 ? -2.338 -11.079 -4.919 1.00 97.88 772 VAL A C 1
ATOM 6014 O O . VAL A 1 772 ? -1.757 -10.374 -5.731 1.00 97.88 772 VAL A O 1
ATOM 6017 N N . GLU A 1 773 ? -3.575 -10.784 -4.512 1.00 96.38 773 GLU A N 1
ATOM 6018 C CA . GLU A 1 773 ? -4.322 -9.572 -4.896 1.00 96.38 773 GLU A CA 1
ATOM 6019 C C . GLU A 1 773 ? -3.574 -8.296 -4.494 1.00 96.38 773 GLU A C 1
ATOM 6021 O O . GLU A 1 773 ? -3.452 -7.368 -5.297 1.00 96.38 773 GLU A O 1
ATOM 6026 N N . GLY A 1 774 ? -3.035 -8.258 -3.272 1.00 98.00 774 GLY A N 1
ATOM 6027 C CA . GLY A 1 774 ? -2.178 -7.170 -2.808 1.00 98.00 774 GLY A CA 1
ATOM 6028 C C . GLY A 1 774 ? -0.976 -6.963 -3.731 1.00 98.00 774 GLY A C 1
ATOM 6029 O O . GLY A 1 774 ? -0.811 -5.872 -4.277 1.00 98.00 774 GLY A O 1
ATOM 6030 N N . ILE A 1 775 ? -0.200 -8.026 -3.964 1.00 98.69 775 ILE A N 1
ATOM 6031 C CA . ILE A 1 775 ? 1.012 -8.008 -4.805 1.00 98.69 775 ILE A CA 1
ATOM 6032 C C . ILE A 1 775 ? 0.692 -7.672 -6.265 1.00 98.69 775 ILE A C 1
ATOM 6034 O O . ILE A 1 775 ? 1.454 -6.958 -6.907 1.00 98.69 775 ILE A O 1
ATOM 6038 N N . THR A 1 776 ? -0.448 -8.150 -6.773 1.00 98.06 776 THR A N 1
ATOM 6039 C CA . THR A 1 776 ? -0.916 -7.906 -8.147 1.00 98.06 776 THR A CA 1
ATOM 6040 C C . THR A 1 776 ? -1.067 -6.409 -8.414 1.00 98.06 776 THR A C 1
ATOM 6042 O O . THR A 1 776 ? -0.715 -5.943 -9.487 1.00 98.06 776 THR A O 1
ATOM 6045 N N . GLY A 1 777 ? -1.549 -5.634 -7.442 1.00 97.50 777 GLY A N 1
ATOM 6046 C CA . GLY A 1 777 ? -1.677 -4.181 -7.595 1.00 97.50 777 GLY A CA 1
ATOM 6047 C C . GLY A 1 777 ? -2.436 -3.489 -6.467 1.00 97.50 777 GLY A C 1
ATOM 6048 O O . GLY A 1 777 ? -2.389 -2.263 -6.353 1.00 97.50 777 GLY A O 1
ATOM 6049 N N . GLY A 1 778 ? -3.108 -4.246 -5.591 1.00 98.00 778 GLY A N 1
ATOM 6050 C CA . GLY A 1 778 ? -3.837 -3.688 -4.450 1.00 98.00 778 GLY A CA 1
ATOM 6051 C C . GLY A 1 778 ? -2.951 -2.875 -3.498 1.00 98.00 778 GLY A C 1
ATOM 6052 O O . GLY A 1 778 ? -3.366 -1.810 -3.037 1.00 98.00 778 GLY A O 1
ATOM 6053 N N . ASN A 1 779 ? -1.718 -3.327 -3.253 1.00 98.75 779 ASN A N 1
ATOM 6054 C CA . ASN A 1 779 ? -0.773 -2.649 -2.363 1.00 98.75 779 ASN A CA 1
ATOM 6055 C C . ASN A 1 779 ? -0.296 -1.312 -2.952 1.00 98.75 779 ASN A C 1
ATOM 6057 O O . ASN A 1 779 ? -0.247 -0.310 -2.237 1.00 98.75 779 ASN A O 1
ATOM 6061 N N . LEU A 1 780 ? -0.016 -1.266 -4.260 1.00 98.56 780 LEU A N 1
ATOM 6062 C CA . LEU A 1 780 ? 0.349 -0.026 -4.950 1.00 98.56 780 LEU A CA 1
ATOM 6063 C C . LEU A 1 780 ? -0.809 0.976 -4.933 1.00 98.56 780 LEU A C 1
ATOM 6065 O O . LEU A 1 780 ? -0.611 2.143 -4.605 1.00 98.56 780 LEU A O 1
ATOM 6069 N N . LEU A 1 781 ? -2.034 0.523 -5.219 1.00 98.06 781 LEU A N 1
ATOM 6070 C CA . LEU A 1 781 ? -3.221 1.381 -5.179 1.00 98.06 781 LEU A CA 1
ATOM 6071 C C . LEU A 1 781 ? -3.480 1.952 -3.776 1.00 98.06 781 LEU A C 1
ATOM 6073 O O . LEU A 1 781 ? -3.902 3.103 -3.657 1.00 98.06 781 LEU A O 1
ATOM 6077 N N . ARG A 1 782 ? -3.197 1.185 -2.713 1.00 98.19 782 ARG A N 1
ATOM 6078 C CA . ARG A 1 782 ? -3.236 1.678 -1.327 1.00 98.19 782 ARG A CA 1
ATOM 6079 C C . ARG A 1 782 ? -2.225 2.806 -1.111 1.00 98.19 782 ARG A C 1
ATOM 6081 O O . ARG A 1 782 ? -2.607 3.853 -0.590 1.00 98.19 782 ARG A O 1
ATOM 6088 N N . VAL A 1 783 ? -0.966 2.601 -1.507 1.00 98.81 783 VAL A N 1
ATOM 6089 C CA . VAL A 1 783 ? 0.101 3.604 -1.343 1.00 98.81 783 VAL A CA 1
ATOM 6090 C C . VAL A 1 783 ? -0.220 4.867 -2.139 1.00 98.81 783 VAL A C 1
ATOM 6092 O O . VAL A 1 783 ? -0.240 5.953 -1.563 1.00 98.81 783 VAL A O 1
ATOM 6095 N N . TRP A 1 784 ? -0.580 4.729 -3.418 1.00 98.31 784 TRP A N 1
ATOM 6096 C CA . TRP A 1 784 ? -0.959 5.853 -4.276 1.00 98.31 784 TRP A CA 1
ATOM 6097 C C . TRP A 1 784 ? -2.118 6.657 -3.671 1.00 98.31 784 TRP A C 1
ATOM 6099 O O . TRP A 1 784 ? -2.024 7.879 -3.536 1.00 98.31 784 TRP A O 1
ATOM 6109 N N . LYS A 1 785 ? -3.173 5.983 -3.195 1.00 98.19 785 LYS A N 1
ATOM 6110 C CA . LYS A 1 785 ? -4.283 6.649 -2.505 1.00 98.19 785 LYS A CA 1
ATOM 6111 C C . LYS A 1 785 ? -3.816 7.433 -1.277 1.00 98.19 785 LYS A C 1
ATOM 6113 O O . LYS A 1 785 ? -4.192 8.596 -1.122 1.00 98.19 785 LYS A O 1
ATOM 6118 N N . ARG A 1 786 ? -2.988 6.832 -0.415 1.00 98.56 786 ARG A N 1
ATOM 6119 C CA . ARG A 1 786 ? -2.510 7.501 0.804 1.00 98.56 786 ARG A CA 1
ATOM 6120 C C . ARG A 1 786 ? -1.631 8.712 0.488 1.00 98.56 786 ARG A C 1
ATOM 6122 O O . ARG A 1 786 ? -1.723 9.722 1.180 1.00 98.56 786 ARG A O 1
ATOM 6129 N N . VAL A 1 787 ? -0.813 8.642 -0.560 1.00 98.81 787 VAL A N 1
ATOM 6130 C CA . VAL A 1 787 ? 0.016 9.769 -1.003 1.00 98.81 787 VAL A CA 1
ATOM 6131 C C . VAL A 1 787 ? -0.849 10.958 -1.435 1.00 98.81 787 VAL A C 1
ATOM 6133 O O . VAL A 1 787 ? -0.612 12.082 -0.988 1.00 98.81 787 VAL A O 1
ATOM 6136 N N . GLU A 1 788 ? -1.898 10.726 -2.228 1.00 98.38 788 GLU A N 1
ATOM 6137 C CA . GLU A 1 788 ? -2.829 11.790 -2.631 1.00 98.38 788 GLU A CA 1
ATOM 6138 C C . GLU A 1 788 ? -3.607 12.377 -1.437 1.00 98.38 788 GLU A C 1
ATOM 6140 O O . GLU A 1 788 ? -3.887 13.579 -1.402 1.00 98.38 788 GLU A O 1
ATOM 6145 N N . GLU A 1 789 ? -3.957 11.555 -0.442 1.00 98.38 789 GLU A N 1
ATOM 6146 C CA . GLU A 1 789 ? -4.575 12.016 0.808 1.00 98.38 789 GLU A CA 1
ATOM 6147 C C . GLU A 1 789 ? -3.641 12.934 1.604 1.00 98.38 789 GLU A C 1
ATOM 6149 O O . GLU A 1 789 ? -4.062 14.026 1.988 1.00 98.38 789 GLU A O 1
ATOM 6154 N N . VAL A 1 790 ? -2.373 12.547 1.785 1.00 98.44 790 VAL A N 1
ATOM 6155 C CA . VAL A 1 790 ? -1.364 13.372 2.472 1.00 98.44 790 VAL A CA 1
ATOM 6156 C C . VAL A 1 790 ? -1.152 14.702 1.749 1.00 98.44 790 VAL A C 1
ATOM 6158 O O . VAL A 1 790 ? -1.099 15.747 2.400 1.00 98.44 790 VAL A O 1
ATOM 6161 N N . GLY A 1 791 ? -1.110 14.706 0.414 1.00 98.38 791 GLY A N 1
ATOM 6162 C CA . GLY A 1 791 ? -1.035 15.950 -0.358 1.00 98.38 791 GLY A CA 1
ATOM 6163 C C . GLY A 1 791 ? -2.211 16.884 -0.079 1.00 98.38 791 GLY A C 1
ATOM 6164 O O . GLY A 1 791 ? -2.021 18.068 0.213 1.00 98.38 791 GLY A O 1
ATOM 6165 N N . LYS A 1 792 ? -3.437 16.347 -0.062 1.00 98.00 792 LYS A N 1
ATOM 6166 C CA . LYS A 1 792 ? -4.648 17.111 0.287 1.00 98.00 792 LYS A CA 1
ATOM 6167 C C . LYS A 1 792 ? -4.621 17.603 1.738 1.00 98.00 792 LYS A C 1
ATOM 6169 O O . LYS A 1 792 ? -5.052 18.726 1.995 1.00 98.00 792 LYS A O 1
ATOM 6174 N N . GLU A 1 793 ? -4.137 16.797 2.681 1.00 98.44 793 GLU A N 1
ATOM 6175 C CA . GLU A 1 793 ? -3.953 17.183 4.089 1.00 98.44 793 GLU A CA 1
ATOM 6176 C C . GLU A 1 793 ? -2.993 18.376 4.205 1.00 98.44 793 GLU A C 1
ATOM 6178 O O . GLU A 1 793 ? -3.370 19.417 4.740 1.00 98.44 793 GLU A O 1
ATOM 6183 N N . MET A 1 794 ? -1.805 18.285 3.603 1.00 98.31 794 MET A N 1
ATOM 6184 C CA . MET A 1 794 ? -0.790 19.344 3.629 1.00 98.31 794 MET A CA 1
ATOM 6185 C C . MET A 1 794 ? -1.273 20.654 2.999 1.00 98.31 794 MET A C 1
ATOM 6187 O O . MET A 1 794 ? -0.996 21.739 3.510 1.00 98.31 794 MET A O 1
ATOM 6191 N N . GLN A 1 795 ? -2.017 20.575 1.897 1.00 97.62 795 GLN A N 1
ATOM 6192 C CA . GLN A 1 795 ? -2.602 21.758 1.263 1.00 97.62 795 GLN A CA 1
ATOM 6193 C C . GLN A 1 795 ? -3.664 22.415 2.157 1.00 97.62 795 GLN A C 1
ATOM 6195 O O . GLN A 1 795 ? -3.703 23.640 2.258 1.00 97.62 795 GLN A O 1
ATOM 6200 N N . ARG A 1 796 ? -4.492 21.626 2.858 1.00 97.31 796 ARG A N 1
ATOM 6201 C CA . ARG A 1 796 ? -5.473 22.146 3.832 1.00 97.31 796 ARG A CA 1
ATOM 6202 C C . ARG A 1 796 ? -4.814 22.754 5.069 1.00 97.31 796 ARG A C 1
ATOM 6204 O O . ARG A 1 796 ? -5.356 23.702 5.625 1.00 97.31 796 ARG A O 1
ATOM 6211 N N . GLU A 1 797 ? -3.662 22.230 5.480 1.00 97.44 797 GLU A N 1
ATOM 6212 C CA . GLU A 1 797 ? -2.819 22.802 6.540 1.00 97.44 797 GLU A CA 1
ATOM 6213 C C . GLU A 1 797 ? -2.153 24.128 6.123 1.00 97.44 797 GLU A C 1
ATOM 6215 O O . GLU A 1 797 ? -1.520 24.783 6.949 1.00 97.44 797 GLU A O 1
ATOM 6220 N N . GLY A 1 798 ? -2.285 24.543 4.858 1.00 96.94 798 GLY A N 1
ATOM 6221 C CA . GLY A 1 798 ? -1.703 25.783 4.350 1.00 96.94 798 GLY A CA 1
ATOM 6222 C C . GLY A 1 798 ? -0.207 25.685 4.054 1.00 96.94 798 GLY A C 1
ATOM 6223 O O . GLY A 1 798 ? 0.470 26.711 4.021 1.00 96.94 798 GLY A O 1
ATOM 6224 N N . VAL A 1 799 ? 0.334 24.477 3.837 1.00 97.31 799 VAL A N 1
ATOM 6225 C CA . VAL A 1 799 ? 1.724 24.323 3.388 1.00 97.31 799 VAL A CA 1
ATOM 6226 C C . VAL A 1 799 ? 1.870 24.996 2.021 1.00 97.31 799 VAL A C 1
ATOM 6228 O O . VAL A 1 799 ? 1.255 24.568 1.044 1.00 97.31 799 VAL A O 1
ATOM 6231 N N . ALA A 1 800 ? 2.679 26.055 1.958 1.00 97.56 800 ALA A N 1
ATOM 6232 C CA . ALA A 1 800 ? 2.945 26.782 0.723 1.00 97.56 800 ALA A CA 1
ATOM 6233 C C . ALA A 1 800 ? 3.764 25.926 -0.267 1.00 97.56 800 ALA A C 1
ATOM 6235 O O . ALA A 1 800 ? 4.581 25.109 0.176 1.00 97.56 800 ALA A O 1
ATOM 6236 N N . PRO A 1 801 ? 3.563 26.090 -1.590 1.00 97.75 801 PRO A N 1
ATOM 6237 C CA . PRO A 1 801 ? 4.443 25.504 -2.597 1.00 97.75 801 PRO A CA 1
ATOM 6238 C C . PRO A 1 801 ? 5.900 25.923 -2.399 1.00 97.75 801 PRO A C 1
ATOM 6240 O O . PRO A 1 801 ? 6.170 27.064 -2.032 1.00 97.75 801 PRO A O 1
ATOM 6243 N N . MET A 1 802 ? 6.833 25.012 -2.674 1.00 96.62 802 MET A N 1
ATOM 6244 C CA . MET A 1 802 ? 8.260 25.344 -2.699 1.00 96.62 802 MET A CA 1
ATOM 6245 C C . MET A 1 802 ? 8.559 26.388 -3.786 1.00 96.62 802 MET A C 1
ATOM 6247 O O . MET A 1 802 ? 8.219 26.181 -4.955 1.00 96.62 802 MET A O 1
ATOM 6251 N N . GLU A 1 803 ? 9.213 27.481 -3.402 1.00 95.25 803 GLU A N 1
ATOM 6252 C CA . GLU A 1 803 ? 9.685 28.524 -4.316 1.00 95.25 803 GLU A CA 1
ATOM 6253 C C . GLU A 1 803 ? 11.095 28.196 -4.826 1.00 95.25 803 GLU A C 1
ATOM 6255 O O . GLU A 1 803 ? 11.912 27.632 -4.093 1.00 95.25 803 GLU A O 1
ATOM 6260 N N . ASP A 1 804 ? 11.342 28.517 -6.096 1.00 91.31 804 ASP A N 1
ATOM 6261 C CA . ASP A 1 804 ? 12.630 28.307 -6.754 1.00 91.31 804 ASP A CA 1
ATOM 6262 C C . ASP A 1 804 ? 13.539 29.520 -6.532 1.00 91.31 804 ASP A C 1
ATOM 6264 O O . ASP A 1 804 ? 13.101 30.666 -6.646 1.00 91.31 804 ASP A O 1
ATOM 6268 N N . ASP A 1 805 ? 14.811 29.255 -6.244 1.00 84.44 805 ASP A N 1
ATOM 6269 C CA . ASP A 1 805 ? 15.848 30.277 -6.107 1.00 84.44 805 ASP A CA 1
ATOM 6270 C C . ASP A 1 805 ? 16.433 30.555 -7.514 1.00 84.44 805 ASP A C 1
ATOM 6272 O O . ASP A 1 805 ? 17.327 29.829 -7.956 1.00 84.44 805 ASP A O 1
ATOM 6276 N N . ILE A 1 806 ? 15.858 31.534 -8.237 1.00 74.56 806 ILE A N 1
ATOM 6277 C CA . ILE A 1 806 ? 16.187 31.893 -9.642 1.00 74.56 806 ILE A CA 1
ATOM 6278 C C . ILE A 1 806 ? 17.429 32.780 -9.743 1.00 74.56 806 ILE A C 1
ATOM 6280 O O . ILE A 1 806 ? 17.490 33.801 -9.017 1.00 74.56 806 ILE A O 1
#